Protein AF-A0A2B4RPV3-F1 (afdb_monomer_lite)

Structure (mmCIF, N/CA/C/O backbone):
data_AF-A0A2B4RPV3-F1
#
_entry.id   AF-A0A2B4RPV3-F1
#
loop_
_atom_site.group_PDB
_atom_site.id
_atom_site.type_symbol
_atom_site.label_atom_id
_atom_site.label_alt_id
_atom_site.label_comp_id
_atom_site.label_asym_id
_atom_site.label_entity_id
_atom_site.label_seq_id
_atom_site.pdbx_PDB_ins_code
_atom_site.Cartn_x
_atom_site.Cartn_y
_atom_site.Cartn_z
_atom_site.occupancy
_atom_site.B_iso_or_equiv
_atom_site.auth_seq_id
_atom_site.auth_comp_id
_atom_site.auth_asym_id
_atom_site.auth_atom_id
_atom_site.pdbx_PDB_model_num
ATOM 1 N N . MET A 1 1 ? 4.163 -45.191 23.117 1.00 49.25 1 MET A N 1
ATOM 2 C CA . MET A 1 1 ? 4.644 -43.999 23.856 1.00 49.25 1 MET A CA 1
ATOM 3 C C . MET A 1 1 ? 6.109 -43.732 23.531 1.00 49.25 1 MET A C 1
ATOM 5 O O . MET A 1 1 ? 6.342 -42.776 22.819 1.00 49.25 1 MET A O 1
ATOM 9 N N . ILE A 1 2 ? 7.067 -44.593 23.913 1.00 47.94 2 ILE A N 1
ATOM 10 C CA . ILE A 1 2 ? 8.500 -44.415 23.571 1.00 47.94 2 ILE A CA 1
ATOM 11 C C . ILE A 1 2 ? 8.725 -44.243 22.053 1.00 47.94 2 ILE A C 1
ATOM 13 O O . ILE A 1 2 ? 9.327 -43.262 21.641 1.00 47.94 2 ILE A O 1
ATOM 17 N N . GLU A 1 3 ? 8.147 -45.114 21.219 1.00 48.03 3 GLU A N 1
ATOM 18 C CA . GLU A 1 3 ? 8.234 -45.006 19.747 1.00 48.03 3 GLU A CA 1
ATOM 19 C C . GLU A 1 3 ? 7.629 -43.705 19.180 1.00 48.03 3 GLU A C 1
ATOM 21 O O . GLU A 1 3 ? 8.112 -43.187 18.178 1.00 48.03 3 GLU A O 1
ATOM 26 N N . LEU A 1 4 ? 6.600 -43.143 19.832 1.00 52.72 4 LEU A N 1
ATOM 27 C CA . LEU A 1 4 ? 5.995 -41.871 19.414 1.00 52.72 4 LEU A CA 1
ATOM 28 C C . LEU A 1 4 ? 6.940 -40.698 19.701 1.00 52.72 4 LEU A C 1
ATOM 30 O O . LEU A 1 4 ? 7.144 -39.875 18.814 1.00 52.72 4 LEU A O 1
ATOM 34 N N . LEU A 1 5 ? 7.565 -40.679 20.885 1.00 53.97 5 LEU A N 1
ATOM 35 C CA . LEU A 1 5 ? 8.526 -39.646 21.295 1.00 53.97 5 LEU A CA 1
ATOM 36 C C . LEU A 1 5 ? 9.736 -39.593 20.354 1.00 53.97 5 LEU A C 1
ATOM 38 O O . LEU A 1 5 ? 10.104 -38.521 19.882 1.00 53.97 5 LEU A O 1
ATOM 42 N N . ILE A 1 6 ? 10.299 -40.760 20.019 1.00 51.91 6 ILE A N 1
ATOM 43 C CA . ILE A 1 6 ? 11.406 -40.867 19.057 1.00 51.91 6 ILE A CA 1
ATOM 44 C C . ILE A 1 6 ? 10.967 -40.322 17.683 1.00 51.91 6 ILE A C 1
ATOM 46 O O . ILE A 1 6 ? 11.712 -39.581 17.045 1.00 51.91 6 ILE A O 1
ATOM 50 N N . SER A 1 7 ? 9.728 -40.594 17.253 1.00 50.00 7 SER A N 1
ATOM 51 C CA . SER A 1 7 ? 9.204 -40.081 15.977 1.00 50.00 7 SER A CA 1
ATOM 52 C C . SER A 1 7 ? 8.923 -38.566 15.948 1.00 50.00 7 SER A C 1
ATOM 54 O O . SER A 1 7 ? 8.904 -37.979 14.863 1.00 50.00 7 SER A O 1
ATOM 56 N N . GLU A 1 8 ? 8.702 -37.923 17.100 1.00 50.53 8 GLU A N 1
ATOM 57 C CA . GLU A 1 8 ? 8.439 -36.478 17.213 1.00 50.53 8 GLU A CA 1
ATOM 58 C C . GLU A 1 8 ? 9.726 -35.641 17.242 1.00 50.53 8 GLU A C 1
ATOM 60 O O . GLU A 1 8 ? 9.817 -34.635 16.530 1.00 50.53 8 GLU A O 1
ATOM 65 N N . ASP A 1 9 ? 10.755 -36.074 17.978 1.00 47.59 9 ASP A N 1
ATOM 66 C CA . ASP A 1 9 ? 12.060 -35.389 17.988 1.00 47.59 9 ASP A CA 1
ATOM 67 C C . ASP A 1 9 ? 12.710 -35.398 16.586 1.00 47.59 9 ASP A C 1
ATOM 69 O O . ASP A 1 9 ? 13.248 -34.381 16.136 1.00 47.59 9 ASP A O 1
ATOM 73 N N . ILE A 1 10 ? 12.576 -36.504 15.838 1.00 47.62 10 ILE A N 1
ATOM 74 C CA . ILE A 1 10 ? 13.067 -36.615 14.451 1.00 47.62 10 ILE A CA 1
ATOM 75 C C . ILE A 1 10 ? 12.319 -35.654 13.509 1.00 47.62 10 ILE A C 1
ATOM 77 O O . ILE A 1 10 ? 12.941 -35.012 12.662 1.00 47.62 10 ILE A O 1
ATOM 81 N N . LYS A 1 11 ? 10.997 -35.496 13.669 1.00 42.56 11 LYS A N 1
ATOM 82 C CA . LYS A 1 11 ? 10.183 -34.573 12.849 1.00 42.56 11 LYS A CA 1
ATOM 83 C C . LYS A 1 11 ? 10.420 -33.096 13.161 1.00 42.56 11 LYS A C 1
ATOM 85 O O . LYS A 1 11 ? 10.198 -32.260 12.291 1.00 42.56 11 LYS A O 1
ATOM 90 N N . THR A 1 12 ? 10.849 -32.763 14.378 1.00 43.88 12 THR A N 1
ATOM 91 C CA . THR A 1 12 ? 11.056 -31.369 14.817 1.00 43.88 12 THR A CA 1
ATOM 92 C C . THR A 1 12 ? 12.498 -30.870 14.649 1.00 43.88 12 THR A C 1
ATOM 94 O O . THR A 1 12 ? 12.791 -29.720 14.979 1.00 43.88 12 THR A O 1
ATOM 97 N N . GLY A 1 13 ? 13.404 -31.697 14.111 1.00 41.09 13 GLY A N 1
ATOM 98 C CA . GLY A 1 13 ? 14.753 -31.286 13.691 1.00 41.09 13 GLY A CA 1
ATOM 99 C C . GLY A 1 13 ? 15.738 -30.976 14.828 1.00 41.09 13 GLY A C 1
ATOM 100 O O . GLY A 1 13 ? 16.819 -30.430 14.585 1.00 41.09 13 GLY A O 1
ATOM 101 N N . LYS A 1 14 ? 15.410 -31.312 16.081 1.00 42.22 14 LYS A N 1
ATOM 102 C CA . LYS A 1 14 ? 16.255 -31.014 17.249 1.00 42.22 14 LYS A CA 1
ATOM 103 C C . LYS A 1 14 ? 17.318 -32.100 17.481 1.00 42.22 14 LYS A C 1
ATOM 105 O O . LYS A 1 14 ? 17.087 -33.055 18.206 1.00 42.22 14 LYS A O 1
ATOM 110 N N . LYS A 1 15 ? 18.521 -31.893 16.924 1.00 42.47 15 LYS A N 1
ATOM 111 C CA . LYS A 1 15 ? 19.794 -32.600 17.240 1.00 42.47 15 LYS A CA 1
ATOM 112 C C . LYS A 1 15 ? 19.683 -34.127 17.461 1.00 42.47 15 LYS A C 1
ATOM 114 O O . LYS A 1 15 ? 19.737 -34.615 18.588 1.00 42.47 15 LYS A O 1
ATOM 119 N N . SER A 1 16 ? 19.718 -34.879 16.364 1.00 44.34 16 SER A N 1
ATOM 120 C CA . SER A 1 16 ? 19.656 -36.350 16.272 1.00 44.34 16 SER A CA 1
ATOM 121 C C . SER A 1 16 ? 20.853 -37.149 16.844 1.00 44.34 16 SER A C 1
ATOM 123 O O . SER A 1 16 ? 21.123 -38.247 16.374 1.00 44.34 16 SER A O 1
ATOM 125 N N . ASN A 1 17 ? 21.594 -36.637 17.835 1.00 45.69 17 ASN A N 1
ATOM 126 C CA . ASN A 1 17 ? 22.813 -37.283 18.369 1.00 45.69 17 ASN A CA 1
ATOM 127 C C . ASN A 1 17 ? 22.634 -37.877 19.786 1.00 45.69 17 ASN A C 1
ATOM 129 O O . ASN A 1 17 ? 23.624 -38.169 20.455 1.00 45.69 17 ASN A O 1
ATOM 133 N N . LEU A 1 18 ? 21.397 -37.981 20.288 1.00 51.66 18 LEU A N 1
ATOM 134 C CA . LEU A 1 18 ? 21.100 -38.330 21.690 1.00 51.66 18 LEU A CA 1
ATOM 135 C C . LEU A 1 18 ? 20.413 -39.690 21.892 1.00 51.66 18 LEU A C 1
ATOM 137 O O . LEU A 1 18 ? 20.354 -40.147 23.035 1.00 51.66 18 LEU A O 1
ATOM 141 N N . TYR A 1 19 ? 19.938 -40.326 20.819 1.00 57.78 19 TYR A N 1
ATOM 142 C CA . TYR A 1 19 ? 19.267 -41.626 20.837 1.00 57.78 19 TYR A CA 1
ATOM 143 C C . TYR A 1 19 ? 19.935 -42.594 19.863 1.00 57.78 19 TYR A C 1
ATOM 145 O O . TYR A 1 19 ? 20.389 -42.192 18.794 1.00 57.78 19 TYR A O 1
ATOM 153 N N . ASP A 1 20 ? 19.959 -43.868 20.238 1.00 62.44 20 ASP A N 1
ATOM 154 C CA . ASP A 1 20 ? 20.426 -44.971 19.407 1.00 62.44 20 ASP A CA 1
ATOM 155 C C . ASP A 1 20 ? 19.224 -45.847 19.039 1.00 62.44 20 ASP A C 1
ATOM 157 O O . ASP A 1 20 ? 18.717 -46.609 19.862 1.00 62.44 20 ASP A O 1
ATOM 161 N N . GLU A 1 21 ? 18.755 -45.721 17.797 1.00 59.19 21 GLU A N 1
ATOM 162 C CA . GLU A 1 21 ? 17.600 -46.465 17.273 1.00 59.19 21 GLU A CA 1
ATOM 163 C C . GLU A 1 21 ? 17.821 -47.990 17.241 1.00 59.19 21 GLU A C 1
ATOM 165 O O . GLU A 1 21 ? 16.863 -48.742 17.056 1.00 59.19 21 GLU A O 1
ATOM 170 N N . SER A 1 22 ? 19.058 -48.471 17.429 1.00 57.19 22 SER A N 1
ATOM 171 C CA . SER A 1 22 ? 19.377 -49.902 17.390 1.00 57.19 22 SER A CA 1
ATOM 172 C C . SER A 1 22 ? 19.116 -50.656 18.703 1.00 57.19 22 SER A C 1
ATOM 174 O O . SER A 1 22 ? 19.185 -51.888 18.707 1.00 57.19 22 SER A O 1
ATOM 176 N N . GLN A 1 23 ? 18.769 -49.963 19.799 1.00 60.56 23 GLN A N 1
ATOM 177 C CA . GLN A 1 23 ? 18.514 -50.582 21.107 1.00 60.56 23 GLN A CA 1
ATOM 178 C C . GLN A 1 23 ? 17.189 -50.138 21.765 1.00 60.56 23 GLN A C 1
ATOM 180 O O . GLN A 1 23 ? 16.764 -48.991 21.617 1.00 60.56 23 GLN A O 1
ATOM 185 N N . PRO A 1 24 ? 16.511 -51.024 22.525 1.00 67.69 24 PRO A N 1
ATOM 186 C CA . PRO A 1 24 ? 15.294 -50.667 23.245 1.00 67.69 24 PRO A CA 1
ATOM 187 C C . PRO A 1 24 ? 15.579 -49.806 24.487 1.00 67.69 24 PRO A C 1
ATOM 189 O O . PRO A 1 24 ? 16.648 -49.868 25.091 1.00 67.69 24 PRO A O 1
ATOM 192 N N . TYR A 1 25 ? 14.575 -49.032 24.906 1.00 77.19 25 TYR A N 1
ATOM 193 C CA . TYR A 1 25 ? 14.617 -48.169 26.091 1.00 77.19 25 TYR A CA 1
ATOM 194 C C . TYR A 1 25 ? 13.469 -48.505 27.057 1.00 77.19 25 TYR A C 1
ATOM 196 O O . TYR A 1 25 ? 12.397 -48.969 26.656 1.00 77.19 25 TYR A O 1
ATOM 204 N N . HIS A 1 26 ? 13.656 -48.219 28.345 1.00 74.81 26 HIS A N 1
ATOM 205 C CA . HIS A 1 26 ? 12.606 -48.268 29.361 1.00 74.81 26 HIS A CA 1
ATOM 206 C C . HIS A 1 26 ? 12.222 -46.874 29.848 1.00 74.81 26 HIS A C 1
ATOM 208 O O . HIS A 1 26 ? 13.079 -46.017 30.056 1.00 74.81 26 HIS A O 1
ATOM 214 N N . LEU A 1 27 ? 10.922 -46.689 30.089 1.00 77.38 27 LEU A N 1
ATOM 215 C CA . LEU A 1 27 ? 10.376 -45.509 30.746 1.00 77.38 27 LEU A CA 1
ATOM 216 C C . LEU A 1 27 ? 10.389 -45.718 32.266 1.00 77.38 27 LEU A C 1
ATOM 218 O O . LEU A 1 27 ? 9.770 -46.662 32.773 1.00 77.38 27 LEU A O 1
ATOM 222 N N . LEU A 1 28 ? 11.089 -44.839 32.976 1.00 75.06 28 LEU A N 1
ATOM 223 C CA . LEU A 1 28 ? 11.216 -44.836 34.429 1.00 75.06 28 LEU A CA 1
ATOM 224 C C . LEU A 1 28 ? 10.499 -43.621 35.035 1.00 75.06 28 LEU A C 1
ATOM 226 O O . LEU A 1 28 ? 10.461 -42.537 34.445 1.00 75.06 28 LEU A O 1
ATOM 230 N N . LEU A 1 29 ? 9.947 -43.817 36.228 1.00 78.12 29 LEU A N 1
ATOM 231 C CA . LEU A 1 29 ? 9.334 -42.788 37.068 1.00 78.12 29 LEU A CA 1
ATOM 232 C C . LEU A 1 29 ? 10.413 -41.947 37.780 1.00 78.12 29 LEU A C 1
ATOM 234 O O . LEU A 1 29 ? 11.602 -42.269 37.721 1.00 78.12 29 LEU A O 1
ATOM 238 N N . GLU A 1 30 ? 10.019 -40.878 38.484 1.00 72.12 30 GLU A N 1
ATOM 239 C CA . GLU A 1 30 ? 10.971 -39.990 39.186 1.00 72.12 30 GLU A CA 1
ATOM 240 C C . GLU A 1 30 ? 11.840 -40.732 40.230 1.00 72.12 30 GLU A C 1
ATOM 242 O O . GLU A 1 30 ? 13.004 -40.381 40.432 1.00 72.12 30 GLU A O 1
ATOM 247 N N . ASP A 1 31 ? 11.327 -41.807 40.840 1.00 68.44 31 ASP A N 1
ATOM 248 C CA . ASP A 1 31 ? 12.071 -42.662 41.779 1.00 68.44 31 ASP A CA 1
ATOM 249 C C . ASP A 1 31 ? 13.041 -43.650 41.091 1.00 68.44 31 ASP A C 1
ATOM 251 O O . ASP A 1 31 ? 13.940 -44.200 41.731 1.00 68.44 31 ASP A O 1
ATOM 255 N N . GLY A 1 32 ? 12.943 -43.813 39.769 1.00 65.50 32 GLY A N 1
ATOM 256 C CA . GLY A 1 32 ? 13.727 -44.754 38.968 1.00 65.50 32 GLY A CA 1
ATOM 257 C C . GLY A 1 32 ? 13.083 -46.126 38.761 1.00 65.50 32 GLY A C 1
ATOM 258 O O . GLY A 1 32 ? 13.690 -46.957 38.090 1.00 65.50 32 GLY A O 1
ATOM 259 N N . GLN A 1 33 ? 11.880 -46.382 39.285 1.00 73.12 33 GLN A N 1
ATOM 260 C CA . GLN A 1 33 ? 11.150 -47.617 38.987 1.00 73.12 33 GLN A CA 1
ATOM 261 C C . GLN A 1 33 ? 10.571 -47.575 37.570 1.00 73.12 33 GLN A C 1
ATOM 263 O O . GLN A 1 33 ? 10.175 -46.523 37.068 1.00 73.12 33 GLN A O 1
ATOM 268 N N . LYS A 1 34 ? 10.481 -48.736 36.917 1.00 77.44 34 LYS A N 1
ATOM 269 C CA . LYS A 1 34 ? 9.865 -48.860 35.591 1.00 77.44 34 LYS A CA 1
ATOM 270 C C . LYS A 1 34 ? 8.366 -48.556 35.664 1.00 77.44 34 LYS A C 1
ATOM 272 O O . LYS A 1 34 ? 7.670 -49.110 36.514 1.00 77.44 34 LYS A O 1
ATOM 277 N N . ALA A 1 35 ? 7.868 -47.726 34.746 1.00 76.88 35 ALA A N 1
ATOM 278 C CA . ALA A 1 35 ? 6.490 -47.220 34.701 1.00 76.88 35 ALA A CA 1
ATOM 279 C C . ALA A 1 35 ? 5.447 -48.289 34.283 1.00 76.88 35 ALA A C 1
ATOM 281 O O . ALA A 1 35 ? 4.758 -48.157 33.274 1.00 76.88 35 ALA A O 1
ATOM 282 N N . LEU A 1 36 ? 5.363 -49.381 35.048 1.00 71.25 36 LEU A N 1
ATOM 283 C CA . LEU A 1 36 ? 4.418 -50.495 34.881 1.00 71.25 36 LEU A CA 1
ATOM 284 C C . LEU A 1 36 ? 3.383 -50.556 36.013 1.00 71.25 36 LEU A C 1
ATOM 286 O O . LEU A 1 36 ? 2.251 -50.979 35.791 1.00 71.25 36 LEU A O 1
ATOM 290 N N . LEU A 1 37 ? 3.763 -50.122 37.216 1.00 71.31 37 LEU A N 1
ATOM 291 C CA . LEU A 1 37 ? 2.922 -50.040 38.411 1.00 71.31 37 LEU A CA 1
ATOM 292 C C . LEU A 1 37 ? 3.056 -48.639 39.022 1.00 71.31 37 LEU A C 1
ATOM 294 O O . LEU A 1 37 ? 4.060 -47.960 38.800 1.00 71.31 37 LEU A O 1
ATOM 298 N N . LEU A 1 38 ? 2.064 -48.209 39.799 1.00 70.19 38 LEU A N 1
ATOM 299 C CA . LEU A 1 38 ? 2.167 -46.974 40.589 1.00 70.19 38 LEU A CA 1
ATOM 300 C C . LEU A 1 38 ? 3.158 -47.157 41.758 1.00 70.19 38 LEU A C 1
ATOM 302 O O . LEU A 1 38 ? 3.142 -48.224 42.383 1.00 70.19 38 LEU A O 1
ATOM 306 N N . PRO A 1 39 ? 3.990 -46.151 42.108 1.00 62.53 39 PRO A N 1
ATOM 307 C CA . PRO A 1 39 ? 4.950 -46.275 43.203 1.00 62.53 39 PRO A CA 1
ATOM 308 C C . PRO A 1 39 ? 4.297 -46.701 44.519 1.00 62.53 39 PRO A C 1
ATOM 310 O O . PRO A 1 39 ? 3.282 -46.158 44.943 1.00 62.53 39 PRO A O 1
ATOM 313 N N . GLY A 1 40 ? 4.877 -47.709 45.170 1.00 60.16 40 GLY A N 1
ATOM 314 C CA . GLY A 1 40 ? 4.342 -48.288 46.407 1.00 60.16 40 GLY A CA 1
ATOM 315 C C . GLY A 1 40 ? 3.205 -49.304 46.217 1.00 60.16 40 GLY A C 1
ATOM 316 O O . GLY A 1 40 ? 2.956 -50.094 47.132 1.00 60.16 40 GLY A O 1
ATOM 317 N N . SER A 1 41 ? 2.568 -49.376 45.041 1.00 64.38 41 SER A N 1
ATOM 318 C CA . SER A 1 41 ? 1.542 -50.381 44.741 1.00 64.38 41 SER A CA 1
ATOM 319 C C . SER A 1 41 ? 2.147 -51.666 44.174 1.00 64.38 41 SER A C 1
ATOM 321 O O . SER A 1 41 ? 2.952 -51.656 43.250 1.00 64.38 41 SER A O 1
ATOM 323 N N . LYS A 1 42 ? 1.721 -52.820 44.704 1.00 52.47 42 LYS A N 1
ATOM 324 C CA . LYS A 1 42 ? 2.146 -54.153 44.221 1.00 52.47 42 LYS A CA 1
ATOM 325 C C . LYS A 1 42 ? 1.169 -54.795 43.228 1.00 52.47 42 LYS A C 1
ATOM 327 O O . LYS A 1 42 ? 1.318 -55.978 42.924 1.00 52.47 42 LYS A O 1
ATOM 332 N N . LYS A 1 43 ? 0.120 -54.076 42.810 1.00 59.44 43 LYS A N 1
ATOM 333 C CA . LYS A 1 43 ? -0.976 -54.621 41.983 1.00 59.44 43 LYS A CA 1
ATOM 334 C C . LYS A 1 43 ? -1.604 -53.635 40.995 1.00 59.44 43 LYS A C 1
ATOM 336 O O . LYS A 1 43 ? -2.242 -54.090 40.053 1.00 59.44 43 LYS A O 1
ATOM 341 N N . GLU A 1 44 ? -1.492 -52.331 41.225 1.00 64.44 44 GLU A N 1
ATOM 342 C CA . GLU A 1 44 ? -2.190 -51.317 40.429 1.00 64.44 44 GLU A CA 1
ATOM 343 C C . GLU A 1 44 ? -1.300 -50.848 39.275 1.00 64.44 44 GLU A C 1
ATOM 345 O O . GLU A 1 44 ? -0.195 -50.345 39.495 1.00 64.44 44 GLU A O 1
ATOM 350 N N . LEU A 1 45 ? -1.771 -51.080 38.048 1.00 64.38 45 LEU A N 1
ATOM 351 C CA . LEU A 1 45 ? -1.052 -50.752 36.820 1.00 64.38 45 LEU A CA 1
ATOM 352 C C . LEU A 1 45 ? -0.903 -49.239 36.657 1.00 64.38 45 LEU A C 1
ATOM 354 O O . LEU A 1 45 ? -1.813 -48.468 36.959 1.00 64.38 45 LEU A O 1
ATOM 358 N N . PHE A 1 46 ? 0.251 -48.829 36.141 1.00 74.19 46 PHE A N 1
ATOM 359 C CA . PHE A 1 46 ? 0.528 -47.432 35.845 1.00 74.19 46 PHE A CA 1
ATOM 360 C C . PHE A 1 46 ? -0.429 -46.896 34.766 1.00 74.19 46 PHE A C 1
ATOM 362 O O . PHE A 1 46 ? -0.509 -47.434 33.662 1.00 74.19 46 PHE A O 1
ATOM 369 N N . THR A 1 47 ? -1.099 -45.783 35.067 1.00 74.38 47 THR A N 1
ATOM 370 C CA . THR A 1 47 ? -1.720 -44.903 34.068 1.00 74.38 47 THR A CA 1
ATOM 371 C C . THR A 1 47 ? -1.332 -43.461 34.382 1.00 74.38 47 THR A C 1
ATOM 373 O O . THR A 1 47 ? -1.155 -43.107 35.550 1.00 74.38 47 THR A O 1
ATOM 376 N N . LEU A 1 48 ? -1.189 -42.624 33.350 1.00 70.62 48 LEU A N 1
ATOM 377 C CA . LEU A 1 48 ? -0.695 -41.254 33.516 1.00 70.62 48 LEU A CA 1
ATOM 378 C C . LEU A 1 48 ? -1.606 -40.423 34.435 1.00 70.62 48 LEU A C 1
ATOM 380 O O . LEU A 1 48 ? -1.099 -39.745 35.321 1.00 70.62 48 LEU A O 1
ATOM 384 N N . SER A 1 49 ? -2.930 -40.532 34.284 1.00 65.94 49 SER A N 1
ATOM 385 C CA . SER A 1 49 ? -3.907 -39.839 35.137 1.00 65.94 49 SER A CA 1
ATOM 386 C C . SER A 1 49 ? -3.829 -40.287 36.595 1.00 65.94 49 SER A C 1
ATOM 388 O O . SER A 1 49 ? -3.771 -39.453 37.490 1.00 65.94 49 SER A O 1
ATOM 390 N N . ARG A 1 50 ? -3.736 -41.596 36.857 1.00 73.50 50 ARG A N 1
ATOM 391 C CA . ARG A 1 50 ? -3.667 -42.103 38.235 1.00 73.50 50 ARG A CA 1
ATOM 392 C C . ARG A 1 50 ? -2.343 -41.750 38.919 1.00 73.50 50 ARG A C 1
ATOM 394 O O . ARG A 1 50 ? -2.317 -41.476 40.112 1.00 73.50 50 ARG A O 1
ATOM 401 N N . TYR A 1 51 ? -1.248 -41.699 38.158 1.00 74.25 51 TYR A N 1
ATOM 402 C CA . TYR A 1 51 ? 0.039 -41.210 38.658 1.00 74.25 51 TYR A CA 1
ATOM 403 C C . TYR A 1 51 ? 0.038 -39.693 38.897 1.00 74.25 51 TYR A C 1
ATOM 405 O O . TYR A 1 51 ? 0.666 -39.216 39.839 1.00 74.25 51 TYR A O 1
ATOM 413 N N . GLN A 1 52 ? -0.695 -38.936 38.079 1.00 78.81 52 GLN A N 1
ATOM 414 C CA . GLN A 1 52 ? -0.894 -37.500 38.254 1.00 78.81 52 GLN A CA 1
ATOM 415 C C . GLN A 1 52 ? -1.703 -37.180 39.521 1.00 78.81 52 GLN A C 1
ATOM 417 O O . GLN A 1 52 ? -1.297 -36.293 40.276 1.00 78.81 52 GLN A O 1
ATOM 422 N N . GLU A 1 53 ? -2.769 -37.939 39.793 1.00 72.56 53 GLU A N 1
ATOM 423 C CA . GLU A 1 53 ? -3.545 -37.869 41.039 1.00 72.56 53 GLU A CA 1
ATOM 424 C C . GLU A 1 53 ? -2.670 -38.147 42.275 1.00 72.56 53 GLU A C 1
ATOM 426 O O . GLU A 1 53 ? -2.638 -37.329 43.192 1.00 72.56 53 GLU A O 1
ATOM 431 N N . GLU A 1 54 ? -1.906 -39.249 42.280 1.00 67.88 54 GLU A N 1
ATOM 432 C CA . GLU A 1 54 ? -1.002 -39.617 43.390 1.00 67.88 54 GLU A CA 1
ATOM 433 C C . GLU A 1 54 ? 0.119 -38.586 43.627 1.00 67.88 54 GLU A C 1
ATOM 435 O O . GLU A 1 54 ? 0.541 -38.366 44.764 1.00 67.88 54 GLU A O 1
ATOM 440 N N . LEU A 1 55 ? 0.609 -37.921 42.573 1.00 71.56 55 LEU A N 1
ATOM 441 C CA . LEU A 1 55 ? 1.620 -36.865 42.698 1.00 71.56 55 LEU A CA 1
ATOM 442 C C . LEU A 1 55 ? 1.046 -35.493 43.087 1.00 71.56 55 LEU A C 1
ATOM 444 O O . LEU A 1 55 ? 1.813 -34.631 43.525 1.00 71.56 55 LEU A O 1
ATOM 448 N N . GLY A 1 56 ? -0.249 -35.240 42.870 1.00 61.06 56 GLY A N 1
ATOM 449 C CA . GLY A 1 56 ? -0.869 -33.922 43.069 1.00 61.06 56 GLY A CA 1
ATOM 450 C C . GLY A 1 56 ? -0.252 -32.797 42.218 1.00 61.06 56 GLY A C 1
ATOM 451 O O . GLY A 1 56 ? -0.347 -31.621 42.576 1.00 61.06 56 GLY A O 1
ATOM 452 N N . LYS A 1 57 ? 0.426 -33.140 41.115 1.00 63.31 57 LYS A N 1
ATOM 453 C CA . LYS A 1 57 ? 1.080 -32.197 40.187 1.00 63.31 57 LYS A CA 1
ATOM 454 C C . LYS A 1 57 ? 0.204 -31.989 38.947 1.00 63.31 57 LYS A C 1
ATOM 456 O O . LYS A 1 57 ? -0.543 -32.875 38.570 1.00 63.31 57 LYS A O 1
ATOM 461 N N . ASP A 1 58 ? 0.332 -30.859 38.258 1.00 60.25 58 ASP A N 1
ATOM 462 C CA . ASP A 1 58 ? -0.133 -30.742 36.863 1.00 60.25 58 ASP A CA 1
ATOM 463 C C . ASP A 1 58 ? 0.652 -31.741 35.982 1.00 60.25 58 ASP A C 1
ATOM 465 O O . ASP A 1 58 ? 1.849 -31.938 36.220 1.00 60.25 58 ASP A O 1
ATOM 469 N N . PHE A 1 59 ? 0.017 -32.344 34.968 1.00 61.25 59 PHE A N 1
ATOM 470 C CA . PHE A 1 59 ? 0.671 -33.205 33.971 1.00 61.25 59 PHE A CA 1
ATOM 471 C C . PHE A 1 59 ? 1.946 -32.565 33.402 1.00 61.25 59 PHE A C 1
ATOM 473 O O . PHE A 1 59 ? 2.963 -33.245 33.272 1.00 61.25 59 PHE A O 1
ATOM 480 N N . LYS A 1 60 ? 1.938 -31.241 33.180 1.00 54.62 60 LYS A N 1
ATOM 481 C CA . LYS A 1 60 ? 3.096 -30.458 32.696 1.00 54.62 60 LYS A CA 1
ATOM 482 C C . LYS A 1 60 ? 4.298 -30.421 33.652 1.00 54.62 60 LYS A C 1
ATOM 484 O O . LYS A 1 60 ? 5.326 -29.835 33.327 1.00 54.62 60 LYS A O 1
ATOM 489 N N . ARG A 1 61 ? 4.173 -30.978 34.861 1.00 64.00 61 ARG A N 1
ATOM 490 C CA . ARG A 1 61 ? 5.213 -31.000 35.908 1.00 64.00 61 ARG A CA 1
ATOM 491 C C . ARG A 1 61 ? 5.603 -32.424 36.323 1.00 64.00 61 ARG A C 1
ATOM 493 O O . ARG A 1 61 ? 6.306 -32.586 37.323 1.00 64.00 61 ARG A O 1
ATOM 500 N N . ILE A 1 62 ? 5.149 -33.440 35.588 1.00 70.81 62 ILE A N 1
ATOM 501 C CA . ILE A 1 62 ? 5.522 -34.845 35.787 1.00 70.81 62 ILE A CA 1
ATOM 502 C C . ILE A 1 62 ? 6.708 -35.160 34.876 1.00 70.81 62 ILE A C 1
ATOM 504 O O . ILE A 1 62 ? 6.605 -35.044 33.658 1.00 70.81 62 ILE A O 1
ATOM 508 N N . THR A 1 63 ? 7.839 -35.555 35.461 1.00 71.69 63 THR A N 1
ATOM 509 C CA . THR A 1 63 ? 9.031 -35.930 34.687 1.00 71.69 63 THR A CA 1
ATOM 510 C C . THR A 1 63 ? 9.122 -37.447 34.544 1.00 71.69 63 THR A C 1
ATOM 512 O O . THR A 1 63 ? 9.018 -38.170 35.533 1.00 71.69 63 THR A O 1
ATOM 515 N N . PHE A 1 64 ? 9.394 -37.924 33.330 1.00 77.56 64 PHE A N 1
ATOM 516 C CA . PHE A 1 64 ? 9.791 -39.309 33.078 1.00 77.56 64 PHE A CA 1
ATOM 517 C C . PHE A 1 64 ? 11.244 -39.365 32.607 1.00 77.56 64 PHE A C 1
ATOM 519 O O . PHE A 1 64 ? 11.768 -38.410 32.029 1.00 77.56 64 PHE A O 1
ATOM 526 N N . PHE A 1 65 ? 11.895 -40.498 32.847 1.00 71.38 65 PHE A N 1
ATOM 527 C CA . PHE A 1 65 ? 13.267 -40.745 32.413 1.00 71.38 65 PHE A CA 1
ATOM 528 C C . PHE A 1 65 ? 13.294 -41.901 31.418 1.00 71.38 65 PHE A C 1
ATOM 530 O O . PHE A 1 65 ? 12.634 -42.918 31.629 1.00 71.38 65 PHE A O 1
ATOM 537 N N . LEU A 1 66 ? 14.074 -41.756 30.349 1.00 75.12 66 LEU A N 1
ATOM 538 C CA . LEU A 1 66 ? 14.384 -42.854 29.438 1.00 75.12 66 LEU A CA 1
ATOM 539 C C . LEU A 1 66 ? 15.742 -43.446 29.823 1.00 75.12 66 LEU A C 1
ATOM 541 O O . LEU A 1 66 ? 16.694 -42.718 30.107 1.00 75.12 66 LEU A O 1
ATOM 545 N N . CYS A 1 67 ? 15.815 -44.773 29.861 1.00 73.44 67 CYS A N 1
ATOM 546 C CA . CYS A 1 67 ? 17.024 -45.523 30.185 1.00 73.44 67 CYS A CA 1
ATOM 547 C C . CYS A 1 67 ? 17.221 -46.625 29.132 1.00 73.44 67 CYS A C 1
ATOM 549 O O . CYS A 1 67 ? 16.272 -47.385 28.915 1.00 73.44 67 CYS A O 1
ATOM 551 N N . PRO A 1 68 ? 18.385 -46.715 28.460 1.00 78.31 68 PRO A N 1
ATOM 552 C CA . PRO A 1 68 ? 18.680 -47.819 27.549 1.00 78.31 68 PRO A CA 1
ATOM 553 C C . PRO A 1 68 ? 18.544 -49.171 28.260 1.00 78.31 68 PRO A C 1
ATOM 555 O O . PRO A 1 68 ? 18.912 -49.295 29.429 1.00 78.31 68 PRO A O 1
ATOM 558 N N . ASP A 1 69 ? 18.053 -50.194 27.563 1.00 77.06 69 ASP A N 1
ATOM 559 C CA . ASP A 1 69 ? 17.875 -51.547 28.115 1.00 77.06 69 ASP A CA 1
ATOM 560 C C . ASP A 1 69 ? 19.190 -52.116 28.673 1.00 77.06 69 ASP A C 1
ATOM 562 O O . ASP A 1 69 ? 19.200 -52.701 29.753 1.00 77.06 69 ASP A O 1
ATOM 566 N N . ARG A 1 70 ? 20.329 -51.828 28.024 1.00 72.62 70 ARG A N 1
ATOM 567 C CA . ARG A 1 70 ? 21.664 -52.180 28.536 1.00 72.62 70 ARG A CA 1
ATOM 568 C C . ARG A 1 70 ? 21.936 -51.580 29.921 1.00 72.62 70 ARG A C 1
ATOM 570 O O . ARG A 1 70 ? 22.282 -52.311 30.845 1.00 72.62 70 ARG A O 1
ATOM 577 N N . ASP A 1 71 ? 21.760 -50.270 30.077 1.00 74.06 71 ASP A N 1
ATOM 578 C CA . ASP A 1 71 ? 22.025 -49.564 31.339 1.00 74.06 71 ASP A CA 1
ATOM 579 C C . ASP A 1 71 ? 21.035 -49.983 32.435 1.00 74.06 71 ASP A C 1
ATOM 581 O O . ASP A 1 71 ? 21.409 -50.124 33.603 1.00 74.06 71 ASP A O 1
ATOM 585 N N . PHE A 1 72 ? 19.783 -50.255 32.061 1.00 77.62 72 PHE A N 1
ATOM 586 C CA . PHE A 1 72 ? 18.776 -50.771 32.979 1.00 77.62 72 PHE A CA 1
ATOM 587 C C . PHE A 1 72 ? 19.108 -52.190 33.456 1.00 77.62 72 PHE A C 1
ATOM 589 O O . PHE A 1 72 ? 19.085 -52.440 34.661 1.00 77.62 72 PHE A O 1
ATOM 596 N N . GLN A 1 73 ? 19.496 -53.101 32.558 1.00 66.50 73 GLN A N 1
ATOM 597 C CA . GLN A 1 73 ? 19.912 -54.460 32.922 1.00 66.50 73 GLN A CA 1
ATOM 598 C C . GLN A 1 73 ? 21.197 -54.478 33.763 1.00 66.50 73 GLN A C 1
ATOM 600 O O . GLN A 1 73 ? 21.305 -55.300 34.676 1.00 66.50 73 GLN A O 1
ATOM 605 N N . ILE A 1 74 ? 22.128 -53.545 33.528 1.00 69.19 74 ILE A N 1
ATOM 606 C CA . ILE A 1 74 ? 23.281 -53.311 34.414 1.00 69.19 74 ILE A CA 1
ATOM 607 C C . ILE A 1 74 ? 22.803 -52.847 35.802 1.00 69.19 74 ILE A C 1
ATOM 609 O O . ILE A 1 74 ? 23.280 -53.364 36.812 1.00 69.19 74 ILE A O 1
ATOM 613 N N . SER A 1 75 ? 21.831 -51.929 35.878 1.00 63.75 75 SER A N 1
ATOM 614 C CA . SER A 1 75 ? 21.293 -51.437 37.159 1.00 63.75 75 SER A CA 1
ATOM 615 C C . SER A 1 75 ? 20.501 -52.489 37.955 1.00 63.75 75 SER A C 1
ATOM 617 O O . SER A 1 75 ? 20.530 -52.472 39.185 1.00 63.75 75 SER A O 1
ATOM 619 N N . GLU A 1 76 ? 19.866 -53.440 37.266 1.00 65.06 76 GLU A N 1
ATOM 620 C CA . GLU A 1 76 ? 19.188 -54.609 37.849 1.00 65.06 76 GLU A CA 1
ATOM 621 C C . GLU A 1 76 ? 20.160 -55.771 38.167 1.00 65.06 76 GLU A C 1
ATOM 623 O O . GLU A 1 76 ? 19.745 -56.791 38.715 1.00 65.06 76 GLU A O 1
ATOM 628 N N . GLY A 1 77 ? 21.456 -55.634 37.851 1.00 52.69 77 GLY A N 1
ATOM 629 C CA . GLY A 1 77 ? 22.495 -56.621 38.173 1.00 52.69 77 GLY A CA 1
ATOM 630 C C . GLY A 1 77 ? 22.505 -57.877 37.292 1.00 52.69 77 GLY A C 1
ATOM 631 O O . GLY A 1 77 ? 22.984 -58.919 37.736 1.00 52.69 77 GLY A O 1
ATOM 632 N N . ASN A 1 78 ? 21.980 -57.799 36.064 1.00 49.69 78 ASN A N 1
ATOM 633 C CA . ASN A 1 78 ? 21.752 -58.951 35.177 1.00 49.69 78 ASN A CA 1
ATOM 634 C C . ASN A 1 78 ? 22.837 -59.175 34.096 1.00 49.69 78 ASN A C 1
ATOM 636 O O . ASN A 1 78 ? 22.595 -59.930 33.157 1.00 49.69 78 ASN A O 1
ATOM 640 N N . PHE A 1 79 ? 24.014 -58.546 34.200 1.00 41.75 79 PHE A N 1
ATOM 641 C CA . PHE A 1 79 ? 25.103 -58.684 33.217 1.00 41.75 79 PHE A CA 1
ATOM 642 C C . PHE A 1 79 ? 26.389 -59.259 33.830 1.00 41.75 79 PHE A C 1
ATOM 644 O O . PHE A 1 79 ? 26.927 -58.699 34.785 1.00 41.75 79 PHE A O 1
ATOM 651 N N . ASP A 1 80 ? 26.898 -60.344 33.237 1.00 45.25 80 ASP A N 1
ATOM 652 C CA . ASP A 1 80 ? 28.209 -60.923 33.555 1.00 45.25 80 ASP A CA 1
ATOM 653 C C . ASP A 1 80 ? 29.357 -60.108 32.920 1.00 45.25 80 ASP A C 1
ATOM 655 O O . ASP A 1 80 ? 29.243 -59.556 31.825 1.00 45.25 80 ASP A O 1
ATOM 659 N N . GLU A 1 81 ? 30.497 -60.058 33.612 1.00 40.50 81 GLU A N 1
ATOM 660 C CA . GLU A 1 81 ? 31.588 -59.077 33.446 1.00 40.50 81 GLU A CA 1
ATOM 661 C C . GLU A 1 81 ? 32.495 -59.281 32.201 1.00 40.50 81 GLU A C 1
ATOM 663 O O . GLU A 1 81 ? 33.647 -58.851 32.200 1.00 40.50 81 GLU A O 1
ATOM 668 N N . HIS A 1 82 ? 32.035 -59.976 31.148 1.00 43.44 82 HIS A N 1
ATOM 669 C CA . HIS A 1 82 ? 32.947 -60.642 30.199 1.00 43.44 82 HIS A CA 1
ATOM 670 C C . HIS A 1 82 ? 33.050 -60.115 28.751 1.00 43.44 82 HIS A C 1
ATOM 672 O O . HIS A 1 82 ? 34.017 -60.486 28.087 1.00 43.44 82 HIS A O 1
ATOM 678 N N . ASP A 1 83 ? 32.158 -59.230 28.282 1.00 36.59 83 ASP A N 1
ATOM 679 C CA . ASP A 1 83 ? 32.112 -58.749 26.877 1.00 36.59 83 ASP A CA 1
ATOM 680 C C . ASP A 1 83 ? 32.455 -57.244 26.708 1.00 36.59 83 ASP A C 1
ATOM 682 O O . ASP A 1 83 ? 31.833 -56.517 25.932 1.00 36.59 83 ASP A O 1
ATOM 686 N N . LEU A 1 84 ? 33.458 -56.740 27.439 1.00 43.34 84 LEU A N 1
ATOM 687 C CA . LEU A 1 84 ? 33.966 -55.359 27.317 1.00 43.34 84 LEU A CA 1
ATOM 688 C C . LEU A 1 84 ? 35.370 -55.288 26.688 1.00 43.34 84 LEU A C 1
ATOM 690 O O . LEU A 1 84 ? 36.318 -54.834 27.326 1.00 43.34 84 LEU A O 1
ATOM 694 N N . THR A 1 85 ? 35.501 -55.685 25.418 1.00 40.81 85 THR A N 1
ATOM 695 C CA . THR A 1 85 ? 36.690 -55.376 24.596 1.00 40.81 85 THR A CA 1
ATOM 696 C C . THR A 1 85 ? 36.353 -55.215 23.108 1.00 40.81 85 THR A C 1
ATOM 698 O O . THR A 1 85 ? 36.298 -56.218 22.402 1.00 40.81 85 THR A O 1
ATOM 701 N N . ASP A 1 86 ? 36.212 -53.976 22.619 1.00 35.12 86 ASP A N 1
ATOM 702 C CA . ASP A 1 86 ? 36.965 -53.512 21.435 1.00 35.12 86 ASP A CA 1
ATOM 703 C C . ASP A 1 86 ? 36.917 -51.972 21.286 1.00 35.12 86 ASP A C 1
ATOM 705 O O . ASP A 1 86 ? 35.844 -51.388 21.411 1.00 35.12 86 ASP A O 1
ATOM 709 N N . PHE A 1 87 ? 38.076 -51.357 20.992 1.00 31.28 87 PHE A N 1
ATOM 710 C CA . PHE A 1 87 ? 38.348 -49.913 20.750 1.00 31.28 87 PHE A CA 1
ATOM 711 C C . PHE A 1 87 ? 37.974 -48.920 21.895 1.00 31.28 87 PHE A C 1
ATOM 713 O O . PHE A 1 87 ? 36.828 -48.847 22.317 1.00 31.28 87 PHE A O 1
ATOM 720 N N . GLY A 1 88 ? 38.861 -48.084 22.461 1.00 31.67 88 GLY A N 1
ATOM 721 C CA . GLY A 1 88 ? 40.187 -47.591 22.042 1.00 31.67 88 GLY A CA 1
ATOM 722 C C . GLY A 1 88 ? 40.088 -46.096 21.681 1.00 31.67 88 GLY A C 1
ATOM 723 O O . GLY A 1 88 ? 39.784 -45.784 20.536 1.00 31.67 88 GLY A O 1
ATOM 724 N N . ASP A 1 89 ? 40.050 -45.174 22.648 1.00 31.59 89 ASP A N 1
ATOM 725 C CA . ASP A 1 89 ? 41.189 -44.535 23.357 1.00 31.59 89 ASP A CA 1
ATOM 726 C C . ASP A 1 89 ? 41.510 -43.136 22.779 1.00 31.59 89 ASP A C 1
ATOM 728 O O . ASP A 1 89 ? 42.123 -43.030 21.721 1.00 31.59 89 ASP A O 1
ATOM 732 N N . ASP A 1 90 ? 41.127 -42.075 23.505 1.00 32.53 90 ASP A N 1
ATOM 733 C CA . ASP A 1 90 ? 41.914 -40.831 23.634 1.00 32.53 90 ASP A CA 1
ATOM 734 C C . ASP A 1 90 ? 41.449 -40.032 24.881 1.00 32.53 90 ASP A C 1
ATOM 736 O O . ASP A 1 90 ? 40.249 -39.870 25.123 1.00 32.53 90 ASP A O 1
ATOM 740 N N . ASP A 1 91 ? 42.404 -39.576 25.700 1.00 34.88 91 ASP A N 1
ATOM 741 C CA . ASP A 1 91 ? 42.208 -38.836 26.967 1.00 34.88 91 ASP A CA 1
ATOM 742 C C . ASP A 1 91 ? 41.779 -37.355 26.716 1.00 34.88 91 ASP A C 1
ATOM 744 O O . ASP A 1 91 ? 41.945 -36.839 25.615 1.00 34.88 91 ASP A O 1
ATOM 748 N N . SER A 1 92 ? 41.232 -36.552 27.648 1.00 32.72 92 SER A N 1
ATOM 749 C CA . SER A 1 92 ? 41.430 -36.496 29.109 1.00 32.72 92 SER A CA 1
ATOM 750 C C . SER A 1 92 ? 40.294 -35.784 29.890 1.00 32.72 92 SER A C 1
ATOM 752 O O . SER A 1 92 ? 39.498 -35.041 29.323 1.00 32.72 92 SER A O 1
ATOM 754 N N . ASP A 1 93 ? 40.345 -35.913 31.226 1.00 30.53 93 ASP A N 1
ATOM 755 C CA . ASP A 1 93 ? 39.627 -35.168 32.289 1.00 30.53 93 ASP A CA 1
ATOM 756 C C . ASP A 1 93 ? 38.161 -35.540 32.622 1.00 30.53 93 ASP A C 1
ATOM 758 O O . ASP A 1 93 ? 37.181 -34.980 32.134 1.00 30.53 93 ASP A O 1
ATOM 762 N N . ALA A 1 94 ? 38.029 -36.432 33.614 1.00 30.45 94 ALA A N 1
ATOM 763 C CA . ALA A 1 94 ? 36.795 -36.718 34.351 1.00 30.45 94 ALA A CA 1
ATOM 764 C C . ALA A 1 94 ? 36.662 -35.853 35.626 1.00 30.45 94 ALA A C 1
ATOM 766 O O . ALA A 1 94 ? 37.660 -35.408 36.197 1.00 30.45 94 ALA A O 1
ATOM 767 N N . PRO A 1 95 ? 35.442 -35.737 36.185 1.00 28.88 95 PRO A N 1
ATOM 768 C CA . PRO A 1 95 ? 35.295 -36.340 37.511 1.00 28.88 95 PRO A CA 1
ATOM 769 C C . PRO A 1 95 ? 34.066 -37.247 37.679 1.00 28.88 95 PRO A C 1
ATOM 771 O O . PRO A 1 95 ? 32.977 -37.037 37.150 1.00 28.88 95 PRO A O 1
ATOM 774 N N . SER A 1 96 ? 34.277 -38.265 38.505 1.00 30.41 96 SER A N 1
ATOM 775 C CA . SER A 1 96 ? 33.369 -39.346 38.882 1.00 30.41 96 SER A CA 1
ATOM 776 C C . SER A 1 96 ? 32.016 -38.922 39.480 1.00 30.41 96 SER A C 1
ATOM 778 O O . SER A 1 96 ? 31.974 -38.369 40.579 1.00 30.41 96 SER A O 1
ATOM 780 N N . SER A 1 97 ? 30.912 -39.371 38.875 1.00 27.83 97 SER A N 1
ATOM 781 C CA . SER A 1 97 ? 29.907 -40.211 39.562 1.00 27.83 97 SER A CA 1
ATOM 782 C C . SER A 1 97 ? 28.957 -40.865 38.547 1.00 27.83 97 SER A C 1
ATOM 784 O O . SER A 1 97 ? 28.622 -40.271 37.524 1.00 27.83 97 SER A O 1
ATOM 786 N N . CYS A 1 98 ? 28.523 -42.100 38.810 1.00 31.36 98 CYS A N 1
ATOM 787 C CA . CYS A 1 98 ? 27.564 -42.800 37.955 1.00 31.36 98 CYS A CA 1
ATOM 788 C C . CYS A 1 98 ? 26.148 -42.245 38.182 1.00 31.36 98 CYS A C 1
ATOM 790 O O . CYS A 1 98 ? 25.494 -42.624 39.148 1.00 31.36 98 CYS A O 1
ATOM 792 N N . ASN A 1 99 ? 25.695 -41.334 37.312 1.00 32.31 99 ASN A N 1
ATOM 793 C CA . ASN A 1 99 ? 24.316 -40.826 37.264 1.00 32.31 99 ASN A CA 1
ATOM 794 C C . ASN A 1 99 ? 24.007 -40.172 35.898 1.00 32.31 99 ASN A C 1
ATOM 796 O O . ASN A 1 99 ? 23.821 -38.960 35.799 1.00 32.31 99 ASN A O 1
ATOM 800 N N . LYS A 1 100 ? 23.932 -40.965 34.820 1.00 33.53 100 LYS A N 1
ATOM 801 C CA . LYS A 1 100 ? 23.375 -40.512 33.529 1.00 33.53 100 LYS A CA 1
ATOM 802 C C . LYS A 1 100 ? 21.928 -40.994 33.371 1.00 33.53 100 LYS A C 1
ATOM 804 O O . LYS A 1 100 ? 21.660 -41.949 32.658 1.00 33.53 100 LYS A O 1
ATOM 809 N N . ARG A 1 101 ? 20.986 -40.311 34.030 1.00 42.50 101 ARG A N 1
ATOM 810 C CA . ARG A 1 101 ? 19.558 -40.373 33.664 1.00 42.50 101 ARG A CA 1
ATOM 811 C C . ARG A 1 101 ? 19.271 -39.214 32.705 1.00 42.50 101 ARG A C 1
ATOM 813 O O . ARG A 1 101 ? 19.390 -38.060 33.116 1.00 42.50 101 ARG A O 1
ATOM 820 N N . GLN A 1 102 ? 18.921 -39.489 31.448 1.00 46.34 102 GLN A N 1
ATOM 821 C CA . GLN A 1 102 ? 18.492 -38.438 30.515 1.00 46.34 102 GLN A CA 1
ATOM 822 C C . GLN A 1 102 ? 17.077 -37.974 30.885 1.00 46.34 102 GLN A C 1
ATOM 824 O O . GLN A 1 102 ? 16.135 -38.766 30.914 1.00 46.34 102 GLN A O 1
ATOM 829 N N . LYS A 1 103 ? 16.943 -36.682 31.206 1.00 34.75 103 LYS A N 1
ATOM 830 C CA . LYS A 1 103 ? 15.652 -36.032 31.449 1.00 34.75 103 LYS A CA 1
ATOM 831 C C . LYS A 1 103 ? 15.032 -35.663 30.101 1.00 34.75 103 LYS A C 1
ATOM 833 O O . LYS A 1 103 ? 15.550 -34.768 29.436 1.00 34.75 103 LYS A O 1
ATOM 838 N N . CYS A 1 104 ? 13.913 -36.289 29.751 1.00 38.69 104 CYS A N 1
ATOM 839 C CA . CYS A 1 104 ? 13.093 -35.876 28.615 1.00 38.69 104 CYS A CA 1
ATOM 840 C C . CYS A 1 104 ? 11.828 -35.198 29.148 1.00 38.69 104 CYS A C 1
ATOM 842 O O . CYS A 1 104 ? 11.071 -35.779 29.924 1.00 38.69 104 CYS A O 1
ATOM 844 N N . GLU A 1 105 ? 11.632 -33.940 28.770 1.00 33.34 105 GLU A N 1
ATOM 845 C CA . GLU A 1 105 ? 10.480 -33.135 29.168 1.00 33.34 105 GLU A CA 1
ATOM 846 C C . GLU A 1 105 ? 9.446 -33.252 28.042 1.00 33.34 105 GLU A C 1
ATOM 848 O O . GLU A 1 105 ? 9.653 -32.727 26.952 1.00 33.34 105 GLU A O 1
ATOM 853 N N . ILE A 1 106 ? 8.397 -34.048 28.269 1.00 32.72 106 ILE A N 1
ATOM 854 C CA . ILE A 1 106 ? 7.412 -34.406 27.241 1.00 32.72 106 ILE A CA 1
ATOM 855 C C . ILE A 1 106 ? 6.278 -33.376 27.253 1.00 32.72 106 ILE A C 1
ATOM 857 O O . ILE A 1 106 ? 5.537 -33.291 28.233 1.00 32.72 106 ILE A O 1
ATOM 861 N N . ASP A 1 107 ? 6.108 -32.642 26.154 1.00 31.28 107 ASP A N 1
ATOM 862 C CA . ASP A 1 107 ? 4.996 -31.703 25.969 1.00 31.28 107 ASP A CA 1
ATOM 863 C C . ASP A 1 107 ? 3.863 -32.370 25.170 1.00 31.28 107 ASP A C 1
ATOM 865 O O . ASP A 1 107 ? 3.876 -32.410 23.942 1.00 31.28 107 ASP A O 1
ATOM 869 N N . LEU A 1 108 ? 2.891 -32.961 25.873 1.00 26.97 108 LEU A N 1
ATOM 870 C CA . LEU A 1 108 ? 1.774 -33.691 25.261 1.00 26.97 108 LEU A CA 1
ATOM 871 C C . LEU A 1 108 ? 0.721 -32.731 24.675 1.00 26.97 108 LEU A C 1
ATOM 873 O O . LEU A 1 108 ? -0.344 -32.531 25.263 1.00 26.97 108 LEU A O 1
ATOM 877 N N . THR A 1 109 ? 0.993 -32.177 23.491 1.00 25.08 109 THR A N 1
ATOM 878 C CA . THR A 1 109 ? 0.021 -31.401 22.700 1.00 25.08 109 THR A CA 1
ATOM 879 C C . THR A 1 109 ? -0.279 -32.079 21.359 1.00 25.08 109 THR A C 1
ATOM 881 O O . THR A 1 109 ? 0.428 -31.932 20.368 1.00 25.08 109 THR A O 1
ATOM 884 N N . CYS A 1 110 ? -1.371 -32.848 21.320 1.00 22.88 110 CYS A N 1
ATOM 885 C CA . CYS A 1 110 ? -1.862 -33.477 20.094 1.00 22.88 110 CYS A CA 1
ATOM 886 C C . CYS A 1 110 ? -2.510 -32.426 19.174 1.00 22.88 110 CYS A C 1
ATOM 888 O O . CYS A 1 110 ? -3.664 -32.051 19.381 1.00 22.88 110 CYS A O 1
ATOM 890 N N . ASN A 1 111 ? -1.785 -31.975 18.148 1.00 24.61 111 ASN A N 1
ATOM 891 C CA . ASN A 1 111 ? -2.362 -31.202 17.046 1.00 24.61 111 ASN A CA 1
ATOM 892 C C . ASN A 1 111 ? -3.104 -32.131 16.076 1.00 24.61 111 ASN A C 1
ATOM 894 O O . ASN A 1 111 ? -2.484 -32.911 15.352 1.00 24.61 111 ASN A O 1
ATOM 898 N N . SER A 1 112 ? -4.429 -32.006 16.012 1.00 24.02 112 SER A N 1
ATOM 899 C CA . SER A 1 112 ? -5.265 -32.686 15.023 1.00 24.02 112 SER A CA 1
ATOM 900 C C . SER A 1 112 ? -5.710 -31.729 13.914 1.00 24.02 112 SER A C 1
ATOM 902 O O . SER A 1 112 ? -6.870 -31.339 13.884 1.00 24.02 112 SER A O 1
ATOM 904 N N . ASP A 1 113 ? -4.810 -31.383 12.990 1.00 24.39 113 ASP A N 1
ATOM 905 C CA . ASP A 1 113 ? -5.196 -30.750 11.720 1.00 24.39 113 ASP A CA 1
ATOM 906 C C . ASP A 1 113 ? -4.200 -31.057 10.589 1.00 24.39 113 ASP A C 1
ATOM 908 O O . ASP A 1 113 ? -3.300 -30.285 10.283 1.00 24.39 113 ASP A O 1
ATOM 912 N N . HIS A 1 114 ? -4.385 -32.209 9.936 1.00 26.14 114 HIS A N 1
ATOM 913 C CA . HIS A 1 114 ? -4.065 -32.384 8.514 1.00 26.14 114 HIS A CA 1
ATOM 914 C C . HIS A 1 114 ? -4.913 -33.513 7.910 1.00 26.14 114 HIS A C 1
ATOM 916 O O . HIS A 1 114 ? -4.768 -34.693 8.237 1.00 26.14 114 HIS A O 1
ATOM 922 N N . LYS A 1 115 ? -5.796 -33.153 6.972 1.00 28.02 115 LYS A N 1
ATOM 923 C CA . LYS A 1 115 ? -6.537 -34.108 6.139 1.00 28.02 115 LYS A CA 1
ATOM 924 C C . LYS A 1 115 ? -5.619 -34.721 5.074 1.00 28.02 115 LYS A C 1
ATOM 926 O O . LYS A 1 115 ? -5.565 -34.181 3.979 1.00 28.02 115 LYS A O 1
ATOM 931 N N . THR A 1 116 ? -5.001 -35.873 5.351 1.00 26.47 116 THR A N 1
ATOM 932 C CA . THR A 1 116 ? -4.585 -36.868 4.326 1.00 26.47 116 THR A CA 1
ATOM 933 C C . THR A 1 116 ? -4.191 -38.219 4.953 1.00 26.47 116 THR A C 1
ATOM 935 O O . THR A 1 116 ? -3.017 -38.560 5.042 1.00 26.47 116 THR A O 1
ATOM 938 N N . SER A 1 117 ? -5.168 -39.048 5.349 1.00 25.94 117 SER A N 1
ATOM 939 C CA . SER A 1 117 ? -4.999 -40.520 5.359 1.00 25.94 117 SER A CA 1
ATOM 940 C C . SER A 1 117 ? -6.335 -41.258 5.506 1.00 25.94 117 SER A C 1
ATOM 942 O O . SER A 1 117 ? -6.681 -41.783 6.564 1.00 25.94 117 SER A O 1
ATOM 944 N N . THR A 1 118 ? -7.089 -41.367 4.413 1.00 28.67 118 THR A N 1
ATOM 945 C CA . THR A 1 118 ? -8.332 -42.164 4.355 1.00 28.67 118 THR A CA 1
ATOM 946 C C . THR A 1 118 ? -8.064 -43.679 4.243 1.00 28.67 118 THR A C 1
ATOM 948 O O . THR A 1 118 ? -8.890 -44.414 3.713 1.00 28.67 118 THR A O 1
ATOM 951 N N . GLN A 1 119 ? -6.895 -44.157 4.695 1.00 28.38 119 GLN A N 1
ATOM 952 C CA . GLN A 1 119 ? -6.482 -45.570 4.630 1.00 28.38 119 GLN A CA 1
ATOM 953 C C . GLN A 1 119 ? -5.896 -46.133 5.938 1.00 28.38 119 GLN A C 1
ATOM 955 O O . GLN A 1 119 ? -5.699 -47.341 6.024 1.00 28.38 119 GLN A O 1
ATOM 960 N N . CYS A 1 120 ? -5.667 -45.322 6.980 1.00 25.50 120 CYS A N 1
ATOM 961 C CA . CYS A 1 120 ? -5.177 -45.836 8.272 1.00 25.50 120 CYS A CA 1
ATOM 962 C C . CYS A 1 120 ? -6.312 -46.235 9.245 1.00 25.50 120 CYS A C 1
ATOM 964 O O . CYS A 1 120 ? -6.129 -47.077 10.121 1.00 25.50 120 CYS A O 1
ATOM 966 N N . SER A 1 121 ? -7.519 -45.685 9.074 1.00 26.72 121 SER A N 1
ATOM 967 C CA . SER A 1 121 ? -8.673 -45.939 9.955 1.00 26.72 121 SER A CA 1
ATOM 968 C C . SER A 1 121 ? -9.346 -47.305 9.756 1.00 26.72 121 SER A C 1
ATOM 970 O O . SER A 1 121 ? -10.020 -47.787 10.664 1.00 26.72 121 SER A O 1
ATOM 972 N N . GLN A 1 122 ? -9.147 -47.960 8.607 1.00 29.23 122 GLN A N 1
ATOM 973 C CA . GLN A 1 122 ? -9.811 -49.227 8.264 1.00 29.23 122 GLN A CA 1
ATOM 974 C C . GLN A 1 122 ? -9.116 -50.491 8.798 1.00 29.23 122 GLN A C 1
ATOM 976 O O . GLN A 1 122 ? -9.679 -51.569 8.672 1.00 29.23 122 GLN A O 1
ATOM 981 N N . PHE A 1 123 ? -7.934 -50.394 9.422 1.00 26.44 123 PHE A N 1
ATOM 982 C CA . PHE A 1 123 ? -7.245 -51.575 9.975 1.00 26.44 123 PHE A CA 1
ATOM 983 C C . PHE A 1 123 ? -7.520 -51.815 11.473 1.00 26.44 123 PHE A C 1
ATOM 985 O O . PHE A 1 123 ? -7.328 -52.923 11.965 1.00 26.44 123 PHE A O 1
ATOM 992 N N . TYR A 1 124 ? -7.991 -50.796 12.207 1.00 29.23 124 TYR A N 1
ATOM 993 C CA . TYR A 1 124 ? -8.199 -50.869 13.663 1.00 29.23 124 TYR A CA 1
ATOM 994 C C . TYR A 1 124 ? -9.663 -51.021 14.110 1.00 29.23 124 TYR A C 1
ATOM 996 O O . TYR A 1 124 ? -9.900 -51.370 15.266 1.00 29.23 124 TYR A O 1
ATOM 1004 N N . GLN A 1 125 ? -10.649 -50.809 13.230 1.00 28.81 125 GLN A N 1
ATOM 1005 C CA . GLN A 1 125 ? -12.065 -51.019 13.580 1.00 28.81 125 GLN A CA 1
ATOM 1006 C C . GLN A 1 125 ? -12.478 -52.504 13.598 1.00 28.81 125 GLN A C 1
ATOM 1008 O O . GLN A 1 125 ? -13.401 -52.863 14.328 1.00 28.81 125 GLN A O 1
ATOM 1013 N N . ASP A 1 126 ? -11.756 -53.382 12.895 1.00 29.80 126 ASP A N 1
ATOM 1014 C CA . ASP A 1 126 ? -12.129 -54.797 12.738 1.00 29.80 126 ASP A CA 1
ATOM 1015 C C . ASP A 1 126 ? -11.713 -55.716 13.911 1.00 29.80 126 ASP A C 1
ATOM 1017 O O . ASP A 1 126 ? -12.115 -56.878 13.938 1.00 29.80 126 ASP A O 1
ATOM 1021 N N . GLN A 1 127 ? -10.947 -55.235 14.905 1.00 30.58 127 GLN A N 1
ATOM 1022 C CA . GLN A 1 127 ? -10.502 -56.053 16.058 1.00 30.58 127 GLN A CA 1
ATOM 1023 C C . GLN A 1 127 ? -11.149 -55.725 17.415 1.00 30.58 127 GLN A C 1
ATOM 1025 O O . GLN A 1 127 ? -10.925 -56.458 18.375 1.00 30.58 127 GLN A O 1
ATOM 1030 N N . LEU A 1 128 ? -11.976 -54.679 17.522 1.00 27.84 128 LEU A N 1
ATOM 1031 C CA . LEU A 1 128 ? -12.673 -54.326 18.775 1.00 27.84 128 LEU A CA 1
ATOM 1032 C C . LEU A 1 128 ? -14.170 -54.681 18.776 1.00 27.84 128 LEU A C 1
ATOM 1034 O O . LEU A 1 128 ? -14.909 -54.264 19.665 1.00 27.84 128 LEU A O 1
ATOM 1038 N N . MET A 1 129 ? -14.619 -55.489 17.809 1.00 28.03 129 MET A N 1
ATOM 1039 C CA . MET A 1 129 ? -16.017 -55.921 17.687 1.00 28.03 129 MET A CA 1
ATOM 1040 C C . MET A 1 129 ? -16.346 -57.249 18.404 1.00 28.03 129 MET A C 1
ATOM 1042 O O . MET A 1 129 ? -17.412 -57.816 18.173 1.00 28.03 129 MET A O 1
ATOM 1046 N N . GLU A 1 130 ? -15.483 -57.735 19.306 1.00 31.89 130 GLU A N 1
ATOM 1047 C CA . GLU A 1 130 ? -15.786 -58.880 20.178 1.00 31.89 130 GLU A CA 1
ATOM 1048 C C . GLU A 1 130 ? -15.718 -58.526 21.676 1.00 31.89 130 GLU A C 1
ATOM 1050 O O . GLU A 1 130 ? -14.772 -57.913 22.159 1.00 31.89 130 GLU A O 1
ATOM 1055 N N . MET A 1 131 ? -16.728 -59.011 22.413 1.00 24.61 131 MET A N 1
ATOM 1056 C CA . MET A 1 131 ? -16.919 -58.950 23.875 1.00 24.61 131 MET A CA 1
ATOM 1057 C C . MET A 1 131 ? -17.478 -57.658 24.505 1.00 24.61 131 MET A C 1
ATOM 1059 O O . MET A 1 131 ? -16.863 -57.043 25.373 1.00 24.61 131 MET A O 1
ATOM 1063 N N . THR A 1 132 ? -18.765 -57.392 24.254 1.00 24.80 132 THR A N 1
ATOM 1064 C CA . THR A 1 132 ? -19.678 -56.897 25.309 1.00 24.80 132 THR A CA 1
ATOM 1065 C C . THR A 1 132 ? -20.926 -57.790 25.409 1.00 24.80 132 THR A C 1
ATOM 1067 O O . THR A 1 132 ? -21.589 -58.029 24.398 1.00 24.80 132 THR A O 1
ATOM 1070 N N . PRO A 1 133 ? -21.290 -58.301 26.603 1.00 28.11 133 PRO A N 1
ATOM 1071 C CA . PRO A 1 133 ? -22.618 -58.852 26.869 1.00 28.11 133 PRO A CA 1
ATOM 1072 C C . PRO A 1 133 ? -23.563 -57.783 27.444 1.00 28.11 133 PRO A C 1
ATOM 1074 O O . PRO A 1 133 ? -23.179 -56.978 28.288 1.00 28.11 133 PRO A O 1
ATOM 1077 N N . LYS A 1 134 ? -24.821 -57.821 26.996 1.00 25.53 134 LYS A N 1
ATOM 1078 C CA . LYS A 1 134 ? -25.943 -56.976 27.445 1.00 25.53 134 LYS A CA 1
ATOM 1079 C C . LYS A 1 134 ? -26.429 -57.323 28.860 1.00 25.53 134 LYS A C 1
ATOM 1081 O O . LYS A 1 134 ? -26.259 -58.465 29.274 1.00 25.53 134 LYS A O 1
ATOM 1086 N N . LEU A 1 135 ? -27.155 -56.384 29.484 1.00 25.09 135 LEU A N 1
ATOM 1087 C CA . LEU A 1 135 ? -28.465 -56.526 30.176 1.00 25.09 135 LEU A CA 1
ATOM 1088 C C . LEU A 1 135 ? -28.768 -55.160 30.840 1.00 25.09 135 LEU A C 1
ATOM 1090 O O . LEU A 1 135 ? -28.022 -54.729 31.709 1.00 25.09 135 LEU A O 1
ATOM 1094 N N . GLU A 1 136 ? -29.607 -54.303 30.252 1.00 23.81 136 GLU A N 1
ATOM 1095 C CA . GLU A 1 136 ? -31.087 -54.255 30.346 1.00 23.81 136 GLU A CA 1
ATOM 1096 C C . GLU A 1 136 ? -31.633 -53.823 31.722 1.00 23.81 136 GLU A C 1
ATOM 1098 O O . GLU A 1 136 ? -31.292 -54.375 32.764 1.00 23.81 136 GLU A O 1
ATOM 1103 N N . CYS A 1 137 ? -32.496 -52.801 31.697 1.00 25.62 137 CYS A N 1
ATOM 1104 C CA . CYS A 1 137 ? -33.186 -52.237 32.857 1.00 25.62 137 CYS A CA 1
ATOM 1105 C C . CYS A 1 137 ? -34.525 -52.943 33.107 1.00 25.62 137 CYS A C 1
ATOM 1107 O O . CYS A 1 137 ? -35.241 -53.226 32.150 1.00 25.62 137 CYS A O 1
ATOM 1109 N N . GLU A 1 138 ? -34.953 -53.034 34.369 1.00 24.52 138 GLU A N 1
ATOM 1110 C CA . GLU A 1 138 ? -36.376 -53.161 34.713 1.00 24.52 138 GLU A CA 1
ATOM 1111 C C . GLU A 1 138 ? -36.777 -52.166 35.817 1.00 24.52 138 GLU A C 1
ATOM 1113 O O . GLU A 1 138 ? -36.048 -51.925 36.779 1.00 24.52 138 GLU A O 1
ATOM 1118 N N . TYR A 1 139 ? -37.955 -51.566 35.641 1.00 25.75 139 TYR A N 1
ATOM 1119 C CA . TYR A 1 139 ? -38.666 -50.741 36.623 1.00 25.75 139 TYR A CA 1
ATOM 1120 C C . TYR A 1 139 ? -39.456 -51.642 37.592 1.00 25.75 139 TYR A C 1
ATOM 1122 O O . TYR A 1 139 ? -40.039 -52.617 37.130 1.00 25.75 139 TYR A O 1
ATOM 1130 N N . GLN A 1 140 ? -39.640 -51.233 38.859 1.00 23.86 140 GLN A N 1
ATOM 1131 C CA . GLN A 1 140 ? -40.966 -50.854 39.414 1.00 23.86 140 GLN A CA 1
ATOM 1132 C C . GLN A 1 140 ? -40.976 -50.609 40.944 1.00 23.86 140 GLN A C 1
ATOM 1134 O O . GLN A 1 140 ? -40.598 -51.458 41.738 1.00 23.86 140 GLN A O 1
ATOM 1139 N N . LEU A 1 141 ? -41.456 -49.409 41.289 1.00 26.27 141 LEU A N 1
ATOM 1140 C CA . LEU A 1 141 ? -42.376 -48.987 42.362 1.00 26.27 141 LEU A CA 1
ATOM 1141 C C . LEU A 1 141 ? -42.568 -49.747 43.705 1.00 26.27 141 LEU A C 1
ATOM 1143 O O . LEU A 1 141 ? -42.823 -50.942 43.767 1.00 26.27 141 LEU A O 1
ATOM 1147 N N . ASP A 1 142 ? -42.717 -48.877 44.717 1.00 26.17 142 ASP A N 1
ATOM 1148 C CA . ASP A 1 142 ? -43.602 -48.909 45.899 1.00 26.17 142 ASP A CA 1
ATOM 1149 C C . ASP A 1 142 ? -43.152 -49.491 47.264 1.00 26.17 142 ASP A C 1
ATOM 1151 O O . ASP A 1 142 ? -42.973 -50.685 47.466 1.00 26.17 142 ASP A O 1
ATOM 1155 N N . GLN A 1 143 ? -43.079 -48.550 48.223 1.00 28.59 143 GLN A N 1
ATOM 1156 C CA . GLN A 1 143 ? -43.660 -48.547 49.582 1.00 28.59 143 GLN A CA 1
ATOM 1157 C C . GLN A 1 143 ? -43.589 -49.833 50.433 1.00 28.59 143 GLN A C 1
ATOM 1159 O O . GLN A 1 143 ? -44.290 -50.795 50.150 1.00 28.59 143 GLN A O 1
ATOM 1164 N N . ASP A 1 144 ? -42.943 -49.766 51.613 1.00 28.02 144 ASP A N 1
ATOM 1165 C CA . ASP A 1 144 ? -43.707 -49.555 52.863 1.00 28.02 144 ASP A CA 1
ATOM 1166 C C . ASP A 1 144 ? -42.851 -49.252 54.123 1.00 28.02 144 ASP A C 1
ATOM 1168 O O . ASP A 1 144 ? -41.623 -49.335 54.131 1.00 28.02 144 ASP A O 1
ATOM 1172 N N . GLN A 1 145 ? -43.532 -48.872 55.209 1.00 28.16 145 GLN A N 1
ATOM 1173 C CA . GLN A 1 145 ? -42.983 -48.448 56.509 1.00 28.16 145 GLN A CA 1
ATOM 1174 C C . GLN A 1 145 ? -42.530 -49.614 57.425 1.00 28.16 145 GLN A C 1
ATOM 1176 O O . GLN A 1 145 ? -43.282 -50.578 57.573 1.00 28.16 145 GLN A O 1
ATOM 1181 N N . LYS A 1 146 ? -41.445 -49.440 58.219 1.00 27.38 146 LYS A N 1
ATOM 1182 C CA . LYS A 1 146 ? -41.507 -49.376 59.715 1.00 27.38 146 LYS A CA 1
ATOM 1183 C C . LYS A 1 146 ? -40.162 -49.336 60.477 1.00 27.38 146 LYS A C 1
ATOM 1185 O O . LYS A 1 146 ? -39.335 -50.227 60.369 1.00 27.38 146 LYS A O 1
ATOM 1190 N N . HIS A 1 147 ? -40.077 -48.305 61.321 1.00 28.98 147 HIS A N 1
ATOM 1191 C CA . HIS A 1 147 ? -39.566 -48.186 62.703 1.00 28.98 147 HIS A CA 1
ATOM 1192 C C . HIS A 1 147 ? -38.779 -49.301 63.438 1.00 28.98 147 HIS A C 1
ATOM 1194 O O . HIS A 1 147 ? -39.133 -50.473 63.393 1.00 28.98 147 HIS A O 1
ATOM 1200 N N . GLU A 1 148 ? -37.915 -48.791 64.342 1.00 27.89 148 GLU A N 1
ATOM 1201 C CA . GLU A 1 148 ? -37.449 -49.348 65.639 1.00 27.89 148 GLU A CA 1
ATOM 1202 C C . GLU A 1 148 ? -36.461 -50.529 65.587 1.00 27.89 148 GLU A C 1
ATOM 1204 O O . GLU A 1 148 ? -36.747 -51.583 65.040 1.00 27.89 148 GLU A O 1
ATOM 1209 N N . CYS A 1 149 ? -35.262 -50.464 66.180 1.00 25.72 149 CYS A N 1
ATOM 1210 C CA . CYS A 1 149 ? -34.900 -50.078 67.558 1.00 25.72 149 CYS A CA 1
ATOM 1211 C C . CYS A 1 149 ? -33.359 -50.271 67.689 1.00 25.72 149 CYS A C 1
ATOM 1213 O O . CYS A 1 149 ? -32.842 -51.178 67.042 1.00 25.72 149 CYS A O 1
ATOM 1215 N N . ASP A 1 150 ? -32.528 -49.603 68.496 1.00 30.36 150 ASP A N 1
ATOM 1216 C CA . ASP A 1 150 ? -32.519 -48.340 69.262 1.00 30.36 150 ASP A CA 1
ATOM 1217 C C . ASP A 1 150 ? -31.100 -48.239 69.908 1.00 30.36 150 ASP A C 1
ATOM 1219 O O . ASP A 1 150 ? -30.428 -49.259 70.037 1.00 30.36 150 ASP A O 1
ATOM 1223 N N . GLN A 1 151 ? -30.649 -47.044 70.319 1.00 27.19 151 GLN A N 1
ATOM 1224 C CA . GLN A 1 151 ? -29.588 -46.771 71.325 1.00 27.19 151 GLN A CA 1
ATOM 1225 C C . GLN A 1 151 ? -28.281 -47.625 71.343 1.00 27.19 151 GLN A C 1
ATOM 1227 O O . GLN A 1 151 ? -28.257 -48.795 71.702 1.00 27.19 151 GLN A O 1
ATOM 1232 N N . SER A 1 152 ? -27.073 -47.049 71.259 1.00 28.89 152 SER A N 1
ATOM 1233 C CA . SER A 1 152 ? -26.603 -45.950 72.122 1.00 28.89 152 SER A CA 1
ATOM 1234 C C . SER A 1 152 ? -25.134 -45.567 71.830 1.00 28.89 152 SER A C 1
ATOM 1236 O O . SER A 1 152 ? -24.345 -46.424 71.441 1.00 28.89 152 SER A O 1
ATOM 1238 N N . LYS A 1 153 ? -24.746 -44.332 72.201 1.00 31.33 153 LYS A N 1
ATOM 1239 C CA . LYS A 1 153 ? -23.368 -43.776 72.301 1.00 31.33 153 LYS A CA 1
ATOM 1240 C C . LYS A 1 153 ? -22.656 -43.312 71.013 1.00 31.33 153 LYS A C 1
ATOM 1242 O O . LYS A 1 153 ? -21.650 -43.888 70.621 1.00 31.33 153 LYS A O 1
ATOM 1247 N N . HIS A 1 154 ? -23.048 -42.139 70.498 1.00 30.72 154 HIS A N 1
ATOM 1248 C CA . HIS A 1 154 ? -22.101 -41.215 69.832 1.00 30.72 154 HIS A CA 1
ATOM 1249 C C . HIS A 1 154 ? -22.424 -39.708 70.028 1.00 30.72 154 HIS A C 1
ATOM 1251 O O . HIS A 1 154 ? -22.102 -38.857 69.204 1.00 30.72 154 HIS A O 1
ATOM 1257 N N . VAL A 1 155 ? -23.049 -39.345 71.158 1.00 38.09 155 VAL A N 1
ATOM 1258 C CA . VAL A 1 155 ? -23.651 -38.010 71.415 1.00 38.09 155 VAL A CA 1
ATOM 1259 C C . VAL A 1 155 ? -22.652 -36.973 71.982 1.00 38.09 155 VAL A C 1
ATOM 1261 O O . VAL A 1 155 ? -23.032 -36.058 72.699 1.00 38.09 155 VAL A O 1
ATOM 1264 N N . GLN A 1 156 ? -21.353 -37.089 71.686 1.00 38.94 156 GLN A N 1
ATOM 1265 C CA . GLN A 1 156 ? -20.357 -36.045 72.023 1.00 38.94 156 GLN A CA 1
ATOM 1266 C C . GLN A 1 156 ? -19.396 -35.700 70.873 1.00 38.94 156 GLN A C 1
ATOM 1268 O O . GLN A 1 156 ? -18.397 -35.022 71.088 1.00 38.94 156 GLN A O 1
ATOM 1273 N N . GLN A 1 157 ? -19.718 -36.110 69.641 1.00 37.12 157 GLN A N 1
ATOM 1274 C CA . GLN A 1 157 ? -18.929 -35.771 68.447 1.00 37.12 157 GLN A CA 1
ATOM 1275 C C . GLN A 1 157 ? -19.791 -35.301 67.258 1.00 37.12 157 GLN A C 1
ATOM 1277 O O . GLN A 1 157 ? -19.349 -35.324 66.118 1.00 37.12 157 GLN A O 1
ATOM 1282 N N . LEU A 1 158 ? -21.019 -34.845 67.540 1.00 37.78 158 LEU A N 1
ATOM 1283 C CA . LEU A 1 158 ? -22.002 -34.359 66.556 1.00 37.78 158 LEU A CA 1
ATOM 1284 C C . LEU A 1 158 ? -22.385 -32.875 66.737 1.00 37.78 158 LEU A C 1
ATOM 1286 O O . LEU A 1 158 ? -23.324 -32.403 66.117 1.00 37.78 158 LEU A O 1
ATOM 1290 N N . GLN A 1 159 ? -21.645 -32.121 67.558 1.00 38.16 159 GLN A N 1
ATOM 1291 C CA . GLN A 1 159 ? -21.780 -30.655 67.683 1.00 38.16 159 GLN A CA 1
ATOM 1292 C C . GLN A 1 159 ? -20.566 -29.882 67.139 1.00 38.16 159 GLN A C 1
ATOM 1294 O O . GLN A 1 159 ? -20.438 -28.687 67.375 1.00 38.16 159 GLN A O 1
ATOM 1299 N N . GLN A 1 160 ? -19.678 -30.556 66.401 1.00 40.09 160 GLN A N 1
ATOM 1300 C CA . GLN A 1 160 ? -18.530 -29.931 65.727 1.00 40.09 160 GLN A CA 1
ATOM 1301 C C . GLN A 1 160 ? -18.428 -30.280 64.229 1.00 40.09 160 GLN A C 1
ATOM 1303 O O . GLN A 1 160 ? -17.520 -29.811 63.557 1.00 40.09 160 GLN A O 1
ATOM 1308 N N . LEU A 1 161 ? -19.383 -31.064 63.710 1.00 39.12 161 LEU A N 1
ATOM 1309 C CA . LEU A 1 161 ? -19.529 -31.428 62.292 1.00 39.12 161 LEU A CA 1
ATOM 1310 C C . LEU A 1 161 ? -20.890 -30.988 61.707 1.00 39.12 161 LEU A C 1
ATOM 1312 O O . LEU A 1 161 ? -21.301 -31.473 60.670 1.00 39.12 161 LEU A O 1
ATOM 1316 N N . GLN A 1 162 ? -21.577 -30.035 62.348 1.00 35.19 162 GLN A N 1
ATOM 1317 C CA . GLN A 1 162 ? -22.753 -29.336 61.790 1.00 35.19 162 GLN A CA 1
ATOM 1318 C C . GLN A 1 162 ? -22.452 -27.857 61.475 1.00 35.19 162 GLN A C 1
ATOM 1320 O O . GLN A 1 162 ? -23.338 -27.016 61.497 1.00 35.19 162 GLN A O 1
ATOM 1325 N N . GLN A 1 163 ? -21.180 -27.523 61.233 1.00 37.84 163 GLN A N 1
ATOM 1326 C CA . GLN A 1 163 ? -20.734 -26.170 60.855 1.00 37.84 163 GLN A CA 1
ATOM 1327 C C . GLN A 1 163 ? -19.750 -26.158 59.672 1.00 37.84 163 GLN A C 1
ATOM 1329 O O . GLN A 1 163 ? -19.118 -25.141 59.419 1.00 37.84 163 GLN A O 1
ATOM 1334 N N . LEU A 1 164 ? -19.612 -27.283 58.960 1.00 37.38 164 LEU A N 1
ATOM 1335 C CA . LEU A 1 164 ? -18.806 -27.388 57.734 1.00 37.38 164 LEU A CA 1
ATOM 1336 C C . LEU A 1 164 ? -19.543 -28.071 56.562 1.00 37.38 164 LEU A C 1
ATOM 1338 O O . LEU A 1 164 ? -19.073 -27.973 55.440 1.00 37.38 164 LEU A O 1
ATOM 1342 N N . GLU A 1 165 ? -20.714 -28.690 56.777 1.00 32.97 165 GLU A N 1
ATOM 1343 C CA . GLU A 1 165 ? -21.542 -29.277 55.698 1.00 32.97 165 GLU A CA 1
ATOM 1344 C C . GLU A 1 165 ? -22.665 -28.343 55.185 1.00 32.97 165 GLU A C 1
ATOM 1346 O O . GLU A 1 165 ? -23.343 -28.670 54.210 1.00 32.97 165 GLU A O 1
ATOM 1351 N N . GLU A 1 166 ? -22.854 -27.162 55.793 1.00 33.94 166 GLU A N 1
ATOM 1352 C CA . GLU A 1 166 ? -23.786 -26.131 55.288 1.00 33.94 166 GLU A CA 1
ATOM 1353 C C . GLU A 1 166 ? -23.120 -25.145 54.302 1.00 33.94 166 GLU A C 1
ATOM 1355 O O . GLU A 1 166 ? -23.821 -24.548 53.487 1.00 33.94 166 GLU A O 1
ATOM 1360 N N . ASP A 1 167 ? -21.784 -25.024 54.300 1.00 35.88 167 ASP A N 1
ATOM 1361 C CA . ASP A 1 167 ? -21.055 -24.094 53.415 1.00 35.88 167 ASP A CA 1
ATOM 1362 C C . ASP A 1 167 ? -20.749 -24.676 52.014 1.00 35.88 167 ASP A C 1
ATOM 1364 O O . ASP A 1 167 ? -20.619 -23.911 51.059 1.00 35.88 167 ASP A O 1
ATOM 1368 N N . GLU A 1 168 ? -20.681 -26.005 51.839 1.00 36.19 168 GLU A N 1
ATOM 1369 C CA . GLU A 1 168 ? -20.453 -26.620 50.512 1.00 36.19 168 GLU A CA 1
ATOM 1370 C C . GLU A 1 168 ? -21.750 -26.849 49.711 1.00 36.19 168 GLU A C 1
ATOM 1372 O O . GLU A 1 168 ? -21.741 -26.771 48.482 1.00 36.19 168 GLU A O 1
ATOM 1377 N N . ASN A 1 169 ? -22.897 -27.035 50.376 1.00 31.98 169 ASN A N 1
ATOM 1378 C CA . ASN A 1 169 ? -24.178 -27.253 49.687 1.00 31.98 169 ASN A CA 1
ATOM 1379 C C . ASN A 1 169 ? -24.816 -25.966 49.126 1.00 31.98 169 ASN A C 1
ATOM 1381 O O . ASN A 1 169 ? -25.655 -26.048 48.232 1.00 31.98 169 ASN A O 1
ATOM 1385 N N . LEU A 1 170 ? -24.387 -24.773 49.559 1.00 36.84 170 LEU A N 1
ATOM 1386 C CA . LEU A 1 170 ? -24.862 -23.509 48.973 1.00 36.84 170 LEU A CA 1
ATOM 1387 C C . LEU A 1 170 ? -24.194 -23.181 47.620 1.00 36.84 170 LEU A C 1
ATOM 1389 O O . LEU A 1 170 ? -24.699 -22.350 46.866 1.00 36.84 170 LEU A O 1
ATOM 1393 N N . ALA A 1 171 ? -23.071 -23.833 47.296 1.00 32.56 171 ALA A N 1
ATOM 1394 C CA . ALA A 1 171 ? -22.377 -23.667 46.019 1.00 32.56 171 ALA A CA 1
ATOM 1395 C C . ALA A 1 171 ? -22.921 -24.589 44.910 1.00 32.56 171 ALA A C 1
ATOM 1397 O O . ALA A 1 171 ? -22.800 -24.257 43.733 1.00 32.56 171 ALA A O 1
ATOM 1398 N N . PHE A 1 172 ? -23.536 -25.724 45.266 1.00 30.12 172 PHE A N 1
ATOM 1399 C CA . PHE A 1 172 ? -23.982 -26.733 44.296 1.00 30.12 172 PHE A CA 1
ATOM 1400 C C . PHE A 1 172 ? -25.392 -26.481 43.724 1.00 30.12 172 PHE A C 1
ATOM 1402 O O . PHE A 1 172 ? -25.663 -26.862 42.586 1.00 30.12 172 PHE A O 1
ATOM 1409 N N . ASP A 1 173 ? -26.266 -25.775 44.451 1.00 28.28 173 ASP A N 1
ATOM 1410 C CA . ASP A 1 173 ? -27.640 -25.465 44.005 1.00 28.28 173 ASP A CA 1
ATOM 1411 C C . ASP A 1 173 ? -27.744 -24.262 43.038 1.00 28.28 173 ASP A C 1
ATOM 1413 O O . ASP A 1 173 ? -28.806 -24.010 42.467 1.00 28.28 173 ASP A O 1
ATOM 1417 N N . LEU A 1 174 ? -26.652 -23.526 42.793 1.00 35.84 174 LEU A N 1
ATOM 1418 C CA . LEU A 1 174 ? -26.627 -22.413 41.826 1.00 35.84 174 LEU A CA 1
ATOM 1419 C C . LEU A 1 174 ? -26.342 -22.847 40.378 1.00 35.84 174 LEU A C 1
ATOM 1421 O O . LEU A 1 174 ? -26.570 -22.064 39.458 1.00 35.84 174 LEU A O 1
ATOM 1425 N N . GLN A 1 175 ? -25.910 -24.092 40.155 1.00 34.44 175 GLN A N 1
ATOM 1426 C CA . GLN A 1 175 ? -25.564 -24.613 38.825 1.00 34.44 175 GLN A CA 1
ATOM 1427 C C . GLN A 1 175 ? -26.777 -25.175 38.050 1.00 34.44 175 GLN A C 1
ATOM 1429 O O . GLN A 1 175 ? -26.621 -25.609 36.915 1.00 34.44 175 GLN A O 1
ATOM 1434 N N . ARG A 1 176 ? -27.985 -25.202 38.641 1.00 24.53 176 ARG A N 1
ATOM 1435 C CA . ARG A 1 176 ? -29.151 -25.939 38.098 1.00 24.53 176 ARG A CA 1
ATOM 1436 C C . ARG A 1 176 ? -30.384 -25.077 37.770 1.00 24.53 176 ARG A C 1
ATOM 1438 O O . ARG A 1 176 ? -31.493 -25.595 37.672 1.00 24.53 176 ARG A O 1
ATOM 1445 N N . CYS A 1 177 ? -30.206 -23.767 37.605 1.00 29.94 177 CYS A N 1
ATOM 1446 C CA . CYS A 1 177 ? -31.310 -22.813 37.428 1.00 29.94 177 CYS A CA 1
ATOM 1447 C C . CYS A 1 177 ? -31.324 -22.081 36.069 1.00 29.94 177 CYS A C 1
ATOM 1449 O O . CYS A 1 177 ? -31.843 -20.972 36.023 1.00 29.94 177 CYS A O 1
ATOM 1451 N N . TYR A 1 178 ? -30.798 -22.678 34.984 1.00 32.50 178 TYR A N 1
ATOM 1452 C CA . TYR A 1 178 ? -30.882 -22.117 33.616 1.00 32.50 178 TYR A CA 1
ATOM 1453 C C . TYR A 1 178 ? -30.991 -23.164 32.474 1.00 32.50 178 TYR A C 1
ATOM 1455 O O . TYR A 1 178 ? -30.531 -22.905 31.372 1.00 32.50 178 TYR A O 1
ATOM 1463 N N . ASP A 1 179 ? -31.641 -24.317 32.702 1.00 31.78 179 ASP A N 1
ATOM 1464 C CA . ASP A 1 179 ? -31.854 -25.367 31.673 1.00 31.78 179 ASP A CA 1
ATOM 1465 C C . ASP A 1 179 ? -33.349 -25.638 31.358 1.00 31.78 179 ASP A C 1
ATOM 1467 O O . ASP A 1 179 ? -33.781 -26.792 31.307 1.00 31.78 179 ASP A O 1
ATOM 1471 N N . VAL A 1 180 ? -34.176 -24.601 31.162 1.00 33.81 180 VAL A N 1
ATOM 1472 C CA . VAL A 1 180 ? -35.483 -24.725 30.470 1.00 33.81 180 VAL A CA 1
ATOM 1473 C C . VAL A 1 180 ? -35.822 -23.398 29.774 1.00 33.81 180 VAL A C 1
ATOM 1475 O O . VAL A 1 180 ? -35.736 -22.366 30.428 1.00 33.81 180 VAL A O 1
ATOM 1478 N N . GLU A 1 181 ? -36.269 -23.465 28.509 1.00 34.00 181 GLU A N 1
ATOM 1479 C CA . GLU A 1 181 ? -36.617 -22.329 27.615 1.00 34.00 181 GLU A CA 1
ATOM 1480 C C . GLU A 1 181 ? -35.360 -21.520 27.185 1.00 34.00 181 GLU A C 1
ATOM 1482 O O . GLU A 1 181 ? -34.779 -20.801 27.987 1.00 34.00 181 GLU A O 1
ATOM 1487 N N . ASP A 1 182 ? -34.808 -21.629 25.965 1.00 30.12 182 ASP A N 1
ATOM 1488 C CA . ASP A 1 182 ? -35.335 -22.143 24.688 1.00 30.12 182 ASP A CA 1
ATOM 1489 C C . ASP A 1 182 ? -34.444 -23.214 24.028 1.00 30.12 182 ASP A C 1
ATOM 1491 O O . ASP A 1 182 ? -33.246 -23.021 23.825 1.00 30.12 182 ASP A O 1
ATOM 1495 N N . ILE A 1 183 ? -35.053 -24.315 23.567 1.00 29.72 183 ILE A N 1
ATOM 1496 C CA . ILE A 1 183 ? -34.414 -25.205 22.586 1.00 29.72 183 ILE A CA 1
ATOM 1497 C C . ILE A 1 183 ? -34.661 -24.604 21.201 1.00 29.72 183 ILE A C 1
ATOM 1499 O O . ILE A 1 183 ? -35.674 -24.899 20.563 1.00 29.72 183 ILE A O 1
ATOM 1503 N N . ILE A 1 184 ? -33.724 -23.785 20.720 1.00 33.94 184 ILE A N 1
ATOM 1504 C CA . ILE A 1 184 ? -33.658 -23.465 19.292 1.00 33.94 184 ILE A CA 1
ATOM 1505 C C . ILE A 1 184 ? -33.293 -24.761 18.567 1.00 33.94 184 ILE A C 1
ATOM 1507 O O . ILE A 1 184 ? -32.181 -25.278 18.678 1.00 33.94 184 ILE A O 1
ATOM 1511 N N . THR A 1 185 ? -34.248 -25.310 17.823 1.00 29.05 185 THR A N 1
ATOM 1512 C CA . THR A 1 185 ? -33.985 -26.402 16.891 1.00 29.05 185 THR A CA 1
ATOM 1513 C C . THR A 1 185 ? -32.973 -25.926 15.855 1.00 29.05 185 THR A C 1
ATOM 1515 O O . THR A 1 185 ? -33.268 -25.008 15.092 1.00 29.05 185 THR A O 1
ATOM 1518 N N . HIS A 1 186 ? -31.794 -26.554 15.818 1.00 34.16 186 HIS A N 1
ATOM 1519 C CA . HIS A 1 186 ? -30.805 -26.355 14.758 1.00 34.16 186 HIS A CA 1
ATOM 1520 C C . HIS A 1 186 ? -31.335 -26.908 13.426 1.00 34.16 186 HIS A C 1
ATOM 1522 O O . HIS A 1 186 ? -30.963 -27.998 12.992 1.00 34.16 186 HIS A O 1
ATOM 1528 N N . GLU A 1 187 ? -32.217 -26.154 12.777 1.00 35.53 187 GLU A N 1
ATOM 1529 C CA . GLU A 1 187 ? -32.433 -26.265 11.341 1.00 35.53 187 GLU A CA 1
ATOM 1530 C C . GLU A 1 187 ? -31.301 -25.500 10.638 1.00 35.53 187 GLU A C 1
ATOM 1532 O O . GLU A 1 187 ? -30.982 -24.365 11.001 1.00 35.53 187 GLU A O 1
ATOM 1537 N N . GLU A 1 188 ? -30.662 -26.130 9.648 1.00 37.97 188 GLU A N 1
ATOM 1538 C CA . GLU A 1 188 ? -29.620 -25.517 8.812 1.00 37.97 188 GLU A CA 1
ATOM 1539 C C . GLU A 1 188 ? -30.237 -24.515 7.817 1.00 37.97 188 GLU A C 1
ATOM 1541 O O . GLU A 1 188 ? -30.134 -24.657 6.596 1.00 37.97 188 GLU A O 1
ATOM 1546 N N . GLU A 1 189 ? -30.899 -23.477 8.327 1.00 43.97 189 GLU A N 1
ATOM 1547 C CA . GLU A 1 189 ? -31.251 -22.322 7.511 1.00 43.97 189 GLU A CA 1
ATOM 1548 C C . GLU A 1 189 ? -29.981 -21.524 7.193 1.00 43.97 189 GLU A C 1
ATOM 1550 O O . GLU A 1 189 ? -29.359 -20.917 8.071 1.00 43.97 189 GLU A O 1
ATOM 1555 N N . ASN A 1 190 ? -29.620 -21.482 5.907 1.00 49.50 190 ASN A N 1
ATOM 1556 C CA . ASN A 1 190 ? -28.682 -20.502 5.363 1.00 49.50 190 ASN A CA 1
ATOM 1557 C C . ASN A 1 190 ? -29.249 -19.091 5.603 1.00 49.50 190 ASN A C 1
ATOM 1559 O O . ASN A 1 190 ? -29.950 -18.547 4.747 1.00 49.50 190 ASN A O 1
ATOM 1563 N N . THR A 1 191 ? -28.960 -18.492 6.762 1.00 57.16 191 THR A N 1
ATOM 1564 C CA . THR A 1 191 ? -29.374 -17.118 7.065 1.00 57.16 191 THR A CA 1
ATOM 1565 C C . THR A 1 191 ? -28.724 -16.163 6.079 1.00 57.16 191 THR A C 1
ATOM 1567 O O . THR A 1 191 ? -27.529 -15.878 6.169 1.00 57.16 191 THR A O 1
ATOM 1570 N N . THR A 1 192 ? -29.530 -15.663 5.147 1.00 80.75 192 THR A N 1
ATOM 1571 C CA . THR A 1 192 ? -29.169 -14.582 4.236 1.00 80.75 192 THR A CA 1
ATOM 1572 C C . THR A 1 192 ? -28.897 -13.317 5.036 1.00 80.75 192 THR A C 1
ATOM 1574 O O . THR A 1 192 ? -29.776 -12.857 5.763 1.00 80.75 192 THR A O 1
ATOM 1577 N N . ILE A 1 193 ? -27.703 -12.746 4.889 1.00 87.50 193 ILE A N 1
ATOM 1578 C CA . ILE A 1 193 ? -27.338 -11.494 5.551 1.00 87.50 193 ILE A CA 1
ATOM 1579 C C . ILE A 1 193 ? -28.055 -10.334 4.841 1.00 87.50 193 ILE A C 1
ATOM 1581 O O . ILE A 1 193 ? -27.789 -10.051 3.670 1.00 87.50 193 ILE A O 1
ATOM 1585 N N . SER A 1 194 ? -28.988 -9.693 5.547 1.00 87.62 194 SER A N 1
ATOM 1586 C CA . SER A 1 194 ? -29.849 -8.601 5.057 1.00 87.62 194 SER A CA 1
ATOM 1587 C C . SER A 1 194 ? -29.693 -7.295 5.835 1.00 87.62 194 SER A C 1
ATOM 1589 O O . SER A 1 194 ? -29.875 -6.217 5.275 1.00 87.62 194 SER A O 1
ATOM 1591 N N . ASP A 1 195 ? -29.370 -7.391 7.122 1.00 87.88 195 ASP A N 1
ATOM 1592 C CA . ASP A 1 195 ? -29.335 -6.288 8.087 1.00 87.88 195 ASP A CA 1
ATOM 1593 C C . ASP A 1 195 ? -28.388 -6.601 9.261 1.00 87.88 195 ASP A C 1
ATOM 1595 O O . ASP A 1 195 ? -27.873 -7.714 9.398 1.00 87.88 195 ASP A O 1
ATOM 1599 N N . SER A 1 196 ? -28.166 -5.631 10.145 1.00 88.56 196 SER A N 1
ATOM 1600 C CA . SER A 1 196 ? -27.235 -5.770 11.270 1.00 88.56 196 SER A CA 1
ATOM 1601 C C . SER A 1 196 ? -27.624 -6.840 12.296 1.00 88.56 196 SER A C 1
ATOM 1603 O O . SER A 1 196 ? -26.735 -7.388 12.949 1.00 88.56 196 SER A O 1
ATOM 1605 N N . SER A 1 197 ? -28.912 -7.183 12.429 1.00 86.38 197 SER A N 1
ATOM 1606 C CA . SER A 1 197 ? -29.342 -8.283 13.305 1.00 86.38 197 SER A CA 1
ATOM 1607 C C . SER A 1 197 ? -28.939 -9.630 12.706 1.00 86.38 197 SER A C 1
ATOM 1609 O O . SER A 1 197 ? -28.362 -10.479 13.395 1.00 86.38 197 SER A O 1
ATOM 1611 N N . SER A 1 198 ? -29.139 -9.802 11.394 1.00 89.12 198 SER A N 1
ATOM 1612 C CA . SER A 1 198 ? -28.689 -10.998 10.672 1.00 89.12 198 SER A CA 1
ATOM 1613 C C . SER A 1 198 ? -27.159 -11.172 10.718 1.00 89.12 198 SER A C 1
ATOM 1615 O O . SER A 1 198 ? -26.692 -12.298 10.892 1.00 89.12 198 SER A O 1
ATOM 1617 N N . VAL A 1 199 ? -26.380 -10.077 10.679 1.00 89.75 199 VAL A N 1
ATOM 1618 C CA . VAL A 1 199 ? -24.913 -10.095 10.879 1.00 89.75 199 VAL A CA 1
ATOM 1619 C C . VAL A 1 199 ? -24.554 -10.602 12.279 1.00 89.75 199 VAL A C 1
ATOM 1621 O O . VAL A 1 199 ? -23.764 -11.537 12.410 1.00 89.75 199 VAL A O 1
ATOM 1624 N N . VAL A 1 200 ? -25.153 -10.028 13.328 1.00 88.88 200 VAL A N 1
ATOM 1625 C CA . VAL A 1 200 ? -24.890 -10.421 14.726 1.00 88.88 200 VAL A CA 1
ATOM 1626 C C . VAL A 1 200 ? -25.289 -11.875 14.981 1.00 88.88 200 VAL A C 1
ATOM 1628 O O . VAL A 1 200 ? -24.521 -12.625 15.577 1.00 88.88 200 VAL A O 1
ATOM 1631 N N . THR A 1 201 ? -26.435 -12.313 14.457 1.00 88.06 201 THR A N 1
ATOM 1632 C CA . THR A 1 201 ? -26.897 -13.708 14.556 1.00 88.06 201 THR A CA 1
ATOM 1633 C C . THR A 1 201 ? -25.946 -14.671 13.837 1.00 88.06 201 THR A C 1
ATOM 1635 O O . THR A 1 201 ? -25.614 -15.732 14.367 1.00 88.06 201 THR A O 1
ATOM 1638 N N . HIS A 1 202 ? -25.465 -14.306 12.645 1.00 89.44 202 HIS A N 1
ATOM 1639 C CA . HIS A 1 202 ? -24.515 -15.114 11.880 1.00 89.44 202 HIS A CA 1
ATOM 1640 C C . HIS A 1 202 ? -23.151 -15.245 12.580 1.00 89.44 202 HIS A C 1
ATOM 1642 O O . HIS A 1 202 ? -22.558 -16.324 12.554 1.00 89.44 202 HIS A O 1
ATOM 1648 N N . LEU A 1 203 ? -22.663 -14.179 13.224 1.00 89.56 203 LEU A N 1
ATOM 1649 C CA . LEU A 1 203 ? -21.425 -14.210 14.010 1.00 89.56 203 LEU A CA 1
ATOM 1650 C C . LEU A 1 203 ? -21.589 -14.978 15.328 1.00 89.56 203 LEU A C 1
ATOM 1652 O O . LEU A 1 203 ? -20.722 -15.779 15.672 1.00 89.56 203 LEU A O 1
ATOM 1656 N N . GLY A 1 204 ? -22.706 -14.784 16.036 1.00 86.69 204 GLY A N 1
ATOM 1657 C CA . GLY A 1 204 ? -22.981 -15.433 17.321 1.00 86.69 204 GLY A CA 1
ATOM 1658 C C . GLY A 1 204 ? -22.992 -16.960 17.234 1.00 86.69 204 GLY A C 1
ATOM 1659 O O . GLY A 1 204 ? -22.392 -17.624 18.072 1.00 86.69 204 GLY A O 1
ATOM 1660 N N . ARG A 1 205 ? -23.550 -17.532 16.156 1.00 85.25 205 ARG A N 1
ATOM 1661 C CA . ARG A 1 205 ? -23.515 -18.991 15.905 1.00 85.25 205 ARG A CA 1
ATOM 1662 C C . ARG A 1 205 ? -22.111 -19.577 15.705 1.00 85.25 205 ARG A C 1
ATOM 1664 O O . ARG A 1 205 ? -21.970 -20.795 15.669 1.00 85.25 205 ARG A O 1
ATOM 1671 N N . GLN A 1 206 ? -21.090 -18.742 15.517 1.00 82.44 206 GLN A N 1
ATOM 1672 C CA . GLN A 1 206 ? -19.701 -19.175 15.340 1.00 82.44 206 GLN A CA 1
ATOM 1673 C C . GLN A 1 206 ? -18.893 -19.101 16.641 1.00 82.44 206 GLN A C 1
ATOM 1675 O O . GLN A 1 206 ? -17.705 -19.428 16.625 1.00 82.44 206 GLN A O 1
ATOM 1680 N N . VAL A 1 207 ? -19.507 -18.651 17.740 1.00 87.06 207 VAL A N 1
ATOM 1681 C CA . VAL A 1 207 ? -18.880 -18.600 19.059 1.00 87.06 207 VAL A CA 1
ATOM 1682 C C . VAL A 1 207 ? -18.850 -20.009 19.655 1.00 87.06 207 VAL A C 1
ATOM 1684 O O . VAL A 1 207 ? -19.870 -20.683 19.755 1.00 87.06 207 VAL A O 1
ATOM 1687 N N . ASP A 1 208 ? -17.664 -20.462 20.048 1.00 84.62 208 ASP A N 1
ATOM 1688 C CA . ASP A 1 208 ? -17.462 -21.726 20.749 1.00 84.62 208 ASP A CA 1
ATOM 1689 C C . ASP A 1 208 ? -17.839 -21.567 22.226 1.00 84.62 208 ASP A C 1
ATOM 1691 O O . ASP A 1 208 ? -17.077 -21.016 23.025 1.00 84.62 208 ASP A O 1
ATOM 1695 N N . GLU A 1 209 ? -19.016 -22.076 22.588 1.00 80.81 209 GLU A N 1
ATOM 1696 C CA . GLU A 1 209 ? -19.518 -22.049 23.964 1.00 80.81 209 GLU A CA 1
ATOM 1697 C C . GLU A 1 209 ? -18.787 -23.017 24.908 1.00 80.81 209 GLU A C 1
ATOM 1699 O O . GLU A 1 209 ? -18.876 -22.881 26.131 1.00 80.81 209 GLU A O 1
ATOM 1704 N N . SER A 1 210 ? -18.031 -23.978 24.363 1.00 79.62 210 SER A N 1
ATOM 1705 C CA . SER A 1 210 ? -17.310 -24.983 25.153 1.00 79.62 210 SER A CA 1
ATOM 1706 C C . SER A 1 210 ? -15.969 -24.486 25.702 1.00 79.62 210 SER A C 1
ATOM 1708 O O . SER A 1 210 ? -15.421 -25.094 26.628 1.00 79.62 210 SER A O 1
ATOM 1710 N N . SER A 1 211 ? -15.438 -23.373 25.180 1.00 81.44 211 SER A N 1
ATOM 1711 C CA . SER A 1 211 ? -14.163 -22.809 25.619 1.00 81.44 211 SER A CA 1
ATOM 1712 C C . SER A 1 211 ? -14.242 -21.315 25.943 1.00 81.44 211 SER A C 1
ATOM 1714 O O . SER A 1 211 ? -15.049 -20.561 25.407 1.00 81.44 211 SER A O 1
ATOM 1716 N N . ASN A 1 212 ? -13.395 -20.879 26.881 1.00 84.50 212 ASN A N 1
ATOM 1717 C CA . ASN A 1 212 ? -13.399 -19.513 27.400 1.00 84.50 212 ASN A CA 1
ATOM 1718 C C . ASN A 1 212 ? -12.089 -18.785 27.063 1.00 84.50 212 ASN A C 1
ATOM 1720 O O . ASN A 1 212 ? -11.000 -19.351 27.193 1.00 84.50 212 ASN A O 1
ATOM 1724 N N . PHE A 1 213 ? -12.196 -17.509 26.705 1.00 88.12 213 PHE A N 1
ATOM 1725 C CA . PHE A 1 213 ? -11.105 -16.540 26.638 1.00 88.12 213 PHE A CA 1
ATOM 1726 C C . PHE A 1 213 ? -11.167 -15.658 27.890 1.00 88.12 213 PHE A C 1
ATOM 1728 O O . PHE A 1 213 ? -12.010 -14.769 27.999 1.00 88.12 213 PHE A O 1
ATOM 1735 N N . PHE A 1 214 ? -10.324 -15.957 28.880 1.00 87.50 214 PHE A N 1
ATOM 1736 C CA . PHE A 1 214 ? -10.410 -15.349 30.209 1.00 87.50 214 PHE A CA 1
ATOM 1737 C C . PHE A 1 214 ? -9.438 -14.176 30.370 1.00 87.50 214 PHE A C 1
ATOM 1739 O O . PHE A 1 214 ? -8.222 -14.372 30.335 1.00 87.50 214 PHE A O 1
ATOM 1746 N N . ILE A 1 215 ? -9.959 -12.970 30.615 1.00 88.31 215 ILE A N 1
ATOM 1747 C CA . ILE A 1 215 ? -9.145 -11.771 30.864 1.00 88.31 215 ILE A CA 1
ATOM 1748 C C . ILE A 1 215 ? -9.333 -11.227 32.283 1.00 88.31 215 ILE A C 1
ATOM 1750 O O . ILE A 1 215 ? -10.441 -11.156 32.813 1.00 88.31 215 ILE A O 1
ATOM 1754 N N . VAL A 1 216 ? -8.223 -10.794 32.888 1.00 86.50 216 VAL A N 1
ATOM 1755 C CA . VAL A 1 216 ? -8.203 -10.101 34.184 1.00 86.50 216 VAL A CA 1
ATOM 1756 C C . VAL A 1 216 ? -7.772 -8.659 33.959 1.00 86.50 216 VAL A C 1
ATOM 1758 O O . VAL A 1 216 ? -6.665 -8.405 33.483 1.00 86.50 216 VAL A O 1
ATOM 1761 N N . VAL A 1 217 ? -8.640 -7.712 34.305 1.00 86.06 217 VAL A N 1
ATOM 1762 C CA . VAL A 1 217 ? -8.489 -6.288 33.965 1.00 86.06 217 VAL A CA 1
ATOM 1763 C C . VAL A 1 217 ? -9.000 -5.410 35.113 1.00 86.06 217 VAL A C 1
ATOM 1765 O O . VAL A 1 217 ? -9.775 -5.864 35.949 1.00 86.06 217 VAL A O 1
ATOM 1768 N N . ARG A 1 218 ? -8.554 -4.152 35.207 1.00 79.81 218 ARG A N 1
ATOM 1769 C CA . ARG A 1 218 ? -9.159 -3.174 36.130 1.00 79.81 218 ARG A CA 1
ATOM 1770 C C . ARG A 1 218 ? -10.312 -2.470 35.425 1.00 79.81 218 ARG A C 1
ATOM 1772 O O . ARG A 1 218 ? -10.145 -2.050 34.287 1.00 79.81 218 ARG A O 1
ATOM 1779 N N . ARG A 1 219 ? -11.423 -2.266 36.137 1.00 72.62 219 ARG A N 1
ATOM 1780 C CA . ARG A 1 219 ? -12.601 -1.504 35.681 1.00 72.62 219 ARG A CA 1
ATOM 1781 C C . ARG A 1 219 ? -12.239 -0.128 35.102 1.00 72.62 219 ARG A C 1
ATOM 1783 O O . ARG A 1 219 ? -12.827 0.298 34.118 1.00 72.62 219 ARG A O 1
ATOM 1790 N N . VAL A 1 220 ? -11.222 0.521 35.677 1.00 73.62 220 VAL A N 1
ATOM 1791 C CA . VAL A 1 220 ? -10.584 1.737 35.148 1.00 73.62 220 VAL A CA 1
ATOM 1792 C C . VAL A 1 220 ? -9.119 1.418 34.826 1.00 73.62 220 VAL A C 1
ATOM 1794 O O . VAL A 1 220 ? -8.230 1.532 35.673 1.00 73.62 220 VAL A O 1
ATOM 1797 N N . ALA A 1 221 ? -8.869 0.937 33.608 1.00 73.94 221 ALA A N 1
ATOM 1798 C CA . ALA A 1 221 ? -7.534 0.682 33.070 1.00 73.94 221 ALA A CA 1
ATOM 1799 C C . ALA A 1 221 ? -7.269 1.593 31.856 1.00 73.94 221 ALA A C 1
ATOM 1801 O O . ALA A 1 221 ? -8.159 1.726 31.017 1.00 73.94 221 ALA A O 1
ATOM 1802 N N . PRO A 1 222 ? -6.059 2.175 31.714 1.00 84.81 222 PRO A N 1
ATOM 1803 C CA . PRO A 1 222 ? -5.653 2.838 30.474 1.00 84.81 222 PRO A CA 1
ATOM 1804 C C . PRO A 1 222 ? -5.759 1.883 29.281 1.00 84.81 222 PRO A C 1
ATOM 1806 O O . PRO A 1 222 ? -5.432 0.699 29.419 1.00 84.81 222 PRO A O 1
ATOM 1809 N N . LEU A 1 223 ? -6.180 2.390 28.117 1.00 89.50 223 LEU A N 1
ATOM 1810 C CA . LEU A 1 223 ? -6.486 1.552 26.954 1.00 89.50 223 LEU A CA 1
ATOM 1811 C C . LEU A 1 223 ? -5.299 0.671 26.544 1.00 89.50 223 LEU A C 1
ATOM 1813 O O . LEU A 1 223 ? -5.478 -0.537 26.415 1.00 89.50 223 LEU A O 1
ATOM 1817 N N . ASP A 1 224 ? -4.083 1.217 26.454 1.00 86.06 224 ASP A N 1
ATOM 1818 C CA . ASP A 1 224 ? -2.881 0.453 26.077 1.00 86.06 224 ASP A CA 1
ATOM 1819 C C . ASP A 1 224 ? -2.628 -0.745 26.998 1.00 86.06 224 ASP A C 1
ATOM 1821 O O . ASP A 1 224 ? -2.166 -1.803 26.561 1.00 86.06 224 ASP A O 1
ATOM 1825 N N . ARG A 1 225 ? -2.986 -0.625 28.286 1.00 88.12 225 ARG A N 1
ATOM 1826 C CA . ARG A 1 225 ? -2.882 -1.736 29.234 1.00 88.12 225 ARG A CA 1
ATOM 1827 C C . ARG A 1 225 ? -3.929 -2.811 28.952 1.00 88.12 225 ARG A C 1
ATOM 1829 O O . ARG A 1 225 ? -3.599 -3.991 29.053 1.00 88.12 225 ARG A O 1
ATOM 1836 N N . THR A 1 226 ? -5.148 -2.421 28.592 1.00 90.56 226 THR A N 1
ATOM 1837 C CA . THR A 1 226 ? -6.214 -3.341 28.170 1.00 90.56 226 THR A CA 1
ATOM 1838 C C . THR A 1 226 ? -5.841 -4.067 26.876 1.00 90.56 226 THR A C 1
ATOM 1840 O O . THR A 1 226 ? -5.888 -5.297 26.846 1.00 90.56 226 THR A O 1
ATOM 1843 N N . LEU A 1 227 ? -5.367 -3.341 25.855 1.00 94.12 227 LEU A N 1
ATOM 1844 C CA . LEU A 1 227 ? -4.893 -3.921 24.591 1.00 94.12 227 LEU A CA 1
ATOM 1845 C C . LEU A 1 227 ? -3.718 -4.887 24.831 1.00 94.12 227 LEU A C 1
ATOM 1847 O O . LEU A 1 227 ? -3.731 -6.015 24.343 1.00 94.12 227 LEU A O 1
ATOM 1851 N N . SER A 1 228 ? -2.754 -4.507 25.678 1.00 90.62 228 SER A N 1
ATOM 1852 C CA . SER A 1 228 ? -1.627 -5.370 26.070 1.00 90.62 228 SER A CA 1
ATOM 1853 C C . SER A 1 228 ? -2.064 -6.664 26.769 1.00 90.62 228 SER A C 1
ATOM 1855 O O . SER A 1 228 ? -1.461 -7.718 26.557 1.00 90.62 228 SER A O 1
ATOM 1857 N N . ILE A 1 229 ? -3.088 -6.603 27.631 1.00 91.19 229 ILE A N 1
ATOM 1858 C CA . ILE A 1 229 ? -3.638 -7.783 28.321 1.00 91.19 229 ILE A CA 1
ATOM 1859 C C . ILE A 1 229 ? -4.308 -8.714 27.308 1.00 91.19 229 ILE A C 1
ATOM 1861 O O . ILE A 1 229 ? -3.995 -9.905 27.300 1.00 91.19 229 ILE A O 1
ATOM 1865 N N . TRP A 1 230 ? -5.154 -8.170 26.430 1.00 92.56 230 TRP A N 1
ATOM 1866 C CA . TRP A 1 230 ? -5.820 -8.926 25.368 1.00 92.56 230 TRP A CA 1
ATOM 1867 C C . TRP A 1 230 ? -4.807 -9.613 24.446 1.00 92.56 230 TRP A C 1
ATOM 1869 O O . TRP A 1 230 ? -4.813 -10.835 24.317 1.00 92.56 230 TRP A O 1
ATOM 1879 N N . SER A 1 231 ? -3.859 -8.848 23.900 1.00 90.38 231 SER A N 1
ATOM 1880 C CA . SER A 1 231 ? -2.810 -9.340 22.998 1.00 90.38 231 SER A CA 1
ATOM 1881 C C . SER A 1 231 ? -1.957 -10.449 23.636 1.00 90.38 231 SER A C 1
ATOM 1883 O O . SER A 1 231 ? -1.596 -11.437 22.990 1.00 90.38 231 SER A O 1
ATOM 1885 N N . ARG A 1 232 ? -1.673 -10.346 24.945 1.00 89.19 232 ARG A N 1
ATOM 1886 C CA . ARG A 1 232 ? -0.979 -11.401 25.699 1.00 89.19 232 ARG A CA 1
ATOM 1887 C C . ARG A 1 232 ? -1.829 -12.661 25.864 1.00 89.19 232 ARG A C 1
ATOM 1889 O O . ARG A 1 232 ? -1.262 -13.750 25.877 1.00 89.19 232 ARG A O 1
ATOM 1896 N N . GLU A 1 233 ? -3.140 -12.530 26.027 1.00 87.88 233 GLU A N 1
ATOM 1897 C CA . GLU A 1 233 ? -4.043 -13.670 26.201 1.00 87.88 233 GLU A CA 1
ATOM 1898 C C . GLU A 1 233 ? -4.315 -14.394 24.876 1.00 87.88 233 GLU A C 1
ATOM 1900 O O . GLU A 1 233 ? -4.293 -15.625 24.843 1.00 87.88 233 GLU A O 1
ATOM 1905 N N . VAL A 1 234 ? -4.430 -13.660 23.762 1.00 85.50 234 VAL A N 1
ATOM 1906 C CA . VAL A 1 234 ? -4.467 -14.233 22.402 1.00 85.50 234 VAL A CA 1
ATOM 1907 C C . VAL A 1 234 ? -3.221 -15.085 22.148 1.00 85.50 234 VAL A C 1
ATOM 1909 O O . VAL A 1 234 ? -3.340 -16.247 21.770 1.00 85.50 234 VAL A O 1
ATOM 1912 N N . LYS A 1 235 ? -2.024 -14.580 22.480 1.00 83.62 235 LYS A N 1
ATOM 1913 C CA . LYS A 1 235 ? -0.755 -15.325 22.330 1.00 83.62 235 LYS A CA 1
ATOM 1914 C C . LYS A 1 235 ? -0.653 -16.609 23.173 1.00 83.62 235 LYS A C 1
ATOM 1916 O O . LYS A 1 235 ? 0.166 -17.461 22.846 1.00 83.62 235 LYS A O 1
ATOM 1921 N N . LYS A 1 236 ? -1.445 -16.770 24.243 1.00 81.19 236 LYS A N 1
ATOM 1922 C CA . LYS A 1 236 ? -1.532 -18.038 25.003 1.00 81.19 236 LYS A CA 1
ATOM 1923 C C . LYS A 1 236 ? -2.551 -19.014 24.416 1.00 81.19 236 LYS A C 1
ATOM 1925 O O . LYS A 1 236 ? -2.440 -20.216 24.635 1.00 81.19 236 LYS A O 1
ATOM 1930 N N . ASN A 1 237 ? -3.568 -18.499 23.732 1.00 69.00 237 ASN A N 1
ATOM 1931 C CA . ASN A 1 237 ? -4.695 -19.264 23.217 1.00 69.00 237 ASN A CA 1
ATOM 1932 C C . ASN A 1 237 ? -4.436 -19.694 21.768 1.00 69.00 237 ASN A C 1
ATOM 1934 O O . ASN A 1 237 ? -5.131 -19.274 20.849 1.00 69.00 237 ASN A O 1
ATOM 1938 N N . THR A 1 238 ? -3.448 -20.568 21.568 1.00 56.34 238 THR A N 1
ATOM 1939 C CA . THR A 1 238 ? -3.168 -21.199 20.269 1.00 56.34 238 THR A CA 1
ATOM 1940 C C . THR A 1 238 ? -4.240 -22.250 19.945 1.00 56.34 238 THR A C 1
ATOM 1942 O O . THR A 1 238 ? -4.072 -23.435 20.227 1.00 56.34 238 THR A O 1
ATOM 1945 N N . GLY A 1 239 ? -5.380 -21.795 19.424 1.00 59.47 239 GLY A N 1
ATOM 1946 C CA . GLY A 1 239 ? -6.563 -22.588 19.074 1.00 59.47 239 GLY A CA 1
ATOM 1947 C C . GLY A 1 239 ? -7.685 -21.677 18.558 1.00 59.47 239 GLY A C 1
ATOM 1948 O O . GLY A 1 239 ? -7.417 -20.520 18.244 1.00 59.47 239 GLY A O 1
ATOM 1949 N N . SER A 1 240 ? -8.930 -22.172 18.490 1.00 56.72 240 SER A N 1
ATOM 1950 C CA . SER A 1 240 ? -10.089 -21.389 18.013 1.00 56.72 240 SER A CA 1
ATOM 1951 C C . SER A 1 240 ? -10.144 -19.987 18.637 1.00 56.72 240 SER A C 1
ATOM 1953 O O . SER A 1 240 ? -10.120 -19.846 19.862 1.00 56.72 240 SER A O 1
ATOM 1955 N N . THR A 1 241 ? -10.224 -18.956 17.792 1.00 57.22 241 THR A N 1
ATOM 1956 C CA . THR A 1 241 ? -10.282 -17.537 18.188 1.00 57.22 241 THR A CA 1
ATOM 1957 C C . THR A 1 241 ? -11.653 -17.115 18.710 1.00 57.22 241 THR A C 1
ATOM 1959 O O . THR A 1 241 ? -11.766 -16.089 19.378 1.00 57.22 241 THR A O 1
ATOM 1962 N N . LYS A 1 242 ? -12.695 -17.904 18.432 1.00 80.25 242 LYS A N 1
ATOM 1963 C CA . LYS A 1 242 ? -14.104 -17.532 18.628 1.00 80.25 242 LYS A CA 1
ATOM 1964 C C . LYS A 1 242 ? -14.657 -17.969 19.989 1.00 80.25 242 LYS A C 1
ATOM 1966 O O . LYS A 1 242 ? -15.806 -18.372 20.086 1.00 80.25 242 LYS A O 1
ATOM 1971 N N . LYS A 1 243 ? -13.839 -17.957 21.041 1.00 84.69 243 LYS A N 1
ATOM 1972 C CA . LYS A 1 243 ? -14.226 -18.428 22.387 1.00 84.69 243 LYS A CA 1
ATOM 1973 C C . LYS A 1 243 ? -15.139 -17.426 23.094 1.00 84.69 243 LYS A C 1
ATOM 1975 O O . LYS A 1 243 ? -14.994 -16.220 22.877 1.00 84.69 243 LYS A O 1
ATOM 1980 N N . ILE A 1 244 ? -15.973 -17.879 24.034 1.00 86.88 244 ILE A N 1
ATOM 1981 C CA . ILE A 1 244 ? -16.691 -16.954 24.929 1.00 86.88 244 ILE A CA 1
ATOM 1982 C C . ILE A 1 244 ? -15.683 -16.128 25.740 1.00 86.88 244 ILE A C 1
ATOM 1984 O O . ILE A 1 244 ? -14.846 -16.676 26.461 1.00 86.88 244 ILE A O 1
ATOM 1988 N N . VAL A 1 245 ? -15.779 -14.802 25.666 1.00 89.50 245 VAL A N 1
ATOM 1989 C CA . VAL A 1 245 ? -15.000 -13.894 26.510 1.00 89.50 245 VAL A CA 1
ATOM 1990 C C . VAL A 1 245 ? -15.563 -13.941 27.928 1.00 89.50 245 VAL A C 1
ATOM 1992 O O . VAL A 1 245 ? -16.758 -13.755 28.147 1.00 89.50 245 VAL A O 1
ATOM 1995 N N . ARG A 1 246 ? -14.687 -14.180 28.906 1.00 88.00 246 ARG A N 1
ATOM 1996 C CA . ARG A 1 246 ? -15.002 -14.129 30.339 1.00 88.00 246 ARG A CA 1
ATOM 1997 C C . ARG A 1 246 ? -14.100 -13.101 31.003 1.00 88.00 246 ARG A C 1
ATOM 1999 O O . ARG A 1 246 ? -12.877 -13.169 30.865 1.00 88.00 246 ARG A O 1
ATOM 2006 N N . VAL A 1 247 ? -14.686 -12.166 31.739 1.00 87.19 247 VAL A N 1
ATOM 2007 C CA . VAL A 1 247 ? -13.953 -11.046 32.340 1.00 87.19 247 VAL A CA 1
ATOM 2008 C C . VAL A 1 247 ? -13.979 -11.128 33.854 1.00 87.19 247 VAL A C 1
ATOM 2010 O O . VAL A 1 247 ? -15.030 -11.284 34.461 1.00 87.19 247 VAL A O 1
ATOM 2013 N N . HIS A 1 248 ? -12.820 -10.957 34.483 1.00 84.31 248 HIS A N 1
ATOM 2014 C CA . HIS A 1 248 ? -12.724 -10.762 35.923 1.00 84.31 248 HIS A CA 1
ATOM 2015 C C . HIS A 1 248 ? -12.115 -9.394 36.235 1.00 84.31 248 HIS A C 1
ATOM 2017 O O . HIS A 1 248 ? -10.946 -9.130 35.929 1.00 84.31 248 HIS A O 1
ATOM 2023 N N . PHE A 1 249 ? -12.900 -8.526 36.874 1.00 81.44 249 PHE A N 1
ATOM 2024 C CA . PHE A 1 249 ? -12.409 -7.240 37.352 1.00 81.44 249 PHE A CA 1
ATOM 2025 C C . PHE A 1 249 ? -11.575 -7.421 38.625 1.00 81.44 249 PHE A C 1
ATOM 2027 O O . PHE A 1 249 ? -12.054 -7.884 39.659 1.00 81.44 249 PHE A O 1
ATOM 2034 N N . SER A 1 250 ? -10.287 -7.082 38.547 1.00 77.81 250 SER A N 1
ATOM 2035 C CA . SER A 1 250 ? -9.334 -7.356 39.624 1.00 77.81 250 SER A CA 1
ATOM 2036 C C . SER A 1 250 ? -9.674 -6.572 40.898 1.00 77.81 250 SER A C 1
ATOM 2038 O O . SER A 1 250 ? -9.632 -5.341 40.887 1.00 77.81 250 SER A O 1
ATOM 2040 N N . GLY A 1 251 ? -9.930 -7.289 41.994 1.00 67.50 251 GLY A N 1
ATOM 2041 C CA . GLY A 1 251 ? -10.345 -6.722 43.285 1.00 67.50 251 GLY A CA 1
ATOM 2042 C C . GLY A 1 251 ? -11.832 -6.918 43.598 1.00 67.50 251 GLY A C 1
ATOM 2043 O O . GLY A 1 251 ? -12.234 -6.726 44.743 1.00 67.50 251 GLY A O 1
ATOM 2044 N N . GLU A 1 252 ? -12.630 -7.356 42.623 1.00 68.12 252 GLU A N 1
ATOM 2045 C CA . GLU A 1 252 ? -14.063 -7.622 42.774 1.00 68.12 252 GLU A CA 1
ATOM 2046 C C . GLU A 1 252 ? -14.319 -9.130 42.965 1.00 68.12 252 GLU A C 1
ATOM 2048 O O . GLU A 1 252 ? -13.564 -9.979 42.487 1.00 68.12 252 GLU A O 1
ATOM 2053 N N . LYS A 1 253 ? -15.393 -9.498 43.675 1.00 56.31 253 LYS A N 1
ATOM 2054 C CA . LYS A 1 253 ? -15.830 -10.899 43.791 1.00 56.31 253 LYS A CA 1
ATOM 2055 C C . LYS A 1 253 ? -16.986 -11.181 42.840 1.00 56.31 253 LYS A C 1
ATOM 2057 O O . LYS A 1 253 ? -18.095 -10.713 43.074 1.00 56.31 253 LYS A O 1
ATOM 2062 N N . GLY A 1 254 ? -16.752 -12.031 41.847 1.00 57.94 254 GLY A N 1
ATOM 2063 C CA . GLY A 1 254 ? -17.807 -12.569 40.995 1.00 57.94 254 GLY A CA 1
ATOM 2064 C C . GLY A 1 254 ? -17.280 -13.571 39.973 1.00 57.94 254 GLY A C 1
ATOM 2065 O O . GLY A 1 254 ? -16.085 -13.602 39.676 1.00 57.94 254 GLY A O 1
ATOM 2066 N N . ILE A 1 255 ? -18.198 -14.392 39.468 1.00 63.38 255 ILE A N 1
ATOM 2067 C CA . ILE A 1 255 ? -18.008 -15.279 38.318 1.00 63.38 255 ILE A CA 1
ATOM 2068 C C . ILE A 1 255 ? -18.761 -14.630 37.159 1.00 63.38 255 ILE A C 1
ATOM 2070 O O . ILE A 1 255 ? -19.917 -14.237 37.325 1.00 63.38 255 ILE A O 1
ATOM 2074 N N . ASP A 1 256 ? -18.119 -14.502 36.001 1.00 71.25 256 ASP A N 1
ATOM 2075 C CA . ASP A 1 256 ? -18.741 -13.872 34.842 1.00 71.25 256 ASP A CA 1
ATOM 2076 C C . ASP A 1 256 ? -19.725 -14.817 34.146 1.00 71.25 256 ASP A C 1
ATOM 2078 O O . ASP A 1 256 ? -19.325 -15.726 33.418 1.00 71.25 256 ASP A O 1
ATOM 2082 N N . SER A 1 257 ? -21.024 -14.576 34.326 1.00 66.81 257 SER A N 1
ATOM 2083 C CA . SER A 1 257 ? -22.087 -15.246 33.565 1.00 66.81 257 SER A CA 1
ATOM 2084 C C . SER A 1 257 ? -22.233 -14.725 32.125 1.00 66.81 257 SER A C 1
ATOM 2086 O O . SER A 1 257 ? -23.017 -15.283 31.365 1.00 66.81 257 SER A O 1
ATOM 2088 N N . GLY A 1 258 ? -21.469 -13.699 31.734 1.00 70.81 258 GLY A N 1
ATOM 2089 C CA . GLY A 1 258 ? -21.530 -12.972 30.458 1.00 70.81 258 GLY A CA 1
ATOM 2090 C C . GLY A 1 258 ? -21.803 -11.471 30.651 1.00 70.81 258 GLY A C 1
ATOM 2091 O O . GLY A 1 258 ? -21.582 -10.665 29.746 1.00 70.81 258 GLY A O 1
ATOM 2092 N N . ALA A 1 259 ? -22.261 -11.068 31.841 1.00 71.56 259 ALA A N 1
ATOM 2093 C CA . ALA A 1 259 ? -22.529 -9.671 32.177 1.00 71.56 259 ALA A CA 1
ATOM 2094 C C . ALA A 1 259 ? -21.243 -8.833 32.327 1.00 71.56 259 ALA A C 1
ATOM 2096 O O . ALA A 1 259 ? -21.230 -7.677 31.906 1.00 71.56 259 ALA A O 1
ATOM 2097 N N . MET A 1 260 ? -20.152 -9.398 32.866 1.00 79.50 260 MET A N 1
ATOM 2098 C CA . MET A 1 260 ? -18.885 -8.663 33.016 1.00 79.50 260 MET A CA 1
ATOM 2099 C C . MET A 1 260 ? -18.186 -8.483 31.664 1.00 79.50 260 MET A C 1
ATOM 2101 O O . MET A 1 260 ? -17.590 -7.434 31.427 1.00 79.50 260 MET A O 1
ATOM 2105 N N . ALA A 1 261 ? -18.314 -9.448 30.746 1.00 83.06 261 ALA A N 1
ATOM 2106 C CA . ALA A 1 261 ? -17.881 -9.294 29.357 1.00 83.06 261 ALA A CA 1
ATOM 2107 C C . ALA A 1 261 ? -18.617 -8.154 28.633 1.00 83.06 261 ALA A C 1
ATOM 2109 O O . ALA A 1 261 ? -17.977 -7.277 28.048 1.00 83.06 261 ALA A O 1
ATOM 2110 N N . LYS A 1 262 ? -19.951 -8.092 28.736 1.00 81.81 262 LYS A N 1
ATOM 2111 C CA . LYS A 1 262 ? -20.745 -6.984 28.170 1.00 81.81 262 LYS A CA 1
ATOM 2112 C C . LYS A 1 262 ? -20.376 -5.628 28.777 1.00 81.81 262 LYS A C 1
ATOM 2114 O O . LYS A 1 262 ? -20.251 -4.645 28.042 1.00 81.81 262 LYS A O 1
ATOM 2119 N N . GLU A 1 263 ? -20.141 -5.571 30.086 1.00 80.19 263 GLU A N 1
ATOM 2120 C CA . GLU A 1 263 ? -19.658 -4.366 30.768 1.00 80.19 263 GLU A CA 1
ATOM 2121 C C . GLU A 1 263 ? -18.256 -3.950 30.283 1.00 80.19 263 GLU A C 1
ATOM 2123 O O . GLU A 1 263 ? -18.035 -2.783 29.956 1.00 80.19 263 GLU A O 1
ATOM 2128 N N . PHE A 1 264 ? -17.326 -4.899 30.147 1.00 86.75 264 PHE A N 1
ATOM 2129 C CA . PHE A 1 264 ? -15.988 -4.660 29.601 1.00 86.75 264 PHE A CA 1
ATOM 2130 C C . PHE A 1 264 ? -16.029 -4.061 28.193 1.00 86.75 264 PHE A C 1
ATOM 2132 O O . PHE A 1 264 ? -15.346 -3.067 27.938 1.00 86.75 264 PHE A O 1
ATOM 2139 N N . PHE A 1 265 ? -16.850 -4.609 27.294 1.00 89.25 265 PHE A N 1
ATOM 2140 C CA . PHE A 1 265 ? -17.037 -4.044 25.957 1.00 89.25 265 PHE A CA 1
ATOM 2141 C C . PHE A 1 265 ? -17.650 -2.634 26.021 1.00 89.25 265 PHE A C 1
ATOM 2143 O O . PHE A 1 265 ? -17.149 -1.718 25.368 1.00 89.25 265 PHE A O 1
ATOM 2150 N N . THR A 1 266 ? -18.651 -2.423 26.882 1.00 82.06 266 THR A N 1
ATOM 2151 C CA . THR A 1 266 ? -19.292 -1.111 27.112 1.00 82.06 266 THR A CA 1
ATOM 2152 C C . THR A 1 266 ? -18.307 -0.035 27.578 1.00 82.06 266 THR A C 1
ATOM 2154 O O . THR A 1 266 ? -18.446 1.125 27.199 1.00 82.06 266 THR A O 1
ATOM 2157 N N . ILE A 1 267 ? -17.286 -0.402 28.357 1.00 82.69 267 ILE A N 1
ATOM 2158 C CA . ILE A 1 267 ? -16.215 0.513 28.785 1.00 82.69 267 ILE A CA 1
ATOM 2159 C C . ILE A 1 267 ? -15.134 0.661 27.697 1.00 82.69 267 ILE A C 1
ATOM 2161 O O . ILE A 1 267 ? -14.575 1.741 27.513 1.00 82.69 267 ILE A O 1
ATOM 2165 N N . THR A 1 268 ? -14.813 -0.412 26.971 1.00 90.12 268 THR A N 1
ATOM 2166 C CA . THR A 1 268 ? -13.635 -0.454 26.087 1.00 90.12 268 THR A CA 1
ATOM 2167 C C . THR A 1 268 ? -13.891 0.148 24.706 1.00 90.12 268 THR A C 1
ATOM 2169 O O . THR A 1 268 ? -13.034 0.879 24.212 1.00 90.12 268 THR A O 1
ATOM 2172 N N . LEU A 1 269 ? -15.049 -0.098 24.080 1.00 91.31 269 LEU A N 1
ATOM 2173 C CA . LEU A 1 269 ? -15.320 0.395 22.720 1.00 91.31 269 LEU A CA 1
ATOM 2174 C C . LEU A 1 269 ? -15.341 1.936 22.623 1.00 91.31 269 LEU A C 1
ATOM 2176 O O . LEU A 1 269 ? -14.726 2.454 21.689 1.00 91.31 269 LEU A O 1
ATOM 2180 N N . PRO A 1 270 ? -15.918 2.696 23.579 1.00 87.62 270 PRO A N 1
ATOM 2181 C CA . PRO A 1 270 ? -15.802 4.156 23.583 1.00 87.62 270 PRO A CA 1
ATOM 2182 C C . PRO A 1 270 ? -14.352 4.648 23.685 1.00 87.62 270 PRO A C 1
ATOM 2184 O O . PRO A 1 270 ? -13.992 5.604 23.006 1.00 87.62 270 PRO A O 1
ATOM 2187 N N . ASN A 1 271 ? -13.501 3.973 24.467 1.00 90.62 271 ASN A N 1
ATOM 2188 C CA . ASN A 1 271 ? -12.078 4.316 24.578 1.00 90.62 271 ASN A CA 1
ATOM 2189 C C . ASN A 1 271 ? -11.308 4.027 23.277 1.00 90.62 271 ASN A C 1
ATOM 2191 O O . ASN A 1 271 ? -10.452 4.815 22.882 1.00 90.62 271 ASN A O 1
ATOM 2195 N N . ILE A 1 272 ? -11.637 2.942 22.566 1.00 95.44 272 ILE A N 1
ATOM 2196 C CA . ILE A 1 272 ? -11.123 2.692 21.207 1.00 95.44 272 ILE A CA 1
ATOM 2197 C C . ILE A 1 272 ? -11.560 3.830 20.266 1.00 95.44 272 ILE A C 1
ATOM 2199 O O . ILE A 1 272 ? -10.734 4.374 19.532 1.00 95.44 272 ILE A O 1
ATOM 2203 N N . GLY A 1 273 ? -12.829 4.241 20.338 1.00 93.56 273 GLY A N 1
ATOM 2204 C CA . GLY A 1 273 ? -13.395 5.333 19.542 1.00 93.56 273 GLY A CA 1
ATOM 2205 C C . GLY A 1 273 ? -12.845 6.736 19.846 1.00 93.56 273 GLY A C 1
ATOM 2206 O O . GLY A 1 273 ? -13.002 7.627 19.015 1.00 93.56 273 GLY A O 1
ATOM 2207 N N . THR A 1 274 ? -12.205 6.961 20.999 1.00 91.88 274 THR A N 1
ATOM 2208 C CA . THR A 1 274 ? -11.588 8.256 21.349 1.00 91.88 274 THR A CA 1
ATOM 2209 C C . THR A 1 274 ? -10.074 8.281 21.163 1.00 91.88 274 THR A C 1
ATOM 2211 O O . THR A 1 274 ? -9.549 9.317 20.764 1.00 91.88 274 THR A O 1
ATOM 2214 N N . VAL A 1 275 ? -9.375 7.172 21.432 1.00 92.25 275 VAL A N 1
ATOM 2215 C CA . VAL A 1 275 ? -7.902 7.098 21.374 1.00 92.25 275 VAL A CA 1
ATOM 2216 C C . VAL A 1 275 ? -7.402 6.613 20.013 1.00 92.25 275 VAL A C 1
ATOM 2218 O O . VAL A 1 275 ? -6.475 7.194 19.460 1.00 92.25 275 VAL A O 1
ATOM 2221 N N . ILE A 1 276 ? -8.011 5.557 19.465 1.00 95.94 276 ILE A N 1
ATOM 2222 C CA . ILE A 1 276 ? -7.538 4.890 18.239 1.00 95.94 276 ILE A CA 1
ATOM 2223 C C . ILE A 1 276 ? -8.277 5.407 17.002 1.00 95.94 276 ILE A C 1
ATOM 2225 O O . ILE A 1 276 ? -7.670 5.517 15.938 1.00 95.94 276 ILE A O 1
ATOM 2229 N N . PHE A 1 277 ? -9.558 5.768 17.149 1.00 96.19 277 PHE A N 1
ATOM 2230 C CA . PHE A 1 277 ? -10.388 6.336 16.079 1.00 96.19 277 PHE A CA 1
ATOM 2231 C C . PHE A 1 277 ? -10.922 7.757 16.378 1.00 96.19 277 PHE A C 1
ATOM 2233 O O . PHE A 1 277 ? -12.126 7.994 16.217 1.00 96.19 277 PHE A O 1
ATOM 2240 N N . PRO A 1 278 ? -10.082 8.719 16.823 1.00 93.69 278 PRO A N 1
ATOM 2241 C CA . PRO A 1 278 ? -10.525 10.073 17.154 1.00 93.69 278 PRO A CA 1
ATOM 2242 C C . PRO A 1 278 ? -11.304 10.705 15.993 1.00 93.69 278 PRO A C 1
ATOM 2244 O O . PRO A 1 278 ? -10.962 10.557 14.822 1.00 93.69 278 PRO A O 1
ATOM 2247 N N . ASN A 1 279 ? -12.417 11.368 16.315 1.00 90.56 279 ASN A N 1
ATOM 2248 C CA . ASN A 1 279 ? -13.396 11.907 15.356 1.00 90.56 279 ASN A CA 1
ATOM 2249 C C . ASN A 1 279 ? -14.020 10.886 14.375 1.00 90.56 279 ASN A C 1
ATOM 2251 O O . ASN A 1 279 ? -15.009 11.208 13.725 1.00 90.56 279 ASN A O 1
ATOM 2255 N N . GLY A 1 280 ? -13.625 9.612 14.415 1.00 92.56 280 GLY A N 1
ATOM 2256 C CA . GLY A 1 280 ? -14.130 8.519 13.578 1.00 92.56 280 GLY A CA 1
ATOM 2257 C C . GLY A 1 280 ? -13.178 8.070 12.478 1.00 92.56 280 GLY A C 1
ATOM 2258 O O . GLY A 1 280 ? -13.598 7.347 11.576 1.00 92.56 280 GLY A O 1
ATOM 2259 N N . GLN A 1 281 ? -11.910 8.468 12.570 1.00 93.81 281 GLN A N 1
ATOM 2260 C CA . GLN A 1 281 ? -10.839 8.123 11.640 1.00 93.81 281 GLN A CA 1
ATOM 2261 C C . GLN A 1 281 ? -9.671 7.525 12.430 1.00 93.81 281 GLN A C 1
ATOM 2263 O O . GLN A 1 281 ? -9.438 7.979 13.550 1.00 93.81 281 GLN A O 1
ATOM 2268 N N . PRO A 1 282 ? -8.941 6.525 11.903 1.00 95.50 282 PRO A N 1
ATOM 2269 C CA . PRO A 1 282 ? -7.781 5.983 12.601 1.00 95.50 282 PRO A CA 1
ATOM 2270 C C . PRO A 1 282 ? -6.714 7.068 12.785 1.00 95.50 282 PRO A C 1
ATOM 2272 O O . PRO A 1 282 ? -6.468 7.858 11.873 1.00 95.50 282 PRO A O 1
ATOM 2275 N N . VAL A 1 283 ? -6.076 7.090 13.954 1.00 94.06 283 VAL A N 1
ATOM 2276 C CA . VAL A 1 283 ? -4.930 7.968 14.225 1.00 94.06 283 VAL A CA 1
ATOM 2277 C C . VAL A 1 283 ? -3.736 7.609 13.326 1.00 94.06 283 VAL A C 1
ATOM 2279 O O . VAL A 1 283 ? -3.440 6.433 13.127 1.00 94.06 283 VAL A O 1
ATOM 2282 N N . ASP A 1 284 ? -3.034 8.614 12.796 1.00 92.69 284 ASP A N 1
ATOM 2283 C CA . ASP A 1 284 ? -1.807 8.415 12.012 1.00 92.69 284 ASP A CA 1
ATOM 2284 C C . ASP A 1 284 ? -0.656 8.047 12.968 1.00 92.69 284 ASP A C 1
ATOM 2286 O O . ASP A 1 284 ? -0.032 8.916 13.577 1.00 92.69 284 ASP A O 1
ATOM 2290 N N . SER A 1 285 ? -0.476 6.745 13.223 1.00 94.38 285 SER A N 1
ATOM 2291 C CA . SER A 1 285 ? 0.442 6.239 14.249 1.00 94.38 285 SER A CA 1
ATOM 2292 C C . SER A 1 285 ? 1.059 4.889 13.881 1.00 94.38 285 SER A C 1
ATOM 2294 O O . SER A 1 285 ? 0.459 3.822 14.061 1.00 94.38 285 SER A O 1
ATOM 2296 N N . THR A 1 286 ? 2.320 4.915 13.453 1.00 94.75 286 THR A N 1
ATOM 2297 C CA . THR A 1 286 ? 3.127 3.702 13.252 1.00 94.75 286 THR A CA 1
ATOM 2298 C C . THR A 1 286 ? 3.492 3.032 14.578 1.00 94.75 286 THR A C 1
ATOM 2300 O O . THR A 1 286 ? 3.601 1.808 14.621 1.00 94.75 286 THR A O 1
ATOM 2303 N N . TYR A 1 287 ? 3.518 3.782 15.688 1.00 93.25 287 TYR A N 1
ATOM 2304 C CA . TYR A 1 287 ? 3.582 3.231 17.051 1.00 93.25 287 TYR A CA 1
ATOM 2305 C C . TYR A 1 287 ? 2.417 2.265 17.343 1.00 93.25 287 TYR A C 1
ATOM 2307 O O . TYR A 1 287 ? 2.625 1.170 17.877 1.00 93.25 287 TYR A O 1
ATOM 2315 N N . HIS A 1 288 ? 1.182 2.624 16.975 1.00 94.06 288 HIS A N 1
ATOM 2316 C CA . HIS A 1 288 ? 0.030 1.738 17.162 1.00 94.06 288 HIS A CA 1
ATOM 2317 C C . HIS A 1 288 ? 0.026 0.547 16.186 1.00 94.06 288 HIS A C 1
ATOM 2319 O O . HIS A 1 288 ? -0.490 -0.513 16.549 1.00 94.06 288 HIS A O 1
ATOM 2325 N N . VAL A 1 289 ? 0.647 0.659 15.004 1.00 93.75 289 VAL A N 1
ATOM 2326 C CA . VAL A 1 289 ? 0.882 -0.491 14.102 1.00 93.75 289 VAL A CA 1
ATOM 2327 C C . VAL A 1 289 ? 1.922 -1.446 14.684 1.00 93.75 289 VAL A C 1
ATOM 2329 O O . VAL A 1 289 ? 1.643 -2.642 14.780 1.00 93.75 289 VAL A O 1
ATOM 2332 N N . HIS A 1 290 ? 3.073 -0.934 15.133 1.00 92.75 290 HIS A N 1
ATOM 2333 C CA . HIS A 1 290 ? 4.152 -1.710 15.755 1.00 92.75 290 HIS A CA 1
ATOM 2334 C C . HIS A 1 290 ? 3.647 -2.549 16.938 1.00 92.75 290 HIS A C 1
ATOM 2336 O O . HIS A 1 290 ? 3.883 -3.755 17.007 1.00 92.75 290 HIS A O 1
ATOM 2342 N N . ASN A 1 291 ? 2.868 -1.934 17.831 1.00 91.12 291 ASN A N 1
ATOM 2343 C CA . ASN A 1 291 ? 2.280 -2.621 18.982 1.00 91.12 291 ASN A CA 1
ATOM 2344 C C . ASN A 1 291 ? 1.091 -3.542 18.623 1.00 91.12 291 ASN A C 1
ATOM 2346 O O . ASN A 1 291 ? 0.575 -4.251 19.489 1.00 91.12 291 ASN A O 1
ATOM 2350 N N . GLY A 1 292 ? 0.643 -3.552 17.362 1.00 92.88 292 GLY A N 1
ATOM 2351 C CA . GLY A 1 292 ? -0.519 -4.317 16.899 1.00 92.88 292 GLY A CA 1
ATOM 2352 C C . GLY A 1 292 ? -1.860 -3.793 17.428 1.00 92.88 292 GLY A C 1
ATOM 2353 O O . GLY A 1 292 ? -2.859 -4.510 17.376 1.00 92.88 292 GLY A O 1
ATOM 2354 N N . ASN A 1 293 ? -1.907 -2.559 17.941 1.00 95.19 293 ASN A N 1
ATOM 2355 C CA . ASN A 1 293 ? -3.076 -2.005 18.625 1.00 95.19 293 ASN A CA 1
ATOM 2356 C C . ASN A 1 293 ? -4.299 -1.919 17.702 1.00 95.19 293 ASN A C 1
ATOM 2358 O O . ASN A 1 293 ? -5.388 -2.287 18.133 1.00 95.19 293 ASN A O 1
ATOM 2362 N N . PHE A 1 294 ? -4.135 -1.531 16.430 1.00 96.31 294 PHE A N 1
ATOM 2363 C CA . PHE A 1 294 ? -5.240 -1.535 15.456 1.00 96.31 294 PHE A CA 1
ATOM 2364 C C . PHE A 1 294 ? -5.860 -2.927 15.294 1.00 96.31 294 PHE A C 1
ATOM 2366 O O . PHE A 1 294 ? -7.079 -3.071 15.386 1.00 96.31 294 PHE A O 1
ATOM 2373 N N . LYS A 1 295 ? -5.030 -3.965 15.145 1.00 95.12 295 LYS A N 1
ATOM 2374 C CA . LYS A 1 295 ? -5.489 -5.354 15.060 1.00 95.12 295 LYS A CA 1
ATOM 2375 C C . LYS A 1 295 ? -6.209 -5.795 16.336 1.00 95.12 295 LYS A C 1
ATOM 2377 O O . LYS A 1 295 ? -7.328 -6.292 16.261 1.00 95.12 295 LYS A O 1
ATOM 2382 N N . VAL A 1 296 ? -5.627 -5.542 17.508 1.00 95.56 296 VAL A N 1
ATOM 2383 C CA . VAL A 1 296 ? -6.248 -5.876 18.805 1.00 95.56 296 VAL A CA 1
ATOM 2384 C C . VAL A 1 296 ? -7.594 -5.160 18.989 1.00 95.56 296 VAL A C 1
ATOM 2386 O O . VAL A 1 296 ? -8.555 -5.760 19.467 1.00 95.56 296 VAL A O 1
ATOM 2389 N N . CYS A 1 297 ? -7.714 -3.900 18.562 1.00 97.19 297 CYS A N 1
ATOM 2390 C CA . CYS A 1 297 ? -8.993 -3.190 18.558 1.00 97.19 297 CYS A CA 1
ATOM 2391 C C . CYS A 1 297 ? -10.027 -3.858 17.640 1.00 97.19 297 CYS A C 1
ATOM 2393 O O . CYS A 1 297 ? -11.191 -3.951 18.024 1.00 97.19 297 CYS A O 1
ATOM 2395 N N . GLY A 1 298 ? -9.616 -4.355 16.470 1.00 96.31 298 GLY A N 1
ATOM 2396 C CA . GLY A 1 298 ? -10.482 -5.131 15.578 1.00 96.31 298 GLY A CA 1
ATOM 2397 C C . GLY A 1 298 ? -10.960 -6.439 16.216 1.00 96.31 298 GLY A C 1
ATOM 2398 O O . GLY A 1 298 ? -12.148 -6.743 16.162 1.00 96.31 298 GLY A O 1
ATOM 2399 N N . GLU A 1 299 ? -10.071 -7.168 16.896 1.00 94.88 299 GLU A N 1
ATOM 2400 C CA . GLU A 1 299 ? -10.413 -8.399 17.631 1.00 94.88 299 GLU A CA 1
ATOM 2401 C C . GLU A 1 299 ? -11.441 -8.135 18.749 1.00 94.88 299 GLU A C 1
ATOM 2403 O O . GLU A 1 299 ? -12.430 -8.860 18.869 1.00 94.88 299 GLU A O 1
ATOM 2408 N N . ILE A 1 300 ? -11.252 -7.066 19.535 1.00 95.12 300 ILE A N 1
ATOM 2409 C CA . ILE A 1 300 ? -12.180 -6.661 20.608 1.00 95.12 300 ILE A CA 1
ATOM 2410 C C . ILE A 1 300 ? -13.543 -6.245 20.037 1.00 95.12 300 ILE A C 1
ATOM 2412 O O . ILE A 1 300 ? -14.580 -6.617 20.588 1.00 95.12 300 ILE A O 1
ATOM 2416 N N . VAL A 1 301 ? -13.562 -5.487 18.936 1.00 95.69 301 VAL A N 1
ATOM 2417 C CA . VAL A 1 301 ? -14.806 -5.050 18.280 1.00 95.69 301 VAL A CA 1
ATOM 2418 C C . VAL A 1 301 ? -15.566 -6.241 17.692 1.00 95.69 301 VAL A C 1
ATOM 2420 O O . VAL A 1 301 ? -16.775 -6.346 17.903 1.00 95.69 301 VAL A O 1
ATOM 2423 N N . ALA A 1 302 ? -14.879 -7.169 17.024 1.00 94.31 302 ALA A N 1
ATOM 2424 C CA . ALA A 1 302 ? -15.498 -8.385 16.503 1.00 94.31 302 ALA A CA 1
ATOM 2425 C C . ALA A 1 302 ? -16.052 -9.282 17.621 1.00 94.31 302 ALA A C 1
ATOM 2427 O O . ALA A 1 302 ? -17.189 -9.740 17.513 1.00 94.31 302 ALA A O 1
ATOM 2428 N N . ALA A 1 303 ? -15.310 -9.461 18.720 1.00 92.62 303 ALA A N 1
ATOM 2429 C CA . ALA A 1 303 ? -15.793 -10.195 19.889 1.00 92.62 303 ALA A CA 1
ATOM 2430 C C . ALA A 1 303 ? -17.025 -9.526 20.531 1.00 92.62 303 ALA A C 1
ATOM 2432 O O . ALA A 1 303 ? -17.976 -10.223 20.881 1.00 92.62 303 ALA A O 1
ATOM 2433 N N . SER A 1 304 ? -17.049 -8.189 20.629 1.00 92.12 304 SER A N 1
ATOM 2434 C CA . SER A 1 304 ? -18.216 -7.437 21.119 1.00 92.12 304 SER A CA 1
ATOM 2435 C C . SER A 1 304 ? -19.454 -7.715 20.266 1.00 92.12 304 SER A C 1
ATOM 2437 O O . SER A 1 304 ? -20.488 -8.121 20.794 1.00 92.12 304 SER A O 1
ATOM 2439 N N . ILE A 1 305 ? -19.341 -7.563 18.942 1.00 91.62 305 ILE A N 1
ATOM 2440 C CA . ILE A 1 305 ? -20.457 -7.760 18.004 1.00 91.62 305 ILE A CA 1
ATOM 2441 C C . ILE A 1 305 ? -20.937 -9.222 18.026 1.00 91.62 305 ILE A C 1
ATOM 2443 O O . ILE A 1 305 ? -22.140 -9.464 18.102 1.00 91.62 305 ILE A O 1
ATOM 2447 N N . ALA A 1 306 ? -20.021 -10.196 18.020 1.00 90.56 306 ALA A N 1
ATOM 2448 C CA . ALA A 1 306 ? -20.362 -11.620 18.025 1.00 90.56 306 ALA A CA 1
ATOM 2449 C C . ALA A 1 306 ? -21.025 -12.094 19.334 1.00 90.56 306 ALA A C 1
ATOM 2451 O O . ALA A 1 306 ? -21.829 -13.020 19.305 1.00 90.56 306 ALA A O 1
ATOM 2452 N N . GLN A 1 307 ? -20.709 -11.473 20.477 1.00 87.25 307 GLN A N 1
ATOM 2453 C CA . GLN A 1 307 ? -21.146 -11.927 21.810 1.00 87.25 307 GLN A CA 1
ATOM 2454 C C . GLN A 1 307 ? -22.220 -11.018 22.445 1.00 87.25 307 GLN A C 1
ATOM 2456 O O . GLN A 1 307 ? -22.446 -11.036 23.658 1.00 87.25 307 GLN A O 1
ATOM 2461 N N . GLY A 1 308 ? -22.904 -10.203 21.633 1.00 81.06 308 GLY A N 1
ATOM 2462 C CA . GLY A 1 308 ? -24.009 -9.346 22.082 1.00 81.06 308 GLY A CA 1
ATOM 2463 C C . GLY A 1 308 ? -23.584 -8.157 22.957 1.00 81.06 308 GLY A C 1
ATOM 2464 O O . GLY A 1 308 ? -24.398 -7.618 23.717 1.00 81.06 308 GLY A O 1
ATOM 2465 N N . GLY A 1 309 ? -22.317 -7.750 22.870 1.00 84.00 309 GLY A N 1
ATOM 2466 C CA . GLY A 1 309 ? -21.831 -6.453 23.334 1.00 84.00 309 GLY A CA 1
ATOM 2467 C C . GLY A 1 309 ? -22.366 -5.293 22.475 1.00 84.00 309 GLY A C 1
ATOM 2468 O O . GLY A 1 309 ? -23.153 -5.508 21.549 1.00 84.00 309 GLY A O 1
ATOM 2469 N N . PRO A 1 310 ? -22.011 -4.042 22.806 1.00 84.56 310 PRO A N 1
ATOM 2470 C CA . PRO A 1 310 ? -22.436 -2.881 22.037 1.00 84.56 310 PRO A CA 1
ATOM 2471 C C . PRO A 1 310 ? -21.784 -2.853 20.648 1.00 84.56 310 PRO A C 1
ATOM 2473 O O . PRO A 1 310 ? -20.673 -3.355 20.443 1.00 84.56 310 PRO A O 1
ATOM 2476 N N . ALA A 1 311 ? -22.473 -2.209 19.708 1.00 87.44 311 ALA A N 1
ATOM 2477 C CA . ALA A 1 311 ? -21.903 -1.824 18.425 1.00 87.44 311 ALA A CA 1
ATOM 2478 C C . ALA A 1 311 ? -20.852 -0.707 18.617 1.00 87.44 311 ALA A C 1
ATOM 2480 O O . ALA A 1 311 ? -21.016 0.127 19.512 1.00 87.44 311 ALA A O 1
ATOM 2481 N N . PRO A 1 312 ? -19.773 -0.666 17.812 1.00 89.56 312 PRO A N 1
ATOM 2482 C CA . PRO A 1 312 ? -18.758 0.380 17.915 1.00 89.56 312 PRO A CA 1
ATOM 2483 C C . PRO A 1 312 ? -19.293 1.787 17.625 1.00 89.56 312 PRO A C 1
ATOM 2485 O O . PRO A 1 312 ? -18.954 2.703 18.370 1.00 89.56 312 PRO A O 1
ATOM 2488 N N . CYS A 1 313 ? -20.109 1.969 16.578 1.00 88.69 313 CYS A N 1
ATOM 2489 C CA . CYS A 1 313 ? -20.786 3.231 16.224 1.00 88.69 313 CYS A CA 1
ATOM 2490 C C . CYS A 1 313 ? -19.910 4.507 16.272 1.00 88.69 313 CYS A C 1
ATOM 2492 O O . CYS A 1 313 ? -20.422 5.607 16.487 1.00 88.69 313 CYS A O 1
ATOM 2494 N N . PHE A 1 314 ? -18.587 4.385 16.095 1.00 91.38 314 PHE A N 1
ATOM 2495 C CA . PHE A 1 314 ? -17.634 5.484 16.264 1.00 91.38 314 PHE A CA 1
ATOM 2496 C C . PHE A 1 314 ? -16.976 5.961 14.965 1.00 91.38 314 PHE A C 1
ATOM 2498 O O . PHE A 1 314 ? -16.347 7.018 14.994 1.00 91.38 314 PHE A O 1
ATOM 2505 N N . LEU A 1 315 ? -17.117 5.255 13.839 1.00 94.06 315 LEU A N 1
ATOM 2506 C CA . LEU A 1 315 ? -16.469 5.611 12.570 1.00 94.06 315 LEU A CA 1
ATOM 2507 C C . LEU A 1 315 ? -17.223 6.697 11.790 1.00 94.06 315 LEU A C 1
ATOM 2509 O O . LEU A 1 315 ? -18.435 6.878 11.931 1.00 94.06 315 LEU A O 1
ATOM 2513 N N . GLU A 1 316 ? -16.488 7.412 10.942 1.00 93.25 316 GLU A N 1
ATOM 2514 C CA . GLU A 1 316 ? -17.046 8.254 9.882 1.00 93.25 316 GLU A CA 1
ATOM 2515 C C . GLU A 1 316 ? -17.488 7.390 8.682 1.00 93.25 316 GLU A C 1
ATOM 2517 O O . GLU A 1 316 ? -16.931 6.317 8.435 1.00 93.25 316 GLU A O 1
ATOM 2522 N N . GLU A 1 317 ? -18.495 7.838 7.926 1.00 91.50 317 GLU A N 1
ATOM 2523 C CA . GLU A 1 317 ? -19.086 7.054 6.829 1.00 91.50 317 GLU A CA 1
ATOM 2524 C C . GLU A 1 317 ? -18.059 6.664 5.755 1.00 91.50 317 GLU A C 1
ATOM 2526 O O . GLU A 1 317 ? -18.025 5.506 5.338 1.00 91.50 317 GLU A O 1
ATOM 2531 N N . SER A 1 318 ? -17.162 7.576 5.368 1.00 93.00 318 SER A N 1
ATOM 2532 C CA . SER A 1 318 ? -16.119 7.288 4.376 1.00 93.00 318 SER A CA 1
ATOM 2533 C C . SER A 1 318 ? -15.040 6.324 4.877 1.00 93.00 318 SER A C 1
ATOM 2535 O O . SER A 1 318 ? -14.490 5.540 4.105 1.00 93.00 318 SER A O 1
ATOM 2537 N N . VAL A 1 319 ? -14.790 6.291 6.189 1.00 94.75 319 VAL A N 1
ATOM 2538 C CA . VAL A 1 319 ? -13.884 5.315 6.816 1.00 94.75 319 VAL A CA 1
ATOM 2539 C C . VAL A 1 319 ? -14.511 3.920 6.805 1.00 94.75 319 VAL A C 1
ATOM 2541 O O . VAL A 1 319 ? -13.832 2.945 6.483 1.00 94.75 319 VAL A O 1
ATOM 2544 N N . SER A 1 320 ? -15.821 3.820 7.057 1.00 92.25 320 SER A N 1
ATOM 2545 C CA . SER A 1 320 ? -16.567 2.570 6.859 1.00 92.25 320 SER A CA 1
ATOM 2546 C C . SER A 1 320 ? -16.620 2.151 5.382 1.00 92.25 320 SER A C 1
ATOM 2548 O O . SER A 1 320 ? -16.596 0.955 5.098 1.00 92.25 320 SER A O 1
ATOM 2550 N N . GLY A 1 321 ? -16.655 3.105 4.446 1.00 91.75 321 GLY A N 1
ATOM 2551 C CA . GLY A 1 321 ? -16.553 2.848 3.005 1.00 91.75 321 GLY A CA 1
ATOM 2552 C C . GLY A 1 321 ? -15.205 2.235 2.609 1.00 91.75 321 GLY A C 1
ATOM 2553 O O . GLY A 1 321 ? -15.171 1.202 1.944 1.00 91.75 321 GLY A O 1
ATOM 2554 N N . LEU A 1 322 ? -14.095 2.796 3.099 1.00 93.50 322 LEU A N 1
ATOM 2555 C CA . LEU A 1 322 ? -12.745 2.247 2.895 1.00 93.50 322 LEU A CA 1
ATOM 2556 C C . LEU A 1 322 ? -12.531 0.871 3.548 1.00 93.50 322 LEU A C 1
ATOM 2558 O O . LEU A 1 322 ? -11.674 0.111 3.107 1.00 93.50 322 LEU A O 1
ATOM 2562 N N . MET A 1 323 ? -13.294 0.524 4.588 1.00 94.06 323 MET A N 1
ATOM 2563 C CA . MET A 1 323 ? -13.288 -0.834 5.146 1.00 94.06 323 MET A CA 1
ATOM 2564 C C . MET A 1 323 ? -14.024 -1.849 4.259 1.00 94.06 323 MET A C 1
ATOM 2566 O O . MET A 1 323 ? -13.645 -3.022 4.245 1.00 94.06 323 MET A O 1
ATOM 2570 N N . ALA A 1 324 ? -15.049 -1.409 3.523 1.00 92.75 324 ALA A N 1
ATOM 2571 C CA . ALA A 1 324 ? -15.775 -2.231 2.557 1.00 92.75 324 ALA A CA 1
ATOM 2572 C C . ALA A 1 324 ? -14.994 -2.434 1.247 1.00 92.75 324 ALA A C 1
ATOM 2574 O O . ALA A 1 324 ? -15.030 -3.530 0.693 1.00 92.75 324 ALA A O 1
ATOM 2575 N N . ASP A 1 325 ? -14.246 -1.423 0.787 1.00 91.81 325 ASP A N 1
ATOM 2576 C CA . ASP A 1 325 ? -13.294 -1.550 -0.327 1.00 91.81 325 ASP A CA 1
ATOM 2577 C C . ASP A 1 325 ? -11.875 -1.069 0.059 1.00 91.81 325 ASP A C 1
ATOM 2579 O O . ASP A 1 325 ? -11.458 0.042 -0.286 1.00 91.81 325 ASP A O 1
ATOM 2583 N N . PRO A 1 326 ? -11.077 -1.916 0.741 1.00 90.50 326 PRO A N 1
ATOM 2584 C CA . PRO A 1 326 ? -9.696 -1.592 1.110 1.00 90.50 326 PRO A CA 1
ATOM 2585 C C . PRO A 1 326 ? -8.708 -1.683 -0.069 1.00 90.50 326 PRO A C 1
ATOM 2587 O O . PRO A 1 326 ? -7.490 -1.571 0.127 1.00 90.50 326 PRO A O 1
ATOM 2590 N N . ASN A 1 327 ? -9.205 -1.940 -1.285 1.00 89.06 327 ASN A N 1
ATOM 2591 C CA . ASN A 1 327 ? -8.426 -2.073 -2.513 1.00 89.06 327 ASN A CA 1
ATOM 2592 C C . ASN A 1 327 ? -8.849 -1.079 -3.608 1.00 89.06 327 ASN A C 1
ATOM 2594 O O . ASN A 1 327 ? -8.387 -1.235 -4.742 1.00 89.06 327 ASN A O 1
ATOM 2598 N N . VAL A 1 328 ? -9.636 -0.056 -3.250 1.00 90.25 328 VAL A N 1
ATOM 2599 C CA . VAL A 1 328 ? -10.118 1.014 -4.133 1.00 90.25 328 VAL A CA 1
ATOM 2600 C C . VAL A 1 328 ? -9.028 1.519 -5.101 1.00 90.25 328 VAL A C 1
ATOM 2602 O O . VAL A 1 328 ? -7.903 1.800 -4.668 1.00 90.25 328 VAL A O 1
ATOM 2605 N N . PRO A 1 329 ? -9.318 1.658 -6.412 1.00 89.81 329 PRO A N 1
ATOM 2606 C CA . PRO A 1 329 ? -8.360 2.203 -7.370 1.00 89.81 329 PRO A CA 1
ATOM 2607 C C . PRO A 1 329 ? -7.986 3.650 -7.020 1.00 89.81 329 PRO A C 1
ATOM 2609 O O . PRO A 1 329 ? -8.834 4.543 -7.034 1.00 89.81 329 PRO A O 1
ATOM 2612 N N . LEU A 1 330 ? -6.705 3.894 -6.736 1.00 91.00 330 LEU A N 1
ATOM 2613 C CA . LEU A 1 330 ? -6.218 5.172 -6.197 1.00 91.00 330 LEU A CA 1
ATOM 2614 C C . LEU A 1 330 ? -6.435 6.358 -7.153 1.00 91.00 330 LEU A C 1
ATOM 2616 O O . LEU A 1 330 ? -6.628 7.485 -6.710 1.00 91.00 330 LEU A O 1
ATOM 2620 N N . GLN A 1 331 ? -6.484 6.119 -8.465 1.00 89.12 331 GLN A N 1
ATOM 2621 C CA . GLN A 1 331 ? -6.784 7.149 -9.467 1.00 89.12 331 GLN A CA 1
ATOM 2622 C C . GLN A 1 331 ? -8.296 7.418 -9.643 1.00 89.12 331 GLN A C 1
ATOM 2624 O O . GLN A 1 331 ? -8.679 8.186 -10.523 1.00 89.12 331 GLN A O 1
ATOM 2629 N N . GLN A 1 332 ? -9.168 6.768 -8.858 1.00 87.81 332 GLN A N 1
ATOM 2630 C CA . GLN A 1 332 ? -10.637 6.863 -8.952 1.00 87.81 332 GLN A CA 1
ATOM 2631 C C . GLN A 1 332 ? -11.295 7.200 -7.598 1.00 87.81 332 GLN A C 1
ATOM 2633 O O . GLN A 1 332 ? -12.450 6.848 -7.350 1.00 87.81 332 GLN A O 1
ATOM 2638 N N . LEU A 1 333 ? -10.567 7.885 -6.710 1.00 91.00 333 LEU A N 1
ATOM 2639 C CA . LEU A 1 333 ? -11.058 8.269 -5.387 1.00 91.00 333 LEU A CA 1
ATOM 2640 C C . LEU A 1 333 ? -12.202 9.297 -5.472 1.00 91.00 333 LEU A C 1
ATOM 2642 O O . LEU A 1 333 ? -11.999 10.481 -5.720 1.00 91.00 333 LEU A O 1
ATOM 2646 N N . ASP A 1 334 ? -13.421 8.831 -5.206 1.00 86.69 334 ASP A N 1
ATOM 2647 C CA . ASP A 1 334 ? -14.601 9.666 -4.951 1.00 86.69 334 ASP A CA 1
ATOM 2648 C C . ASP A 1 334 ? -14.473 10.411 -3.603 1.00 86.69 334 ASP A C 1
ATOM 2650 O O . ASP A 1 334 ? -14.266 9.788 -2.554 1.00 86.69 334 ASP A O 1
ATOM 2654 N N . SER A 1 335 ? -14.615 11.740 -3.629 1.00 80.19 335 SER A N 1
ATOM 2655 C CA . SER A 1 335 ? -14.442 12.619 -2.464 1.00 80.19 335 SER A CA 1
ATOM 2656 C C . SER A 1 335 ? -15.587 12.574 -1.449 1.00 80.19 335 SER A C 1
ATOM 2658 O O . SER A 1 335 ? -15.393 12.976 -0.305 1.00 80.19 335 SER A O 1
ATOM 2660 N N . GLY A 1 336 ? -16.768 12.081 -1.827 1.00 75.62 336 GLY A N 1
ATOM 2661 C CA . GLY A 1 336 ? -17.879 11.844 -0.905 1.00 75.62 336 GLY A CA 1
ATOM 2662 C C . GLY A 1 336 ? -17.812 10.481 -0.211 1.00 75.62 336 GLY A C 1
ATOM 2663 O O . GLY A 1 336 ? -18.436 10.312 0.834 1.00 75.62 336 GLY A O 1
ATOM 2664 N N . LYS A 1 337 ? -17.072 9.516 -0.778 1.00 84.00 337 LYS A N 1
ATOM 2665 C CA . LYS A 1 337 ? -17.014 8.125 -0.286 1.00 84.00 337 LYS A CA 1
ATOM 2666 C C . LYS A 1 337 ? -15.714 7.724 0.398 1.00 84.00 337 LYS A C 1
ATOM 2668 O O . LYS A 1 337 ? -15.765 6.890 1.293 1.00 84.00 337 LYS A O 1
ATOM 2673 N N . HIS A 1 338 ? -14.568 8.254 -0.026 1.00 92.06 338 HIS A N 1
ATOM 2674 C CA . HIS A 1 338 ? -13.253 7.791 0.453 1.00 92.06 338 HIS A CA 1
ATOM 2675 C C . HIS A 1 338 ? -12.515 8.841 1.281 1.00 92.06 338 HIS A C 1
ATOM 2677 O O . HIS A 1 338 ? -11.697 8.498 2.133 1.00 92.06 338 HIS A O 1
ATOM 2683 N N . LEU A 1 339 ? -12.816 10.117 1.037 1.00 93.94 339 LEU A N 1
ATOM 2684 C CA . LEU A 1 339 ? -12.260 11.228 1.793 1.00 93.94 339 LEU A CA 1
ATOM 2685 C C . LEU A 1 339 ? -13.147 11.557 2.986 1.00 93.94 339 LEU A C 1
ATOM 2687 O O . LEU A 1 339 ? -14.375 11.428 2.956 1.00 93.94 339 LEU A O 1
ATOM 2691 N N . THR A 1 340 ? -12.510 11.955 4.071 1.00 94.25 340 THR A N 1
ATOM 2692 C CA . THR A 1 340 ? -13.190 12.341 5.301 1.00 94.25 340 THR A CA 1
ATOM 2693 C C . THR A 1 340 ? -13.574 13.815 5.276 1.00 94.25 340 THR A C 1
ATOM 2695 O O . THR A 1 340 ? -13.311 14.552 4.322 1.00 94.25 340 THR A O 1
ATOM 2698 N N . THR A 1 341 ? -14.266 14.271 6.310 1.00 93.06 341 THR A N 1
ATOM 2699 C CA . THR A 1 341 ? -14.615 15.684 6.475 1.00 93.06 341 THR A CA 1
ATOM 2700 C C . THR A 1 341 ? -13.355 16.537 6.639 1.00 93.06 341 THR A C 1
ATOM 2702 O O . THR A 1 341 ? -13.213 17.525 5.929 1.00 93.06 341 THR A O 1
ATOM 2705 N N . SER A 1 342 ? -12.384 16.086 7.440 1.00 93.88 342 SER A N 1
ATOM 2706 C CA . SER A 1 342 ? -11.088 16.765 7.591 1.00 93.88 342 SER A CA 1
ATOM 2707 C C . SER A 1 342 ? -10.217 16.714 6.330 1.00 93.88 342 SER A C 1
ATOM 2709 O O . SER A 1 342 ? -9.540 17.693 6.031 1.00 93.88 342 SER A O 1
ATOM 2711 N N . ASP A 1 343 ? -10.244 15.615 5.562 1.00 95.69 343 ASP A N 1
ATOM 2712 C CA . ASP A 1 343 ? -9.525 15.548 4.279 1.00 95.69 343 ASP A CA 1
ATOM 2713 C C . ASP A 1 343 ? -10.056 16.600 3.298 1.00 95.69 343 ASP A C 1
ATOM 2715 O O . ASP A 1 343 ? -9.286 17.272 2.618 1.00 95.69 343 ASP A O 1
ATOM 2719 N N . ARG A 1 344 ? -11.386 16.745 3.224 1.00 95.56 344 ARG A N 1
ATOM 2720 C CA . ARG A 1 344 ? -12.041 17.725 2.350 1.00 95.56 344 ARG A CA 1
ATOM 2721 C C . ARG A 1 344 ? -11.736 19.155 2.782 1.00 95.56 344 ARG A C 1
ATOM 2723 O O . ARG A 1 344 ? -11.395 19.958 1.927 1.00 95.56 344 ARG A O 1
ATOM 2730 N N . GLU A 1 345 ? -11.768 19.446 4.082 1.00 95.75 345 GLU A N 1
ATOM 2731 C CA . GLU A 1 345 ? -11.371 20.754 4.626 1.00 95.75 345 GLU A CA 1
ATOM 2732 C C . GLU A 1 345 ? -9.912 21.111 4.277 1.00 95.75 345 GLU A C 1
ATOM 2734 O O . GLU A 1 345 ? -9.639 22.241 3.872 1.00 95.75 345 GLU A O 1
ATOM 2739 N N . LEU A 1 346 ? -8.981 20.149 4.362 1.00 95.50 346 LEU A N 1
ATOM 2740 C CA . LEU A 1 346 ? -7.584 20.344 3.953 1.00 95.50 346 LEU A CA 1
ATOM 2741 C C . LEU A 1 346 ? -7.452 20.577 2.439 1.00 95.50 346 LEU A C 1
ATOM 2743 O O . LEU A 1 346 ? -6.734 21.479 2.013 1.00 95.50 346 LEU A O 1
ATOM 2747 N N . LEU A 1 347 ? -8.142 19.782 1.620 1.00 96.44 347 LEU A N 1
ATOM 2748 C CA . LEU A 1 347 ? -8.105 19.924 0.162 1.00 96.44 347 LEU A CA 1
ATOM 2749 C C . LEU A 1 347 ? -8.749 21.234 -0.306 1.00 96.44 347 LEU A C 1
ATOM 2751 O O . LEU A 1 347 ? -8.222 21.860 -1.222 1.00 96.44 347 LEU A O 1
ATOM 2755 N N . ASP A 1 348 ? -9.828 21.688 0.331 1.00 96.62 348 ASP A N 1
ATOM 2756 C CA . ASP A 1 348 ? -10.434 22.991 0.049 1.00 96.62 348 ASP A CA 1
ATOM 2757 C C . ASP A 1 348 ? -9.474 24.138 0.430 1.00 96.62 348 ASP A C 1
ATOM 2759 O O . ASP A 1 348 ? -9.281 25.053 -0.371 1.00 96.62 348 ASP A O 1
ATOM 2763 N N . ALA A 1 349 ? -8.772 24.056 1.569 1.00 96.88 349 ALA A N 1
ATOM 2764 C CA . ALA A 1 349 ? -7.749 25.042 1.950 1.00 96.88 349 ALA A CA 1
ATOM 2765 C C . ALA A 1 349 ? -6.557 25.085 0.968 1.00 96.88 349 ALA A C 1
ATOM 2767 O O . ALA A 1 349 ? -6.129 26.164 0.548 1.00 96.88 349 ALA A O 1
ATOM 2768 N N . ILE A 1 350 ? -6.064 23.918 0.532 1.00 96.44 350 ILE A N 1
ATOM 2769 C CA . ILE A 1 350 ? -5.037 23.816 -0.519 1.00 96.44 350 ILE A CA 1
ATOM 2770 C C . ILE A 1 350 ? -5.555 24.415 -1.833 1.00 96.44 350 ILE A C 1
ATOM 2772 O O . ILE A 1 350 ? -4.814 25.113 -2.522 1.00 96.44 350 ILE A O 1
ATOM 2776 N N . LYS A 1 351 ? -6.824 24.176 -2.186 1.00 96.00 351 LYS A N 1
ATOM 2777 C CA . LYS A 1 351 ? -7.453 24.693 -3.410 1.00 96.00 351 LYS A CA 1
ATOM 2778 C C . LYS A 1 351 ? -7.591 26.215 -3.409 1.00 96.00 351 LYS A C 1
ATOM 2780 O O . LYS A 1 351 ? -7.470 26.823 -4.474 1.00 96.00 351 LYS A O 1
ATOM 2785 N N . GLU A 1 352 ? -7.843 26.820 -2.250 1.00 94.94 352 GLU A N 1
ATOM 2786 C CA . GLU A 1 352 ? -7.906 28.277 -2.096 1.00 94.94 352 GLU A CA 1
ATOM 2787 C C . GLU A 1 352 ? -6.522 28.938 -2.220 1.00 94.94 352 GLU A C 1
ATOM 2789 O O . GLU A 1 352 ? -6.411 29.973 -2.882 1.00 94.94 352 GLU A O 1
ATOM 2794 N N . GLU A 1 353 ? -5.461 28.347 -1.651 1.00 94.69 353 GLU A N 1
ATOM 2795 C CA . GLU A 1 353 ? -4.125 28.967 -1.627 1.00 94.69 353 GLU A CA 1
ATOM 2796 C C . GLU A 1 353 ? -2.963 27.959 -1.789 1.00 94.69 353 GLU A C 1
ATOM 2798 O O . GLU A 1 353 ? -2.163 27.744 -0.877 1.00 94.69 353 GLU A O 1
ATOM 2803 N N . ILE A 1 354 ? -2.833 27.364 -2.984 1.00 94.38 354 ILE A N 1
ATOM 2804 C CA . ILE A 1 354 ? -1.821 26.332 -3.316 1.00 94.38 354 ILE A CA 1
ATOM 2805 C C . ILE A 1 354 ? -0.402 26.721 -2.888 1.00 94.38 354 ILE A C 1
ATOM 2807 O O . ILE A 1 354 ? 0.287 25.932 -2.249 1.00 94.38 354 ILE A O 1
ATOM 2811 N N . ILE A 1 355 ? 0.041 27.937 -3.226 1.00 93.62 355 ILE A N 1
ATOM 2812 C CA . ILE A 1 355 ? 1.428 28.368 -2.988 1.00 93.62 355 ILE A CA 1
ATOM 2813 C C . ILE A 1 355 ? 1.734 28.471 -1.485 1.00 93.62 355 ILE A C 1
ATOM 2815 O O . ILE A 1 355 ? 2.839 28.122 -1.071 1.00 93.62 355 ILE A O 1
ATOM 2819 N N . ALA A 1 356 ? 0.764 28.873 -0.656 1.00 94.56 356 ALA A N 1
ATOM 2820 C CA . ALA A 1 356 ? 0.932 28.913 0.798 1.00 94.56 356 ALA A CA 1
ATOM 2821 C C . ALA A 1 356 ? 1.004 27.511 1.433 1.00 94.56 356 ALA A C 1
ATOM 2823 O O . ALA A 1 356 ? 1.572 27.363 2.510 1.00 94.56 356 ALA A O 1
ATOM 2824 N N . HIS A 1 357 ? 0.482 26.487 0.751 1.00 96.19 357 HIS A N 1
ATOM 2825 C CA . HIS A 1 357 ? 0.491 25.092 1.196 1.00 96.19 357 HIS A CA 1
ATOM 2826 C C . HIS A 1 357 ? 1.566 24.239 0.494 1.00 96.19 357 HIS A C 1
ATOM 2828 O O . HIS A 1 357 ? 1.492 23.012 0.541 1.00 96.19 357 HIS A O 1
ATOM 2834 N N . THR A 1 358 ? 2.565 24.860 -0.150 1.00 96.25 358 THR A N 1
ATOM 2835 C CA . THR A 1 358 ? 3.624 24.157 -0.905 1.00 96.25 358 THR A CA 1
ATOM 2836 C C . THR A 1 358 ? 4.312 23.072 -0.073 1.00 96.25 358 THR A C 1
ATOM 2838 O O . THR A 1 358 ? 4.436 21.942 -0.541 1.00 96.25 358 THR A O 1
ATOM 2841 N N . ASP A 1 359 ? 4.686 23.379 1.172 1.00 94.88 359 ASP A N 1
ATOM 2842 C CA . ASP A 1 359 ? 5.352 22.418 2.059 1.00 94.88 359 ASP A CA 1
ATOM 2843 C C . ASP A 1 359 ? 4.431 21.225 2.365 1.00 94.88 359 ASP A C 1
ATOM 2845 O O . ASP A 1 359 ? 4.814 20.080 2.150 1.00 94.88 359 ASP A O 1
ATOM 2849 N N . THR A 1 360 ? 3.166 21.475 2.722 1.00 95.00 360 THR A N 1
ATOM 2850 C CA . THR A 1 360 ? 2.159 20.424 2.960 1.00 95.00 360 THR A CA 1
ATOM 2851 C C . THR A 1 360 ? 1.892 19.562 1.722 1.00 95.00 360 THR A C 1
ATOM 2853 O O . THR A 1 360 ? 1.672 18.358 1.843 1.00 95.00 360 THR A O 1
ATOM 2856 N N . ILE A 1 361 ? 1.918 20.142 0.520 1.00 96.56 361 ILE A N 1
ATOM 2857 C CA . ILE A 1 361 ? 1.777 19.402 -0.744 1.00 96.56 361 ILE A CA 1
ATOM 2858 C C . ILE A 1 361 ? 2.967 18.442 -0.941 1.00 96.56 361 ILE A C 1
ATOM 2860 O O . ILE A 1 361 ? 2.768 17.278 -1.308 1.00 96.56 361 ILE A O 1
ATOM 2864 N N . ILE A 1 362 ? 4.187 18.899 -0.642 1.00 95.00 362 ILE A N 1
ATOM 2865 C CA . ILE A 1 362 ? 5.422 18.105 -0.738 1.00 95.00 362 ILE A CA 1
ATOM 2866 C C . ILE A 1 362 ? 5.473 17.018 0.354 1.00 95.00 362 ILE A C 1
ATOM 2868 O O . ILE A 1 362 ? 5.781 15.870 0.038 1.00 95.00 362 ILE A O 1
ATOM 2872 N N . GLU A 1 363 ? 5.074 17.317 1.595 1.00 92.06 363 GLU A N 1
ATOM 2873 C CA . GLU A 1 363 ? 4.929 16.350 2.707 1.00 92.06 363 GLU A CA 1
ATOM 2874 C C . GLU A 1 363 ? 3.954 15.198 2.381 1.00 92.06 363 GLU A C 1
ATOM 2876 O O . GLU A 1 363 ? 4.072 14.087 2.905 1.00 92.06 363 GLU A O 1
ATOM 2881 N N . HIS A 1 364 ? 2.985 15.436 1.489 1.00 93.81 364 HIS A N 1
ATOM 2882 C CA . HIS A 1 364 ? 2.069 14.411 0.977 1.00 93.81 364 HIS A CA 1
ATOM 2883 C C . HIS A 1 364 ? 2.611 13.665 -0.261 1.00 93.81 364 HIS A C 1
ATOM 2885 O O . HIS A 1 364 ? 1.890 12.861 -0.867 1.00 93.81 364 HIS A O 1
ATOM 2891 N N . GLY A 1 365 ? 3.884 13.864 -0.615 1.00 92.56 365 GLY A N 1
ATOM 2892 C CA . GLY A 1 365 ? 4.596 13.135 -1.667 1.00 92.56 365 GLY A CA 1
ATOM 2893 C C . GLY A 1 365 ? 4.339 13.650 -3.085 1.00 92.56 365 GLY A C 1
ATOM 2894 O O . GLY A 1 365 ? 4.558 12.912 -4.046 1.00 92.56 365 GLY A O 1
ATOM 2895 N N . TYR A 1 366 ? 3.841 14.876 -3.265 1.00 96.19 366 TYR A N 1
ATOM 2896 C CA . TYR A 1 366 ? 3.715 15.448 -4.607 1.00 96.19 366 TYR A CA 1
ATOM 2897 C C . TYR A 1 366 ? 5.087 15.912 -5.114 1.00 96.19 366 TYR A C 1
ATOM 2899 O O . TYR A 1 366 ? 5.678 16.845 -4.578 1.00 96.19 366 TYR A O 1
ATOM 2907 N N . THR A 1 367 ? 5.580 15.273 -6.178 1.00 94.88 367 THR A N 1
ATOM 2908 C CA . THR A 1 367 ? 6.887 15.573 -6.797 1.00 94.88 367 THR A CA 1
ATOM 2909 C C . THR A 1 367 ? 6.776 16.380 -8.098 1.00 94.88 367 THR A C 1
ATOM 2911 O O . THR A 1 367 ? 7.764 16.522 -8.816 1.00 94.88 367 THR A O 1
ATOM 2914 N N . GLY A 1 368 ? 5.575 16.855 -8.442 1.00 92.12 368 GLY A N 1
ATOM 2915 C CA . GLY A 1 368 ? 5.326 17.683 -9.624 1.00 92.12 368 GLY A CA 1
ATOM 2916 C C . GLY A 1 368 ? 5.609 19.172 -9.385 1.00 92.12 368 GLY A C 1
ATOM 2917 O O . GLY A 1 368 ? 6.125 19.580 -8.346 1.00 92.12 368 GLY A O 1
ATOM 2918 N N . THR A 1 369 ? 5.235 20.016 -10.350 1.00 92.69 369 THR A N 1
ATOM 2919 C CA . THR A 1 369 ? 5.374 21.478 -10.220 1.00 92.69 369 THR A CA 1
ATOM 2920 C C . THR A 1 369 ? 4.177 22.076 -9.480 1.00 92.69 369 THR A C 1
ATOM 2922 O O . THR A 1 369 ? 3.040 21.996 -9.945 1.00 92.69 369 THR A O 1
ATOM 2925 N N . VAL A 1 370 ? 4.430 22.692 -8.322 1.00 95.25 370 VAL A N 1
ATOM 2926 C CA . VAL A 1 370 ? 3.390 23.300 -7.476 1.00 95.25 370 VAL A CA 1
ATOM 2927 C C . VAL A 1 370 ? 2.955 24.648 -8.063 1.00 95.25 370 VAL A C 1
ATOM 2929 O O . VAL A 1 370 ? 3.498 25.702 -7.745 1.00 95.25 370 VAL A O 1
ATOM 2932 N N . GLU A 1 371 ? 1.968 24.603 -8.957 1.00 93.12 371 GLU A N 1
ATOM 2933 C CA . GLU A 1 371 ? 1.412 25.766 -9.652 1.00 93.12 371 GLU A CA 1
ATOM 2934 C C . GLU A 1 371 ? -0.122 25.688 -9.748 1.00 93.12 371 GLU A C 1
ATOM 2936 O O . GLU A 1 371 ? -0.706 24.609 -9.838 1.00 93.12 371 GLU A O 1
ATOM 2941 N N . ALA A 1 372 ? -0.794 26.843 -9.819 1.00 90.25 372 ALA A N 1
ATOM 2942 C CA . ALA A 1 372 ? -2.258 26.931 -9.952 1.00 90.25 372 ALA A CA 1
ATOM 2943 C C . ALA A 1 372 ? -2.819 26.405 -11.296 1.00 90.25 372 ALA A C 1
ATOM 2945 O O . ALA A 1 372 ? -4.031 26.281 -11.470 1.00 90.25 372 ALA A O 1
ATOM 2946 N N . SER A 1 373 ? -1.943 26.096 -12.251 1.00 92.31 373 SER A N 1
ATOM 2947 C CA . SER A 1 373 ? -2.224 25.349 -13.483 1.00 92.31 373 SER A CA 1
ATOM 2948 C C . SER A 1 373 ? -2.499 23.859 -13.223 1.00 92.31 373 SER A C 1
ATOM 2950 O O . SER A 1 373 ? -3.239 23.243 -13.991 1.00 92.31 373 SER A O 1
ATOM 2952 N N . HIS A 1 374 ? -1.957 23.294 -12.138 1.00 93.62 374 HIS A N 1
ATOM 2953 C CA . HIS A 1 374 ? -1.994 21.862 -11.809 1.00 93.62 374 HIS A CA 1
ATOM 2954 C C . HIS A 1 374 ? -2.900 21.525 -10.607 1.00 93.62 374 HIS A C 1
ATOM 2956 O O . HIS A 1 374 ? -2.851 20.412 -10.091 1.00 93.62 374 HIS A O 1
ATOM 2962 N N . THR A 1 375 ? -3.771 22.449 -10.182 1.00 93.69 375 THR A N 1
ATOM 2963 C CA . THR A 1 375 ? -4.665 22.326 -9.010 1.00 93.69 375 THR A CA 1
ATOM 2964 C C . THR A 1 375 ? -5.325 20.953 -8.852 1.00 93.69 375 THR A C 1
ATOM 2966 O O . THR A 1 375 ? -5.192 20.328 -7.807 1.00 93.69 375 THR A O 1
ATOM 2969 N N . GLU A 1 376 ? -6.026 20.452 -9.871 1.00 93.50 376 GLU A N 1
ATOM 2970 C CA . GLU A 1 376 ? -6.761 19.180 -9.760 1.00 93.50 376 GLU A CA 1
ATOM 2971 C C . GLU A 1 376 ? -5.823 17.957 -9.675 1.00 93.50 376 GLU A C 1
ATOM 2973 O O . GLU A 1 376 ? -6.177 16.959 -9.048 1.00 93.50 376 GLU A O 1
ATOM 2978 N N . GLU A 1 377 ? -4.614 18.040 -10.244 1.00 94.62 377 GLU A N 1
ATOM 2979 C CA . GLU A 1 377 ? -3.576 17.006 -10.119 1.00 94.62 377 GLU A CA 1
ATOM 2980 C C . GLU A 1 377 ? -3.000 16.992 -8.695 1.00 94.62 377 GLU A C 1
ATOM 2982 O O . GLU A 1 377 ? -2.963 15.942 -8.055 1.00 94.62 377 GLU A O 1
ATOM 2987 N N . ILE A 1 378 ? -2.634 18.169 -8.172 1.00 96.62 378 ILE A N 1
ATOM 2988 C CA . ILE A 1 378 ? -2.142 18.368 -6.800 1.00 96.62 378 ILE A CA 1
ATOM 2989 C C . ILE A 1 378 ? -3.157 17.824 -5.788 1.00 96.62 378 ILE A C 1
ATOM 2991 O O . ILE A 1 378 ? -2.814 16.978 -4.962 1.00 96.62 378 ILE A O 1
ATOM 2995 N N . LEU A 1 379 ? -4.420 18.253 -5.882 1.00 96.00 379 LEU A N 1
ATOM 2996 C CA . LEU A 1 379 ? -5.486 17.817 -4.974 1.00 96.00 379 LEU A CA 1
ATOM 2997 C C . LEU A 1 379 ? -5.708 16.302 -5.039 1.00 96.00 379 LEU A C 1
ATOM 2999 O O . LEU A 1 379 ? -5.857 15.657 -4.002 1.00 96.00 379 LEU A O 1
ATOM 3003 N N . SER A 1 380 ? -5.674 15.715 -6.238 1.00 95.38 380 SER A N 1
ATOM 3004 C CA . SER A 1 380 ? -5.800 14.264 -6.406 1.00 95.38 380 SER A CA 1
ATOM 3005 C C . SER A 1 380 ? -4.601 13.504 -5.825 1.00 95.38 380 SER A C 1
ATOM 3007 O O . SER A 1 380 ? -4.776 12.444 -5.228 1.00 95.38 380 SER A O 1
ATOM 3009 N N . SER A 1 381 ? -3.388 14.045 -5.956 1.00 95.62 381 SER A N 1
ATOM 3010 C CA . SER A 1 381 ? -2.161 13.473 -5.389 1.00 95.62 381 SER A CA 1
ATOM 3011 C C . SER A 1 381 ? -2.171 13.491 -3.856 1.00 95.62 381 SER A C 1
ATOM 3013 O O . SER A 1 381 ? -1.860 12.484 -3.216 1.00 95.62 381 SER A O 1
ATOM 3015 N N . VAL A 1 382 ? -2.598 14.608 -3.256 1.00 96.56 382 VAL A N 1
ATOM 3016 C CA . VAL A 1 382 ? -2.765 14.736 -1.799 1.00 96.56 382 VAL A CA 1
ATOM 3017 C C . VAL A 1 382 ? -3.876 13.803 -1.299 1.00 96.56 382 VAL A C 1
ATOM 3019 O O . VAL A 1 382 ? -3.672 13.086 -0.321 1.00 96.56 382 VAL A O 1
ATOM 3022 N N . ALA A 1 383 ? -5.008 13.716 -2.007 1.00 96.94 383 ALA A N 1
ATOM 3023 C CA . ALA A 1 383 ? -6.088 12.775 -1.695 1.00 96.94 383 ALA A CA 1
ATOM 3024 C C . ALA A 1 383 ? -5.621 11.306 -1.701 1.00 96.94 383 ALA A C 1
ATOM 3026 O O . ALA A 1 383 ? -5.977 10.545 -0.799 1.00 96.94 383 ALA A O 1
ATOM 3027 N N . ILE A 1 384 ? -4.781 10.916 -2.669 1.00 96.31 384 ILE A N 1
ATOM 3028 C CA . ILE A 1 384 ? -4.142 9.591 -2.699 1.00 96.31 384 ILE A CA 1
ATOM 3029 C C . ILE A 1 384 ? -3.301 9.374 -1.439 1.00 96.31 384 ILE A C 1
ATOM 3031 O O . ILE A 1 384 ? -3.454 8.340 -0.797 1.00 96.31 384 ILE A O 1
ATOM 3035 N N . SER A 1 385 ? -2.469 10.346 -1.056 1.00 95.12 385 SER A N 1
ATOM 3036 C CA . SER A 1 385 ? -1.620 10.282 0.144 1.00 95.12 385 SER A CA 1
ATOM 3037 C C . SER A 1 385 ? -2.424 10.072 1.437 1.00 95.12 385 SER A C 1
ATOM 3039 O O . SER A 1 385 ? -2.111 9.194 2.243 1.00 95.12 385 SER A O 1
ATOM 3041 N N . LEU A 1 386 ? -3.510 10.833 1.612 1.00 94.94 386 LEU A N 1
ATOM 3042 C CA . LEU A 1 386 ? -4.397 10.737 2.778 1.00 94.94 386 LEU A CA 1
ATOM 3043 C C . LEU A 1 386 ? -5.068 9.354 2.868 1.00 94.94 386 LEU A C 1
ATOM 3045 O O . LEU A 1 386 ? -5.100 8.735 3.936 1.00 94.94 386 LEU A O 1
ATOM 3049 N N . VAL A 1 387 ? -5.564 8.834 1.740 1.00 95.50 387 VAL A N 1
ATOM 3050 C CA . VAL A 1 387 ? -6.226 7.521 1.692 1.00 95.50 387 VAL A CA 1
ATOM 3051 C C . VAL A 1 387 ? -5.231 6.370 1.855 1.00 95.50 387 VAL A C 1
ATOM 3053 O O . VAL A 1 387 ? -5.534 5.420 2.578 1.00 95.50 387 VAL A O 1
ATOM 3056 N N . THR A 1 388 ? -4.042 6.423 1.246 1.00 93.50 388 THR A N 1
ATOM 3057 C CA . THR A 1 388 ? -3.056 5.331 1.352 1.00 93.50 388 THR A CA 1
ATOM 3058 C C . THR A 1 388 ? -2.502 5.196 2.765 1.00 93.50 388 THR A C 1
ATOM 3060 O O . THR A 1 388 ? -2.482 4.071 3.270 1.00 93.50 388 THR A O 1
ATOM 3063 N N . LYS A 1 389 ? -2.162 6.308 3.440 1.00 91.75 389 LYS A N 1
ATOM 3064 C CA . LYS A 1 389 ? -1.807 6.315 4.875 1.00 91.75 389 LYS A CA 1
ATOM 3065 C C . LYS A 1 389 ? -2.915 5.661 5.707 1.00 91.75 389 LYS A C 1
ATOM 3067 O O . LYS A 1 389 ? -2.674 4.690 6.423 1.00 91.75 389 LYS A O 1
ATOM 3072 N N . ARG A 1 390 ? -4.165 6.113 5.537 1.00 94.06 390 ARG A N 1
ATOM 3073 C CA . ARG A 1 390 ? -5.333 5.582 6.262 1.00 94.06 390 ARG A CA 1
ATOM 3074 C C . ARG A 1 390 ? -5.556 4.081 6.036 1.00 94.06 390 ARG A C 1
ATOM 3076 O O . ARG A 1 390 ? -5.892 3.362 6.979 1.00 94.06 390 ARG A O 1
ATOM 3083 N N . LEU A 1 391 ? -5.358 3.595 4.810 1.00 94.00 391 LEU A N 1
ATOM 3084 C CA . LEU A 1 391 ? -5.538 2.184 4.457 1.00 94.00 391 LEU A CA 1
ATOM 3085 C C . LEU A 1 391 ? -4.550 1.244 5.165 1.00 94.00 391 LEU A C 1
ATOM 3087 O O . LEU A 1 391 ? -4.900 0.081 5.358 1.00 94.00 391 LEU A O 1
ATOM 3091 N N . VAL A 1 392 ? -3.366 1.705 5.588 1.00 92.19 392 VAL A N 1
ATOM 3092 C CA . VAL A 1 392 ? -2.439 0.899 6.412 1.00 92.19 392 VAL A CA 1
ATOM 3093 C C . VAL A 1 392 ? -3.114 0.515 7.733 1.00 92.19 392 VAL A C 1
ATOM 3095 O O . VAL A 1 392 ? -3.231 -0.666 8.064 1.00 92.19 392 VAL A O 1
ATOM 3098 N N . TYR A 1 393 ? -3.644 1.508 8.447 1.00 94.69 393 TYR A N 1
ATOM 3099 C CA . TYR A 1 393 ? -4.285 1.330 9.753 1.00 94.69 393 TYR A CA 1
ATOM 3100 C C . TYR A 1 393 ? -5.605 0.553 9.659 1.00 94.69 393 TYR A C 1
ATOM 3102 O O . TYR A 1 393 ? -5.883 -0.317 10.488 1.00 94.69 393 TYR A O 1
ATOM 3110 N N . LEU A 1 394 ? -6.402 0.816 8.616 1.00 95.50 394 LEU A N 1
ATOM 3111 C CA . LEU A 1 394 ? -7.656 0.095 8.384 1.00 95.50 394 LEU A CA 1
ATOM 3112 C C . LEU A 1 394 ? -7.437 -1.372 8.009 1.00 95.50 394 LEU A C 1
ATOM 3114 O O . LEU A 1 394 ? -8.228 -2.210 8.436 1.00 95.50 394 LEU A O 1
ATOM 3118 N N . LYS A 1 395 ? -6.371 -1.717 7.275 1.00 94.00 395 LYS A N 1
ATOM 3119 C CA . LYS A 1 395 ? -6.036 -3.124 6.991 1.00 94.00 395 LYS A CA 1
ATOM 3120 C C . LYS A 1 395 ? -5.694 -3.889 8.264 1.00 94.00 395 LYS A C 1
ATOM 3122 O O . LYS A 1 395 ? -6.198 -4.993 8.442 1.00 94.00 395 LYS A O 1
ATOM 3127 N N . GLU A 1 396 ? -4.940 -3.289 9.181 1.00 94.62 396 GLU A N 1
ATOM 3128 C CA . GLU A 1 396 ? -4.660 -3.914 10.477 1.00 94.62 396 GLU A CA 1
ATOM 3129 C C . GLU A 1 396 ? -5.921 -4.079 11.332 1.00 94.62 396 GLU A C 1
ATOM 3131 O O . GLU A 1 396 ? -6.142 -5.151 11.896 1.00 94.62 396 GLU A O 1
ATOM 3136 N N . PHE A 1 397 ? -6.805 -3.079 11.362 1.00 96.69 397 PHE A N 1
ATOM 3137 C CA . PHE A 1 397 ? -8.105 -3.201 12.027 1.00 96.69 397 PHE A CA 1
ATOM 3138 C C . PHE A 1 397 ? -8.987 -4.297 11.396 1.00 96.69 397 PHE A C 1
ATOM 3140 O O . PHE A 1 397 ? -9.547 -5.125 12.117 1.00 96.69 397 PHE A O 1
ATOM 3147 N N . LEU A 1 398 ? -9.047 -4.380 10.061 1.00 95.81 398 LEU A N 1
ATOM 3148 C CA . LEU A 1 398 ? -9.739 -5.448 9.325 1.00 95.81 398 LEU A CA 1
ATOM 3149 C C . LEU A 1 398 ? -9.149 -6.834 9.620 1.00 95.81 398 LEU A C 1
ATOM 3151 O O . LEU A 1 398 ? -9.911 -7.772 9.833 1.00 95.81 398 LEU A O 1
ATOM 3155 N N . ASN A 1 399 ? -7.822 -6.965 9.701 1.00 93.31 399 ASN A N 1
ATOM 3156 C CA . ASN A 1 399 ? -7.139 -8.203 10.103 1.00 93.31 399 ASN A CA 1
ATOM 3157 C C . ASN A 1 399 ? -7.484 -8.620 11.545 1.00 93.31 399 ASN A C 1
ATOM 3159 O O . ASN A 1 399 ? -7.408 -9.801 11.882 1.00 93.31 399 ASN A O 1
ATOM 3163 N N . GLY A 1 400 ? -7.877 -7.669 12.397 1.00 93.56 400 GLY A N 1
ATOM 3164 C CA . GLY A 1 400 ? -8.443 -7.941 13.715 1.00 93.56 400 GLY A CA 1
ATOM 3165 C C . GLY A 1 400 ? -9.895 -8.415 13.654 1.00 93.56 400 GLY A C 1
ATOM 3166 O O . GLY A 1 400 ? -10.250 -9.411 14.285 1.00 93.56 400 GLY A O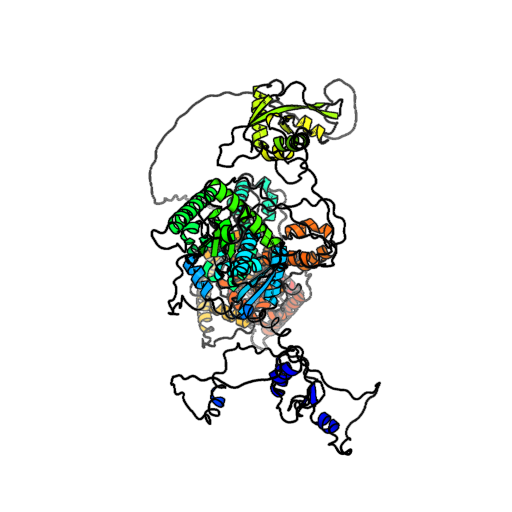 1
ATOM 3167 N N . LEU A 1 401 ? -10.731 -7.746 12.853 1.00 94.62 401 LEU A N 1
ATOM 3168 C CA . LEU A 1 401 ? -12.142 -8.114 12.647 1.00 94.62 401 LEU A CA 1
ATOM 3169 C C . LEU A 1 401 ? -12.306 -9.512 12.014 1.00 94.62 401 LEU A C 1
ATOM 3171 O O . LEU A 1 401 ? -13.294 -10.209 12.258 1.00 94.62 401 LEU A O 1
ATOM 3175 N N . ASP A 1 402 ? -11.307 -9.941 11.243 1.00 92.56 402 ASP A N 1
ATOM 3176 C CA . ASP A 1 402 ? -11.199 -11.269 10.631 1.00 92.56 402 ASP A CA 1
ATOM 3177 C C . ASP A 1 402 ? -11.186 -12.420 11.657 1.00 92.56 402 ASP A C 1
ATOM 3179 O O . ASP A 1 402 ? -11.587 -13.540 11.352 1.00 92.56 402 ASP A O 1
ATOM 3183 N N . SER A 1 403 ? -10.819 -12.149 12.918 1.00 88.81 403 SER A N 1
ATOM 3184 C CA . SER A 1 403 ? -10.808 -13.155 13.998 1.00 88.81 403 SER A CA 1
ATOM 3185 C C . SER A 1 403 ? -12.163 -13.843 14.241 1.00 88.81 403 SER A C 1
ATOM 3187 O O . SER A 1 403 ? -12.186 -14.976 14.732 1.00 88.81 403 SER A O 1
ATOM 3189 N N . TYR A 1 404 ? -13.272 -13.201 13.847 1.00 88.62 404 TYR A N 1
ATOM 3190 C CA . TYR A 1 404 ? -14.625 -13.778 13.817 1.00 88.62 404 TYR A CA 1
ATOM 3191 C C . TYR A 1 404 ? -15.213 -13.892 12.393 1.00 88.62 404 TYR A C 1
ATOM 3193 O O . TYR A 1 404 ? -16.350 -14.331 12.247 1.00 88.62 404 TYR A O 1
ATOM 3201 N N . GLY A 1 405 ? -14.459 -13.547 11.342 1.00 89.38 405 GLY A N 1
ATOM 3202 C CA . GLY A 1 405 ? -14.924 -13.517 9.946 1.00 89.38 405 GLY A CA 1
ATOM 3203 C C . GLY A 1 405 ? -15.722 -12.264 9.556 1.00 89.38 405 GLY A C 1
ATOM 3204 O O . GLY A 1 405 ? -16.323 -12.218 8.487 1.00 89.38 405 GLY A O 1
ATOM 3205 N N . LEU A 1 406 ? -15.742 -11.222 10.397 1.00 93.00 406 LEU A N 1
ATOM 3206 C CA . LEU A 1 406 ? -16.518 -9.999 10.144 1.00 93.00 406 LEU A CA 1
ATOM 3207 C C . LEU A 1 406 ? -15.937 -9.151 8.992 1.00 93.00 406 LEU A C 1
ATOM 3209 O O . LEU A 1 406 ? -16.675 -8.412 8.344 1.00 93.00 406 LEU A O 1
ATOM 3213 N N . LYS A 1 407 ? -14.645 -9.296 8.678 1.00 94.50 407 LYS A N 1
ATOM 3214 C CA . LYS A 1 407 ? -13.989 -8.666 7.518 1.00 94.50 407 LYS A CA 1
ATOM 3215 C C . LYS A 1 407 ? -14.694 -9.004 6.199 1.00 94.50 407 LYS A C 1
ATOM 3217 O O . LYS A 1 407 ? -15.109 -8.092 5.488 1.00 94.50 407 LYS A O 1
ATOM 3222 N N . ASP A 1 408 ? -14.899 -10.290 5.920 1.00 92.31 408 ASP A N 1
ATOM 3223 C CA . ASP A 1 408 ? -15.560 -10.749 4.692 1.00 92.31 408 ASP A CA 1
ATOM 3224 C C . ASP A 1 408 ? -17.020 -10.279 4.628 1.00 92.31 408 ASP A C 1
ATOM 3226 O O . ASP A 1 408 ? -17.505 -9.879 3.569 1.00 92.31 408 ASP A O 1
ATOM 3230 N N . ILE A 1 409 ? -17.721 -10.250 5.769 1.00 93.94 409 ILE A N 1
ATOM 3231 C CA . ILE A 1 409 ? -19.112 -9.773 5.852 1.00 93.94 409 ILE A CA 1
ATOM 3232 C C . ILE A 1 409 ? -19.201 -8.264 5.572 1.00 93.94 409 ILE A C 1
ATOM 3234 O O . ILE A 1 409 ? -20.124 -7.824 4.893 1.00 93.94 409 ILE A O 1
ATOM 3238 N N . ILE A 1 410 ? -18.243 -7.455 6.038 1.00 94.62 410 ILE A N 1
ATOM 3239 C CA . ILE A 1 410 ? -18.180 -6.015 5.723 1.00 94.62 410 ILE A CA 1
ATOM 3240 C C . ILE A 1 410 ? -17.979 -5.782 4.219 1.00 94.62 410 ILE A C 1
ATOM 3242 O O . ILE A 1 410 ? -18.598 -4.881 3.658 1.00 94.62 410 ILE A O 1
ATOM 3246 N N . GLN A 1 411 ? -17.155 -6.600 3.562 1.00 93.62 411 GLN A N 1
ATOM 3247 C CA . GLN A 1 411 ? -16.853 -6.463 2.131 1.00 93.62 411 GLN A CA 1
ATOM 3248 C C . GLN A 1 411 ? -17.986 -6.989 1.231 1.00 93.62 411 GLN A C 1
ATOM 3250 O O . GLN A 1 411 ? -18.239 -6.438 0.162 1.00 93.62 411 GLN A O 1
ATOM 3255 N N . THR A 1 412 ? -18.705 -8.029 1.665 1.00 93.81 412 THR A N 1
ATOM 3256 C CA . THR A 1 412 ? -19.813 -8.641 0.903 1.00 93.81 412 THR A CA 1
ATOM 3257 C C . THR A 1 412 ? -21.182 -8.016 1.187 1.00 93.81 412 THR A C 1
ATOM 3259 O O . THR A 1 412 ? -22.019 -7.943 0.286 1.00 93.81 412 THR A O 1
ATOM 3262 N N . HIS A 1 413 ? -21.414 -7.524 2.408 1.00 94.06 413 HIS A N 1
ATOM 3263 C CA . HIS A 1 413 ? -22.683 -6.950 2.870 1.00 94.06 413 HIS A CA 1
ATOM 3264 C C . HIS A 1 413 ? -22.497 -5.573 3.557 1.00 94.06 413 HIS A C 1
ATOM 3266 O O . HIS A 1 413 ? -22.960 -5.377 4.687 1.00 94.06 413 HIS A O 1
ATOM 3272 N N . PRO A 1 414 ? -21.862 -4.581 2.897 1.00 92.38 414 PRO A N 1
ATOM 3273 C CA . PRO A 1 414 ? -21.478 -3.316 3.530 1.00 92.38 414 PRO A CA 1
ATOM 3274 C C . PRO A 1 414 ? -22.651 -2.546 4.143 1.00 92.38 414 PRO A C 1
ATOM 3276 O O . PRO A 1 414 ? -22.538 -2.080 5.272 1.00 92.38 414 PRO A O 1
ATOM 3279 N N . GLU A 1 415 ? -23.804 -2.467 3.472 1.00 90.75 415 GLU A N 1
ATOM 3280 C CA . GLU A 1 415 ? -24.981 -1.751 3.997 1.00 90.75 415 GLU A CA 1
ATOM 3281 C C . GLU A 1 415 ? -25.594 -2.420 5.244 1.00 90.75 415 GLU A C 1
ATOM 3283 O O . GLU A 1 415 ? -26.140 -1.728 6.100 1.00 90.75 415 GLU A O 1
ATOM 3288 N N . ALA A 1 416 ? -25.459 -3.745 5.402 1.00 90.69 416 ALA A N 1
ATOM 3289 C CA . ALA A 1 416 ? -25.904 -4.454 6.607 1.00 90.69 416 ALA A CA 1
ATOM 3290 C C . ALA A 1 416 ? -24.952 -4.220 7.797 1.00 90.69 416 ALA A C 1
ATOM 3292 O O . ALA A 1 416 ? -25.387 -4.184 8.950 1.00 90.69 416 ALA A O 1
ATOM 3293 N N . CYS A 1 417 ? -23.660 -4.027 7.522 1.00 91.62 417 CYS A N 1
ATOM 3294 C CA . CYS A 1 417 ? -22.641 -3.719 8.527 1.00 91.62 417 CYS A CA 1
ATOM 3295 C C . CYS A 1 417 ? -22.571 -2.227 8.884 1.00 91.62 417 CYS A C 1
ATOM 3297 O O . CYS A 1 417 ? -22.254 -1.890 10.023 1.00 91.62 417 CYS A O 1
ATOM 3299 N N . LYS A 1 418 ? -22.875 -1.329 7.942 1.00 89.94 418 LYS A N 1
ATOM 3300 C CA . LYS A 1 418 ? -22.727 0.129 8.067 1.00 89.94 418 LYS A CA 1
ATOM 3301 C C . LYS A 1 418 ? -23.254 0.707 9.392 1.00 89.94 418 LYS A C 1
ATOM 3303 O O . LYS A 1 418 ? -22.481 1.407 10.051 1.00 89.94 418 LYS A O 1
ATOM 3308 N N . PRO A 1 419 ? -24.482 0.400 9.857 1.00 89.31 419 PRO A N 1
ATOM 3309 C CA . PRO A 1 419 ? -24.992 0.998 11.086 1.00 89.31 419 PRO A CA 1
ATOM 3310 C C . PRO A 1 419 ? -24.508 0.313 12.382 1.00 89.31 419 PRO A C 1
ATOM 3312 O O . PRO A 1 419 ? -24.854 0.762 13.468 1.00 89.31 419 PRO A O 1
ATOM 3315 N N . LEU A 1 420 ? -23.649 -0.715 12.299 1.00 90.25 420 LEU A N 1
ATOM 3316 C CA . LEU A 1 420 ? -22.836 -1.166 13.440 1.00 90.25 420 LEU A CA 1
ATOM 3317 C C . LEU A 1 420 ? -21.625 -0.247 13.676 1.00 90.25 420 LEU A C 1
ATOM 3319 O O . LEU A 1 420 ? -21.139 -0.137 14.799 1.00 90.25 420 LEU A O 1
ATOM 3323 N N . PHE A 1 421 ? -21.094 0.378 12.622 1.00 92.38 421 PHE A N 1
ATOM 3324 C CA . PHE A 1 421 ? -19.804 1.073 12.656 1.00 92.38 421 PHE A CA 1
ATOM 3325 C C . PHE A 1 421 ? -19.914 2.595 12.599 1.00 92.38 421 PHE A C 1
ATOM 3327 O O . PHE A 1 421 ? -19.142 3.279 13.274 1.00 92.38 421 PHE A O 1
ATOM 3334 N N . VAL A 1 422 ? -20.842 3.128 11.805 1.00 90.12 422 VAL A N 1
ATOM 3335 C CA . VAL A 1 422 ? -20.924 4.563 11.500 1.00 90.12 422 VAL A CA 1
ATOM 3336 C C . VAL A 1 422 ? -21.673 5.332 12.593 1.00 90.12 422 VAL A C 1
ATOM 3338 O O . VAL A 1 422 ? -22.751 4.931 13.032 1.00 90.12 422 VAL A O 1
ATOM 3341 N N . LYS A 1 423 ? -21.121 6.478 13.008 1.00 80.00 423 LYS A N 1
ATOM 3342 C CA . LYS A 1 423 ? -21.771 7.411 13.943 1.00 80.00 423 LYS A CA 1
ATOM 3343 C C . LYS A 1 423 ? -23.151 7.843 13.444 1.00 80.00 423 LYS A C 1
ATOM 3345 O O . LYS A 1 423 ? -23.296 8.267 12.302 1.00 80.00 423 LYS A O 1
ATOM 3350 N N . ASN A 1 424 ? -24.140 7.830 14.339 1.00 67.88 424 ASN A N 1
ATOM 3351 C CA . ASN A 1 424 ? -25.518 8.283 14.092 1.00 67.88 424 ASN A CA 1
ATOM 3352 C C . ASN A 1 424 ? -26.270 7.525 12.974 1.00 67.88 424 ASN A C 1
ATOM 3354 O O . ASN A 1 424 ? -27.303 8.005 12.503 1.00 67.88 424 ASN A O 1
ATOM 3358 N N . ALA A 1 425 ? -25.788 6.357 12.538 1.00 60.53 425 ALA A N 1
ATOM 3359 C CA . ALA A 1 425 ? -26.408 5.555 11.484 1.00 60.53 425 ALA A CA 1
ATOM 3360 C C . ALA A 1 425 ? -27.636 4.773 12.001 1.00 60.53 425 ALA A C 1
ATOM 3362 O O . ALA A 1 425 ? -27.707 3.552 11.928 1.00 60.53 425 ALA A O 1
ATOM 3363 N N . GLY A 1 426 ? -28.617 5.498 12.541 1.00 56.94 426 GLY A N 1
ATOM 3364 C CA . GLY A 1 426 ? -29.680 4.928 13.363 1.00 56.94 426 GLY A CA 1
ATOM 3365 C C . GLY A 1 426 ? -29.183 4.586 14.770 1.00 56.94 426 GLY A C 1
ATOM 3366 O O . GLY A 1 426 ? -28.032 4.214 14.976 1.00 56.94 426 GLY A O 1
ATOM 3367 N N . ASP A 1 427 ? -30.069 4.715 15.752 1.00 63.12 427 ASP A N 1
ATOM 3368 C CA . ASP A 1 427 ? -29.775 4.501 17.174 1.00 63.12 427 ASP A CA 1
ATOM 3369 C C . ASP A 1 427 ? -29.722 2.994 17.529 1.00 63.12 427 ASP A C 1
ATOM 3371 O O . ASP A 1 427 ? -30.445 2.487 18.396 1.00 63.12 427 ASP A O 1
ATOM 3375 N N . ILE A 1 428 ? -28.889 2.232 16.807 1.00 64.31 428 ILE A N 1
ATOM 3376 C CA . ILE A 1 428 ? -28.717 0.788 17.011 1.00 64.31 428 ILE A CA 1
ATOM 3377 C C . ILE A 1 428 ? -28.146 0.543 18.409 1.00 64.31 428 ILE A C 1
ATOM 3379 O O . ILE A 1 428 ? -27.001 0.866 18.712 1.00 64.31 428 ILE A O 1
ATOM 3383 N N . GLY A 1 429 ? -28.971 -0.051 19.271 1.00 64.44 429 GLY A N 1
ATOM 3384 C CA . GLY A 1 429 ? -28.623 -0.318 20.663 1.00 64.44 429 GLY A CA 1
ATOM 3385 C C . GLY A 1 429 ? -29.000 0.789 21.653 1.00 64.44 429 GLY A C 1
ATOM 3386 O O . GLY A 1 429 ? -28.927 0.531 22.853 1.00 64.44 429 GLY A O 1
ATOM 3387 N N . ALA A 1 430 ? -29.441 1.977 21.224 1.00 76.12 430 ALA A N 1
ATOM 3388 C CA . ALA A 1 430 ? -29.780 3.059 22.156 1.00 76.12 430 ALA A CA 1
ATOM 3389 C C . ALA A 1 430 ? -31.009 2.707 23.007 1.00 76.12 430 ALA A C 1
ATOM 3391 O O . ALA A 1 430 ? -32.000 2.191 22.489 1.00 76.12 430 ALA A O 1
ATOM 3392 N N . VAL A 1 431 ? -30.961 2.979 24.312 1.00 82.12 431 VAL A N 1
ATOM 3393 C CA . VAL A 1 431 ? -32.019 2.623 25.271 1.00 82.12 431 VAL A CA 1
ATOM 3394 C C . VAL A 1 431 ? -32.828 3.862 25.634 1.00 82.12 431 VAL A C 1
ATOM 3396 O O . VAL A 1 431 ? -32.330 4.747 26.322 1.00 82.12 431 VAL A O 1
ATOM 3399 N N . ASP A 1 432 ? -34.083 3.880 25.195 1.00 87.00 432 ASP A N 1
ATOM 3400 C CA . ASP A 1 432 ? -35.121 4.822 25.621 1.00 87.00 432 ASP A CA 1
ATOM 3401 C C . ASP A 1 432 ? -35.932 4.262 26.809 1.00 87.00 432 ASP A C 1
ATOM 3403 O O . ASP A 1 432 ? -35.868 3.064 27.133 1.00 87.00 432 ASP A O 1
ATOM 3407 N N . ALA A 1 433 ? -36.708 5.123 27.470 1.00 88.19 433 ALA A N 1
ATOM 3408 C CA . ALA A 1 433 ? -37.543 4.757 28.610 1.00 88.19 433 ALA A CA 1
ATOM 3409 C C . ALA A 1 433 ? -38.623 3.729 28.243 1.00 88.19 433 ALA A C 1
ATOM 3411 O O . ALA A 1 433 ? -38.919 2.853 29.057 1.00 88.19 433 ALA A O 1
ATOM 3412 N N . ASN A 1 434 ? -39.187 3.784 27.029 1.00 88.88 434 ASN A N 1
ATOM 3413 C CA . ASN A 1 434 ? -40.237 2.854 26.600 1.00 88.88 434 ASN A CA 1
ATOM 3414 C C . ASN A 1 434 ? -39.704 1.424 26.456 1.00 88.88 434 ASN A C 1
ATOM 3416 O O . ASN A 1 434 ? -40.361 0.486 26.905 1.00 88.88 434 ASN A O 1
ATOM 3420 N N . TYR A 1 435 ? -38.515 1.250 25.874 1.00 89.06 435 TYR A N 1
ATOM 3421 C CA . TYR A 1 435 ? -37.850 -0.048 25.761 1.00 89.06 435 TYR A CA 1
ATOM 3422 C C . TYR A 1 435 ? -37.452 -0.609 27.127 1.00 89.06 435 TYR A C 1
ATOM 3424 O O . TYR A 1 435 ? -37.688 -1.785 27.413 1.00 89.06 435 TYR A O 1
ATOM 3432 N N . LEU A 1 436 ? -36.846 0.214 27.991 1.00 89.75 436 LEU A N 1
ATOM 3433 C CA . LEU A 1 436 ? -36.499 -0.246 29.334 1.00 89.75 436 LEU A CA 1
ATOM 3434 C C . LEU A 1 436 ? -37.768 -0.640 30.099 1.00 89.75 436 LEU A C 1
ATOM 3436 O O . LEU A 1 436 ? -37.796 -1.695 30.725 1.00 89.75 436 LEU A O 1
ATOM 3440 N N . PHE A 1 437 ? -38.840 0.146 30.000 1.00 90.31 437 PHE A N 1
ATOM 3441 C CA . PHE A 1 437 ? -40.099 -0.176 30.660 1.00 90.31 437 PHE A CA 1
ATOM 3442 C C . PHE A 1 437 ? -40.764 -1.439 30.090 1.00 90.31 437 PHE A C 1
ATOM 3444 O O . PHE A 1 437 ? -41.231 -2.270 30.864 1.00 90.31 437 PHE A O 1
ATOM 3451 N N . SER A 1 438 ? -40.735 -1.653 28.769 1.00 89.38 438 SER A N 1
ATOM 3452 C CA . SER A 1 438 ? -41.239 -2.890 28.148 1.00 89.38 438 SER A CA 1
ATOM 3453 C C . SER A 1 438 ? -40.387 -4.127 28.463 1.00 89.38 438 SER A C 1
ATOM 3455 O O . SER A 1 438 ? -40.859 -5.252 28.311 1.00 89.38 438 SER A O 1
ATOM 3457 N N . SER A 1 439 ? -39.151 -3.937 28.931 1.00 89.81 439 SER A N 1
ATOM 3458 C CA . SER A 1 439 ? -38.280 -5.010 29.423 1.00 89.81 439 SER A CA 1
ATOM 3459 C C . SER A 1 439 ? -38.654 -5.471 30.845 1.00 89.81 439 SER A C 1
ATOM 3461 O O . SER A 1 439 ? -38.268 -6.564 31.265 1.00 89.81 439 SER A O 1
ATOM 3463 N N . LEU A 1 440 ? -39.416 -4.676 31.607 1.00 91.56 440 LEU A N 1
ATOM 3464 C CA . LEU A 1 440 ? -39.783 -4.967 32.998 1.00 91.56 440 LEU A CA 1
ATOM 3465 C C . LEU A 1 440 ? -41.035 -5.854 33.086 1.00 91.56 440 LEU A C 1
ATOM 3467 O O . LEU A 1 440 ? -42.112 -5.495 32.619 1.00 91.56 440 LEU A O 1
ATOM 3471 N N . HIS A 1 441 ? -40.900 -6.991 33.764 1.00 92.44 441 HIS A N 1
ATOM 3472 C CA . HIS A 1 441 ? -41.929 -8.017 33.919 1.00 92.44 441 HIS A CA 1
ATOM 3473 C C . HIS A 1 441 ? -42.341 -8.131 35.403 1.00 92.44 441 HIS A C 1
ATOM 3475 O O . HIS A 1 441 ? -41.696 -8.849 36.172 1.00 92.44 441 HIS A O 1
ATOM 3481 N N . PRO A 1 442 ? -43.376 -7.392 35.853 1.00 91.88 442 PRO A N 1
ATOM 3482 C CA . PRO A 1 442 ? -43.789 -7.362 37.256 1.00 91.88 442 PRO A CA 1
ATOM 3483 C C . PRO A 1 442 ? -44.561 -8.605 37.721 1.00 91.88 442 PRO A C 1
ATOM 3485 O O . PRO A 1 442 ? -45.647 -8.921 37.230 1.00 91.88 442 PRO A O 1
ATOM 3488 N N . GLU A 1 443 ? -44.048 -9.258 38.768 1.00 92.69 443 GLU A N 1
ATOM 3489 C CA . GLU A 1 443 ? -44.730 -10.322 39.514 1.00 92.69 443 GLU A CA 1
ATOM 3490 C C . GLU A 1 443 ? -45.817 -9.735 40.432 1.00 92.69 443 GLU A C 1
ATOM 3492 O O . GLU A 1 443 ? -45.655 -9.605 41.649 1.00 92.69 443 GLU A O 1
ATOM 3497 N N . HIS A 1 444 ? -46.948 -9.353 39.842 1.00 89.75 444 HIS A N 1
ATOM 3498 C CA . HIS A 1 444 ? -48.068 -8.787 40.589 1.00 89.75 444 HIS A CA 1
ATOM 3499 C C . HIS A 1 444 ? -48.756 -9.791 41.529 1.00 89.75 444 HIS A C 1
ATOM 3501 O O . HIS A 1 444 ? -49.021 -10.951 41.194 1.00 89.75 444 HIS A O 1
ATOM 3507 N N . ALA A 1 445 ? -49.176 -9.297 42.694 1.00 86.69 445 ALA A N 1
ATOM 3508 C CA . ALA A 1 445 ? -50.114 -9.977 43.571 1.00 86.69 445 ALA A CA 1
ATOM 3509 C C . ALA A 1 445 ? -51.464 -10.229 42.870 1.00 86.69 445 ALA A C 1
ATOM 3511 O O . ALA A 1 445 ? -51.811 -9.617 41.862 1.00 86.69 445 ALA A O 1
ATOM 3512 N N . LYS A 1 446 ? -52.281 -11.128 43.437 1.00 85.75 446 LYS A N 1
ATOM 3513 C CA . LYS A 1 446 ? -53.561 -11.542 42.832 1.00 85.75 446 LYS A CA 1
ATOM 3514 C C . LYS A 1 446 ? -54.450 -10.357 42.441 1.00 85.75 446 LYS A C 1
ATOM 3516 O O . LYS A 1 446 ? -54.574 -9.375 43.180 1.00 85.75 446 LYS A O 1
ATOM 3521 N N . GLU A 1 447 ? -55.113 -10.506 41.297 1.00 79.00 447 GLU A N 1
ATOM 3522 C CA . GLU A 1 447 ? -56.028 -9.518 40.731 1.00 79.00 447 GLU A CA 1
ATOM 3523 C C . GLU A 1 447 ? -57.115 -9.097 41.729 1.00 79.00 447 GLU A C 1
ATOM 3525 O O . GLU A 1 447 ? -57.677 -9.918 42.456 1.00 79.00 447 GLU A O 1
ATOM 3530 N N . GLY A 1 448 ? -57.361 -7.788 41.821 1.00 76.75 448 GLY A N 1
ATOM 3531 C CA . GLY A 1 448 ? -58.282 -7.199 42.798 1.00 76.75 448 GLY A CA 1
ATOM 3532 C C . GLY A 1 448 ? -57.757 -7.092 44.240 1.00 76.75 448 GLY A C 1
ATOM 3533 O O . GLY A 1 448 ? -58.450 -6.514 45.080 1.00 76.75 448 GLY A O 1
ATOM 3534 N N . SER A 1 449 ? -56.554 -7.591 44.557 1.00 89.50 449 SER A N 1
ATOM 3535 C CA . SER A 1 449 ? -55.955 -7.404 45.886 1.00 89.50 449 SER A CA 1
ATOM 3536 C C . SER A 1 449 ? -55.565 -5.943 46.151 1.00 89.50 449 SER A C 1
ATOM 3538 O O . SER A 1 449 ? -55.266 -5.174 45.238 1.00 89.50 449 SER A O 1
ATOM 3540 N N . SER A 1 450 ? -55.529 -5.548 47.428 1.00 82.94 450 SER A N 1
ATOM 3541 C CA . SER A 1 450 ? -55.023 -4.225 47.815 1.00 82.94 450 SER A CA 1
ATOM 3542 C C . SER A 1 450 ? -53.524 -4.070 47.566 1.00 82.94 450 SER A C 1
ATOM 3544 O O . SER A 1 450 ? -53.091 -2.946 47.356 1.00 82.94 450 SER A O 1
ATOM 3546 N N . ARG A 1 451 ? -52.752 -5.170 47.568 1.00 85.00 451 ARG A N 1
ATOM 3547 C CA . ARG A 1 451 ? -51.314 -5.171 47.259 1.00 85.00 451 ARG A CA 1
ATOM 3548 C C . ARG A 1 451 ? -51.065 -4.809 45.791 1.00 85.00 451 ARG A C 1
ATOM 3550 O O . ARG A 1 451 ? -50.355 -3.837 45.548 1.00 85.00 451 ARG A O 1
ATOM 3557 N N . ARG A 1 452 ? -51.762 -5.462 44.849 1.00 87.00 452 ARG A N 1
ATOM 3558 C CA . ARG A 1 452 ? -51.622 -5.206 43.402 1.00 87.00 452 ARG A CA 1
ATOM 3559 C C . ARG A 1 452 ? -51.822 -3.740 43.016 1.00 87.00 452 ARG A C 1
ATOM 3561 O O . ARG A 1 452 ? -51.021 -3.208 42.267 1.00 87.00 452 ARG A O 1
ATOM 3568 N N . LYS A 1 453 ? -52.795 -3.047 43.615 1.00 84.31 453 LYS A N 1
ATOM 3569 C CA . LYS A 1 453 ? -53.013 -1.609 43.357 1.00 84.31 453 LYS A CA 1
ATOM 3570 C C . LYS A 1 453 ? -51.826 -0.713 43.720 1.00 84.31 453 LYS A C 1
ATOM 3572 O O . LYS A 1 453 ? -51.685 0.357 43.142 1.00 84.31 453 LYS A O 1
ATOM 3577 N N . VAL A 1 454 ? -51.026 -1.095 44.719 1.00 87.25 454 VAL A N 1
ATOM 3578 C CA . VAL A 1 454 ? -49.834 -0.326 45.113 1.00 87.25 454 VAL A CA 1
ATOM 3579 C C . VAL A 1 454 ? -48.627 -0.739 44.270 1.00 87.25 454 VAL A C 1
ATOM 3581 O O . VAL A 1 454 ? -47.771 0.089 43.999 1.00 87.25 454 VAL A O 1
ATOM 3584 N N . GLU A 1 455 ? -48.578 -1.991 43.815 1.00 91.75 455 GLU A N 1
ATOM 3585 C CA . GLU A 1 455 ? -47.564 -2.498 42.880 1.00 91.75 455 GLU A CA 1
ATOM 3586 C C . GLU A 1 455 ? -47.706 -1.851 41.495 1.00 91.75 455 GLU A C 1
ATOM 3588 O O . GLU A 1 455 ? -46.732 -1.318 40.980 1.00 91.75 455 GLU A O 1
ATOM 3593 N N . GLU A 1 456 ? -48.924 -1.814 40.940 1.00 89.50 456 GLU A N 1
ATOM 3594 C CA . GLU A 1 456 ? -49.264 -1.101 39.696 1.00 89.50 456 GLU A CA 1
ATOM 3595 C C . GLU A 1 456 ? -48.869 0.382 39.806 1.00 89.50 456 GLU A C 1
ATOM 3597 O O . GLU A 1 456 ? -48.061 0.860 39.018 1.00 89.50 456 GLU A O 1
ATOM 3602 N N . ALA A 1 457 ? -49.289 1.071 40.875 1.00 88.31 457 ALA A N 1
ATOM 3603 C CA . ALA A 1 457 ? -48.885 2.458 41.119 1.00 88.31 457 ALA A CA 1
ATOM 3604 C C . ALA A 1 457 ? -47.363 2.642 41.307 1.00 88.31 457 ALA A C 1
ATOM 3606 O O . ALA A 1 457 ? -46.847 3.720 41.043 1.00 88.31 457 ALA A O 1
ATOM 3607 N N . THR A 1 458 ? -46.624 1.623 41.763 1.00 90.25 458 THR A N 1
ATOM 3608 C CA . THR A 1 458 ? -45.151 1.689 41.858 1.00 90.25 458 THR A CA 1
ATOM 3609 C C . THR A 1 458 ? -44.505 1.592 40.473 1.00 90.25 458 THR A C 1
ATOM 3611 O O . THR A 1 458 ? -43.477 2.225 40.243 1.00 90.25 458 THR A O 1
ATOM 3614 N N . MET A 1 459 ? -45.111 0.842 39.546 1.00 93.44 459 MET A N 1
ATOM 3615 C CA . MET A 1 459 ? -44.679 0.798 38.146 1.00 93.44 459 MET A CA 1
ATOM 3616 C C . MET A 1 459 ? -44.975 2.117 37.425 1.00 93.44 459 MET A C 1
ATOM 3618 O O . MET A 1 459 ? -44.110 2.579 36.689 1.00 93.44 459 MET A O 1
ATOM 3622 N N . ASP A 1 460 ? -46.111 2.768 37.697 1.00 91.38 460 ASP A N 1
ATOM 3623 C CA . ASP A 1 460 ? -46.405 4.110 37.165 1.00 91.38 460 ASP A CA 1
ATOM 3624 C C . ASP A 1 460 ? -45.317 5.124 37.589 1.00 91.38 460 ASP A C 1
ATOM 3626 O O . ASP A 1 460 ? -44.736 5.806 36.747 1.00 91.38 460 ASP A O 1
ATOM 3630 N N . LEU A 1 461 ? -44.953 5.155 38.885 1.00 92.25 461 LEU A N 1
ATOM 3631 C CA . LEU A 1 461 ? -43.877 6.023 39.404 1.00 92.25 461 LEU A CA 1
ATOM 3632 C C . LEU A 1 461 ? -42.505 5.716 38.769 1.00 92.25 461 LEU A C 1
ATOM 3634 O O . LEU A 1 461 ? -41.685 6.622 38.592 1.00 92.25 461 LEU A O 1
ATOM 3638 N N . LEU A 1 462 ? -42.242 4.446 38.436 1.00 91.81 462 LEU A N 1
ATOM 3639 C CA . LEU A 1 462 ? -41.034 4.029 37.723 1.00 91.81 462 LEU A CA 1
ATOM 3640 C C . LEU A 1 462 ? -41.049 4.500 36.266 1.00 91.81 462 LEU A C 1
ATOM 3642 O O . LEU A 1 462 ? -40.018 4.955 35.779 1.00 91.81 462 LEU A O 1
ATOM 3646 N N . GLN A 1 463 ? -42.195 4.434 35.588 1.00 92.69 463 GLN A N 1
ATOM 3647 C CA . GLN A 1 463 ? -42.333 4.916 34.216 1.00 92.69 463 GLN A CA 1
ATOM 3648 C C . GLN A 1 463 ? -42.108 6.433 34.139 1.00 92.69 463 GLN A C 1
ATOM 3650 O O . GLN A 1 463 ? -41.279 6.888 33.351 1.00 92.69 463 GLN A O 1
ATOM 3655 N N . ASP A 1 464 ? -42.754 7.195 35.027 1.00 90.75 464 ASP A N 1
ATOM 3656 C CA . ASP A 1 464 ? -42.570 8.647 35.158 1.00 90.75 464 ASP A CA 1
ATOM 3657 C C . ASP A 1 464 ? -41.112 9.016 35.501 1.00 90.75 464 ASP A C 1
ATOM 3659 O O . ASP A 1 464 ? -40.582 10.012 35.003 1.00 90.75 464 ASP A O 1
ATOM 3663 N N . PHE A 1 465 ? -40.426 8.204 36.316 1.00 90.44 465 PHE A N 1
ATOM 3664 C CA . PHE A 1 465 ? -39.000 8.389 36.604 1.00 90.44 465 PHE A CA 1
ATOM 3665 C C . PHE A 1 465 ? -38.126 8.159 35.365 1.00 90.44 465 PHE A C 1
ATOM 3667 O O . PHE A 1 465 ? -37.227 8.957 35.112 1.00 90.44 465 PHE A O 1
ATOM 3674 N N . LEU A 1 466 ? -38.383 7.107 34.581 1.00 90.44 466 LEU A N 1
ATOM 3675 C CA . LEU A 1 466 ? -37.608 6.823 33.370 1.00 90.44 466 LEU A CA 1
ATOM 3676 C C . LEU A 1 466 ? -37.812 7.889 32.289 1.00 90.44 466 LEU A C 1
ATOM 3678 O O . LEU A 1 466 ? -36.823 8.321 31.701 1.00 90.44 466 LEU A O 1
ATOM 3682 N N . PHE A 1 467 ? -39.041 8.376 32.086 1.00 89.06 467 PHE A N 1
ATOM 3683 C CA . PHE A 1 467 ? -39.283 9.519 31.199 1.00 89.06 467 PHE A CA 1
ATOM 3684 C C . PHE A 1 467 ? -38.571 10.784 31.694 1.00 89.06 467 PHE A C 1
ATOM 3686 O O . PHE A 1 467 ? -37.944 11.474 30.900 1.00 89.06 467 PHE A O 1
ATOM 3693 N N . HIS A 1 468 ? -38.538 11.046 33.007 1.00 87.00 468 HIS A N 1
ATOM 3694 C CA . HIS A 1 468 ? -37.744 12.153 33.554 1.00 87.00 468 HIS A CA 1
ATOM 3695 C C . HIS A 1 468 ? -36.229 11.995 33.287 1.00 87.00 468 HIS A C 1
ATOM 3697 O O . HIS A 1 468 ? -35.542 13.003 33.118 1.00 87.00 468 HIS A O 1
ATOM 3703 N N . LEU A 1 469 ? -35.684 10.770 33.249 1.00 85.00 469 LEU A N 1
ATOM 3704 C CA . LEU A 1 469 ? -34.279 10.543 32.865 1.00 85.00 469 LEU A CA 1
ATOM 3705 C C . LEU A 1 469 ? -34.014 10.766 31.366 1.00 85.00 469 LEU A C 1
ATOM 3707 O O . LEU A 1 469 ? -32.873 11.019 30.990 1.00 85.00 469 LEU A O 1
ATOM 3711 N N . GLU A 1 470 ? -35.035 10.639 30.519 1.00 85.69 470 GLU A N 1
ATOM 3712 C CA . GLU A 1 470 ? -34.941 10.861 29.070 1.00 85.69 470 GLU A CA 1
ATOM 3713 C C . GLU A 1 470 ? -35.153 12.345 28.705 1.00 85.69 470 GLU A C 1
ATOM 3715 O O . GLU A 1 470 ? -34.402 12.897 27.902 1.00 85.69 470 GLU A O 1
ATOM 3720 N N . ASP A 1 471 ? -36.114 13.014 29.353 1.00 84.69 471 ASP A N 1
ATOM 3721 C CA . ASP A 1 471 ? -36.507 14.403 29.075 1.00 84.69 471 ASP A CA 1
ATOM 3722 C C . ASP A 1 471 ? -35.536 15.469 29.642 1.00 84.69 471 ASP A C 1
ATOM 3724 O O . ASP A 1 471 ? -35.466 16.579 29.103 1.00 84.69 471 ASP A O 1
ATOM 3728 N N . ASP A 1 472 ? -34.794 15.185 30.726 1.00 75.56 472 ASP A N 1
ATOM 3729 C CA . ASP A 1 472 ? -33.845 16.134 31.347 1.00 75.56 472 ASP A CA 1
ATOM 3730 C C . ASP A 1 472 ? -32.378 15.656 31.265 1.00 75.56 472 ASP A C 1
ATOM 3732 O O . ASP A 1 472 ? -31.882 14.985 32.172 1.00 75.56 472 ASP A O 1
ATOM 3736 N N . PRO A 1 473 ? -31.606 16.079 30.244 1.00 60.44 473 PRO A N 1
ATOM 3737 C CA . PRO A 1 473 ? -30.188 15.734 30.127 1.00 60.44 473 PRO A CA 1
ATOM 3738 C C . PRO A 1 473 ? -29.269 16.489 31.113 1.00 60.44 473 PRO A C 1
ATOM 3740 O O . PRO A 1 473 ? -28.047 16.365 31.024 1.00 60.44 473 PRO A O 1
ATOM 3743 N N . ASN A 1 474 ? -29.800 17.316 32.027 1.00 62.78 474 ASN A N 1
ATOM 3744 C CA . ASN A 1 474 ? -29.020 18.114 32.986 1.00 62.78 474 ASN A CA 1
ATOM 3745 C C . ASN A 1 474 ? -29.371 17.818 34.459 1.00 62.78 474 ASN A C 1
ATOM 3747 O O . ASN A 1 474 ? -29.170 18.683 35.323 1.00 62.78 474 ASN A O 1
ATOM 3751 N N . ILE A 1 475 ? -29.850 16.606 34.769 1.00 69.69 475 ILE A N 1
ATOM 3752 C CA . ILE A 1 475 ? -30.169 16.196 36.145 1.00 69.69 475 ILE A CA 1
ATOM 3753 C C . ILE A 1 475 ? -28.990 16.488 37.084 1.00 69.69 475 ILE A C 1
ATOM 3755 O O . ILE A 1 475 ? -27.845 16.086 36.872 1.00 69.69 475 ILE A O 1
ATOM 3759 N N . ASN A 1 476 ? -29.270 17.227 38.158 1.00 60.03 476 ASN A N 1
ATOM 3760 C CA . ASN A 1 476 ? -28.243 17.729 39.063 1.00 60.03 476 ASN A CA 1
ATOM 3761 C C . ASN A 1 476 ? -27.692 16.630 39.995 1.00 60.03 476 ASN A C 1
ATOM 3763 O O . ASN A 1 476 ? -28.082 16.519 41.161 1.00 60.03 476 ASN A O 1
ATOM 3767 N N . CYS A 1 477 ? -26.712 15.874 39.500 1.00 58.41 477 CYS A N 1
ATOM 3768 C CA . CYS A 1 477 ? -26.020 14.807 40.228 1.00 58.41 477 CYS A CA 1
ATOM 3769 C C . CYS A 1 477 ? -25.132 15.284 41.395 1.00 58.41 477 CYS A C 1
ATOM 3771 O O . CYS A 1 477 ? -24.618 14.454 42.143 1.00 58.41 477 CYS A O 1
ATOM 3773 N N . SER A 1 478 ? -24.916 16.594 41.590 1.00 54.38 478 SER A N 1
ATOM 3774 C CA . SER A 1 478 ? -23.855 17.099 42.485 1.00 54.38 478 SER A CA 1
ATOM 3775 C C . SER A 1 478 ? -24.055 16.782 43.977 1.00 54.38 478 SER A C 1
ATOM 3777 O O . SER A 1 478 ? -23.171 17.075 44.780 1.00 54.38 478 SER A O 1
ATOM 3779 N N . GLY A 1 479 ? -25.234 16.294 44.375 1.00 54.88 479 GLY A N 1
ATOM 3780 C CA . GLY A 1 479 ? -25.525 15.826 45.735 1.00 54.88 479 GLY A CA 1
ATOM 3781 C C . GLY A 1 479 ? -25.215 14.343 45.969 1.00 54.88 479 GLY A C 1
ATOM 3782 O O . GLY A 1 479 ? -25.302 13.893 47.108 1.00 54.88 479 GLY A O 1
ATOM 3783 N N . TYR A 1 480 ? -24.860 13.609 44.910 1.00 56.56 480 TYR A N 1
ATOM 3784 C CA . TYR A 1 480 ? -24.767 12.146 44.875 1.00 56.56 480 TYR A CA 1
ATOM 3785 C C . TYR A 1 480 ? -23.394 11.626 44.398 1.00 56.56 480 TYR A C 1
ATOM 3787 O O . TYR A 1 480 ? -23.246 10.434 44.161 1.00 56.56 480 TYR A O 1
ATOM 3795 N N . ALA A 1 481 ? -22.401 12.509 44.244 1.00 50.81 481 ALA A N 1
ATOM 3796 C CA . ALA A 1 481 ? -21.036 12.147 43.855 1.00 50.81 481 ALA A CA 1
ATOM 3797 C C . ALA A 1 481 ? -20.250 11.523 45.024 1.00 50.81 481 ALA A C 1
ATOM 3799 O O . ALA A 1 481 ? -20.387 11.973 46.167 1.00 50.81 481 ALA A O 1
ATOM 3800 N N . GLU A 1 482 ? -19.376 10.554 44.734 1.00 51.22 482 GLU A N 1
ATOM 3801 C CA . GLU A 1 482 ? -18.465 9.942 45.715 1.00 51.22 482 GLU A CA 1
ATOM 3802 C C . GLU A 1 482 ? -16.991 10.093 45.317 1.00 51.22 482 GLU A C 1
ATOM 3804 O O . GLU A 1 482 ? -16.656 10.189 44.137 1.00 51.22 482 GLU A O 1
ATOM 3809 N N . ALA A 1 483 ? -16.117 10.142 46.327 1.00 38.88 483 ALA A N 1
ATOM 3810 C CA . ALA A 1 483 ? -14.679 10.336 46.170 1.00 38.88 483 ALA A CA 1
ATOM 3811 C C . ALA A 1 483 ? -13.931 9.000 46.104 1.00 38.88 483 ALA A C 1
ATOM 3813 O O . ALA A 1 483 ? -14.109 8.137 46.963 1.00 38.88 483 ALA A O 1
ATOM 3814 N N . MET A 1 484 ? -13.057 8.867 45.108 1.00 40.31 484 MET A N 1
ATOM 3815 C CA . MET A 1 484 ? -12.130 7.745 44.974 1.00 40.31 484 MET A CA 1
ATOM 3816 C C . MET A 1 484 ? -11.005 7.837 46.010 1.00 40.31 484 MET A C 1
ATOM 3818 O O . MET A 1 484 ? -10.321 8.853 46.101 1.00 40.31 484 MET A O 1
ATOM 3822 N N . ALA A 1 485 ? -10.744 6.747 46.734 1.00 34.34 485 ALA A N 1
ATOM 3823 C CA . ALA A 1 485 ? -9.490 6.591 47.468 1.00 34.34 485 ALA A CA 1
ATOM 3824 C C . ALA A 1 485 ? -8.382 6.175 46.485 1.00 34.34 485 ALA A C 1
ATOM 3826 O O . ALA A 1 485 ? -8.452 5.093 45.900 1.00 34.34 485 ALA A O 1
ATOM 3827 N N . SER A 1 486 ? -7.360 7.012 46.293 1.00 29.64 486 SER A N 1
ATOM 3828 C CA . SER A 1 486 ? -6.212 6.656 45.456 1.00 29.64 486 SER A CA 1
ATOM 3829 C C . SER A 1 486 ? -5.302 5.642 46.160 1.00 29.64 486 SER A C 1
ATOM 3831 O O . SER A 1 486 ? -4.914 5.810 47.316 1.00 29.64 486 SER A O 1
ATOM 3833 N N . CYS A 1 487 ? -4.923 4.585 45.440 1.00 30.67 487 CYS A N 1
ATOM 3834 C CA . CYS A 1 487 ? -3.847 3.681 45.839 1.00 30.67 487 CYS A CA 1
ATOM 3835 C C . CYS A 1 487 ? -2.597 3.983 45.007 1.00 30.67 487 CYS A C 1
ATOM 3837 O O . CYS A 1 487 ? -2.358 3.347 43.980 1.00 30.67 487 CYS A O 1
ATOM 3839 N N . GLU A 1 488 ? -1.796 4.949 45.455 1.00 30.59 488 GLU A N 1
ATOM 3840 C CA . GLU A 1 488 ? -0.420 5.122 44.981 1.00 30.59 488 GLU A CA 1
ATOM 3841 C C . GLU A 1 488 ? 0.513 4.214 45.794 1.00 30.59 488 GLU A C 1
ATOM 3843 O O . GLU A 1 488 ? 1.007 4.599 46.850 1.00 30.59 488 GLU A O 1
ATOM 3848 N N . ASP A 1 489 ? 0.766 3.002 45.293 1.00 33.62 489 ASP A N 1
ATOM 3849 C CA . ASP A 1 489 ? 1.839 2.128 45.794 1.00 33.62 489 ASP A CA 1
ATOM 3850 C C . ASP A 1 489 ? 3.056 2.180 44.854 1.00 33.62 489 ASP A C 1
ATOM 3852 O O . ASP A 1 489 ? 3.524 1.186 44.297 1.00 33.62 489 ASP A O 1
ATOM 3856 N N . THR A 1 490 ? 3.546 3.401 44.629 1.00 34.38 490 THR A N 1
ATOM 3857 C CA . THR A 1 490 ? 4.850 3.671 44.014 1.00 34.38 490 THR A CA 1
ATOM 3858 C C . THR A 1 490 ? 5.514 4.817 44.761 1.00 34.38 490 THR A C 1
ATOM 3860 O O . THR A 1 490 ? 5.106 5.968 44.631 1.00 34.38 490 THR A O 1
ATOM 3863 N N . GLY A 1 491 ? 6.558 4.520 45.534 1.00 36.53 491 GLY A N 1
ATOM 3864 C CA . GLY A 1 491 ? 7.293 5.529 46.296 1.00 36.53 491 GLY A CA 1
ATOM 3865 C C . GLY A 1 491 ? 8.081 6.498 45.409 1.00 36.53 491 GLY A C 1
ATOM 3866 O O . GLY A 1 491 ? 9.272 6.282 45.191 1.00 36.53 491 GLY A O 1
ATOM 3867 N N . LYS A 1 492 ? 7.428 7.568 44.942 1.00 31.91 492 LYS A N 1
ATOM 3868 C CA . LYS A 1 492 ? 8.008 8.817 44.415 1.00 31.91 492 LYS A CA 1
ATOM 3869 C C . LYS A 1 492 ? 6.965 9.928 44.561 1.00 31.91 492 LYS A C 1
ATOM 3871 O O . LYS A 1 492 ? 5.870 9.807 44.032 1.00 31.91 492 LYS A O 1
ATOM 3876 N N . GLU A 1 493 ? 7.307 11.003 45.268 1.00 31.75 493 GLU A N 1
ATOM 3877 C CA . GLU A 1 493 ? 6.410 12.149 45.462 1.00 31.75 493 GLU A CA 1
ATOM 3878 C C . GLU A 1 493 ? 6.126 12.854 44.123 1.00 31.75 493 GLU A C 1
ATOM 3880 O O . GLU A 1 493 ? 7.036 13.414 43.509 1.00 31.75 493 GLU A O 1
ATOM 3885 N N . ALA A 1 494 ? 4.861 12.872 43.698 1.00 28.61 494 ALA A N 1
ATOM 3886 C CA . ALA A 1 494 ? 4.371 13.713 42.609 1.00 28.61 494 ALA A CA 1
ATOM 3887 C C . ALA A 1 494 ? 3.324 14.693 43.159 1.00 28.61 494 ALA A C 1
ATOM 3889 O O . ALA A 1 494 ? 2.318 14.302 43.747 1.00 28.61 494 ALA A O 1
ATOM 3890 N N . ALA A 1 495 ? 3.566 15.993 43.001 1.00 28.89 495 ALA A N 1
ATOM 3891 C CA . ALA A 1 495 ? 2.668 17.018 43.514 1.00 28.89 495 ALA A CA 1
ATOM 3892 C C . ALA A 1 495 ? 1.529 17.302 42.520 1.00 28.89 495 ALA A C 1
ATOM 3894 O O . ALA A 1 495 ? 1.765 17.944 41.499 1.00 28.89 495 ALA A O 1
ATOM 3895 N N . GLY A 1 496 ? 0.295 16.908 42.858 1.00 32.72 496 GLY A N 1
ATOM 3896 C CA . GLY A 1 496 ? -0.908 17.429 42.192 1.00 32.72 496 GLY A CA 1
ATOM 3897 C C . GLY A 1 496 ? -1.935 16.412 41.694 1.00 32.72 496 GLY A C 1
ATOM 3898 O O . GLY A 1 496 ? -2.415 16.560 40.575 1.00 32.72 496 GLY A O 1
ATOM 3899 N N . SER A 1 497 ? -2.336 15.432 42.505 1.00 27.09 497 SER A N 1
ATOM 3900 C CA . SER A 1 497 ? -3.543 14.645 42.228 1.00 27.09 497 SER A CA 1
ATOM 3901 C C . SER A 1 497 ? -4.813 15.454 42.548 1.00 27.09 497 SER A C 1
ATOM 3903 O O . SER A 1 497 ? -5.024 15.901 43.677 1.00 27.09 497 SER A O 1
ATOM 3905 N N . GLN A 1 498 ? -5.668 15.668 41.542 1.00 29.83 498 GLN A N 1
ATOM 3906 C CA . GLN A 1 498 ? -7.067 16.049 41.762 1.00 29.83 498 GLN A CA 1
ATOM 3907 C C . GLN A 1 498 ? -7.880 14.769 41.993 1.00 29.83 498 GLN A C 1
ATOM 3909 O O . GLN A 1 498 ? -7.766 13.827 41.216 1.00 29.83 498 GLN A O 1
ATOM 3914 N N . GLU A 1 499 ? -8.700 14.731 43.047 1.00 33.25 499 GLU A N 1
ATOM 3915 C CA . GLU A 1 499 ? -9.656 13.638 43.262 1.00 33.25 499 GLU A CA 1
ATOM 3916 C C . GLU A 1 499 ? -10.718 13.662 42.152 1.00 33.25 499 GLU A C 1
ATOM 3918 O O . GLU A 1 499 ? -11.543 14.578 42.082 1.00 33.25 499 GLU A O 1
ATOM 3923 N N . GLU A 1 500 ? -10.702 12.652 41.284 1.00 38.25 500 GLU A N 1
ATOM 3924 C CA . GLU A 1 500 ? -11.712 12.473 40.246 1.00 38.25 500 GLU A CA 1
ATOM 3925 C C . GLU A 1 500 ? -12.987 11.875 40.868 1.00 38.25 500 GLU A C 1
ATOM 3927 O O . GLU A 1 500 ? -12.988 10.769 41.414 1.00 38.25 500 GLU A O 1
ATOM 3932 N N . LEU A 1 501 ? -14.074 12.653 40.848 1.00 43.62 501 LEU A N 1
ATOM 3933 C CA . LEU A 1 501 ? -15.376 12.279 41.405 1.00 43.62 501 LEU A CA 1
ATOM 3934 C C . LEU A 1 501 ? -16.204 11.544 40.349 1.00 43.62 501 LEU A C 1
ATOM 3936 O O . LEU A 1 501 ? -16.554 12.135 39.325 1.00 43.62 501 LEU A O 1
ATOM 3940 N N . LEU A 1 502 ? -16.599 10.300 40.625 1.00 50.75 502 LEU A N 1
ATOM 3941 C CA . LEU A 1 502 ? -17.544 9.586 39.766 1.00 50.75 502 LEU A CA 1
ATOM 3942 C C . LEU A 1 502 ? -18.961 10.143 39.967 1.00 50.75 502 LEU A C 1
ATOM 3944 O O . LEU A 1 502 ? -19.468 10.233 41.090 1.00 50.75 502 LEU A O 1
ATOM 3948 N N . LEU A 1 503 ? -19.597 10.527 38.859 1.00 58.94 503 LEU A N 1
ATOM 3949 C CA . LEU A 1 503 ? -21.002 10.928 38.809 1.00 58.94 503 LEU A CA 1
ATOM 3950 C C . LEU A 1 503 ? -21.863 9.742 38.361 1.00 58.94 503 LEU A C 1
ATOM 3952 O O . LEU A 1 503 ? -21.444 9.013 37.462 1.00 58.94 503 LEU A O 1
ATOM 3956 N N . PRO A 1 504 ? -23.068 9.562 38.932 1.00 65.75 504 PRO A N 1
ATOM 3957 C CA . PRO A 1 504 ? -23.958 8.503 38.497 1.00 65.75 504 PRO A CA 1
ATOM 3958 C C . PRO A 1 504 ? -24.447 8.713 37.061 1.00 65.75 504 PRO A C 1
ATOM 3960 O O . PRO A 1 504 ? -24.874 9.808 36.694 1.00 65.75 504 PRO A O 1
ATOM 3963 N N . ASP A 1 505 ? -24.421 7.636 36.276 1.00 73.50 505 ASP A N 1
ATOM 3964 C CA . ASP A 1 505 ? -25.050 7.560 34.952 1.00 73.50 505 ASP A CA 1
ATOM 3965 C C . ASP A 1 505 ? -26.580 7.513 35.102 1.00 73.50 505 ASP A C 1
ATOM 3967 O O . ASP A 1 505 ? -27.159 6.467 35.405 1.00 73.50 505 ASP A O 1
ATOM 3971 N N . LEU A 1 506 ? -27.216 8.678 34.958 1.00 82.06 506 LEU A N 1
ATOM 3972 C CA . LEU A 1 506 ? -28.654 8.892 35.129 1.00 82.06 506 LEU A CA 1
ATOM 3973 C C . LEU A 1 506 ? -29.370 8.988 33.781 1.00 82.06 506 LEU A C 1
ATOM 3975 O O . LEU A 1 506 ? -29.960 10.008 33.441 1.00 82.06 506 LEU A O 1
ATOM 3979 N N . THR A 1 507 ? -29.307 7.903 33.023 1.00 86.19 507 THR A N 1
ATOM 3980 C CA . THR A 1 507 ? -30.004 7.731 31.744 1.00 86.19 507 THR A CA 1
ATOM 3981 C C . THR A 1 507 ? -30.806 6.424 31.772 1.00 86.19 507 THR A C 1
ATOM 3983 O O . THR A 1 507 ? -30.500 5.551 32.593 1.00 86.19 507 THR A O 1
ATOM 3986 N N . PRO A 1 508 ? -31.798 6.208 30.885 1.00 87.44 508 PRO A N 1
ATOM 3987 C CA . PRO A 1 508 ? -32.441 4.898 30.760 1.00 87.44 508 PRO A CA 1
ATOM 3988 C C . PRO A 1 508 ? -31.424 3.773 30.470 1.00 87.44 508 PRO A C 1
ATOM 3990 O O . PRO A 1 508 ? -31.513 2.694 31.054 1.00 87.44 508 PRO A O 1
ATOM 3993 N N . ALA A 1 509 ? -30.381 4.051 29.678 1.00 84.62 509 ALA A N 1
ATOM 3994 C CA . ALA A 1 509 ? -29.233 3.159 29.476 1.00 84.62 509 ALA A CA 1
ATOM 3995 C C . ALA A 1 509 ? -28.468 2.855 30.783 1.00 84.62 509 ALA A C 1
ATOM 3997 O O . ALA A 1 509 ? -28.148 1.698 31.067 1.00 84.62 509 ALA A O 1
ATOM 3998 N N . GLY A 1 510 ? -28.218 3.870 31.615 1.00 82.81 510 GLY A N 1
ATOM 3999 C CA . GLY A 1 510 ? -27.590 3.733 32.932 1.00 82.81 510 GLY A CA 1
ATOM 4000 C C . GLY A 1 510 ? -28.409 2.880 33.907 1.00 82.81 510 GLY A C 1
ATOM 4001 O O . GLY A 1 510 ? -27.844 2.038 34.612 1.00 82.81 510 GLY A O 1
ATOM 4002 N N . VAL A 1 511 ? -29.740 3.024 33.900 1.00 87.25 511 VAL A N 1
ATOM 4003 C CA . VAL A 1 511 ? -30.650 2.185 34.702 1.00 87.25 511 VAL A CA 1
ATOM 4004 C C . VAL A 1 511 ? -30.687 0.746 34.181 1.00 87.25 511 VAL A C 1
ATOM 4006 O O . VAL A 1 511 ? -30.594 -0.177 34.991 1.00 87.25 511 VAL A O 1
ATOM 4009 N N . LEU A 1 512 ? -30.744 0.522 32.862 1.00 86.44 512 LEU A N 1
ATOM 4010 C CA . LEU A 1 512 ? -30.638 -0.827 32.284 1.00 86.44 512 LEU A CA 1
ATOM 4011 C C . LEU A 1 512 ? -29.310 -1.494 32.684 1.00 86.44 512 LEU A C 1
ATOM 4013 O O . LEU A 1 512 ? -29.306 -2.650 33.118 1.00 86.44 512 LEU A O 1
ATOM 4017 N N . GLY A 1 513 ? -28.205 -0.742 32.631 1.00 80.06 513 GLY A N 1
ATOM 4018 C CA . GLY A 1 513 ? -26.883 -1.193 33.067 1.00 80.06 513 GLY A CA 1
ATOM 4019 C C . GLY A 1 513 ? -26.844 -1.584 34.539 1.00 80.06 513 GLY A C 1
ATOM 4020 O O . GLY A 1 513 ? -26.314 -2.638 34.877 1.00 80.06 513 GLY A O 1
ATOM 4021 N N . TRP A 1 514 ? -27.461 -0.791 35.417 1.00 82.38 514 TRP A N 1
ATOM 4022 C CA . TRP A 1 514 ? -27.586 -1.131 36.837 1.00 82.38 514 TRP A CA 1
ATOM 4023 C C . TRP A 1 514 ? -28.417 -2.403 37.066 1.00 82.38 514 TRP A C 1
ATOM 4025 O O . TRP A 1 514 ? -28.056 -3.224 37.908 1.00 82.38 514 TRP A O 1
ATOM 4035 N N . LEU A 1 515 ? -29.496 -2.594 36.300 1.00 82.88 515 LEU A N 1
ATOM 4036 C CA . LEU A 1 515 ? -30.409 -3.735 36.427 1.00 82.88 515 LEU A CA 1
ATOM 4037 C C . LEU A 1 515 ? -29.897 -5.040 35.795 1.00 82.88 515 LEU A C 1
ATOM 4039 O O . LEU A 1 515 ? -30.386 -6.105 36.169 1.00 82.88 515 LEU A O 1
ATOM 4043 N N . THR A 1 516 ? -28.967 -4.983 34.835 1.00 77.94 516 THR A N 1
ATOM 4044 C CA . THR A 1 516 ? -28.611 -6.148 33.989 1.00 77.94 516 THR A CA 1
ATOM 4045 C C . THR A 1 516 ? -27.120 -6.308 33.667 1.00 77.94 516 THR A C 1
ATOM 4047 O O . THR A 1 516 ? -26.726 -7.342 33.133 1.00 77.94 516 THR A O 1
ATOM 4050 N N . GLY A 1 517 ? -26.284 -5.302 33.942 1.00 71.75 517 GLY A N 1
ATOM 4051 C CA . GLY A 1 517 ? -24.898 -5.216 33.453 1.00 71.75 517 GLY A CA 1
ATOM 4052 C C . GLY A 1 517 ? -24.763 -4.775 31.985 1.00 71.75 517 GLY A C 1
ATOM 4053 O O . GLY A 1 517 ? -23.654 -4.530 31.517 1.00 71.75 517 GLY A O 1
ATOM 4054 N N . GLN A 1 518 ? -25.872 -4.634 31.253 1.00 74.94 518 GLN A N 1
ATOM 4055 C CA . GLN A 1 518 ? -25.918 -4.257 29.840 1.00 74.94 518 GLN A CA 1
ATOM 4056 C C . GLN A 1 518 ? -26.566 -2.870 29.681 1.00 74.94 518 GLN A C 1
ATOM 4058 O O . GLN A 1 518 ? -27.647 -2.635 30.207 1.00 74.94 518 GLN A O 1
ATOM 4063 N N . LYS A 1 519 ? -25.921 -1.938 28.961 1.00 78.75 519 LYS A N 1
ATOM 4064 C CA . LYS A 1 519 ? -26.428 -0.557 28.765 1.00 78.75 519 LYS A CA 1
ATOM 4065 C C . LYS A 1 519 ? -27.130 -0.318 27.423 1.00 78.75 519 LYS A C 1
ATOM 4067 O O . LYS A 1 519 ? -27.656 0.766 27.200 1.00 78.75 519 LYS A O 1
ATOM 4072 N N . HIS A 1 520 ? -27.139 -1.311 26.538 1.00 79.81 520 HIS A N 1
ATOM 4073 C CA . HIS A 1 520 ? -27.636 -1.223 25.162 1.00 79.81 520 HIS A CA 1
ATOM 4074 C C . HIS A 1 520 ? -28.731 -2.261 24.875 1.00 79.81 520 HIS A C 1
ATOM 4076 O O . HIS A 1 520 ? -28.748 -3.335 25.479 1.00 79.81 520 HIS A O 1
ATOM 4082 N N . LYS A 1 521 ? -29.620 -1.993 23.913 1.00 82.00 521 LYS A N 1
ATOM 4083 C CA . LYS A 1 521 ? -30.549 -2.999 23.360 1.00 82.00 521 LYS A CA 1
ATOM 4084 C C . LYS A 1 521 ? -29.757 -4.110 22.638 1.00 82.00 521 LYS A C 1
ATOM 4086 O O . LYS A 1 521 ? -28.798 -3.775 21.938 1.00 82.00 521 LYS A O 1
ATOM 4091 N N . PRO A 1 522 ? -30.120 -5.403 22.749 1.00 79.69 522 PRO A N 1
ATOM 4092 C CA . PRO A 1 522 ? -29.508 -6.462 21.948 1.00 79.69 522 PRO A CA 1
ATOM 4093 C C . PRO A 1 522 ? -29.740 -6.230 20.451 1.00 79.69 522 PRO A C 1
ATOM 4095 O O . PRO A 1 522 ? -30.872 -6.061 20.002 1.00 79.69 522 PRO A O 1
ATOM 4098 N N . ILE A 1 523 ? -28.662 -6.238 19.667 1.00 79.62 523 ILE A N 1
ATOM 4099 C CA . ILE A 1 523 ? -28.714 -5.966 18.220 1.00 79.62 523 ILE A CA 1
ATOM 4100 C C . ILE A 1 523 ? -29.389 -7.121 17.457 1.00 79.62 523 ILE A C 1
ATOM 4102 O O . ILE A 1 523 ? -29.996 -6.899 16.415 1.00 79.62 523 ILE A O 1
ATOM 4106 N N . SER A 1 524 ? -29.363 -8.333 18.023 1.00 71.50 524 SER A N 1
ATOM 4107 C CA . SER A 1 524 ? -30.109 -9.513 17.560 1.00 71.50 524 SER A CA 1
ATOM 4108 C C . SER A 1 524 ? -31.636 -9.339 17.570 1.00 71.50 524 SER A C 1
ATOM 4110 O O . SER A 1 524 ? -32.349 -10.164 17.006 1.00 71.50 524 SER A O 1
ATOM 4112 N N . GLY A 1 525 ? -32.164 -8.296 18.221 1.00 70.44 525 GLY A N 1
ATOM 4113 C CA . GLY A 1 525 ? -33.603 -8.111 18.424 1.00 70.44 525 GLY A CA 1
ATOM 4114 C C . GLY A 1 525 ? -34.189 -8.936 19.577 1.00 70.44 525 GLY A C 1
ATOM 4115 O O . GLY A 1 525 ? -35.396 -8.880 19.799 1.00 70.44 525 GLY A O 1
ATOM 4116 N N . GLU A 1 526 ? -33.360 -9.667 20.332 1.00 73.62 526 GLU A N 1
ATOM 4117 C CA . GLU A 1 526 ? -33.768 -10.318 21.582 1.00 73.62 526 GLU A CA 1
ATOM 4118 C C . GLU A 1 526 ? -34.266 -9.261 22.584 1.00 73.62 526 GLU A C 1
ATOM 4120 O O . GLU A 1 526 ? -33.572 -8.283 22.874 1.00 73.62 526 GLU A O 1
ATOM 4125 N N . GLN A 1 527 ? -35.467 -9.447 23.134 1.00 77.69 527 GLN A N 1
ATOM 4126 C CA . GLN A 1 527 ? -35.995 -8.554 24.162 1.00 77.69 527 GLN A CA 1
ATOM 4127 C C . GLN A 1 527 ? -35.423 -8.938 25.529 1.00 77.69 527 GLN A C 1
ATOM 4129 O O . GLN A 1 527 ? -35.599 -10.061 26.001 1.00 77.69 527 GLN A O 1
ATOM 4134 N N . ILE A 1 528 ? -34.776 -7.989 26.207 1.00 84.00 528 ILE A N 1
ATOM 4135 C CA . ILE A 1 528 ? -34.332 -8.206 27.586 1.00 84.00 528 ILE A CA 1
ATOM 4136 C C . ILE A 1 528 ? -35.574 -8.360 28.477 1.00 84.00 528 ILE A C 1
ATOM 4138 O O . ILE A 1 528 ? -36.433 -7.487 28.504 1.00 84.00 528 ILE A O 1
ATOM 4142 N N . SER A 1 529 ? -35.646 -9.448 29.242 1.00 88.31 529 SER A N 1
ATOM 4143 C CA . SER A 1 529 ? -36.646 -9.628 30.299 1.00 88.31 529 SER A CA 1
ATOM 4144 C C . SER A 1 529 ? -36.014 -9.399 31.672 1.00 88.31 529 SER A C 1
ATOM 4146 O O . SER A 1 529 ? -34.969 -9.978 31.980 1.00 88.31 529 SER A O 1
ATOM 4148 N N . ILE A 1 530 ? -36.627 -8.522 32.471 1.00 90.75 530 ILE A N 1
ATOM 4149 C CA . ILE A 1 530 ? -36.210 -8.152 33.827 1.00 90.75 530 ILE A CA 1
ATOM 4150 C C . ILE A 1 530 ? -37.375 -8.403 34.784 1.00 90.75 530 ILE A C 1
ATOM 4152 O O . ILE A 1 530 ? -38.387 -7.704 34.735 1.00 90.75 530 ILE A O 1
ATOM 4156 N N . THR A 1 531 ? -37.231 -9.358 35.695 1.00 92.06 531 THR A N 1
ATOM 4157 C CA . THR A 1 531 ? -38.268 -9.701 36.674 1.00 92.06 531 THR A CA 1
ATOM 4158 C C . THR A 1 531 ? -38.357 -8.634 37.767 1.00 92.06 531 THR A C 1
ATOM 4160 O O . THR A 1 531 ? -37.382 -8.370 38.477 1.00 92.06 531 THR A O 1
ATOM 4163 N N . VAL A 1 532 ? -39.539 -8.038 37.948 1.00 94.25 532 VAL A N 1
ATOM 4164 C CA . VAL A 1 532 ? -39.786 -7.028 38.989 1.00 94.25 532 VAL A CA 1
ATOM 4165 C C . VAL A 1 532 ? -40.602 -7.622 40.134 1.00 94.25 532 VAL A C 1
ATOM 4167 O O . VAL A 1 532 ? -41.713 -8.112 39.942 1.00 94.25 532 VAL A O 1
ATOM 4170 N N . LYS A 1 533 ? -40.052 -7.549 41.347 1.00 92.31 533 LYS A N 1
ATOM 4171 C CA . LYS A 1 533 ? -40.646 -8.046 42.595 1.00 92.31 533 LYS A CA 1
ATOM 4172 C C . LYS A 1 533 ? -40.945 -6.916 43.570 1.00 92.31 533 LYS A C 1
ATOM 4174 O O . LYS A 1 533 ? -40.397 -5.817 43.492 1.00 92.31 533 LYS A O 1
ATOM 4179 N N . PHE A 1 534 ? -41.813 -7.209 44.531 1.00 92.38 534 PHE A N 1
ATOM 4180 C CA . PHE A 1 534 ? -42.448 -6.200 45.369 1.00 92.38 534 PHE A CA 1
ATOM 4181 C C . PHE A 1 534 ? -42.418 -6.579 46.852 1.00 92.38 534 PHE A C 1
ATOM 4183 O O . PHE A 1 534 ? -43.091 -7.514 47.292 1.00 92.38 534 PHE A O 1
ATOM 4190 N N . ASP A 1 535 ? -41.656 -5.827 47.647 1.00 88.69 535 ASP A N 1
ATOM 4191 C CA . ASP A 1 535 ? -41.530 -6.048 49.086 1.00 88.69 535 ASP A CA 1
ATOM 4192 C C . ASP A 1 535 ? -42.472 -5.136 49.885 1.00 88.69 535 ASP A C 1
ATOM 4194 O O . ASP A 1 535 ? -42.232 -3.941 50.082 1.00 88.69 535 ASP A O 1
ATOM 4198 N N . HIS A 1 536 ? -43.548 -5.742 50.387 1.00 87.06 536 HIS A N 1
ATOM 4199 C CA . HIS A 1 536 ? -44.521 -5.103 51.281 1.00 87.06 536 HIS A CA 1
ATOM 4200 C C . HIS A 1 536 ? -44.139 -5.201 52.764 1.00 87.06 536 HIS A C 1
ATOM 4202 O O . HIS A 1 536 ? -44.713 -4.494 53.593 1.00 87.06 536 HIS A O 1
ATOM 4208 N N . ASP A 1 537 ? -43.197 -6.081 53.114 1.00 86.56 537 ASP A N 1
ATOM 4209 C CA . ASP A 1 537 ? -43.041 -6.589 54.479 1.00 86.56 537 ASP A CA 1
ATOM 4210 C C . ASP A 1 537 ? -41.757 -6.074 55.167 1.00 86.56 537 ASP A C 1
ATOM 4212 O O . ASP A 1 537 ? -41.457 -6.474 56.295 1.00 86.56 537 ASP A O 1
ATOM 4216 N N . CYS A 1 538 ? -41.012 -5.139 54.558 1.00 81.94 538 CYS A N 1
ATOM 4217 C CA . CYS A 1 538 ? -39.808 -4.545 55.160 1.00 81.94 538 CYS A CA 1
ATOM 4218 C C . CYS A 1 538 ? -40.062 -3.971 56.565 1.00 81.94 538 CYS A C 1
ATOM 4220 O O . CYS A 1 538 ? -39.313 -4.273 57.496 1.00 81.94 538 CYS A O 1
ATOM 4222 N N . LEU A 1 539 ? -41.146 -3.208 56.755 1.00 79.19 539 LEU A N 1
ATOM 4223 C CA . LEU A 1 539 ? -41.544 -2.638 58.054 1.00 79.19 539 LEU A CA 1
ATOM 4224 C C . LEU A 1 539 ? -42.015 -3.697 59.064 1.00 79.19 539 LEU A C 1
ATOM 4226 O O . LEU A 1 539 ? -42.009 -3.432 60.263 1.00 79.19 539 LEU A O 1
ATOM 4230 N N . ILE A 1 540 ? -42.387 -4.897 58.606 1.00 82.62 540 ILE A N 1
ATOM 4231 C CA . ILE A 1 540 ? -42.672 -6.046 59.478 1.00 82.62 540 ILE A CA 1
ATOM 4232 C C . ILE A 1 540 ? -41.351 -6.667 59.950 1.00 82.62 540 ILE A C 1
ATOM 4234 O O . ILE A 1 540 ? -41.191 -6.941 61.139 1.00 82.62 540 ILE A O 1
ATOM 4238 N N . ARG A 1 541 ? -40.382 -6.838 59.038 1.00 84.44 541 ARG A N 1
ATOM 4239 C CA . ARG A 1 541 ? -39.052 -7.397 59.351 1.00 84.44 541 ARG A CA 1
ATOM 4240 C C . ARG A 1 541 ? -38.209 -6.462 60.227 1.00 84.44 541 ARG A C 1
ATOM 4242 O O . ARG A 1 541 ? -37.479 -6.933 61.093 1.00 84.44 541 ARG A O 1
ATOM 4249 N N . ASN A 1 542 ? -38.320 -5.145 60.042 1.00 79.69 542 ASN A N 1
ATOM 4250 C CA . ASN A 1 542 ? -37.647 -4.144 60.870 1.00 79.69 542 ASN A CA 1
ATOM 4251 C C . ASN A 1 542 ? -38.530 -2.891 61.060 1.00 79.69 542 ASN A C 1
ATOM 4253 O O . ASN A 1 542 ? -38.458 -1.975 60.247 1.00 79.69 542 ASN A O 1
ATOM 4257 N N . PRO A 1 543 ? -39.294 -2.759 62.156 1.00 82.69 543 PRO A N 1
ATOM 4258 C CA . PRO A 1 543 ? -40.181 -1.606 62.365 1.00 82.69 543 PRO A CA 1
ATOM 4259 C C . PRO A 1 543 ? -39.502 -0.239 62.596 1.00 82.69 543 PRO A C 1
ATOM 4261 O O . PRO A 1 543 ? -40.204 0.730 62.881 1.00 82.69 543 PRO A O 1
ATOM 4264 N N . LYS A 1 544 ? -38.161 -0.145 62.574 1.00 80.25 544 LYS A N 1
ATOM 4265 C CA . LYS A 1 544 ? -37.405 1.064 62.973 1.00 80.25 544 LYS A CA 1
ATOM 4266 C C . LYS A 1 544 ? -36.605 1.749 61.859 1.00 80.25 544 LYS A C 1
ATOM 4268 O O . LYS A 1 544 ? -36.062 2.823 62.116 1.00 80.25 544 LYS A O 1
ATOM 4273 N N . HIS A 1 545 ? -36.476 1.156 60.672 1.00 80.38 545 HIS A N 1
ATOM 4274 C CA . HIS A 1 545 ? -35.797 1.829 59.558 1.00 80.38 545 HIS A CA 1
ATOM 4275 C C . HIS A 1 545 ? -36.688 2.927 58.955 1.00 80.38 545 HIS A C 1
ATOM 4277 O O . HIS A 1 545 ? -37.902 2.920 59.139 1.00 80.38 545 HIS A O 1
ATOM 4283 N N . GLN A 1 546 ? -36.064 3.890 58.272 1.00 78.56 546 GLN A N 1
ATOM 4284 C CA . GLN A 1 546 ? -36.749 5.036 57.651 1.00 78.56 546 GLN A CA 1
ATOM 4285 C C . GLN A 1 546 ? -36.645 5.042 56.118 1.00 78.56 546 GLN A C 1
ATOM 4287 O O . GLN A 1 546 ? -37.362 5.788 55.462 1.00 78.56 546 GLN A O 1
ATOM 4292 N N . ILE A 1 547 ? -35.756 4.218 55.557 1.00 80.25 547 ILE A N 1
ATOM 4293 C CA . ILE A 1 547 ? -35.506 4.082 54.123 1.00 80.25 547 ILE A CA 1
ATOM 4294 C C . ILE A 1 547 ? -35.164 2.621 53.808 1.00 80.25 547 ILE A C 1
ATOM 4296 O O . ILE A 1 547 ? -34.523 1.942 54.616 1.00 80.25 547 ILE A O 1
ATOM 4300 N N . CYS A 1 548 ? -35.575 2.158 52.632 1.00 83.56 548 CYS A N 1
ATOM 4301 C CA . CYS A 1 548 ? -35.098 0.930 52.004 1.00 83.56 548 CYS A CA 1
ATOM 4302 C C . CYS A 1 548 ? -34.680 1.256 50.574 1.00 83.56 548 CYS A C 1
ATOM 4304 O O . CYS A 1 548 ? -35.385 1.999 49.897 1.00 83.56 548 CYS A O 1
ATOM 4306 N N . PHE A 1 549 ? -33.595 0.649 50.107 1.00 85.19 549 PHE A N 1
ATOM 4307 C CA . PHE A 1 549 ? -33.210 0.675 48.698 1.00 85.19 549 PHE A CA 1
ATOM 4308 C C . PHE A 1 549 ? -33.768 -0.557 47.970 1.00 85.19 549 PHE A C 1
ATOM 4310 O O . PHE A 1 549 ? -34.012 -1.577 48.625 1.00 85.19 549 PHE A O 1
ATOM 4317 N N . PRO A 1 550 ? -33.974 -0.492 46.642 1.00 87.50 550 PRO A N 1
ATOM 4318 C CA . PRO A 1 550 ? -34.228 -1.676 45.836 1.00 87.50 550 PRO A CA 1
ATOM 4319 C C . PRO A 1 550 ? -33.097 -2.693 45.972 1.00 87.50 550 PRO A C 1
ATOM 4321 O O . PRO A 1 550 ? -31.927 -2.323 46.077 1.00 87.50 550 PRO A O 1
ATOM 4324 N N . VAL A 1 551 ? -33.447 -3.976 45.939 1.00 85.38 551 VAL A N 1
ATOM 4325 C CA . VAL A 1 551 ? -32.465 -5.063 45.856 1.00 85.38 551 VAL A CA 1
ATOM 4326 C C . VAL A 1 551 ? -32.367 -5.482 44.398 1.00 85.38 551 VAL A C 1
ATOM 4328 O O . VAL A 1 551 ? -33.352 -5.960 43.843 1.00 85.38 551 VAL A O 1
ATOM 4331 N N . VAL A 1 552 ? -31.197 -5.302 43.787 1.00 83.31 552 VAL A N 1
ATOM 4332 C CA . VAL A 1 552 ? -30.930 -5.689 42.395 1.00 83.31 552 VAL A CA 1
ATOM 4333 C C . VAL A 1 552 ? -30.059 -6.940 42.362 1.00 83.31 552 VAL A C 1
ATOM 4335 O O . VAL A 1 552 ? -29.039 -7.022 43.047 1.00 83.31 552 VAL A O 1
ATOM 4338 N N . ARG A 1 553 ? -30.462 -7.913 41.546 1.00 78.44 553 ARG A N 1
ATOM 4339 C CA . ARG A 1 553 ? -29.722 -9.138 41.233 1.00 78.44 553 ARG A CA 1
ATOM 4340 C C . ARG A 1 553 ? -29.438 -9.149 39.732 1.00 78.44 553 ARG A C 1
ATOM 4342 O O . ARG A 1 553 ? -30.093 -9.867 38.984 1.00 78.44 553 ARG A O 1
ATOM 4349 N N . ALA A 1 554 ? -28.473 -8.335 39.297 1.00 73.50 554 ALA A N 1
ATOM 4350 C CA . ALA A 1 554 ? -28.231 -8.062 37.876 1.00 73.50 554 ALA A CA 1
ATOM 4351 C C . ALA A 1 554 ? -27.969 -9.329 37.040 1.00 73.50 554 ALA A C 1
ATOM 4353 O O . ALA A 1 554 ? -28.562 -9.495 35.978 1.00 73.50 554 ALA A O 1
ATOM 4354 N N . CYS A 1 555 ? -27.186 -10.283 37.560 1.00 65.31 555 CYS A N 1
ATOM 4355 C CA . CYS A 1 555 ? -26.939 -11.568 36.890 1.00 65.31 555 CYS A CA 1
ATOM 4356 C C . CYS A 1 555 ? -28.198 -12.440 36.723 1.00 65.31 555 CYS A C 1
ATOM 4358 O O . CYS A 1 555 ? -28.220 -13.296 35.848 1.00 65.31 555 CYS A O 1
ATOM 4360 N N . ALA A 1 556 ? -29.228 -12.227 37.548 1.00 75.31 556 ALA A N 1
ATOM 4361 C CA . ALA A 1 556 ? -30.525 -12.899 37.461 1.00 75.31 556 ALA A CA 1
ATOM 4362 C C . ALA A 1 556 ? -31.602 -12.023 36.787 1.00 75.31 556 ALA A C 1
ATOM 4364 O O . ALA A 1 556 ? -32.776 -12.387 36.815 1.00 75.31 556 ALA A O 1
ATOM 4365 N N . LYS A 1 557 ? -31.213 -10.859 36.233 1.00 83.62 557 LYS A N 1
ATOM 4366 C CA . LYS A 1 557 ? -32.097 -9.829 35.661 1.00 83.62 557 LYS A CA 1
ATOM 4367 C C . LYS A 1 557 ? -33.305 -9.532 36.569 1.00 83.62 557 LYS A C 1
ATOM 4369 O O . LYS A 1 557 ? -34.439 -9.505 36.110 1.00 83.62 557 LYS A O 1
ATOM 4374 N N . GLU A 1 558 ? -33.091 -9.348 37.875 1.00 87.75 558 GLU A N 1
ATOM 4375 C CA . GLU A 1 558 ? -34.190 -9.169 38.839 1.00 87.75 558 GLU A CA 1
ATOM 4376 C C . GLU A 1 558 ? -34.006 -7.928 39.723 1.00 87.75 558 GLU A C 1
ATOM 4378 O O . GLU A 1 558 ? -32.908 -7.666 40.222 1.00 87.75 558 GLU A O 1
ATOM 4383 N N . VAL A 1 559 ? -35.093 -7.197 39.987 1.00 90.56 559 VAL A N 1
ATOM 4384 C CA . VAL A 1 559 ? -35.141 -6.102 40.969 1.00 90.56 559 VAL A CA 1
ATOM 4385 C C . VAL A 1 559 ? -36.332 -6.245 41.912 1.00 90.56 559 VAL A C 1
ATOM 4387 O O . VAL A 1 559 ? -37.446 -6.532 41.487 1.00 90.56 559 VAL A O 1
ATOM 4390 N N . THR A 1 560 ? -36.115 -6.017 43.208 1.00 90.38 560 THR A N 1
ATOM 4391 C CA . THR A 1 560 ? -37.172 -5.986 44.230 1.00 90.38 560 THR A CA 1
ATOM 4392 C C . THR A 1 560 ? -37.352 -4.573 44.787 1.00 90.38 560 THR A C 1
ATOM 4394 O O . THR A 1 560 ? -36.438 -4.047 45.427 1.00 90.38 560 THR A O 1
ATOM 4397 N N . PHE A 1 561 ? -38.533 -3.971 44.604 1.00 91.06 561 PHE A N 1
ATOM 4398 C CA . PHE A 1 561 ? -38.864 -2.627 45.098 1.00 91.06 561 PHE A CA 1
ATOM 4399 C C . PHE A 1 561 ? -39.504 -2.640 46.505 1.00 91.06 561 PHE A C 1
ATOM 4401 O O . PHE A 1 561 ? -40.492 -3.349 46.727 1.00 91.06 561 PHE A O 1
ATOM 4408 N N . PRO A 1 562 ? -39.007 -1.831 47.464 1.00 88.31 562 PRO A N 1
ATOM 4409 C CA . PRO A 1 562 ? -39.554 -1.732 48.819 1.00 88.31 562 PRO A CA 1
ATOM 4410 C C . PRO A 1 562 ? -40.708 -0.716 48.905 1.00 88.31 562 PRO A C 1
ATOM 4412 O O . PRO A 1 562 ? -40.553 0.405 49.407 1.00 88.31 562 PRO A O 1
ATOM 4415 N N . ILE A 1 563 ? -41.897 -1.128 48.455 1.00 87.31 563 ILE A N 1
ATOM 4416 C CA . ILE A 1 563 ? -43.076 -0.262 48.237 1.00 87.31 563 ILE A CA 1
ATOM 4417 C C . ILE A 1 563 ? -43.444 0.602 49.457 1.00 87.31 563 ILE A C 1
ATOM 4419 O O . ILE A 1 563 ? -43.931 1.725 49.319 1.00 87.31 563 ILE A O 1
ATOM 4423 N N . ALA A 1 564 ? -43.200 0.126 50.682 1.00 83.50 564 ALA A N 1
ATOM 4424 C CA . ALA A 1 564 ? -43.568 0.854 51.897 1.00 83.50 564 ALA A CA 1
ATOM 4425 C C . ALA A 1 564 ? -42.991 2.287 51.986 1.00 83.50 564 ALA A C 1
ATOM 4427 O O . ALA A 1 564 ? -43.613 3.129 52.649 1.00 83.50 564 ALA A O 1
ATOM 4428 N N . HIS A 1 565 ? -41.870 2.558 51.304 1.00 82.00 565 HIS A N 1
ATOM 4429 C CA . HIS A 1 565 ? -41.169 3.852 51.267 1.00 82.00 565 HIS A CA 1
ATOM 4430 C C . HIS A 1 565 ? -41.287 4.579 49.915 1.00 82.00 565 HIS A C 1
ATOM 4432 O O . HIS A 1 565 ? -40.865 5.722 49.805 1.00 82.00 565 HIS A O 1
ATOM 4438 N N . MET A 1 566 ? -41.896 3.945 48.911 1.00 86.62 566 MET A N 1
ATOM 4439 C CA . MET A 1 566 ? -41.967 4.402 47.518 1.00 86.62 566 MET A CA 1
ATOM 4440 C C . MET A 1 566 ? -43.408 4.774 47.144 1.00 86.62 566 MET A C 1
ATOM 4442 O O . MET A 1 566 ? -44.046 4.121 46.327 1.00 86.62 566 MET A O 1
ATOM 4446 N N . LYS A 1 567 ? -43.969 5.783 47.824 1.00 82.38 567 LYS A N 1
ATOM 4447 C CA . LYS A 1 567 ? -45.412 6.114 47.748 1.00 82.38 567 LYS A CA 1
ATOM 4448 C C . LYS A 1 567 ? -45.735 7.407 47.001 1.00 82.38 567 LYS A C 1
ATOM 4450 O O . LYS A 1 567 ? -46.908 7.701 46.787 1.00 82.38 567 LYS A O 1
ATOM 4455 N N . THR A 1 568 ? -44.726 8.207 46.674 1.00 87.62 568 THR A N 1
ATOM 4456 C CA . THR A 1 568 ? -44.855 9.477 45.945 1.00 87.62 568 THR A CA 1
ATOM 4457 C C . THR A 1 568 ? -43.679 9.618 44.989 1.00 87.62 568 THR A C 1
ATOM 4459 O O . THR A 1 568 ? -42.606 9.107 45.297 1.00 87.62 568 THR A O 1
ATOM 4462 N N . GLN A 1 569 ? -43.831 10.361 43.888 1.00 87.31 569 GLN A N 1
ATOM 4463 C CA . GLN A 1 569 ? -42.730 10.569 42.935 1.00 87.31 569 GLN A CA 1
ATOM 4464 C C . GLN A 1 569 ? -41.481 11.162 43.602 1.00 87.31 569 GLN A C 1
ATOM 4466 O O . GLN A 1 569 ? -40.371 10.740 43.322 1.00 87.31 569 GLN A O 1
ATOM 4471 N N . GLU A 1 570 ? -41.652 12.097 44.542 1.00 84.50 570 GLU A N 1
ATOM 4472 C CA . GLU A 1 570 ? -40.539 12.715 45.274 1.00 84.50 570 GLU A CA 1
ATOM 4473 C C . GLU A 1 570 ? -39.737 11.680 46.086 1.00 84.50 570 GLU A C 1
ATOM 4475 O O . GLU A 1 570 ? -38.515 11.626 45.975 1.00 84.50 570 GLU A O 1
ATOM 4480 N N . THR A 1 571 ? -40.422 10.800 46.831 1.00 86.62 571 THR A N 1
ATOM 4481 C CA . THR A 1 571 ? -39.763 9.730 47.609 1.00 86.62 571 THR A CA 1
ATOM 4482 C C . THR A 1 571 ? -39.223 8.608 46.724 1.00 86.62 571 THR A C 1
ATOM 4484 O O . THR A 1 571 ? -38.171 8.048 47.019 1.00 86.62 571 THR A O 1
ATOM 4487 N N . PHE A 1 572 ? -39.900 8.303 45.616 1.00 89.62 572 PHE A N 1
ATOM 4488 C CA . PHE A 1 572 ? -39.444 7.341 44.617 1.00 89.62 572 PHE A CA 1
ATOM 4489 C C . PHE A 1 572 ? -38.133 7.803 43.966 1.00 89.62 572 PHE A C 1
ATOM 4491 O O . PHE A 1 572 ? -37.135 7.083 44.016 1.00 89.62 572 PHE A O 1
ATOM 4498 N N . ASN A 1 573 ? -38.111 9.037 43.450 1.00 87.50 573 ASN A N 1
ATOM 4499 C CA . ASN A 1 573 ? -36.941 9.652 42.833 1.00 87.50 573 ASN A CA 1
ATOM 4500 C C . ASN A 1 573 ? -35.778 9.748 43.830 1.00 87.50 573 ASN A C 1
ATOM 4502 O O . ASN A 1 573 ? -34.672 9.344 43.492 1.00 87.50 573 ASN A O 1
ATOM 4506 N N . GLU A 1 574 ? -36.002 10.227 45.061 1.00 83.94 574 GLU A N 1
ATOM 4507 C CA . GLU A 1 574 ? -34.944 10.307 46.083 1.00 83.94 574 GLU A CA 1
ATOM 4508 C C . GLU A 1 574 ? -34.312 8.930 46.354 1.00 83.94 574 GLU A C 1
ATOM 4510 O O . GLU A 1 574 ? -33.085 8.797 46.343 1.00 83.94 574 GLU A O 1
ATOM 4515 N N . ILE A 1 575 ? -35.133 7.888 46.531 1.00 86.69 575 ILE A N 1
ATOM 4516 C CA . ILE A 1 575 ? -34.641 6.536 46.816 1.00 86.69 575 ILE A CA 1
ATOM 4517 C C . ILE A 1 575 ? -33.925 5.924 45.604 1.00 86.69 575 ILE A C 1
ATOM 4519 O O . ILE A 1 575 ? -32.875 5.314 45.805 1.00 86.69 575 ILE A O 1
ATOM 4523 N N . LEU A 1 576 ? -34.428 6.075 44.370 1.00 87.44 576 LEU A N 1
ATOM 4524 C CA . LEU A 1 576 ? -33.744 5.544 43.178 1.00 87.44 576 LEU A CA 1
ATOM 4525 C C . LEU A 1 576 ? -32.447 6.291 42.872 1.00 87.44 576 LEU A C 1
ATOM 4527 O O . LEU A 1 576 ? -31.446 5.650 42.576 1.00 87.44 576 LEU A O 1
ATOM 4531 N N . MET A 1 577 ? -32.423 7.617 43.001 1.00 82.81 577 MET A N 1
ATOM 4532 C CA . MET A 1 577 ? -31.211 8.422 42.805 1.00 82.81 577 MET A CA 1
ATOM 4533 C C . MET A 1 577 ? -30.115 8.020 43.802 1.00 82.81 577 MET A C 1
ATOM 4535 O O . MET A 1 577 ? -28.957 7.812 43.423 1.00 82.81 577 MET A O 1
ATOM 4539 N N . LEU A 1 578 ? -30.486 7.827 45.074 1.00 81.00 578 LEU A N 1
ATOM 4540 C CA . LEU A 1 578 ? -29.590 7.277 46.092 1.00 81.00 578 LEU A CA 1
ATOM 4541 C C . LEU A 1 578 ? -29.184 5.828 45.776 1.00 81.00 578 LEU A C 1
ATOM 4543 O O . LEU A 1 578 ? -28.016 5.487 45.925 1.00 81.00 578 LEU A O 1
ATOM 4547 N N . ALA A 1 579 ? -30.103 4.976 45.320 1.00 83.31 579 ALA A N 1
ATOM 4548 C CA . ALA A 1 579 ? -29.804 3.580 44.997 1.00 83.31 579 ALA A CA 1
ATOM 4549 C C . ALA A 1 579 ? -28.877 3.423 43.780 1.00 83.31 579 ALA A C 1
ATOM 4551 O O . ALA A 1 579 ? -27.998 2.569 43.810 1.00 83.31 579 ALA A O 1
ATOM 4552 N N . LEU A 1 580 ? -29.026 4.255 42.746 1.00 79.56 580 LEU A N 1
ATOM 4553 C CA . LEU A 1 580 ? -28.163 4.275 41.561 1.00 79.56 580 LEU A CA 1
ATOM 4554 C C . LEU A 1 580 ? -26.756 4.773 41.918 1.00 79.56 580 LEU A C 1
ATOM 4556 O O . LEU A 1 580 ? -25.771 4.096 41.630 1.00 79.56 580 LEU A O 1
ATOM 4560 N N . SER A 1 581 ? -26.660 5.907 42.620 1.00 72.19 581 SER A N 1
ATOM 4561 C CA . SER A 1 581 ? -25.371 6.475 43.052 1.00 72.19 581 SER A CA 1
ATOM 4562 C C . SER A 1 581 ? -24.611 5.584 44.036 1.00 72.19 581 SER A C 1
ATOM 4564 O O . SER A 1 581 ? -23.420 5.340 43.850 1.00 72.19 581 SER A O 1
ATOM 4566 N N . LYS A 1 582 ? -25.294 5.034 45.048 1.00 68.75 582 LYS A N 1
ATOM 4567 C CA . LYS A 1 582 ? -24.689 4.082 45.993 1.00 68.75 582 LYS A CA 1
ATOM 4568 C C . LYS A 1 582 ? -24.466 2.708 45.370 1.00 68.75 582 LYS A C 1
ATOM 4570 O O . LYS A 1 582 ? -23.493 2.050 45.703 1.00 68.75 582 LYS A O 1
ATOM 4575 N N . GLY A 1 583 ? -25.335 2.254 44.471 1.00 62.94 583 GLY A N 1
ATOM 4576 C CA . GLY A 1 583 ? -25.195 0.963 43.794 1.00 62.94 583 GLY A CA 1
ATOM 4577 C C . GLY A 1 583 ? -23.936 0.906 42.931 1.00 62.94 583 GLY A C 1
ATOM 4578 O O . GLY A 1 583 ? -23.197 -0.075 42.989 1.00 62.94 583 GLY A O 1
ATOM 4579 N N . GLN A 1 584 ? -23.647 1.993 42.211 1.00 54.53 584 GLN A N 1
ATOM 4580 C CA . GLN A 1 584 ? -22.409 2.134 41.445 1.00 54.53 584 GLN A CA 1
ATOM 4581 C C . GLN A 1 584 ? -21.168 2.197 42.351 1.00 54.53 584 GLN A C 1
ATOM 4583 O O . GLN A 1 584 ? -20.142 1.619 41.999 1.00 54.53 584 GLN A O 1
ATOM 4588 N N . SER A 1 585 ? -21.249 2.797 43.546 1.00 43.00 585 SER A N 1
ATOM 4589 C CA . SER A 1 585 ? -20.108 2.807 44.470 1.00 43.00 585 SER A CA 1
ATOM 4590 C C . SER A 1 585 ? -19.928 1.516 45.276 1.00 43.00 585 SER A C 1
ATOM 4592 O O . SER A 1 585 ? -18.792 1.142 45.559 1.00 43.00 585 SER A O 1
ATOM 4594 N N . PHE A 1 586 ? -20.991 0.757 45.566 1.00 39.78 586 PHE A N 1
ATOM 4595 C CA . PHE A 1 586 ? -20.891 -0.569 46.195 1.00 39.78 586 PHE A CA 1
ATOM 4596 C C . PHE A 1 586 ? -20.208 -1.612 45.296 1.00 39.78 586 PHE A C 1
ATOM 4598 O O . PHE A 1 586 ? -19.514 -2.486 45.818 1.00 39.78 586 PHE A O 1
ATOM 4605 N N . ALA A 1 587 ? -20.333 -1.493 43.968 1.00 43.25 587 ALA A N 1
ATOM 4606 C CA . ALA A 1 587 ? -19.542 -2.290 43.024 1.00 43.25 587 ALA A CA 1
ATOM 4607 C C . ALA A 1 587 ? -18.027 -2.024 43.171 1.00 43.25 587 ALA A C 1
ATOM 4609 O O . ALA A 1 587 ? -17.220 -2.944 43.067 1.00 43.25 587 ALA A O 1
ATOM 4610 N N . ILE A 1 588 ? -17.647 -0.783 43.498 1.00 36.75 588 ILE A N 1
ATOM 4611 C CA . ILE A 1 588 ? -16.253 -0.319 43.591 1.00 36.75 588 ILE A CA 1
ATOM 4612 C C . ILE A 1 588 ? -15.661 -0.543 45.001 1.00 36.75 588 ILE A C 1
ATOM 4614 O O . ILE A 1 588 ? -14.503 -0.936 45.143 1.00 36.75 588 ILE A O 1
ATOM 4618 N N . HIS A 1 589 ? -16.441 -0.337 46.067 1.00 33.38 589 HIS A N 1
ATOM 4619 C CA . HIS A 1 589 ? -15.941 -0.307 47.451 1.00 33.38 589 HIS A CA 1
ATOM 4620 C C . HIS A 1 589 ? -15.799 -1.669 48.154 1.00 33.38 589 HIS A C 1
ATOM 4622 O O . HIS A 1 589 ? -15.291 -1.715 49.278 1.00 33.38 589 HIS A O 1
ATOM 4628 N N . SER A 1 590 ? -16.167 -2.788 47.518 1.00 32.59 590 SER A N 1
ATOM 4629 C CA . SER A 1 590 ? -16.047 -4.135 48.120 1.00 32.59 590 SER A CA 1
ATOM 4630 C C . SER A 1 590 ? -14.601 -4.575 48.451 1.00 32.59 590 SER A C 1
ATOM 4632 O O . SER A 1 590 ? -14.396 -5.568 49.148 1.00 32.59 590 SER A O 1
ATOM 4634 N N . SER A 1 591 ? -13.605 -3.798 48.009 1.00 35.50 591 SER A N 1
ATOM 4635 C CA . SER A 1 591 ? -12.162 -4.056 48.115 1.00 35.50 591 SER A CA 1
ATOM 4636 C C . SER A 1 591 ? -11.540 -3.879 49.521 1.00 35.50 591 SER A C 1
ATOM 4638 O O . SER A 1 591 ? -10.476 -4.438 49.785 1.00 35.50 591 SER A O 1
ATOM 4640 N N . MET A 1 592 ? -12.153 -3.129 50.454 1.00 30.06 592 MET A N 1
ATOM 4641 C CA . MET A 1 592 ? -11.438 -2.675 51.673 1.00 30.06 592 MET A CA 1
ATOM 4642 C C . MET A 1 592 ? -11.696 -3.440 52.987 1.00 30.06 592 MET A C 1
ATOM 4644 O O . MET A 1 592 ? -10.855 -3.384 53.886 1.00 30.06 592 MET A O 1
ATOM 4648 N N . GLU A 1 593 ? -12.782 -4.203 53.142 1.00 30.86 593 GLU A N 1
ATOM 4649 C CA . GLU A 1 593 ? -13.049 -4.929 54.400 1.00 30.86 593 GLU A CA 1
ATOM 4650 C C . GLU A 1 593 ? -12.481 -6.361 54.418 1.00 30.86 593 GLU A C 1
ATOM 4652 O O . GLU A 1 593 ? -13.247 -7.329 54.388 1.00 30.86 593 GLU A O 1
ATOM 4657 N N . LYS A 1 594 ? -11.144 -6.514 54.526 1.00 33.59 594 LYS A N 1
ATOM 4658 C CA . LYS A 1 594 ? -10.501 -7.708 55.146 1.00 33.59 594 LYS A CA 1
ATOM 4659 C C . LYS A 1 594 ? -8.979 -7.632 55.389 1.00 33.59 594 LYS A C 1
ATOM 4661 O O . LYS A 1 594 ? -8.248 -8.570 55.080 1.00 33.59 594 LYS A O 1
ATOM 4666 N N . GLN A 1 595 ? -8.497 -6.600 56.085 1.00 27.44 595 GLN A N 1
ATOM 4667 C CA . GLN A 1 595 ? -7.257 -6.720 56.872 1.00 27.44 595 GLN A CA 1
ATOM 4668 C C . GLN A 1 595 ? -7.435 -6.127 58.276 1.00 27.44 595 GLN A C 1
ATOM 4670 O O . GLN A 1 595 ? -7.854 -4.987 58.426 1.00 27.44 595 GLN A O 1
ATOM 4675 N N . GLY A 1 596 ? -7.106 -6.917 59.306 1.00 26.62 596 GLY A N 1
ATOM 4676 C CA . GLY A 1 596 ? -7.033 -6.460 60.700 1.00 26.62 596 GLY A CA 1
ATOM 4677 C C . GLY A 1 596 ? -8.341 -6.499 61.500 1.00 26.62 596 GLY A C 1
ATOM 4678 O O . GLY A 1 596 ? -8.944 -5.465 61.762 1.00 26.62 596 GLY A O 1
ATOM 4679 N N . ARG A 1 597 ? -8.722 -7.678 62.018 1.00 24.77 597 ARG A N 1
ATOM 4680 C CA . ARG A 1 597 ? -9.609 -7.768 63.194 1.00 24.77 597 ARG A CA 1
ATOM 4681 C C . ARG A 1 597 ? -8.793 -8.154 64.427 1.00 24.77 597 ARG A C 1
ATOM 4683 O O . ARG A 1 597 ? -8.572 -9.335 64.676 1.00 24.77 597 ARG A O 1
ATOM 4690 N N . SER A 1 598 ? -8.408 -7.161 65.221 1.00 24.66 598 SER A N 1
ATOM 4691 C CA . SER A 1 598 ? -8.055 -7.338 66.634 1.00 24.66 598 SER A CA 1
ATOM 4692 C C . SER A 1 598 ? -8.963 -6.456 67.485 1.00 24.66 598 SER A C 1
ATOM 4694 O O . SER A 1 598 ? -9.258 -5.322 67.123 1.00 24.66 598 SER A O 1
ATOM 4696 N N . SER A 1 599 ? -9.448 -7.016 68.586 1.00 28.70 599 SER A N 1
ATOM 4697 C CA . SER A 1 599 ? -10.401 -6.409 69.517 1.00 28.70 599 SER A CA 1
ATOM 4698 C C . SER A 1 599 ? -9.858 -5.183 70.251 1.00 28.70 599 SER A C 1
ATOM 4700 O O . SER A 1 599 ? -8.745 -5.263 70.759 1.00 28.70 599 SER A O 1
ATOM 4702 N N . GLU A 1 600 ? -10.705 -4.171 70.465 1.00 26.86 600 GLU A N 1
ATOM 4703 C CA . GLU A 1 600 ? -10.979 -3.620 71.806 1.00 26.86 600 GLU A CA 1
ATOM 4704 C C . GLU A 1 600 ? -12.243 -2.732 71.816 1.00 26.86 600 GLU A C 1
ATOM 4706 O O . GLU A 1 600 ? -12.568 -2.077 70.827 1.00 26.86 600 GLU A O 1
ATOM 4711 N N . ASP A 1 601 ? -12.978 -2.759 72.932 1.00 28.16 601 ASP A N 1
ATOM 4712 C CA . ASP A 1 601 ? -14.144 -1.906 73.219 1.00 28.16 601 ASP A CA 1
ATOM 4713 C C . ASP A 1 601 ? -13.698 -0.526 73.732 1.00 28.16 601 ASP A C 1
ATOM 4715 O O . ASP A 1 601 ? -12.786 -0.450 74.556 1.00 28.16 601 ASP A O 1
ATOM 4719 N N . SER A 1 602 ? -14.409 0.553 73.374 1.00 26.67 602 SER A N 1
ATOM 4720 C CA . SER A 1 602 ? -14.887 1.572 74.343 1.00 26.67 602 SER A CA 1
ATOM 4721 C C . SER A 1 602 ? -15.642 2.749 73.698 1.00 26.67 602 SER A C 1
ATOM 4723 O O . SER A 1 602 ? -15.410 3.132 72.553 1.00 26.67 602 SER A O 1
ATOM 4725 N N . ASP A 1 603 ? -16.561 3.333 74.476 1.00 29.22 603 ASP A N 1
ATOM 4726 C CA . ASP A 1 603 ? -17.319 4.558 74.180 1.00 29.22 603 ASP A CA 1
ATOM 4727 C C . ASP A 1 603 ? -16.454 5.739 73.697 1.00 29.22 603 ASP A C 1
ATOM 4729 O O . ASP A 1 603 ? -15.442 6.035 74.329 1.00 29.22 603 ASP A O 1
ATOM 4733 N N . PHE A 1 604 ? -16.972 6.565 72.766 1.00 22.83 604 PHE A N 1
ATOM 4734 C CA . PHE A 1 604 ? -17.071 8.016 73.034 1.00 22.83 604 PHE A CA 1
ATOM 4735 C C . PHE A 1 604 ? -18.113 8.788 72.186 1.00 22.83 604 PHE A C 1
ATOM 4737 O O . PHE A 1 604 ? -17.963 9.037 70.995 1.00 22.83 604 PHE A O 1
ATOM 4744 N N . THR A 1 605 ? -19.167 9.220 72.881 1.00 24.58 605 THR A N 1
ATOM 4745 C CA . THR A 1 605 ? -20.055 10.391 72.695 1.00 24.58 605 THR A CA 1
ATOM 4746 C C . THR A 1 605 ? -20.137 11.185 71.369 1.00 24.58 605 THR A C 1
ATOM 4748 O O . THR A 1 605 ? -19.179 11.789 70.892 1.00 24.58 605 THR A O 1
ATOM 4751 N N . SER A 1 606 ? -21.393 11.409 70.955 1.00 40.53 606 SER A N 1
ATOM 4752 C CA . SER A 1 606 ? -21.933 12.577 70.219 1.00 40.53 606 SER A CA 1
ATOM 4753 C C . SER A 1 606 ? -21.069 13.853 70.189 1.00 40.53 606 SER A C 1
ATOM 4755 O O . SER A 1 606 ? -20.794 14.444 71.236 1.00 40.53 606 SER A O 1
ATOM 4757 N N . THR A 1 607 ? -20.794 14.383 68.984 1.00 23.67 607 THR A N 1
ATOM 4758 C CA . THR A 1 607 ? -20.279 15.759 68.827 1.00 23.67 607 THR A CA 1
ATOM 4759 C C . THR A 1 607 ? -20.934 16.560 67.685 1.00 23.67 607 THR A C 1
ATOM 4761 O O . THR A 1 607 ? -20.484 16.559 66.547 1.00 23.67 607 THR A O 1
ATOM 4764 N N . LYS A 1 608 ? -21.970 17.327 68.051 1.00 26.78 608 LYS A N 1
ATOM 4765 C CA . LYS A 1 608 ? -22.368 18.660 67.530 1.00 26.78 608 LYS A CA 1
ATOM 4766 C C . LYS A 1 608 ? -22.223 18.979 66.025 1.00 26.78 608 LYS A C 1
ATOM 4768 O O . LYS A 1 608 ? -21.155 19.345 65.534 1.00 26.78 608 LYS A O 1
ATOM 4773 N N . VAL A 1 609 ? -23.386 19.140 65.388 1.00 31.56 609 VAL A N 1
ATOM 4774 C CA . VAL A 1 609 ? -23.600 19.987 64.197 1.00 31.56 609 VAL A CA 1
ATOM 4775 C C . VAL A 1 609 ? -23.010 21.397 64.408 1.00 31.56 609 VAL A C 1
ATOM 4777 O O . VAL A 1 609 ? -23.271 22.044 65.427 1.00 31.56 609 VAL A O 1
ATOM 4780 N N . LYS A 1 610 ? -22.221 21.890 63.441 1.00 30.83 610 LYS A N 1
ATOM 4781 C CA . LYS A 1 610 ? -21.643 23.252 63.437 1.00 30.83 610 LYS A CA 1
ATOM 4782 C C . LYS A 1 610 ? -22.672 24.291 62.959 1.00 30.83 610 LYS A C 1
ATOM 4784 O O . LYS A 1 610 ? -23.600 23.970 62.226 1.00 30.83 610 LYS A O 1
ATOM 4789 N N . SER A 1 611 ? -22.531 25.547 63.391 1.00 34.53 611 SER A N 1
ATOM 4790 C CA . SER A 1 611 ? -23.586 26.558 63.231 1.00 34.53 611 SER A CA 1
ATOM 4791 C C . SER A 1 611 ? -23.715 27.131 61.809 1.00 34.53 611 SER A C 1
ATOM 4793 O O . SER A 1 611 ? -22.765 27.191 61.028 1.00 34.53 611 SER A O 1
ATOM 4795 N N . PHE A 1 612 ? -24.908 27.648 61.500 1.00 31.95 612 PHE A N 1
ATOM 4796 C CA . PHE A 1 612 ? -25.281 28.241 60.205 1.00 31.95 612 PHE A CA 1
ATOM 4797 C C . PHE A 1 612 ? -24.361 29.397 59.743 1.00 31.95 612 PHE A C 1
ATOM 4799 O O . PHE A 1 612 ? -24.226 29.663 58.549 1.00 31.95 612 PHE A O 1
ATOM 4806 N N . ALA A 1 613 ? -23.665 30.063 60.673 1.00 34.00 613 ALA A N 1
ATOM 4807 C CA . ALA A 1 613 ? -22.680 31.101 60.356 1.00 34.00 613 ALA A CA 1
ATOM 4808 C C . ALA A 1 613 ? -21.391 30.539 59.719 1.00 34.00 613 ALA A C 1
ATOM 4810 O O . ALA A 1 613 ? -20.761 31.226 58.914 1.00 34.00 613 ALA A O 1
ATOM 4811 N N . SER A 1 614 ? -21.014 29.292 60.033 1.00 37.84 614 SER A N 1
ATOM 4812 C CA . SER A 1 614 ? -19.908 28.580 59.374 1.00 37.84 614 SER A CA 1
ATOM 4813 C C . SER A 1 614 ? -20.277 28.208 57.933 1.00 37.84 614 SER A C 1
ATOM 4815 O O . SER A 1 614 ? -19.484 28.411 57.017 1.00 37.84 614 SER A O 1
ATOM 4817 N N . PHE A 1 615 ? -21.515 27.744 57.727 1.00 37.44 615 PHE A N 1
ATOM 4818 C CA . PHE A 1 615 ? -22.063 27.339 56.426 1.00 37.44 615 PHE A CA 1
ATOM 4819 C C . PHE A 1 615 ? -22.151 28.506 55.424 1.00 37.44 615 PHE A C 1
ATOM 4821 O O . PHE A 1 615 ? -21.863 28.355 54.238 1.00 37.44 615 PHE A O 1
ATOM 4828 N N . ARG A 1 616 ? -22.463 29.720 55.900 1.00 36.44 616 ARG A N 1
ATOM 4829 C CA . ARG A 1 616 ? -22.535 30.915 55.039 1.00 36.44 616 ARG A CA 1
ATOM 4830 C C . ARG A 1 616 ? -21.173 31.406 54.525 1.00 36.44 616 ARG A C 1
ATOM 4832 O O . ARG A 1 616 ? -21.147 32.177 53.569 1.00 36.44 616 ARG A O 1
ATOM 4839 N N . LYS A 1 617 ? -20.053 30.984 55.132 1.00 38.91 617 LYS A N 1
ATOM 4840 C CA . LYS A 1 617 ? -18.694 31.366 54.696 1.00 38.91 617 LYS A CA 1
ATOM 4841 C C . LYS A 1 617 ? -18.117 30.457 53.602 1.00 38.91 617 LYS A C 1
ATOM 4843 O O . LYS A 1 617 ? -17.295 30.943 52.832 1.00 38.91 617 LYS A O 1
ATOM 4848 N N . SER A 1 618 ? -18.560 29.201 53.483 1.00 38.72 618 SER A N 1
ATOM 4849 C CA . SER A 1 618 ? -18.194 28.323 52.354 1.00 38.72 618 SER A CA 1
ATOM 4850 C C . SER A 1 618 ? -19.048 28.605 51.110 1.00 38.72 618 SER A C 1
ATOM 4852 O O . SER A 1 618 ? -18.497 28.842 50.034 1.00 38.72 618 SER A O 1
ATOM 4854 N N . LYS A 1 619 ? -20.376 28.740 51.269 1.00 39.41 619 LYS A N 1
ATOM 4855 C CA . LYS A 1 619 ? -21.312 29.065 50.167 1.00 39.41 619 LYS A CA 1
ATOM 4856 C C . LYS A 1 619 ? -21.033 30.405 49.461 1.00 39.41 619 LYS A C 1
ATOM 4858 O O . LYS A 1 619 ? -21.492 30.617 48.343 1.00 39.41 619 LYS A O 1
ATOM 4863 N N . GLY A 1 620 ? -20.241 31.296 50.068 1.00 32.03 620 GLY A N 1
ATOM 4864 C CA . GLY A 1 620 ? -19.786 32.549 49.449 1.00 32.03 620 GLY A CA 1
ATOM 4865 C C . GLY A 1 620 ? -18.799 32.380 48.283 1.00 32.03 620 GLY A C 1
ATOM 4866 O O . GLY A 1 620 ? -18.617 33.326 47.519 1.00 32.03 620 GLY A O 1
ATOM 4867 N N . LYS A 1 621 ? -18.176 31.201 48.122 1.00 37.12 621 LYS A N 1
ATOM 4868 C CA . LYS A 1 621 ? -17.352 30.870 46.942 1.00 37.12 621 LYS A CA 1
ATOM 4869 C C . LYS A 1 621 ? -18.150 30.137 45.852 1.00 37.12 621 LYS A C 1
ATOM 4871 O O . LYS A 1 621 ? -17.943 30.413 44.677 1.00 37.12 621 LYS A O 1
ATOM 4876 N N . GLU A 1 622 ? -19.120 29.300 46.226 1.00 32.72 622 GLU A N 1
ATOM 4877 C CA . GLU A 1 622 ? -19.942 28.513 45.283 1.00 32.72 622 GLU A CA 1
ATOM 4878 C C . GLU A 1 622 ? -20.989 29.324 44.499 1.00 32.72 622 GLU A C 1
ATOM 4880 O O . GLU A 1 622 ? -21.461 28.868 43.463 1.00 32.72 622 GLU A O 1
ATOM 4885 N N . TRP A 1 623 ? -21.363 30.536 44.931 1.00 32.06 623 TRP A N 1
ATOM 4886 C CA . TRP A 1 623 ? -22.253 31.378 44.113 1.00 32.06 623 TRP A CA 1
ATOM 4887 C C . TRP A 1 623 ? -21.601 31.791 42.781 1.00 32.06 623 TRP A C 1
ATOM 4889 O O . TRP A 1 623 ? -22.299 31.995 41.794 1.00 32.06 623 TRP A O 1
ATOM 4899 N N . LYS A 1 624 ? -20.262 31.877 42.720 1.00 30.47 624 LYS A N 1
ATOM 4900 C CA . LYS A 1 624 ? -19.546 32.225 41.481 1.00 30.47 624 LYS A CA 1
ATOM 4901 C C . LYS A 1 624 ? -19.431 31.075 40.478 1.00 30.47 624 LYS A C 1
ATOM 4903 O O . LYS A 1 624 ? -19.305 31.365 39.299 1.00 30.47 624 LYS A O 1
ATOM 4908 N N . SER A 1 625 ? -19.511 29.814 40.911 1.00 37.03 625 SER A N 1
ATOM 4909 C CA . SER A 1 625 ? -19.522 28.652 40.006 1.00 37.03 625 SER A CA 1
ATOM 4910 C C . SER A 1 625 ? -20.927 28.260 39.530 1.00 37.03 625 SER A C 1
ATOM 4912 O O . SER A 1 625 ? -21.059 27.456 38.616 1.00 37.03 625 SER A O 1
ATOM 4914 N N . ARG A 1 626 ? -21.990 28.836 40.113 1.00 32.78 626 ARG A N 1
ATOM 4915 C CA . ARG A 1 626 ? -23.399 28.510 39.811 1.00 32.78 626 ARG A CA 1
ATOM 4916 C C . ARG A 1 626 ? -24.104 29.461 38.832 1.00 32.78 626 ARG A C 1
ATOM 4918 O O . ARG A 1 626 ? -25.322 29.404 38.712 1.00 32.78 626 ARG A O 1
ATOM 4925 N N . VAL A 1 627 ? -23.364 30.324 38.133 1.00 32.16 627 VAL A N 1
ATOM 4926 C CA . VAL A 1 627 ? -23.910 31.196 37.063 1.00 32.16 627 VAL A CA 1
ATOM 4927 C C . VAL A 1 627 ? -23.319 30.841 35.684 1.00 32.16 627 VAL A C 1
ATOM 4929 O O . VAL A 1 627 ? -23.692 31.424 34.674 1.00 32.16 627 VAL A O 1
ATOM 4932 N N . THR A 1 628 ? -22.435 29.841 35.615 1.00 33.53 628 THR A N 1
ATOM 4933 C CA . THR A 1 628 ? -21.741 29.402 34.393 1.00 33.53 628 THR A CA 1
ATOM 4934 C C . THR A 1 628 ? -21.932 27.904 34.149 1.00 33.53 628 THR A C 1
ATOM 4936 O O . THR A 1 628 ? -20.978 27.135 34.244 1.00 33.53 628 THR A O 1
ATOM 4939 N N . LYS A 1 629 ? -23.178 27.496 33.874 1.00 34.22 629 LYS A N 1
ATOM 4940 C CA . LYS A 1 629 ? -23.550 26.305 33.082 1.00 34.22 629 LYS A CA 1
ATOM 4941 C C . LYS A 1 629 ? -25.073 26.290 3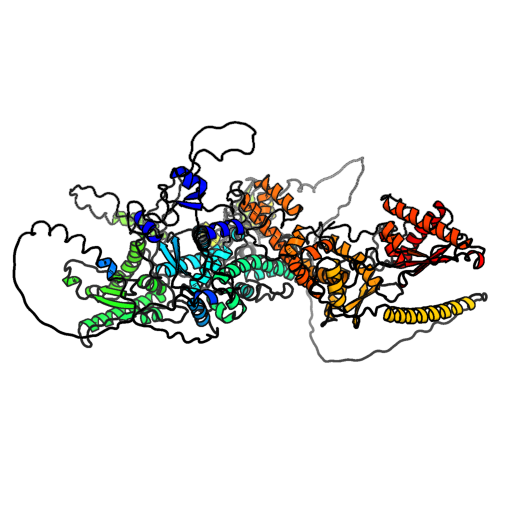2.889 1.00 34.22 629 LYS A C 1
ATOM 4943 O O . LYS A 1 629 ? -25.808 25.998 33.823 1.00 34.22 629 LYS A O 1
ATOM 4948 N N . PHE A 1 630 ? -25.523 26.626 31.681 1.00 27.30 630 PHE A N 1
ATOM 4949 C CA . PHE A 1 630 ? -26.878 26.357 31.195 1.00 27.30 630 PHE A CA 1
ATOM 4950 C C . PHE A 1 630 ? -26.808 25.971 29.711 1.00 27.30 630 PHE A C 1
ATOM 4952 O O . PHE A 1 630 ? -26.412 26.785 28.883 1.00 27.30 630 PHE A O 1
ATOM 4959 N N . SER A 1 631 ? -27.170 24.715 29.441 1.00 27.11 631 SER A N 1
ATOM 4960 C CA . SER A 1 631 ? -27.711 24.158 28.190 1.00 27.11 631 SER A CA 1
ATOM 4961 C C . SER A 1 631 ? -27.192 24.657 26.828 1.00 27.11 631 SER A C 1
ATOM 4963 O O . SER A 1 631 ? -27.647 25.675 26.298 1.00 27.11 631 SER A O 1
ATOM 4965 N N . LYS A 1 632 ? -26.409 23.793 26.160 1.00 27.78 632 LYS A N 1
ATOM 4966 C CA . LYS A 1 632 ? -26.446 23.661 24.693 1.00 27.78 632 LYS A CA 1
ATOM 4967 C C . LYS A 1 632 ? -27.672 22.827 24.285 1.00 27.78 632 LYS A C 1
ATOM 4969 O O . LYS A 1 632 ? -27.581 21.632 24.047 1.00 27.78 632 LYS A O 1
ATOM 4974 N N . GLU A 1 633 ? -28.813 23.496 24.197 1.00 29.92 633 GLU A N 1
ATOM 4975 C CA . GLU A 1 633 ? -29.659 23.318 23.008 1.00 29.92 633 GLU A CA 1
ATOM 4976 C C . GLU A 1 633 ? -28.964 24.052 21.842 1.00 29.92 633 GLU A C 1
ATOM 4978 O O . GLU A 1 633 ? -28.060 24.863 22.088 1.00 29.92 633 GLU A O 1
ATOM 4983 N N . GLU A 1 634 ? -29.398 23.867 20.592 1.00 34.28 634 GLU A N 1
ATOM 4984 C CA . GLU A 1 634 ? -28.980 24.736 19.478 1.00 34.28 634 GLU A CA 1
ATOM 4985 C C . GLU A 1 634 ? -29.527 26.166 19.640 1.00 34.28 634 GLU A C 1
ATOM 4987 O O . GLU A 1 634 ? -30.479 26.608 18.994 1.00 34.28 634 GLU A O 1
ATOM 4992 N N . LYS A 1 635 ? -28.899 26.936 20.526 1.00 31.67 635 LYS A N 1
ATOM 4993 C CA . LYS A 1 635 ? -29.125 28.370 20.648 1.00 31.67 635 LYS A CA 1
ATOM 4994 C C . LYS A 1 635 ? -28.240 29.086 19.644 1.00 31.67 635 LYS A C 1
ATOM 4996 O O . LYS A 1 635 ? -27.016 28.988 19.705 1.00 31.67 635 LYS A O 1
ATOM 5001 N N . LYS A 1 636 ? -28.864 29.900 18.785 1.00 35.97 636 LYS A N 1
ATOM 5002 C CA . LYS A 1 636 ? -28.178 31.035 18.156 1.00 35.97 636 LYS A CA 1
ATOM 5003 C C . LYS A 1 636 ? -27.458 31.804 19.260 1.00 35.97 636 LYS A C 1
ATOM 5005 O O . LYS A 1 636 ? -28.114 32.389 20.120 1.00 35.97 636 LYS A O 1
ATOM 5010 N N . TYR A 1 637 ? -26.131 31.778 19.241 1.00 45.12 637 TYR A N 1
ATOM 5011 C CA . TYR A 1 637 ? -25.326 32.577 20.150 1.00 45.12 637 TYR A CA 1
ATOM 5012 C C . TYR A 1 637 ? -25.689 34.054 19.949 1.00 45.12 637 TYR A C 1
ATOM 5014 O O . TYR A 1 637 ? -25.501 34.593 18.861 1.00 45.12 637 TYR A O 1
ATOM 5022 N N . GLU A 1 638 ? -26.236 34.707 20.978 1.00 65.00 638 GLU A N 1
ATOM 5023 C CA . GLU A 1 638 ? -26.414 36.159 20.944 1.00 65.00 638 GLU A CA 1
ATOM 5024 C C . GLU A 1 638 ? -25.039 36.836 20.926 1.00 65.00 638 GLU A C 1
ATOM 5026 O O . GLU A 1 638 ? -24.161 36.480 21.716 1.00 65.00 638 GLU A O 1
ATOM 5031 N N . ASP A 1 639 ? -24.859 37.833 20.055 1.00 80.94 639 ASP A N 1
ATOM 5032 C CA . ASP A 1 639 ? -23.584 38.540 19.946 1.00 80.94 639 ASP A CA 1
ATOM 5033 C C . ASP A 1 639 ? -23.176 39.182 21.283 1.00 80.94 639 ASP A C 1
ATOM 5035 O O . ASP A 1 639 ? -23.851 40.079 21.822 1.00 80.94 639 ASP A O 1
ATOM 5039 N N . VAL A 1 640 ? -22.013 38.765 21.779 1.00 88.25 640 VAL A N 1
ATOM 5040 C CA . VAL A 1 640 ? -21.392 39.276 23.001 1.00 88.25 640 VAL A CA 1
ATOM 5041 C C . VAL A 1 640 ? -20.727 40.623 22.752 1.00 88.25 640 VAL A C 1
ATOM 5043 O O . VAL A 1 640 ? -20.405 40.989 21.624 1.00 88.25 640 VAL A O 1
ATOM 5046 N N . VAL A 1 641 ? -20.529 41.392 23.824 1.00 89.56 641 VAL A N 1
ATOM 5047 C CA . VAL A 1 641 ? -19.880 42.706 23.751 1.00 89.56 641 VAL A CA 1
ATOM 5048 C C . VAL A 1 641 ? -18.503 42.640 24.391 1.00 89.56 641 VAL A C 1
ATOM 5050 O O . VAL A 1 641 ? -18.409 42.451 25.601 1.00 89.56 641 VAL A O 1
ATOM 5053 N N . VAL A 1 642 ? -17.464 42.857 23.588 1.00 92.81 642 VAL A N 1
ATOM 5054 C CA . VAL A 1 642 ? -16.070 43.067 24.014 1.00 92.81 642 VAL A CA 1
ATOM 5055 C C . VAL A 1 642 ? -15.699 44.543 23.864 1.00 92.81 642 VAL A C 1
ATOM 5057 O O . VAL A 1 642 ? -16.490 45.338 23.351 1.00 92.81 642 VAL A O 1
ATOM 5060 N N . HIS A 1 643 ? -14.506 44.948 24.296 1.00 91.06 643 HIS A N 1
ATOM 5061 C CA . HIS A 1 643 ? -14.006 46.303 24.053 1.00 91.06 643 HIS A CA 1
ATOM 5062 C C . HIS A 1 643 ? -12.778 46.315 23.150 1.00 91.06 643 HIS A C 1
ATOM 5064 O O . HIS A 1 643 ? -11.910 45.459 23.262 1.00 91.06 643 HIS A O 1
ATOM 5070 N N . LEU A 1 644 ? -12.683 47.352 22.326 1.00 91.44 644 LEU A N 1
ATOM 5071 C CA . LEU A 1 644 ? -11.517 47.695 21.521 1.00 91.44 644 LEU A CA 1
ATOM 5072 C C . LEU A 1 644 ? -10.822 48.916 22.111 1.00 91.44 644 LEU A C 1
ATOM 5074 O O . LEU A 1 644 ? -11.499 49.842 22.569 1.00 91.44 644 LEU A O 1
ATOM 5078 N N . GLY A 1 645 ? -9.500 48.954 22.036 1.00 87.81 645 GLY A N 1
ATOM 5079 C CA . GLY A 1 645 ? -8.677 50.153 22.135 1.00 87.81 645 GLY A CA 1
ATOM 5080 C C . GLY A 1 645 ? -7.716 50.255 20.948 1.00 87.81 645 GLY A C 1
ATOM 5081 O O . GLY A 1 645 ? -7.756 49.441 20.030 1.00 87.81 645 GLY A O 1
ATOM 5082 N N . LEU A 1 646 ? -6.826 51.241 21.008 1.00 88.50 646 LEU A N 1
ATOM 5083 C CA . LEU A 1 646 ? -5.682 51.391 20.110 1.00 88.50 646 LEU A CA 1
ATOM 5084 C C . LEU A 1 646 ? -4.410 51.327 20.963 1.00 88.50 646 LEU A C 1
ATOM 5086 O O . LEU A 1 646 ? -4.364 51.960 22.025 1.00 88.50 646 LEU A O 1
ATOM 5090 N N . MET A 1 647 ? -3.423 50.550 20.536 1.00 90.56 647 MET A N 1
ATOM 5091 C CA . MET A 1 647 ? -2.049 50.572 21.032 1.00 90.56 647 MET A CA 1
ATOM 5092 C C . MET A 1 647 ? -1.167 51.251 19.988 1.00 90.56 647 MET A C 1
ATOM 5094 O O . MET A 1 647 ? -1.379 51.082 18.792 1.00 90.56 647 MET A O 1
ATOM 5098 N N . GLU A 1 648 ? -0.217 52.043 20.469 1.00 87.69 648 GLU A N 1
ATOM 5099 C CA . GLU A 1 648 ? 0.785 52.735 19.658 1.00 87.69 648 GLU A CA 1
ATOM 5100 C C . GLU A 1 648 ? 2.149 52.573 20.337 1.00 87.69 648 GLU A C 1
ATOM 5102 O O . GLU A 1 648 ? 2.226 52.405 21.567 1.00 87.69 648 GLU A O 1
ATOM 5107 N N . TRP A 1 649 ? 3.222 52.626 19.553 1.00 88.31 649 TRP A N 1
ATOM 5108 C CA . TRP A 1 649 ? 4.584 52.584 20.073 1.00 88.31 649 TRP A CA 1
ATOM 5109 C C . TRP A 1 649 ? 4.908 53.866 20.841 1.00 88.31 649 TRP A C 1
ATOM 5111 O O . TRP A 1 649 ? 4.593 54.978 20.414 1.00 88.31 649 TRP A O 1
ATOM 5121 N N . ASN A 1 650 ? 5.549 53.724 22.001 1.00 86.25 650 ASN A N 1
ATOM 5122 C CA . ASN A 1 650 ? 6.015 54.863 22.778 1.00 86.25 650 ASN A CA 1
ATOM 5123 C C . ASN A 1 650 ? 7.541 54.855 22.880 1.00 86.25 650 ASN A C 1
ATOM 5125 O O . ASN A 1 650 ? 8.116 54.236 23.775 1.00 86.25 650 ASN A O 1
ATOM 5129 N N . GLU A 1 651 ? 8.166 55.646 22.010 1.00 77.38 651 GLU A N 1
ATOM 5130 C CA . GLU A 1 651 ? 9.614 55.872 21.905 1.00 77.38 651 GLU A CA 1
ATOM 5131 C C . GLU A 1 651 ? 10.309 56.169 23.247 1.00 77.38 651 GLU A C 1
ATOM 5133 O O . GLU A 1 651 ? 11.467 55.804 23.440 1.00 77.38 651 GLU A O 1
ATOM 5138 N N . LYS A 1 652 ? 9.627 56.818 24.204 1.00 75.56 652 LYS A N 1
ATOM 5139 C CA . LYS A 1 652 ? 10.227 57.197 25.501 1.00 75.56 652 LYS A CA 1
ATOM 5140 C C . LYS A 1 652 ? 10.295 56.056 26.501 1.00 75.56 652 LYS A C 1
ATOM 5142 O O . LYS A 1 652 ? 11.113 56.095 27.414 1.00 75.56 652 LYS A O 1
ATOM 5147 N N . ASP A 1 653 ? 9.375 55.109 26.379 1.00 75.25 653 ASP A N 1
ATOM 5148 C CA . ASP A 1 653 ? 9.226 53.985 27.297 1.00 75.25 653 ASP A CA 1
ATOM 5149 C C . ASP A 1 653 ? 9.633 52.649 26.648 1.00 75.25 653 ASP A C 1
ATOM 5151 O O . ASP A 1 653 ? 9.696 51.649 27.356 1.00 75.25 653 ASP A O 1
ATOM 5155 N N . GLN A 1 654 ? 9.899 52.644 25.333 1.00 79.62 654 GLN A N 1
ATOM 5156 C CA . GLN A 1 654 ? 10.301 51.484 24.524 1.00 79.62 654 GLN A CA 1
ATOM 5157 C C . GLN A 1 654 ? 9.347 50.283 24.680 1.00 79.62 654 GLN A C 1
ATOM 5159 O O . GLN A 1 654 ? 9.767 49.132 24.742 1.00 79.62 654 GLN A O 1
ATOM 5164 N N . ILE A 1 655 ? 8.043 50.574 24.781 1.00 84.69 655 ILE A N 1
ATOM 5165 C CA . ILE A 1 655 ? 6.953 49.590 24.854 1.00 84.69 655 ILE A CA 1
ATOM 5166 C C . ILE A 1 655 ? 5.696 50.119 24.152 1.00 84.69 655 ILE A C 1
ATOM 5168 O O . ILE A 1 655 ? 5.424 51.326 24.171 1.00 84.69 655 ILE A O 1
ATOM 5172 N N . LEU A 1 656 ? 4.875 49.211 23.614 1.00 86.62 656 LEU A N 1
ATOM 5173 C CA . LEU A 1 656 ? 3.511 49.527 23.181 1.00 86.62 656 LEU A CA 1
ATOM 5174 C C . LEU A 1 656 ? 2.680 50.031 24.370 1.00 86.62 656 LEU A C 1
ATOM 5176 O O . LEU A 1 656 ? 2.674 49.431 25.450 1.00 86.62 656 LEU A O 1
ATOM 5180 N N . LYS A 1 657 ? 1.937 51.128 24.183 1.00 84.19 657 LYS A N 1
ATOM 5181 C CA . LYS A 1 657 ? 1.007 51.645 25.201 1.00 84.19 657 LYS A CA 1
ATOM 5182 C C . LYS A 1 657 ? -0.381 51.892 24.632 1.00 84.19 657 LYS A C 1
ATOM 5184 O O . LYS A 1 657 ? -0.559 52.461 23.562 1.00 84.19 657 LYS A O 1
ATOM 5189 N N . SER A 1 658 ? -1.395 51.516 25.410 1.00 85.88 658 SER A N 1
ATOM 5190 C CA . SER A 1 658 ? -2.792 51.788 25.068 1.00 85.88 658 SER A CA 1
ATOM 5191 C C . SER A 1 658 ? -3.117 53.287 25.120 1.00 85.88 658 SER A C 1
ATOM 5193 O O . SER A 1 658 ? -2.843 53.982 26.108 1.00 85.88 658 SER A O 1
ATOM 5195 N N . LYS A 1 659 ? -3.768 53.793 24.069 1.00 81.19 659 LYS A N 1
ATOM 5196 C CA . LYS A 1 659 ? -4.173 55.198 23.936 1.00 81.19 659 LYS A CA 1
ATOM 5197 C C . LYS A 1 659 ? -5.298 55.520 24.926 1.00 81.19 659 LYS A C 1
ATOM 5199 O O . LYS A 1 659 ? -6.468 55.165 24.756 1.00 81.19 659 LYS A O 1
ATOM 5204 N N . ARG A 1 660 ? -4.923 56.162 26.036 1.00 67.19 660 ARG A N 1
ATOM 5205 C CA . ARG A 1 660 ? -5.776 56.312 27.225 1.00 67.19 660 ARG A CA 1
ATOM 5206 C C . ARG A 1 660 ? -7.065 57.093 26.932 1.00 67.19 660 ARG A C 1
ATOM 5208 O O . ARG A 1 660 ? -7.040 58.167 26.342 1.00 67.19 660 ARG A O 1
ATOM 5215 N N . GLY A 1 661 ? -8.199 56.582 27.418 1.00 61.34 661 GLY A N 1
ATOM 5216 C CA . GLY A 1 661 ? -9.509 57.242 27.300 1.00 61.34 661 GLY A CA 1
ATOM 5217 C C . GLY A 1 661 ? -10.265 56.973 25.993 1.00 61.34 661 GLY A C 1
ATOM 5218 O O . GLY A 1 661 ? -11.341 57.536 25.797 1.00 61.34 661 GLY A O 1
ATOM 5219 N N . LYS A 1 662 ? -9.747 56.102 25.119 1.00 70.62 662 LYS A N 1
ATOM 5220 C CA . LYS A 1 662 ? -10.384 55.697 23.861 1.00 70.62 662 LYS A CA 1
ATOM 5221 C C . LYS A 1 662 ? -10.656 54.190 23.873 1.00 70.62 662 LYS A C 1
ATOM 5223 O O . LYS A 1 662 ? -9.778 53.397 23.557 1.00 70.62 662 LYS A O 1
ATOM 5228 N N . ARG A 1 663 ? -11.873 53.798 24.270 1.00 79.81 663 ARG A N 1
ATOM 5229 C CA . ARG A 1 663 ? -12.371 52.413 24.184 1.00 79.81 663 ARG A CA 1
ATOM 5230 C C . ARG A 1 663 ? -13.732 52.377 23.495 1.00 79.81 663 ARG A C 1
ATOM 5232 O O . ARG A 1 663 ? -14.584 53.200 23.821 1.00 79.81 663 ARG A O 1
ATOM 5239 N N . LEU A 1 664 ? -13.943 51.422 22.592 1.00 86.25 664 LEU A N 1
ATOM 5240 C CA . LEU A 1 664 ? -15.211 51.215 21.882 1.00 86.25 664 LEU A CA 1
ATOM 5241 C C . LEU A 1 664 ? -15.787 49.828 22.203 1.00 86.25 664 LEU A C 1
ATOM 5243 O O . LEU A 1 664 ? -15.046 48.854 22.122 1.00 86.25 664 LEU A O 1
ATOM 5247 N N . PRO A 1 665 ? -17.082 49.693 22.540 1.00 88.12 665 PRO A N 1
ATOM 5248 C CA . PRO A 1 665 ? -17.714 48.385 22.669 1.00 88.12 665 PRO A CA 1
ATOM 5249 C C . PRO A 1 665 ? -17.958 47.778 21.278 1.00 88.12 665 PRO A C 1
ATOM 5251 O O . PRO A 1 665 ? -18.705 48.342 20.472 1.00 88.12 665 PRO A O 1
ATOM 5254 N N . LEU A 1 666 ? -17.365 46.623 20.987 1.00 91.75 666 LEU A N 1
ATOM 5255 C CA . LEU A 1 666 ? -17.612 45.828 19.781 1.00 91.75 666 LEU A CA 1
ATOM 5256 C C . LEU A 1 666 ? -18.588 44.697 20.116 1.00 91.75 666 LEU A C 1
ATOM 5258 O O . LEU A 1 666 ? -18.456 44.069 21.159 1.00 91.75 666 LEU A O 1
ATOM 5262 N N . ARG A 1 667 ? -19.579 44.469 19.250 1.00 89.62 667 ARG A N 1
ATOM 5263 C CA . ARG A 1 667 ? -20.567 43.396 19.388 1.00 89.62 667 ARG A CA 1
ATOM 5264 C C . ARG A 1 667 ? -20.257 42.354 18.314 1.00 89.62 667 ARG A C 1
ATOM 5266 O O . ARG A 1 667 ? -20.208 42.746 17.155 1.00 89.62 667 ARG A O 1
ATOM 5273 N N . VAL A 1 668 ? -20.003 41.114 18.723 1.00 89.38 668 VAL A N 1
ATOM 5274 C CA . VAL A 1 668 ? -19.393 40.035 17.922 1.00 89.38 668 VAL A CA 1
ATOM 5275 C C . VAL A 1 668 ? -19.925 38.668 18.352 1.00 89.38 668 VAL A C 1
ATOM 5277 O O . VAL A 1 668 ? -20.291 38.482 19.513 1.00 89.38 668 VAL A O 1
ATOM 5280 N N . SER A 1 669 ? -19.890 37.690 17.446 1.00 87.56 669 SER A N 1
ATOM 5281 C CA . SER A 1 669 ? -20.136 36.284 17.788 1.00 87.56 669 SER A CA 1
ATOM 5282 C C . SER A 1 669 ? -19.129 35.791 18.845 1.00 87.56 669 SER A C 1
ATOM 5284 O O . SER A 1 669 ? -17.934 36.069 18.706 1.00 87.56 669 SER A O 1
ATOM 5286 N N . PRO A 1 670 ? -19.553 35.016 19.865 1.00 84.06 670 PRO A N 1
ATOM 5287 C CA . PRO A 1 670 ? -18.649 34.419 20.851 1.00 84.06 670 PRO A CA 1
ATOM 5288 C C . PRO A 1 670 ? -17.548 33.544 20.248 1.00 84.06 670 PRO A C 1
ATOM 5290 O O . PRO A 1 670 ? -16.486 33.436 20.842 1.00 84.06 670 PRO A O 1
ATOM 5293 N N . ASN A 1 671 ? -17.777 32.954 19.071 1.00 84.94 671 ASN A N 1
ATOM 5294 C CA . ASN A 1 671 ? -16.817 32.079 18.391 1.00 84.94 671 ASN A CA 1
ATOM 5295 C C . ASN A 1 671 ? -16.051 32.803 17.266 1.00 84.94 671 ASN A C 1
ATOM 5297 O O . ASN A 1 671 ? -15.551 32.157 16.351 1.00 84.94 671 ASN A O 1
ATOM 5301 N N . ALA A 1 672 ? -15.981 34.141 17.288 1.00 82.88 672 ALA A N 1
ATOM 5302 C CA . ALA A 1 672 ? -15.227 34.899 16.291 1.00 82.88 672 ALA A CA 1
ATOM 5303 C C . ALA A 1 672 ? -13.738 34.498 16.288 1.00 82.88 672 ALA A C 1
ATOM 5305 O O . ALA A 1 672 ? -13.081 34.513 17.335 1.00 82.88 672 ALA A O 1
ATOM 5306 N N . SER A 1 673 ? -13.221 34.166 15.103 1.00 83.94 673 SER A N 1
ATOM 5307 C CA . SER A 1 673 ? -11.796 33.933 14.850 1.00 83.94 673 SER A CA 1
ATOM 5308 C C . SER A 1 673 ? -11.016 35.251 14.830 1.00 83.94 673 SER A C 1
ATOM 5310 O O . SER A 1 673 ? -11.607 36.336 14.775 1.00 83.94 673 SER A O 1
ATOM 5312 N N . TYR A 1 674 ? -9.681 35.168 14.818 1.00 85.06 674 TYR A N 1
ATOM 5313 C CA . TYR A 1 674 ? -8.805 36.337 14.687 1.00 85.06 674 TYR A CA 1
ATOM 5314 C C . TYR A 1 674 ? -9.195 37.246 13.514 1.00 85.06 674 TYR A C 1
ATOM 5316 O O . TYR A 1 674 ? -9.394 38.445 13.705 1.00 85.06 674 TYR A O 1
ATOM 5324 N N . ALA A 1 675 ? -9.338 36.678 12.312 1.00 80.62 675 ALA A N 1
ATOM 5325 C CA . ALA A 1 675 ? -9.624 37.434 11.096 1.00 80.62 675 ALA A CA 1
ATOM 5326 C C . ALA A 1 675 ? -10.979 38.156 11.182 1.00 80.62 675 ALA A C 1
ATOM 5328 O O . ALA A 1 675 ? -11.053 39.363 10.946 1.00 80.62 675 ALA A O 1
ATOM 5329 N N . THR A 1 676 ? -12.030 37.448 11.612 1.00 84.38 676 THR A N 1
ATOM 5330 C CA . THR A 1 676 ? -13.373 38.019 11.794 1.00 84.38 676 THR A CA 1
ATOM 5331 C C . THR A 1 676 ? -13.380 39.127 12.849 1.00 84.38 676 THR A C 1
ATOM 5333 O O . THR A 1 676 ? -13.980 40.184 12.639 1.00 84.38 676 THR A O 1
ATOM 5336 N N . LEU A 1 677 ? -12.706 38.909 13.983 1.00 88.25 677 LEU A N 1
ATOM 5337 C CA . LEU A 1 677 ? -12.659 39.872 15.081 1.00 88.25 677 LEU A CA 1
ATOM 5338 C C . LEU A 1 677 ? -11.829 41.111 14.713 1.00 88.25 677 LEU A C 1
ATOM 5340 O O . LEU A 1 677 ? -12.232 42.224 15.053 1.00 88.25 677 LEU A O 1
ATOM 5344 N N . ARG A 1 678 ? -10.720 40.934 13.980 1.00 90.12 678 ARG A N 1
ATOM 5345 C CA . ARG A 1 678 ? -9.877 42.016 13.449 1.00 90.12 678 ARG A CA 1
ATOM 5346 C C . ARG A 1 678 ? -10.645 42.881 12.453 1.00 90.12 678 ARG A C 1
ATOM 5348 O O . ARG A 1 678 ? -10.708 44.090 12.652 1.00 90.12 678 ARG A O 1
ATOM 5355 N N . GLN A 1 679 ? -11.295 42.281 11.453 1.00 86.81 679 GLN A N 1
ATOM 5356 C CA . GLN A 1 679 ? -12.068 43.026 10.454 1.00 86.81 679 GLN A CA 1
ATOM 5357 C C . GLN A 1 679 ? -13.188 43.852 11.108 1.00 86.81 679 GLN A C 1
ATOM 5359 O O . GLN A 1 679 ? -13.279 45.061 10.895 1.00 86.81 679 GLN A O 1
ATOM 5364 N N . GLN A 1 680 ? -14.006 43.234 11.969 1.00 88.19 680 GLN A N 1
ATOM 5365 C CA . GLN A 1 680 ? -15.084 43.953 12.659 1.00 88.19 680 GLN A CA 1
ATOM 5366 C C . GLN A 1 680 ? -14.551 45.014 13.639 1.00 88.19 680 GLN A C 1
ATOM 5368 O O . GLN A 1 680 ? -15.226 46.014 13.902 1.00 88.19 680 GLN A O 1
ATOM 5373 N N . ALA A 1 681 ? -13.339 44.828 14.173 1.00 88.81 681 ALA A N 1
ATOM 5374 C CA . ALA A 1 681 ? -12.661 45.839 14.971 1.00 88.81 681 ALA A CA 1
ATOM 5375 C C . ALA A 1 681 ? -12.200 47.034 14.129 1.00 88.81 681 ALA A C 1
ATOM 5377 O O . ALA A 1 681 ? -12.479 48.169 14.518 1.00 88.81 681 ALA A O 1
ATOM 5378 N N . GLU A 1 682 ? -11.557 46.800 12.985 1.00 87.94 682 GLU A N 1
ATOM 5379 C CA . GLU A 1 682 ? -11.098 47.835 12.050 1.00 87.94 682 GLU A CA 1
ATOM 5380 C C . GLU A 1 682 ? -12.274 48.638 11.481 1.00 87.94 682 GLU A C 1
ATOM 5382 O O . GLU A 1 682 ? -12.291 49.862 11.614 1.00 87.94 682 GLU A O 1
ATOM 5387 N N . GLU A 1 683 ? -13.318 47.979 10.966 1.00 87.56 683 GLU A N 1
ATOM 5388 C CA . GLU A 1 683 ? -14.534 48.640 10.462 1.00 87.56 683 GLU A CA 1
ATOM 5389 C C . GLU A 1 683 ? -15.178 49.539 11.529 1.00 87.56 683 GLU A C 1
ATOM 5391 O O . GLU A 1 683 ? -15.551 50.694 11.269 1.00 87.56 683 GLU A O 1
ATOM 5396 N N . LYS A 1 684 ? -15.270 49.046 12.771 1.00 87.00 684 LYS A N 1
ATOM 5397 C CA . LYS A 1 684 ? -15.843 49.815 13.879 1.00 87.00 684 LYS A CA 1
ATOM 5398 C C . LYS A 1 684 ? -14.922 50.934 14.356 1.00 87.00 684 LYS A C 1
ATOM 5400 O O . LYS A 1 684 ? -15.415 52.004 14.716 1.00 87.00 684 LYS A O 1
ATOM 5405 N N . TRP A 1 685 ? -13.608 50.732 14.350 1.00 87.50 685 TRP A N 1
ATOM 5406 C CA . TRP A 1 685 ? -12.653 51.769 14.731 1.00 87.50 685 TRP A CA 1
ATOM 5407 C C . TRP A 1 685 ? -12.610 52.888 13.689 1.00 87.50 685 TRP A C 1
ATOM 5409 O O . TRP A 1 685 ? -12.771 54.052 14.056 1.00 87.50 685 TRP A O 1
ATOM 5419 N N . LYS A 1 686 ? -12.545 52.543 12.399 1.00 84.62 686 LYS A N 1
ATOM 5420 C CA . LYS A 1 686 ? -12.667 53.468 11.263 1.00 84.62 686 LYS A CA 1
ATOM 5421 C C . LYS A 1 686 ? -13.959 54.288 11.332 1.00 84.62 686 LYS A C 1
ATOM 5423 O O . LYS A 1 686 ? -13.924 55.501 11.152 1.00 84.62 686 LYS A O 1
ATOM 5428 N N . THR A 1 687 ? -15.087 53.667 11.682 1.00 84.06 687 THR A N 1
ATOM 5429 C CA . THR A 1 687 ? -16.388 54.362 11.775 1.00 84.06 687 THR A CA 1
ATOM 5430 C C . THR A 1 687 ? -16.465 55.384 12.922 1.00 84.06 687 THR A C 1
ATOM 5432 O O . THR A 1 687 ? -17.092 56.431 12.769 1.00 84.06 687 THR A O 1
ATOM 5435 N N . PHE A 1 688 ? -15.858 55.106 14.083 1.00 79.38 688 PHE A N 1
ATOM 5436 C CA . PHE A 1 688 ? -16.012 55.936 15.294 1.00 79.38 688 PHE A CA 1
ATOM 5437 C C . PHE A 1 688 ? -14.788 56.809 15.632 1.00 79.38 688 PHE A C 1
ATOM 5439 O O . PHE A 1 688 ? -14.917 57.780 16.380 1.00 79.38 688 PHE A O 1
ATOM 5446 N N . HIS A 1 689 ? -13.612 56.476 15.100 1.00 82.56 689 HIS A N 1
ATOM 5447 C CA . HIS A 1 689 ? -12.326 57.136 15.337 1.00 82.56 689 HIS A CA 1
ATOM 5448 C C . HIS A 1 689 ? -11.492 57.228 14.041 1.00 82.56 689 HIS A C 1
ATOM 5450 O O . HIS A 1 689 ? -10.282 57.024 14.079 1.00 82.56 689 HIS A O 1
ATOM 5456 N N . SER A 1 690 ? -12.109 57.567 12.901 1.00 75.44 690 SER A N 1
ATOM 5457 C CA . SER A 1 690 ? -11.421 57.729 11.601 1.00 75.44 690 SER A CA 1
ATOM 5458 C C . SER A 1 690 ? -10.184 58.632 11.652 1.00 75.44 690 SER A C 1
ATOM 5460 O O . SER A 1 690 ? -9.215 58.394 10.953 1.00 75.44 690 SER A O 1
ATOM 5462 N N . ASN A 1 691 ? -10.166 59.640 12.526 1.00 76.69 691 ASN A N 1
ATOM 5463 C CA . ASN A 1 691 ? -9.019 60.533 12.718 1.00 76.69 691 ASN A CA 1
ATOM 5464 C C . ASN A 1 691 ? -7.832 59.900 13.485 1.00 76.69 691 ASN A C 1
ATOM 5466 O O . ASN A 1 691 ? -6.856 60.594 13.766 1.00 76.69 691 ASN A O 1
ATOM 5470 N N . LEU A 1 692 ? -7.967 58.643 13.918 1.00 77.38 692 LEU A N 1
ATOM 5471 C CA . LEU A 1 692 ? -6.964 57.802 14.584 1.00 77.38 692 LEU A CA 1
ATOM 5472 C C . LEU A 1 692 ? -6.838 56.440 13.867 1.00 77.38 692 LEU A C 1
ATOM 5474 O O . LEU A 1 692 ? -6.426 55.458 14.484 1.00 77.38 692 LEU A O 1
ATOM 5478 N N . TYR A 1 693 ? -7.270 56.375 12.608 1.00 80.81 693 TYR A N 1
ATOM 5479 C CA . TYR A 1 693 ? -7.169 55.217 11.734 1.00 80.81 693 TYR A CA 1
ATOM 5480 C C . TYR A 1 693 ? -6.559 55.683 10.414 1.00 80.81 693 TYR A C 1
ATOM 5482 O O . TYR A 1 693 ? -7.058 56.631 9.810 1.00 80.81 693 TYR A O 1
ATOM 5490 N N . ASP A 1 694 ? -5.489 55.037 9.981 1.00 79.88 694 ASP A N 1
ATOM 5491 C CA . ASP A 1 694 ? -4.809 55.355 8.732 1.00 79.88 694 ASP A CA 1
ATOM 5492 C C . ASP A 1 694 ? -5.142 54.283 7.691 1.00 79.88 694 ASP A C 1
ATOM 5494 O O . ASP A 1 694 ? -4.863 53.105 7.890 1.00 79.88 694 ASP A O 1
ATOM 5498 N N . GLU A 1 695 ? -5.774 54.678 6.586 1.00 79.12 695 GLU A N 1
ATOM 5499 C CA . GLU A 1 695 ? -6.169 53.742 5.526 1.00 79.12 695 GLU A CA 1
ATOM 5500 C C . GLU A 1 695 ? -4.984 53.238 4.686 1.00 79.12 695 GLU A C 1
ATOM 5502 O O . GLU A 1 695 ? -5.170 52.327 3.882 1.00 79.12 695 GLU A O 1
ATOM 5507 N N . SER A 1 696 ? -3.785 53.809 4.857 1.00 74.06 696 SER A N 1
ATOM 5508 C CA . SER A 1 696 ? -2.583 53.451 4.093 1.00 74.06 696 SER A CA 1
ATOM 5509 C C . SER A 1 696 ? -1.729 52.334 4.710 1.00 74.06 696 SER A C 1
ATOM 5511 O O . SER A 1 696 ? -0.795 51.872 4.058 1.00 74.06 696 SER A O 1
ATOM 5513 N N . GLN A 1 697 ? -2.049 51.864 5.923 1.00 75.62 697 GLN A N 1
ATOM 5514 C CA . GLN A 1 697 ? -1.295 50.812 6.621 1.00 75.62 697 GLN A CA 1
ATOM 5515 C C . GLN A 1 697 ? -2.206 49.727 7.229 1.00 75.62 697 GLN A C 1
ATOM 5517 O O . GLN A 1 697 ? -3.323 50.029 7.660 1.00 75.62 697 GLN A O 1
ATOM 5522 N N . PRO A 1 698 ? -1.750 48.462 7.300 1.00 81.81 698 PRO A N 1
ATOM 5523 C CA . PRO A 1 698 ? -2.487 47.403 7.978 1.00 81.81 698 PRO A CA 1
ATOM 5524 C C . PRO A 1 698 ? -2.418 47.543 9.507 1.00 81.81 698 PRO A C 1
ATOM 5526 O O . PRO A 1 698 ? -1.489 48.130 10.068 1.00 81.81 698 PRO A O 1
ATOM 5529 N N . TYR A 1 699 ? -3.407 46.963 10.189 1.00 88.25 699 TYR A N 1
ATOM 5530 C CA . TYR A 1 699 ? -3.474 46.885 11.648 1.00 88.25 699 TYR A CA 1
ATOM 5531 C C . TYR A 1 699 ? -3.478 45.422 12.108 1.00 88.25 699 TYR A C 1
ATOM 5533 O O . TYR A 1 699 ? -4.110 44.562 11.496 1.00 88.25 699 TYR A O 1
ATOM 5541 N N . HIS A 1 700 ? -2.811 45.140 13.228 1.00 88.62 700 HIS A N 1
ATOM 5542 C CA . HIS A 1 700 ? -2.893 43.853 13.926 1.00 88.62 700 HIS A CA 1
ATOM 5543 C C . HIS A 1 700 ? -3.838 43.964 15.120 1.00 88.62 700 HIS A C 1
ATOM 5545 O O . HIS A 1 700 ? -3.846 44.974 15.826 1.00 88.62 700 HIS A O 1
ATOM 5551 N N . LEU A 1 701 ? -4.605 42.905 15.387 1.00 91.81 701 LEU A N 1
ATOM 5552 C CA . LEU A 1 701 ? -5.347 42.766 16.640 1.00 91.81 701 LEU A CA 1
ATOM 5553 C C . LEU A 1 701 ? -4.444 42.142 17.721 1.00 91.81 701 LEU A C 1
ATOM 5555 O O . LEU A 1 701 ? -3.911 41.045 17.536 1.00 91.81 701 LEU A O 1
ATOM 5559 N N . LEU A 1 702 ? -4.286 42.839 18.843 1.00 87.38 702 LEU A N 1
ATOM 5560 C CA . LEU A 1 702 ? -3.467 42.454 19.991 1.00 87.38 702 LEU A CA 1
ATOM 5561 C C . LEU A 1 702 ? -4.323 42.180 21.239 1.00 87.38 702 LEU A C 1
ATOM 5563 O O . LEU A 1 702 ? -5.428 42.717 21.403 1.00 87.38 702 LEU A O 1
ATOM 5567 N N . LEU A 1 703 ? -3.780 41.351 22.125 1.00 87.56 703 LEU A N 1
ATOM 5568 C CA . LEU A 1 703 ? -4.334 40.965 23.424 1.00 87.56 703 LEU A CA 1
ATOM 5569 C C . LEU A 1 703 ? -3.996 42.002 24.522 1.00 87.56 703 LEU A C 1
ATOM 5571 O O . LEU A 1 703 ? -3.301 42.988 24.275 1.00 87.56 703 LEU A O 1
ATOM 5575 N N . GLU A 1 704 ? -4.493 41.816 25.756 1.00 80.69 704 GLU A N 1
ATOM 5576 C CA . GLU A 1 704 ? -4.241 42.770 26.864 1.00 80.69 704 GLU A CA 1
ATOM 5577 C C . GLU A 1 704 ? -2.762 42.861 27.300 1.00 80.69 704 GLU A C 1
ATOM 5579 O O . GLU A 1 704 ? -2.389 43.834 27.957 1.00 80.69 704 GLU A O 1
ATOM 5584 N N . ASP A 1 705 ? -1.936 41.877 26.937 1.00 77.31 705 ASP A N 1
ATOM 5585 C CA . ASP A 1 705 ? -0.487 41.806 27.184 1.00 77.31 705 ASP A CA 1
ATOM 5586 C C . ASP A 1 705 ? 0.371 42.355 26.025 1.00 77.31 705 ASP A C 1
ATOM 5588 O O . ASP A 1 705 ? 1.584 42.484 26.181 1.00 77.31 705 ASP A O 1
ATOM 5592 N N . GLY A 1 706 ? -0.248 42.727 24.898 1.00 73.56 706 GLY A N 1
ATOM 5593 C CA . GLY A 1 706 ? 0.429 43.216 23.695 1.00 73.56 706 GLY A CA 1
ATOM 5594 C C . GLY A 1 706 ? 0.782 42.135 22.666 1.00 73.56 706 GLY A C 1
ATOM 5595 O O . GLY A 1 706 ? 1.219 42.490 21.576 1.00 73.56 706 GLY A O 1
ATOM 5596 N N . GLN A 1 707 ? 0.557 40.846 22.945 1.00 82.44 707 GLN A N 1
ATOM 5597 C CA . GLN A 1 707 ? 0.804 39.787 21.959 1.00 82.44 707 GLN A CA 1
ATOM 5598 C C . GLN A 1 707 ? -0.260 39.777 20.855 1.00 82.44 707 GLN A C 1
ATOM 5600 O O . GLN A 1 707 ? -1.422 40.134 21.074 1.00 82.44 707 GLN A O 1
ATOM 5605 N N . LYS A 1 708 ? 0.123 39.340 19.650 1.00 82.69 708 LYS A N 1
ATOM 5606 C CA . LYS A 1 708 ? -0.792 39.212 18.510 1.00 82.69 708 LYS A CA 1
ATOM 5607 C C . LYS A 1 708 ? -1.786 38.074 18.741 1.00 82.69 708 LYS A C 1
ATOM 5609 O O . LYS A 1 708 ? -1.398 36.950 19.041 1.00 82.69 708 LYS A O 1
ATOM 5614 N N . ALA A 1 709 ? -3.074 38.352 18.546 1.00 82.69 709 ALA A N 1
ATOM 5615 C CA . ALA A 1 709 ? -4.178 37.449 18.883 1.00 82.69 709 ALA A CA 1
ATOM 5616 C C . ALA A 1 709 ? -4.363 36.253 17.913 1.00 82.69 709 ALA A C 1
ATOM 5618 O O . ALA A 1 709 ? -5.493 35.895 17.603 1.00 82.69 709 ALA A O 1
ATOM 5619 N N . LEU A 1 710 ? -3.284 35.657 17.391 1.00 76.06 710 LEU A N 1
ATOM 5620 C CA . LEU A 1 710 ? -3.340 34.492 16.488 1.00 76.06 710 LEU A CA 1
ATOM 5621 C C . LEU A 1 710 ? -3.465 33.159 17.242 1.00 76.06 710 LEU A C 1
ATOM 5623 O O . LEU A 1 710 ? -4.153 32.252 16.779 1.00 76.06 710 LEU A O 1
ATOM 5627 N N . LEU A 1 711 ? -2.826 33.061 18.409 1.00 73.06 711 LEU A N 1
ATOM 5628 C CA . LEU A 1 711 ? -2.826 31.896 19.296 1.00 73.06 711 LEU A CA 1
ATOM 5629 C C . LEU A 1 711 ? -3.378 32.289 20.675 1.00 73.06 711 LEU A C 1
ATOM 5631 O O . LEU A 1 711 ? -3.429 33.475 21.019 1.00 73.06 711 LEU A O 1
ATOM 5635 N N . LEU A 1 712 ? -3.783 31.308 21.482 1.00 75.06 712 LEU A N 1
ATOM 5636 C CA . LEU A 1 712 ? -4.097 31.547 22.897 1.00 75.06 712 LEU A CA 1
ATOM 5637 C C . LEU A 1 712 ? -2.809 31.779 23.716 1.00 75.06 712 LEU A C 1
ATOM 5639 O O . LEU A 1 712 ? -1.835 31.048 23.512 1.00 75.06 712 LEU A O 1
ATOM 5643 N N . PRO A 1 713 ? -2.775 32.734 24.673 1.00 64.50 713 PRO A N 1
ATOM 5644 C CA . PRO A 1 713 ? -1.582 32.975 25.483 1.00 64.50 713 PRO A CA 1
ATOM 5645 C C . PRO A 1 713 ? -1.141 31.715 26.226 1.00 64.50 713 PRO A C 1
ATOM 5647 O O . PRO A 1 713 ? -1.934 31.083 26.919 1.00 64.50 713 PRO A O 1
ATOM 5650 N N . GLY A 1 714 ? 0.140 31.372 26.110 1.00 56.81 714 GLY A N 1
ATOM 5651 C CA . GLY A 1 714 ? 0.714 30.172 26.724 1.00 56.81 714 GLY A CA 1
ATOM 5652 C C . GLY A 1 714 ? 0.613 28.900 25.874 1.00 56.81 714 GLY A C 1
ATOM 5653 O O . GLY A 1 714 ? 1.323 27.941 26.173 1.00 56.81 714 GLY A O 1
ATOM 5654 N N . SER A 1 715 ? -0.169 28.893 24.788 1.00 61.34 715 SER A N 1
ATOM 5655 C CA . SER A 1 715 ? -0.185 27.801 23.808 1.00 61.34 715 SER A CA 1
ATOM 5656 C C . SER A 1 715 ? 0.678 28.137 22.591 1.00 61.34 715 SER A C 1
ATOM 5658 O O . SER A 1 715 ? 0.611 29.238 22.051 1.00 61.34 715 SER A O 1
ATOM 5660 N N . LYS A 1 716 ? 1.479 27.170 22.125 1.00 53.03 716 LYS A N 1
ATOM 5661 C CA . LYS A 1 716 ? 2.256 27.286 20.875 1.00 53.03 716 LYS A CA 1
ATOM 5662 C C . LYS A 1 716 ? 1.522 26.741 19.639 1.00 53.03 716 LYS A C 1
ATOM 5664 O O . LYS A 1 716 ? 2.060 26.854 18.545 1.00 53.03 716 LYS A O 1
ATOM 5669 N N . LYS A 1 717 ? 0.354 26.105 19.810 1.00 59.19 717 LYS A N 1
ATOM 5670 C CA . LYS A 1 717 ? -0.361 25.389 18.730 1.00 59.19 717 LYS A CA 1
ATOM 5671 C C . LYS A 1 717 ? -1.878 25.641 18.672 1.00 59.19 717 LYS A C 1
ATOM 5673 O O . LYS A 1 717 ? -2.479 25.365 17.643 1.00 59.19 717 LYS A O 1
ATOM 5678 N N . GLU A 1 718 ? -2.517 26.152 19.730 1.00 68.94 718 GLU A N 1
ATOM 5679 C CA . GLU A 1 718 ? -3.976 26.373 19.740 1.00 68.94 718 GLU A CA 1
ATOM 5680 C C . GLU A 1 718 ? -4.345 27.751 19.164 1.00 68.94 718 GLU A C 1
ATOM 5682 O O . GLU A 1 718 ? -3.985 28.791 19.725 1.00 68.94 718 GLU A O 1
ATOM 5687 N N . LEU A 1 719 ? -5.076 27.741 18.044 1.00 64.38 719 LEU A N 1
ATOM 5688 C CA . LEU A 1 719 ? -5.546 28.936 17.339 1.00 64.38 719 LEU A CA 1
ATOM 5689 C C . LEU A 1 719 ? -6.555 29.746 18.164 1.00 64.38 719 LEU A C 1
ATOM 5691 O O . LEU A 1 719 ? -7.406 29.213 18.879 1.00 64.38 719 LEU A O 1
ATOM 5695 N N . PHE A 1 720 ? -6.492 31.067 18.020 1.00 83.94 720 PHE A N 1
ATOM 5696 C CA . PHE A 1 720 ? -7.368 31.985 18.737 1.00 83.94 720 PHE A CA 1
ATOM 5697 C C . PHE A 1 720 ? -8.831 31.902 18.269 1.00 83.94 720 PHE A C 1
ATOM 5699 O O . PHE A 1 720 ? -9.169 32.185 17.115 1.00 83.94 720 PHE A O 1
ATOM 5706 N N . THR A 1 721 ? -9.722 31.662 19.231 1.00 86.94 721 THR A N 1
ATOM 5707 C CA . THR A 1 721 ? -11.149 31.994 19.143 1.00 86.94 721 THR A CA 1
ATOM 5708 C C . THR A 1 721 ? -11.569 32.787 20.377 1.00 86.94 721 THR A C 1
ATOM 5710 O O . THR A 1 721 ? -11.049 32.584 21.480 1.00 86.94 721 THR A O 1
ATOM 5713 N N . LEU A 1 722 ? -12.522 33.707 20.206 1.00 84.19 722 LEU A N 1
ATOM 5714 C CA . LEU A 1 722 ? -12.942 34.612 21.277 1.00 84.19 722 LEU 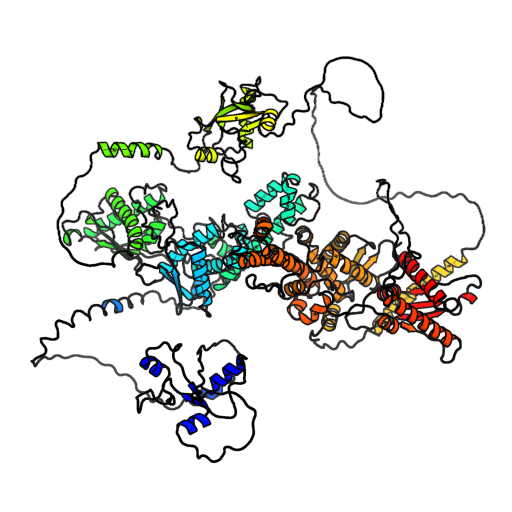A CA 1
ATOM 5715 C C . LEU A 1 722 ? -13.515 33.880 22.514 1.00 84.19 722 LEU A C 1
ATOM 5717 O O . LEU A 1 722 ? -13.331 34.354 23.636 1.00 84.19 722 LEU A O 1
ATOM 5721 N N . SER A 1 723 ? -14.169 32.731 22.335 1.00 84.69 723 SER A N 1
ATOM 5722 C CA . SER A 1 723 ? -14.731 31.916 23.417 1.00 84.69 723 SER A CA 1
ATOM 5723 C C . SER A 1 723 ? -13.643 31.200 24.213 1.00 84.69 723 SER A C 1
ATOM 5725 O O . SER A 1 723 ? -13.591 31.372 25.429 1.00 84.69 723 SER A O 1
ATOM 5727 N N . ARG A 1 724 ? -12.706 30.509 23.551 1.00 85.31 724 ARG A N 1
ATOM 5728 C CA . ARG A 1 724 ? -11.560 29.867 24.223 1.00 85.31 724 ARG A CA 1
ATOM 5729 C C . ARG A 1 724 ? -10.689 30.887 24.967 1.00 85.31 724 ARG A C 1
ATOM 5731 O O . ARG A 1 724 ? -10.338 30.676 26.122 1.00 85.31 724 ARG A O 1
ATOM 5738 N N . TYR A 1 725 ? -10.440 32.058 24.375 1.00 82.50 725 TYR A N 1
ATOM 5739 C CA . TYR A 1 725 ? -9.726 33.143 25.063 1.00 82.50 725 TYR A CA 1
ATOM 5740 C C . TYR A 1 725 ? -10.488 33.693 26.284 1.00 82.50 725 TYR A C 1
ATOM 5742 O O . TYR A 1 725 ? -9.885 34.100 27.280 1.00 82.50 725 TYR A O 1
ATOM 5750 N N . GLN A 1 726 ? -11.823 33.702 26.240 1.00 88.94 726 GLN A N 1
ATOM 5751 C CA . GLN A 1 726 ? -12.656 34.099 27.376 1.00 88.94 726 GLN A CA 1
ATOM 5752 C C . GLN A 1 726 ? -12.637 33.059 28.508 1.00 88.94 726 GLN A C 1
ATOM 5754 O O . GLN A 1 726 ? -12.624 33.459 29.680 1.00 88.94 726 GLN A O 1
ATOM 5759 N N . GLU A 1 727 ? -12.608 31.768 28.168 1.00 82.81 727 GLU A N 1
ATOM 5760 C CA . GLU A 1 727 ? -12.452 30.652 29.108 1.00 82.81 727 GLU A CA 1
ATOM 5761 C C . GLU A 1 727 ? -11.114 30.749 29.856 1.00 82.81 727 GLU A C 1
ATOM 5763 O O . GLU A 1 727 ? -11.128 30.843 31.086 1.00 82.81 727 GLU A O 1
ATOM 5768 N N . GLU A 1 728 ? -9.994 30.865 29.131 1.00 78.31 728 GLU A N 1
ATOM 5769 C CA . GLU A 1 728 ? -8.643 31.023 29.703 1.00 78.31 728 GLU A CA 1
ATOM 5770 C C . GLU A 1 728 ? -8.529 32.244 30.634 1.00 78.31 728 GLU A C 1
ATOM 5772 O O . GLU A 1 728 ? -7.956 32.182 31.724 1.00 78.31 728 GLU A O 1
ATOM 5777 N N . LEU A 1 729 ? -9.128 33.379 30.254 1.00 78.75 729 LEU A N 1
ATOM 5778 C CA . LEU A 1 729 ? -9.104 34.582 31.089 1.00 78.75 729 LEU A CA 1
ATOM 5779 C C . LEU A 1 729 ? -10.010 34.507 32.330 1.00 78.75 729 LEU A C 1
ATOM 5781 O O . LEU A 1 729 ? -9.847 35.327 33.243 1.00 78.75 729 LEU A O 1
ATOM 5785 N N . GLY A 1 730 ? -11.027 33.638 32.349 1.00 74.50 730 GLY A N 1
ATOM 5786 C CA . GLY A 1 730 ? -12.055 33.605 33.399 1.00 74.50 730 GLY A CA 1
ATOM 5787 C C . GLY A 1 730 ? -12.805 34.939 33.599 1.00 74.50 730 GLY A C 1
ATOM 5788 O O . GLY A 1 730 ? -13.337 35.214 34.683 1.00 74.50 730 GLY A O 1
ATOM 5789 N N . LYS A 1 731 ? -12.815 35.818 32.585 1.00 80.56 731 LYS A N 1
ATOM 5790 C CA . LYS A 1 731 ? -13.445 37.156 32.604 1.00 80.56 731 LYS A CA 1
ATOM 5791 C C . LYS A 1 731 ? -14.769 37.124 31.830 1.00 80.56 731 LYS A C 1
ATOM 5793 O O . LYS A 1 731 ? -14.888 36.422 30.846 1.00 80.56 731 LYS A O 1
ATOM 5798 N N . ASP A 1 732 ? -15.753 37.931 32.227 1.00 84.12 732 ASP A N 1
ATOM 5799 C CA . ASP A 1 732 ? -16.929 38.234 31.385 1.00 84.12 732 ASP A CA 1
ATOM 5800 C C . ASP A 1 732 ? -16.470 38.951 30.097 1.00 84.12 732 ASP A C 1
ATOM 5802 O O . ASP A 1 732 ? -15.604 39.825 30.191 1.00 84.12 732 ASP A O 1
ATOM 5806 N N . PHE A 1 733 ? -17.050 38.640 28.928 1.00 87.81 733 PHE A N 1
ATOM 5807 C CA . PHE A 1 733 ? -16.716 39.273 27.637 1.00 87.81 733 PHE A CA 1
ATOM 5808 C C . PHE A 1 733 ? -16.661 40.810 27.707 1.00 87.81 733 PHE A C 1
ATOM 5810 O O . PHE A 1 733 ? -15.742 41.424 27.161 1.00 87.81 733 PHE A O 1
ATOM 5817 N N . LYS A 1 734 ? -17.553 41.449 28.479 1.00 86.81 734 LYS A N 1
ATOM 5818 C CA . LYS A 1 734 ? -17.588 42.917 28.663 1.00 86.81 734 LYS A CA 1
ATOM 5819 C C . LYS A 1 734 ? -16.340 43.471 29.348 1.00 86.81 734 LYS A C 1
ATOM 5821 O O . LYS A 1 734 ? -16.103 44.678 29.308 1.00 86.81 734 LYS A O 1
ATOM 5826 N N . ARG A 1 735 ? -15.556 42.614 30.002 1.00 84.12 735 ARG A N 1
ATOM 5827 C CA . ARG A 1 735 ? -14.303 42.945 30.690 1.00 84.12 735 ARG A CA 1
ATOM 5828 C C . ARG A 1 735 ? -13.059 42.609 29.866 1.00 84.12 735 ARG A C 1
ATOM 5830 O O . ARG A 1 735 ? -11.972 42.925 30.337 1.00 84.12 735 ARG A O 1
ATOM 5837 N N . ILE A 1 736 ? -13.208 42.004 28.687 1.00 90.62 736 ILE A N 1
ATOM 5838 C CA . ILE A 1 736 ? -12.108 41.736 27.756 1.00 90.62 736 ILE A CA 1
ATOM 5839 C C . ILE A 1 736 ? -11.850 42.988 26.909 1.00 90.62 736 ILE A C 1
ATOM 5841 O O . ILE A 1 736 ? -12.788 43.669 26.472 1.00 90.62 736 ILE A O 1
ATOM 5845 N N . THR A 1 737 ? -10.572 43.300 26.704 1.00 89.38 737 THR A N 1
ATOM 5846 C CA . THR A 1 737 ? -10.109 44.401 25.858 1.00 89.38 737 THR A CA 1
ATOM 5847 C C . THR A 1 737 ? -9.139 43.871 24.811 1.00 89.38 737 THR A C 1
ATOM 5849 O O . THR A 1 737 ? -8.117 43.304 25.171 1.00 89.38 737 THR A O 1
ATOM 5852 N N . PHE A 1 738 ? -9.430 44.097 23.536 1.00 93.19 738 PHE A N 1
ATOM 5853 C CA . PHE A 1 738 ? -8.468 43.928 22.449 1.00 93.19 738 PHE A CA 1
ATOM 5854 C C . PHE A 1 738 ? -7.950 45.292 22.012 1.00 93.19 738 PHE A C 1
ATOM 5856 O O . PHE A 1 738 ? -8.615 46.311 22.229 1.00 93.19 738 PHE A O 1
ATOM 5863 N N . PHE A 1 739 ? -6.790 45.322 21.375 1.00 92.69 739 PHE A N 1
ATOM 5864 C CA . PHE A 1 739 ? -6.199 46.551 20.861 1.00 92.69 739 PHE A CA 1
ATOM 5865 C C . PHE A 1 739 ? -5.887 46.393 19.381 1.00 92.69 739 PHE A C 1
ATOM 5867 O O . PHE A 1 739 ? -5.278 45.410 18.986 1.00 92.69 739 PHE A O 1
ATOM 5874 N N . LEU A 1 740 ? -6.296 47.354 18.557 1.00 90.94 740 LEU A N 1
ATOM 5875 C CA . LEU A 1 740 ? -5.681 47.508 17.242 1.00 90.94 740 LEU A CA 1
ATOM 5876 C C . LEU A 1 740 ? -4.294 48.124 17.440 1.00 90.94 740 LEU A C 1
ATOM 5878 O O . LEU A 1 740 ? -4.127 48.971 18.319 1.00 90.94 740 LEU A O 1
ATOM 5882 N N . CYS A 1 741 ? -3.321 47.718 16.636 1.00 90.88 741 CYS A N 1
ATOM 5883 C CA . CYS A 1 741 ? -1.981 48.296 16.598 1.00 90.88 741 CYS A CA 1
ATOM 5884 C C . CYS A 1 741 ? -1.561 48.465 15.134 1.00 90.88 741 CYS A C 1
ATOM 5886 O O . CYS A 1 741 ? -1.728 47.505 14.378 1.00 90.88 741 CYS A O 1
ATOM 5888 N N . PRO A 1 742 ? -1.048 49.635 14.711 1.00 89.44 742 PRO A N 1
ATOM 5889 C CA . PRO A 1 742 ? -0.445 49.782 13.391 1.00 89.44 742 PRO A CA 1
ATOM 5890 C C . PRO A 1 742 ? 0.664 48.748 13.181 1.00 89.44 742 PRO A C 1
ATOM 5892 O O . PRO A 1 742 ? 1.420 48.457 14.111 1.00 89.44 742 PRO A O 1
ATOM 5895 N N . ASP A 1 743 ? 0.782 48.218 11.967 1.00 86.31 743 ASP A N 1
ATOM 5896 C CA . ASP A 1 743 ? 1.824 47.251 11.606 1.00 86.31 743 ASP A CA 1
ATOM 5897 C C . ASP A 1 743 ? 3.238 47.785 11.871 1.00 86.31 743 ASP A C 1
ATOM 5899 O O . ASP A 1 743 ? 4.037 47.103 12.508 1.00 86.31 743 ASP A O 1
ATOM 5903 N N . ARG A 1 744 ? 3.501 49.053 11.532 1.00 84.12 744 ARG A N 1
ATOM 5904 C CA . ARG A 1 744 ? 4.763 49.739 11.849 1.00 84.12 744 ARG A CA 1
ATOM 5905 C C . ARG A 1 744 ? 5.096 49.709 13.346 1.00 84.12 744 ARG A C 1
ATOM 5907 O O . ARG A 1 744 ? 6.199 49.331 13.727 1.00 84.12 744 ARG A O 1
ATOM 5914 N N . ASP A 1 745 ? 4.143 50.083 14.197 1.00 86.69 745 ASP A N 1
ATOM 5915 C CA . ASP A 1 745 ? 4.337 50.138 15.652 1.00 86.69 745 ASP A CA 1
ATOM 5916 C C . ASP A 1 745 ? 4.526 48.734 16.252 1.00 86.69 745 ASP A C 1
ATOM 5918 O O . ASP A 1 745 ? 5.288 48.562 17.205 1.00 86.69 745 ASP A O 1
ATOM 5922 N N . PHE A 1 746 ? 3.866 47.726 15.672 1.00 88.62 746 PHE A N 1
ATOM 5923 C CA . PHE A 1 746 ? 4.029 46.327 16.058 1.00 88.62 746 PHE A CA 1
ATOM 5924 C C . PHE A 1 746 ? 5.409 45.778 15.654 1.00 88.62 746 PHE A C 1
ATOM 5926 O O . PHE A 1 746 ? 6.089 45.186 16.490 1.00 88.62 746 PHE A O 1
ATOM 5933 N N . GLN A 1 747 ? 5.875 46.039 14.428 1.00 81.62 747 GLN A N 1
ATOM 5934 C CA . GLN A 1 747 ? 7.208 45.631 13.956 1.00 81.62 747 GLN A CA 1
ATOM 5935 C C . GLN A 1 747 ? 8.339 46.227 14.802 1.00 81.62 747 GLN A C 1
ATOM 5937 O O . GLN A 1 747 ? 9.282 45.513 15.147 1.00 81.62 747 GLN A O 1
ATOM 5942 N N . ILE A 1 748 ? 8.216 47.500 15.199 1.00 82.69 748 ILE A N 1
ATOM 5943 C CA . ILE A 1 748 ? 9.153 48.137 16.136 1.00 82.69 748 ILE A CA 1
ATOM 5944 C C . ILE A 1 748 ? 9.130 47.411 17.494 1.00 82.69 748 ILE A C 1
ATOM 5946 O O . ILE A 1 748 ? 10.185 47.171 18.078 1.00 82.69 748 ILE A O 1
ATOM 5950 N N . SER A 1 749 ? 7.952 47.004 17.983 1.00 83.38 749 SER A N 1
ATOM 5951 C CA . SER A 1 749 ? 7.829 46.303 19.271 1.00 83.38 749 SER A CA 1
ATOM 5952 C C . SER A 1 749 ? 8.377 44.872 19.286 1.00 83.38 749 SER A C 1
ATOM 5954 O O . SER A 1 749 ? 8.848 44.422 20.328 1.00 83.38 749 SER A O 1
ATOM 5956 N N . GLU A 1 750 ? 8.378 44.193 18.137 1.00 80.44 750 GLU A N 1
ATOM 5957 C CA . GLU A 1 750 ? 8.997 42.872 17.948 1.00 80.44 750 GLU A CA 1
ATOM 5958 C C . GLU A 1 750 ? 10.519 42.965 17.691 1.00 80.44 750 GLU A C 1
ATOM 5960 O O . GLU A 1 750 ? 11.185 41.945 17.543 1.00 80.44 750 GLU A O 1
ATOM 5965 N N . GLY A 1 751 ? 11.090 44.178 17.638 1.00 69.12 751 GLY A N 1
ATOM 5966 C CA . GLY A 1 751 ? 12.520 44.403 17.392 1.00 69.12 751 GLY A CA 1
ATOM 5967 C C . GLY A 1 751 ? 12.955 44.241 15.930 1.00 69.12 751 GLY A C 1
ATOM 5968 O O . GLY A 1 751 ? 14.150 44.235 15.653 1.00 69.12 751 GLY A O 1
ATOM 5969 N N . ASN A 1 752 ? 12.007 44.148 14.993 1.00 65.94 752 ASN A N 1
ATOM 5970 C CA . ASN A 1 752 ? 12.249 43.888 13.568 1.00 65.94 752 ASN A CA 1
ATOM 5971 C C . ASN A 1 752 ? 12.405 45.179 12.733 1.00 65.94 752 ASN A C 1
ATOM 5973 O O . ASN A 1 752 ? 12.056 45.198 11.554 1.00 65.94 752 ASN A O 1
ATOM 5977 N N . PHE A 1 753 ? 12.868 46.277 13.339 1.00 51.56 753 PHE A N 1
ATOM 5978 C CA . PHE A 1 753 ? 12.926 47.595 12.699 1.00 51.56 753 PHE A CA 1
ATOM 5979 C C . PHE A 1 753 ? 14.312 48.231 12.884 1.00 51.56 753 PHE A C 1
ATOM 5981 O O . PHE A 1 753 ? 14.633 48.731 13.962 1.00 51.56 753 PHE A O 1
ATOM 5988 N N . ASP A 1 754 ? 15.136 48.207 11.832 1.00 45.12 754 ASP A N 1
ATOM 5989 C CA . ASP A 1 754 ? 16.485 48.786 11.847 1.00 45.12 754 ASP A CA 1
ATOM 5990 C C . ASP A 1 754 ? 16.449 50.325 11.904 1.00 45.12 754 ASP A C 1
ATOM 5992 O O . ASP A 1 754 ? 15.751 50.992 11.138 1.00 45.12 754 ASP A O 1
ATOM 5996 N N . GLU A 1 755 ? 17.269 50.912 12.780 1.00 44.69 755 GLU A N 1
ATOM 5997 C CA . GLU A 1 755 ? 17.288 52.353 13.104 1.00 44.69 755 GLU A CA 1
ATOM 5998 C C . GLU A 1 755 ? 17.942 53.238 12.009 1.00 44.69 755 GLU A C 1
ATOM 6000 O O . GLU A 1 755 ? 18.421 54.338 12.286 1.00 44.69 755 GLU A O 1
ATOM 6005 N N . HIS A 1 756 ? 18.002 52.770 10.756 1.00 40.62 756 HIS A N 1
ATOM 6006 C CA . HIS A 1 756 ? 18.882 53.335 9.723 1.00 40.62 756 HIS A CA 1
ATOM 6007 C C . HIS A 1 756 ? 18.220 54.043 8.529 1.00 40.62 756 HIS A C 1
ATOM 6009 O O . HIS A 1 756 ? 18.958 54.613 7.727 1.00 40.62 756 HIS A O 1
ATOM 6015 N N . ASP A 1 757 ? 16.885 54.088 8.417 1.00 39.16 757 ASP A N 1
ATOM 6016 C CA . ASP A 1 757 ? 16.206 54.620 7.212 1.00 39.16 757 ASP A CA 1
ATOM 6017 C C . ASP A 1 757 ? 15.330 55.876 7.449 1.00 39.16 757 ASP A C 1
ATOM 6019 O O . ASP A 1 757 ? 14.288 56.064 6.822 1.00 39.16 757 ASP A O 1
ATOM 6023 N N . LEU A 1 758 ? 15.748 56.771 8.361 1.00 36.72 758 LEU A N 1
ATOM 6024 C CA . LEU A 1 758 ? 15.147 58.108 8.537 1.00 36.72 758 LEU A CA 1
ATOM 6025 C C . LEU A 1 758 ? 16.163 59.227 8.867 1.00 36.72 758 LEU A C 1
ATOM 6027 O O . LEU A 1 758 ? 16.037 59.890 9.892 1.00 36.72 758 LEU A O 1
ATOM 6031 N N . THR A 1 759 ? 17.093 59.532 7.953 1.00 34.00 759 THR A N 1
ATOM 6032 C CA . THR A 1 759 ? 17.567 60.922 7.735 1.00 34.00 759 THR A CA 1
ATOM 6033 C C . THR A 1 759 ? 18.131 61.121 6.321 1.00 34.00 759 THR A C 1
ATOM 6035 O O . THR A 1 759 ? 19.308 60.850 6.102 1.00 34.00 759 THR A O 1
ATOM 6038 N N . ASP A 1 760 ? 17.340 61.677 5.399 1.00 34.72 760 ASP A N 1
ATOM 6039 C CA . ASP A 1 760 ? 17.784 62.810 4.563 1.00 34.72 760 ASP A CA 1
ATOM 6040 C C . ASP A 1 760 ? 16.579 63.515 3.913 1.00 34.72 760 ASP A C 1
ATOM 6042 O O . ASP A 1 760 ? 15.869 62.926 3.101 1.00 34.72 760 ASP A O 1
ATOM 6046 N N . PHE A 1 761 ? 16.359 64.776 4.293 1.00 31.73 761 PHE A N 1
ATOM 6047 C CA . PHE A 1 761 ? 16.157 65.863 3.332 1.00 31.73 761 PHE A CA 1
ATOM 6048 C C . PHE A 1 761 ? 16.410 67.214 4.026 1.00 31.73 761 PHE A C 1
ATOM 6050 O O . PHE A 1 761 ? 15.542 67.734 4.733 1.00 31.73 761 PHE A O 1
ATOM 6057 N N . GLY A 1 762 ? 17.606 67.766 3.793 1.00 32.06 762 GLY A N 1
ATOM 6058 C CA . GLY A 1 762 ? 18.011 69.149 4.100 1.00 32.06 762 GLY A CA 1
ATOM 6059 C C . GLY A 1 762 ? 19.369 69.227 4.822 1.00 32.06 762 GLY A C 1
ATOM 6060 O O . GLY A 1 762 ? 19.542 68.577 5.850 1.00 32.06 762 GLY A O 1
ATOM 6061 N N . ASP A 1 763 ? 20.379 69.989 4.383 1.00 33.78 763 ASP A N 1
ATOM 6062 C CA . ASP A 1 763 ? 20.484 70.952 3.268 1.00 33.78 763 ASP A CA 1
ATOM 6063 C C . ASP A 1 763 ? 21.953 71.067 2.763 1.00 33.78 763 ASP A C 1
ATOM 6065 O O . ASP A 1 763 ? 22.890 70.798 3.510 1.00 33.78 763 ASP A O 1
ATOM 6069 N N . ASP A 1 764 ? 22.109 71.543 1.520 1.00 35.16 764 ASP A N 1
ATOM 6070 C CA . ASP A 1 764 ? 23.217 72.317 0.901 1.00 35.16 764 ASP A CA 1
ATOM 6071 C C . ASP A 1 764 ? 24.727 71.908 0.929 1.00 35.16 764 ASP A C 1
ATOM 6073 O O . ASP A 1 764 ? 25.419 71.920 1.943 1.00 35.16 764 ASP A O 1
ATOM 6077 N N . ASP A 1 765 ? 25.247 71.790 -0.305 1.00 36.28 765 ASP A N 1
ATOM 6078 C CA . ASP A 1 765 ? 26.480 72.370 -0.888 1.00 36.28 765 ASP A CA 1
ATOM 6079 C C . ASP A 1 765 ? 27.945 71.926 -0.577 1.00 36.28 765 ASP A C 1
ATOM 6081 O O . ASP A 1 765 ? 28.438 71.884 0.549 1.00 36.28 765 ASP A O 1
ATOM 6085 N N . SER A 1 766 ? 28.698 71.842 -1.693 1.00 34.28 766 SER A N 1
ATOM 6086 C CA . SER A 1 766 ? 30.161 72.005 -1.909 1.00 34.28 766 SER A CA 1
ATOM 6087 C C . SER A 1 766 ? 31.167 70.815 -1.957 1.00 34.28 766 SER A C 1
ATOM 6089 O O . SER A 1 766 ? 31.420 70.095 -0.999 1.00 34.28 766 SER A O 1
ATOM 6091 N N . ASP A 1 767 ? 31.836 70.764 -3.125 1.00 31.30 767 ASP A N 1
ATOM 6092 C CA . ASP A 1 767 ? 33.194 70.301 -3.490 1.00 31.30 767 ASP A CA 1
ATOM 6093 C C . ASP A 1 767 ? 33.646 68.809 -3.475 1.00 31.30 767 ASP A C 1
ATOM 6095 O O . ASP A 1 767 ? 33.423 68.012 -2.572 1.00 31.30 767 ASP A O 1
ATOM 6099 N N . ALA A 1 768 ? 34.353 68.450 -4.559 1.00 29.66 768 ALA A N 1
ATOM 6100 C CA . ALA A 1 768 ? 34.816 67.113 -4.982 1.00 29.66 768 ALA A CA 1
ATOM 6101 C C . ALA A 1 768 ? 36.377 66.999 -4.897 1.00 29.66 768 ALA A C 1
ATOM 6103 O O . ALA A 1 768 ? 36.992 67.996 -4.512 1.00 29.66 768 ALA A O 1
ATOM 6104 N N . PRO A 1 769 ? 37.089 65.905 -5.314 1.00 41.94 769 PRO A N 1
ATOM 6105 C CA . PRO A 1 769 ? 36.631 64.693 -6.024 1.00 41.94 769 PRO A CA 1
ATOM 6106 C C . PRO A 1 769 ? 37.284 63.323 -5.642 1.00 41.94 769 PRO A C 1
ATOM 6108 O O . PRO A 1 769 ? 38.229 63.235 -4.864 1.00 41.94 769 PRO A O 1
ATOM 6111 N N . SER A 1 770 ? 36.865 62.275 -6.380 1.00 28.02 770 SER A N 1
ATOM 6112 C CA . SER A 1 770 ? 37.417 60.896 -6.513 1.00 28.02 770 SER A CA 1
ATOM 6113 C C . SER A 1 770 ? 37.068 59.878 -5.402 1.00 28.02 770 SER A C 1
ATOM 6115 O O . SER A 1 770 ? 37.118 60.224 -4.233 1.00 28.02 770 SER A O 1
ATOM 6117 N N . SER A 1 771 ? 36.700 58.615 -5.690 1.00 27.44 771 SER A N 1
ATOM 6118 C CA . SER A 1 771 ? 36.698 57.843 -6.957 1.00 27.44 771 SER A CA 1
ATOM 6119 C C . SER A 1 771 ? 35.447 56.940 -7.154 1.00 27.44 771 SER A C 1
ATOM 6121 O O . SER A 1 771 ? 34.691 56.688 -6.227 1.00 27.44 771 SER A O 1
ATOM 6123 N N . CYS A 1 772 ? 35.240 56.500 -8.407 1.00 23.00 772 CYS A N 1
ATOM 6124 C CA . CYS A 1 772 ? 34.301 55.481 -8.941 1.00 23.00 772 CYS A CA 1
ATOM 6125 C C . CYS A 1 772 ? 33.833 54.353 -7.981 1.00 23.00 772 CYS A C 1
ATOM 6127 O O . CYS A 1 772 ? 34.607 53.898 -7.155 1.00 23.00 772 CYS A O 1
ATOM 6129 N N . ASN A 1 773 ? 32.658 53.714 -8.089 1.00 25.34 773 ASN A N 1
ATOM 6130 C CA . ASN A 1 773 ? 31.494 53.710 -9.008 1.00 25.34 773 ASN A CA 1
ATOM 6131 C C . ASN A 1 773 ? 30.314 53.061 -8.220 1.00 25.34 773 ASN A C 1
ATOM 6133 O O . ASN A 1 773 ? 30.577 52.382 -7.236 1.00 25.34 773 ASN A O 1
ATOM 6137 N N . LYS A 1 774 ? 29.015 53.129 -8.557 1.00 26.66 774 LYS A N 1
ATOM 6138 C CA . LYS A 1 774 ? 28.233 53.648 -9.709 1.00 26.66 774 LYS A CA 1
ATOM 6139 C C . LYS A 1 774 ? 26.852 54.134 -9.162 1.00 26.66 774 LYS A C 1
ATOM 6141 O O . LYS A 1 774 ? 26.748 54.408 -7.973 1.00 26.66 774 LYS A O 1
ATOM 6146 N N . ARG A 1 775 ? 25.785 54.232 -9.976 1.00 23.44 775 ARG A N 1
ATOM 6147 C CA . ARG A 1 775 ? 24.377 54.427 -9.530 1.00 23.44 775 ARG A CA 1
ATOM 6148 C C . ARG A 1 775 ? 23.388 53.728 -10.472 1.00 23.44 775 ARG A C 1
ATOM 6150 O O . ARG A 1 775 ? 23.633 53.767 -11.674 1.00 23.44 775 ARG A O 1
ATOM 6157 N N . GLN A 1 776 ? 22.232 53.285 -9.957 1.00 26.41 776 GLN A N 1
ATOM 6158 C CA . GLN A 1 776 ? 20.923 53.735 -10.473 1.00 26.41 776 GLN A CA 1
ATOM 6159 C C . GLN A 1 776 ? 19.779 53.499 -9.457 1.00 26.41 776 GLN A C 1
ATOM 6161 O O . GLN A 1 776 ? 19.624 52.399 -8.942 1.00 26.41 776 GLN A O 1
ATOM 6166 N N . LYS A 1 777 ? 19.003 54.556 -9.173 1.00 22.88 777 LYS A N 1
ATOM 6167 C CA . LYS A 1 777 ? 17.772 54.612 -8.355 1.00 22.88 777 LYS A CA 1
ATOM 6168 C C . LYS A 1 777 ? 16.892 55.718 -8.950 1.00 22.88 777 LYS A C 1
ATOM 6170 O O . LYS A 1 777 ? 17.443 56.767 -9.274 1.00 22.88 777 LYS A O 1
ATOM 6175 N N . CYS A 1 778 ? 15.587 55.482 -9.065 1.00 20.81 778 CYS A N 1
ATOM 6176 C CA . CYS A 1 778 ? 14.475 56.442 -9.206 1.00 20.81 778 CYS A CA 1
ATOM 6177 C C . CYS A 1 778 ? 13.227 55.652 -8.757 1.00 20.81 778 CYS A C 1
ATOM 6179 O O . CYS A 1 778 ? 13.050 54.527 -9.208 1.00 20.81 778 CYS A O 1
ATOM 6181 N N . GLU A 1 779 ? 12.575 56.010 -7.652 1.00 22.09 779 GLU A N 1
ATOM 6182 C CA . GLU A 1 779 ? 11.506 57.025 -7.515 1.00 22.09 779 GLU A CA 1
ATOM 6183 C C . GLU A 1 779 ? 10.113 56.375 -7.519 1.00 22.09 779 GLU A C 1
ATOM 6185 O O . GLU A 1 779 ? 9.746 55.631 -8.423 1.00 22.09 779 GLU A O 1
ATOM 6190 N N . ILE A 1 780 ? 9.344 56.697 -6.481 1.00 26.38 780 ILE A N 1
ATOM 6191 C CA . ILE A 1 780 ? 7.887 56.580 -6.408 1.00 26.38 780 ILE A CA 1
ATOM 6192 C C . ILE A 1 780 ? 7.383 58.026 -6.431 1.00 26.38 780 ILE A C 1
ATOM 6194 O O . ILE A 1 780 ? 7.945 58.830 -5.692 1.00 26.38 780 ILE A O 1
ATOM 6198 N N . ASP A 1 781 ? 6.340 58.345 -7.210 1.00 20.70 781 ASP A N 1
ATOM 6199 C CA . ASP A 1 781 ? 5.237 59.140 -6.645 1.00 20.70 781 ASP A CA 1
ATOM 6200 C C . ASP A 1 781 ? 3.909 59.115 -7.432 1.00 20.70 781 ASP A C 1
ATOM 6202 O O . ASP A 1 781 ? 3.808 59.506 -8.592 1.00 20.70 781 ASP A O 1
ATOM 6206 N N . LEU A 1 782 ? 2.877 58.637 -6.727 1.00 22.56 782 LEU A N 1
ATOM 6207 C CA . LEU A 1 782 ? 1.598 59.312 -6.462 1.00 22.56 782 LEU A CA 1
ATOM 6208 C C . LEU A 1 782 ? 0.908 60.158 -7.568 1.00 22.56 782 LEU A C 1
ATOM 6210 O O . LEU A 1 782 ? 1.276 61.300 -7.818 1.00 22.56 782 LEU A O 1
ATOM 6214 N N . THR A 1 783 ? -0.269 59.715 -8.048 1.00 20.94 783 THR A N 1
ATOM 6215 C CA . THR A 1 783 ? -1.619 60.223 -7.638 1.00 20.94 783 THR A CA 1
ATOM 6216 C C . THR A 1 783 ? -2.743 60.079 -8.694 1.00 20.94 783 THR A C 1
ATOM 6218 O O . THR A 1 783 ? -2.518 60.151 -9.893 1.00 20.94 783 THR A O 1
ATOM 6221 N N . CYS A 1 784 ? -3.967 59.878 -8.171 1.00 20.89 784 CYS A N 1
ATOM 6222 C CA . CYS A 1 784 ? -5.328 60.158 -8.688 1.00 20.89 784 CYS A CA 1
ATOM 6223 C C . CYS A 1 784 ? -5.592 60.307 -10.215 1.00 20.89 784 CYS A C 1
ATOM 6225 O O . CYS A 1 784 ? -5.026 61.127 -10.925 1.00 20.89 784 CYS A O 1
ATOM 6227 N N . ASN A 1 785 ? -6.611 59.638 -10.763 1.00 23.09 785 ASN A N 1
ATOM 6228 C CA . ASN A 1 785 ? -8.011 59.980 -10.480 1.00 23.09 785 ASN A CA 1
ATOM 6229 C C . ASN A 1 785 ? -8.995 58.837 -10.766 1.00 23.09 785 ASN A C 1
ATOM 6231 O O . ASN A 1 785 ? -8.855 58.086 -11.728 1.00 23.09 785 ASN A O 1
ATOM 6235 N N . SER A 1 786 ? -10.070 58.806 -9.981 1.00 27.27 786 SER A N 1
ATOM 6236 C CA . SER A 1 786 ? -11.325 58.162 -10.357 1.00 27.27 786 SER A CA 1
ATOM 6237 C C . SER A 1 786 ? -12.011 58.937 -11.482 1.00 27.27 786 SER A C 1
ATOM 6239 O O . SER A 1 786 ? -12.166 60.150 -11.353 1.00 27.27 786 SER A O 1
ATOM 6241 N N . ASP A 1 787 ? -12.566 58.248 -12.478 1.00 23.53 787 ASP A N 1
ATOM 6242 C CA . ASP A 1 787 ? -13.774 58.750 -13.136 1.00 23.53 787 ASP A CA 1
ATOM 6243 C C . ASP A 1 787 ? -14.676 57.600 -13.602 1.00 23.53 787 ASP A C 1
ATOM 6245 O O . ASP A 1 787 ? -14.323 56.776 -14.446 1.00 23.53 787 ASP A O 1
ATOM 6249 N N . HIS A 1 788 ? -15.880 57.544 -13.034 1.00 24.44 788 HIS A N 1
ATOM 6250 C CA . HIS A 1 788 ? -16.954 56.710 -13.559 1.00 24.44 788 HIS A CA 1
ATOM 6251 C C . HIS A 1 788 ? -17.446 57.295 -14.884 1.00 24.44 788 HIS A C 1
ATOM 6253 O O . HIS A 1 788 ? -17.839 58.464 -14.899 1.00 24.44 788 HIS A O 1
ATOM 6259 N N . LYS A 1 789 ? -17.669 56.446 -15.900 1.00 24.23 789 LYS A N 1
ATOM 6260 C CA . LYS A 1 789 ? -18.964 56.432 -16.615 1.00 24.23 789 LYS A CA 1
ATOM 6261 C C . LYS A 1 789 ? -19.143 55.281 -17.611 1.00 24.23 789 LYS A C 1
ATOM 6263 O O . LYS A 1 789 ? -18.428 55.215 -18.593 1.00 24.23 789 LYS A O 1
ATOM 6268 N N . THR A 1 790 ? -20.200 54.491 -17.363 1.00 21.00 790 THR A N 1
ATOM 6269 C CA . THR A 1 790 ? -21.292 54.110 -18.303 1.00 21.00 790 THR A CA 1
ATOM 6270 C C . THR A 1 790 ? -20.941 53.552 -19.698 1.00 21.00 790 THR A C 1
ATOM 6272 O O . THR A 1 790 ? -20.107 54.095 -20.397 1.00 21.00 790 THR A O 1
ATOM 6275 N N . SER A 1 791 ? -21.670 52.597 -20.280 1.00 22.52 791 SER A N 1
ATOM 6276 C CA . SER A 1 791 ? -22.953 51.987 -19.902 1.00 22.52 791 SER A CA 1
ATOM 6277 C C . SER A 1 791 ? -23.191 50.742 -20.764 1.00 22.52 791 SER A C 1
ATOM 6279 O O . SER A 1 791 ? -23.093 50.820 -21.982 1.00 22.52 791 SER A O 1
ATOM 6281 N N . THR A 1 792 ? -23.601 49.652 -20.120 1.00 22.61 792 THR A N 1
ATOM 6282 C CA . THR A 1 792 ? -24.824 48.895 -20.440 1.00 22.61 792 THR A CA 1
ATOM 6283 C C . THR A 1 792 ? -25.261 48.788 -21.910 1.00 22.61 792 THR A C 1
ATOM 6285 O O . THR A 1 792 ? -25.883 49.709 -22.433 1.00 22.61 792 THR A O 1
ATOM 6288 N N . GLN A 1 793 ? -25.103 47.597 -22.494 1.00 25.30 793 GLN A N 1
ATOM 6289 C CA . GLN A 1 793 ? -26.179 46.736 -23.038 1.00 25.30 793 GLN A CA 1
ATOM 6290 C C . GLN A 1 793 ? -25.518 45.407 -23.470 1.00 25.30 793 GLN A C 1
ATOM 6292 O O . GLN A 1 793 ? -24.525 45.430 -24.180 1.00 25.30 793 GLN A O 1
ATOM 6297 N N . CYS A 1 794 ? -25.832 44.242 -22.896 1.00 19.97 794 CYS A N 1
ATOM 6298 C CA . CYS A 1 794 ? -27.120 43.542 -22.788 1.00 19.97 794 CYS A CA 1
ATOM 6299 C C . CYS A 1 794 ? -27.594 42.938 -24.123 1.00 19.97 794 CYS A C 1
ATOM 6301 O O . CYS A 1 794 ? -27.954 43.675 -25.036 1.00 19.97 794 CYS A O 1
ATOM 6303 N N . SER A 1 795 ? -27.725 41.600 -24.127 1.00 22.84 795 SER A N 1
ATOM 6304 C CA . SER A 1 795 ? -28.496 40.768 -25.072 1.00 22.84 795 SER A CA 1
ATOM 6305 C C . SER A 1 795 ? -27.925 40.645 -26.515 1.00 22.84 795 SER A C 1
ATOM 6307 O O . SER A 1 795 ? -27.294 41.574 -26.997 1.00 22.84 795 SER A O 1
ATOM 6309 N N . GLN A 1 796 ? -28.101 39.544 -27.268 1.00 24.20 796 GLN A N 1
ATOM 6310 C CA . GLN A 1 796 ? -29.004 38.389 -27.085 1.00 24.20 796 GLN A CA 1
ATOM 6311 C C . GLN A 1 796 ? -28.716 37.237 -28.098 1.00 24.20 796 GLN A C 1
ATOM 6313 O O . GLN A 1 796 ? -28.045 37.478 -29.093 1.00 24.20 796 GLN A O 1
ATOM 6318 N N . PHE A 1 797 ? -29.339 36.060 -27.880 1.00 22.39 797 PHE A N 1
ATOM 6319 C CA . PHE A 1 797 ? -29.571 34.912 -28.807 1.00 22.39 797 PHE A CA 1
ATOM 6320 C C . PHE A 1 797 ? -28.358 34.026 -29.217 1.00 22.39 797 PHE A C 1
ATOM 6322 O O . PHE A 1 797 ? -27.437 34.496 -29.866 1.00 22.39 797 PHE A O 1
ATOM 6329 N N . TYR A 1 798 ? -28.234 32.749 -28.795 1.00 21.97 798 TYR A N 1
ATOM 6330 C CA . TYR A 1 798 ? -28.998 31.538 -29.219 1.00 21.97 798 TYR A CA 1
ATOM 6331 C C . TYR A 1 798 ? -29.156 31.444 -30.762 1.00 21.97 798 TYR A C 1
ATOM 6333 O O . TYR A 1 798 ? -29.708 32.363 -31.348 1.00 21.97 798 TYR A O 1
ATOM 6341 N N . GLN A 1 799 ? -28.724 30.401 -31.494 1.00 23.08 799 GLN A N 1
ATOM 6342 C CA . GLN A 1 799 ? -29.104 28.980 -31.354 1.00 23.08 799 GLN A CA 1
ATOM 6343 C C . GLN A 1 799 ? -28.277 28.028 -32.275 1.00 23.08 799 GLN A C 1
ATOM 6345 O O . GLN A 1 799 ? -27.784 28.448 -33.315 1.00 23.08 799 GLN A O 1
ATOM 6350 N N . ASP A 1 800 ? -28.240 26.744 -31.891 1.00 22.44 800 ASP A N 1
ATOM 6351 C CA . ASP A 1 800 ? -28.268 25.487 -32.682 1.00 22.44 800 ASP A CA 1
ATOM 6352 C C . ASP A 1 800 ? -27.226 25.067 -33.762 1.00 22.44 800 ASP A C 1
ATOM 6354 O O . ASP A 1 800 ? -27.196 25.542 -34.889 1.00 22.44 800 ASP A O 1
ATOM 6358 N N . GLN A 1 801 ? -26.515 23.986 -33.394 1.00 22.52 801 GLN A N 1
ATOM 6359 C CA . GLN A 1 801 ? -26.336 22.677 -34.071 1.00 22.52 801 GLN A CA 1
ATOM 6360 C C . GLN A 1 801 ? -25.732 22.489 -35.493 1.00 22.52 801 GLN A C 1
ATOM 6362 O O . GLN A 1 801 ? -26.316 22.826 -36.513 1.00 22.52 801 GLN A O 1
ATOM 6367 N N . LEU A 1 802 ? -24.690 21.635 -35.481 1.00 21.20 802 LEU A N 1
ATOM 6368 C CA . LEU A 1 802 ? -24.399 20.479 -36.363 1.00 21.20 802 LEU A CA 1
ATOM 6369 C C . LEU A 1 802 ? -23.884 20.657 -37.817 1.00 21.20 802 LEU A C 1
ATOM 6371 O O . LEU A 1 802 ? -24.645 20.782 -38.765 1.00 21.20 802 LEU A O 1
ATOM 6375 N N . MET A 1 803 ? -22.583 20.343 -37.933 1.00 22.62 803 MET A N 1
ATOM 6376 C CA . MET A 1 803 ? -21.920 19.464 -38.923 1.00 22.62 803 MET A CA 1
ATOM 6377 C C . MET A 1 803 ? -21.633 19.887 -40.386 1.00 22.62 803 MET A C 1
ATOM 6379 O O . MET A 1 803 ? -22.383 20.570 -41.063 1.00 22.62 803 MET A O 1
ATOM 6383 N N . GLU A 1 804 ? -20.518 19.286 -40.832 1.00 23.09 804 GLU A N 1
ATOM 6384 C CA . GLU A 1 804 ? -20.018 18.987 -42.186 1.00 23.09 804 GLU A CA 1
ATOM 6385 C C . GLU A 1 804 ? -19.250 20.023 -43.045 1.00 23.09 804 GLU A C 1
ATOM 6387 O O . GLU A 1 804 ? -19.795 20.890 -43.716 1.00 23.09 804 GLU A O 1
ATOM 6392 N N . MET A 1 805 ? -17.954 19.691 -43.167 1.00 21.38 805 MET A N 1
ATOM 6393 C CA . MET A 1 805 ? -17.143 19.620 -44.394 1.00 21.38 805 MET A CA 1
ATOM 6394 C C . MET A 1 805 ? -16.482 20.876 -44.992 1.00 21.38 805 MET A C 1
ATOM 6396 O O . MET A 1 805 ? -16.818 22.028 -44.747 1.00 21.38 805 MET A O 1
ATOM 6400 N N . THR A 1 806 ? -15.403 20.572 -45.720 1.00 24.27 806 THR A N 1
ATOM 6401 C CA . THR A 1 806 ? -14.336 21.455 -46.212 1.00 24.27 806 THR A CA 1
ATOM 6402 C C . THR A 1 806 ? -14.750 22.296 -47.425 1.00 24.27 806 THR A C 1
ATOM 6404 O O . THR A 1 806 ? -15.765 22.025 -48.070 1.00 24.27 806 THR A O 1
ATOM 6407 N N . PRO A 1 807 ? -13.916 23.279 -47.814 1.00 28.00 807 PRO A N 1
ATOM 6408 C CA . PRO A 1 807 ? -13.227 23.055 -49.090 1.00 28.00 807 PRO A CA 1
ATOM 6409 C C . PRO A 1 807 ? -11.760 23.524 -49.168 1.00 28.00 807 PRO A C 1
ATOM 6411 O O . PRO A 1 807 ? -11.262 24.314 -48.373 1.00 28.00 807 PRO A O 1
ATOM 6414 N N . LYS A 1 808 ? -11.103 23.000 -50.209 1.00 21.72 808 LYS A N 1
ATOM 6415 C CA . LYS A 1 808 ? -9.748 23.282 -50.708 1.00 21.72 808 LYS A CA 1
ATOM 6416 C C . LYS A 1 808 ? -9.447 24.768 -50.966 1.00 21.72 808 LYS A C 1
ATOM 6418 O O . LYS A 1 808 ? -10.342 25.514 -51.355 1.00 21.72 808 LYS A O 1
ATOM 6423 N N . LEU A 1 809 ? -8.152 25.090 -51.028 1.00 23.14 809 LEU A N 1
ATOM 6424 C CA . LEU A 1 809 ? -7.603 25.975 -52.065 1.00 23.14 809 LEU A CA 1
ATOM 6425 C C . LEU A 1 809 ? -6.197 25.518 -52.488 1.00 23.14 809 LEU A C 1
ATOM 6427 O O . LEU A 1 809 ? -5.344 25.239 -51.650 1.00 23.14 809 LEU A O 1
ATOM 6431 N N . GLU A 1 810 ? -5.995 25.409 -53.800 1.00 21.27 810 GLU A N 1
ATOM 6432 C CA . GLU A 1 810 ? -4.707 25.166 -54.461 1.00 21.27 810 GLU A CA 1
ATOM 6433 C C . GLU A 1 810 ? -3.984 26.506 -54.690 1.00 21.27 810 GLU A C 1
ATOM 6435 O O . GLU A 1 810 ? -4.640 27.541 -54.816 1.00 21.27 810 GLU A O 1
ATOM 6440 N N . CYS A 1 811 ? -2.654 26.488 -54.819 1.00 22.95 811 CYS A N 1
ATOM 6441 C CA . CYS A 1 811 ? -1.901 27.588 -55.426 1.00 22.95 811 CYS A CA 1
ATOM 6442 C C . CYS A 1 811 ? -0.799 27.037 -56.340 1.00 22.95 811 CYS A C 1
ATOM 6444 O O . CYS A 1 811 ? -0.043 26.144 -55.959 1.00 22.95 811 CYS A O 1
ATOM 6446 N N . GLU A 1 812 ? -0.743 27.569 -57.557 1.00 23.28 812 GLU A N 1
ATOM 6447 C CA . GLU A 1 812 ? 0.162 27.153 -58.629 1.00 23.28 812 GLU A CA 1
ATOM 6448 C C . GLU A 1 812 ? 1.555 27.789 -58.475 1.00 23.28 812 GLU A C 1
ATOM 6450 O O . GLU A 1 812 ? 1.680 28.932 -58.036 1.00 23.28 812 GLU A O 1
ATOM 6455 N N . TYR A 1 813 ? 2.600 27.089 -58.927 1.00 25.45 813 TYR A N 1
ATOM 6456 C CA . TYR A 1 813 ? 3.929 27.673 -59.139 1.00 25.45 813 TYR A CA 1
ATOM 6457 C C . TYR A 1 813 ? 4.174 27.908 -60.631 1.00 25.45 813 TYR A C 1
ATOM 6459 O O . TYR A 1 813 ? 4.018 26.997 -61.446 1.00 25.45 813 TYR A O 1
ATOM 6467 N N . GLN A 1 814 ? 4.603 29.122 -60.986 1.00 25.19 814 GLN A N 1
ATOM 6468 C CA . GLN A 1 814 ? 5.107 29.436 -62.323 1.00 25.19 814 GLN A CA 1
ATOM 6469 C C . GLN A 1 814 ? 6.630 29.273 -62.396 1.00 25.19 814 GLN A C 1
ATOM 6471 O O . GLN A 1 814 ? 7.350 29.463 -61.418 1.00 25.19 814 GLN A O 1
ATOM 6476 N N . LEU A 1 815 ? 7.086 28.871 -63.580 1.00 27.62 815 LEU A N 1
ATOM 6477 C CA . LEU A 1 815 ? 8.472 28.548 -63.907 1.00 27.62 815 LEU A CA 1
ATOM 6478 C C . LEU A 1 815 ? 9.287 29.809 -64.211 1.00 27.62 815 LEU A C 1
ATOM 6480 O O . LEU A 1 815 ? 8.773 30.718 -64.855 1.00 27.62 815 LEU A O 1
ATOM 6484 N N . ASP A 1 816 ? 10.588 29.750 -63.935 1.00 25.59 816 ASP A N 1
ATOM 6485 C CA . ASP A 1 816 ? 11.592 30.347 -64.818 1.00 25.59 816 ASP A CA 1
ATOM 6486 C C . ASP A 1 816 ? 12.761 29.366 -65.004 1.00 25.59 816 ASP A C 1
ATOM 6488 O O . ASP A 1 816 ? 13.078 28.571 -64.116 1.00 25.59 816 ASP A O 1
ATOM 6492 N N . GLN A 1 817 ? 13.342 29.356 -66.203 1.00 30.59 817 GLN A N 1
ATOM 6493 C CA . GLN A 1 817 ? 14.351 28.382 -66.635 1.00 30.59 817 GLN A CA 1
ATOM 6494 C C . GLN A 1 817 ? 15.752 28.995 -66.601 1.00 30.59 817 GLN A C 1
ATOM 6496 O O . GLN A 1 817 ? 15.910 30.132 -67.032 1.00 30.59 817 GLN A O 1
ATOM 6501 N N . ASP A 1 818 ? 16.781 28.200 -66.280 1.00 29.73 818 ASP A N 1
ATOM 6502 C CA . ASP A 1 818 ? 17.968 28.172 -67.146 1.00 29.73 818 ASP A CA 1
ATOM 6503 C C . ASP A 1 818 ? 18.811 26.886 -67.011 1.00 29.73 818 ASP A C 1
ATOM 6505 O O . ASP A 1 818 ? 18.678 26.110 -66.065 1.00 29.73 818 ASP A O 1
ATOM 6509 N N . GLN A 1 819 ? 19.619 26.602 -68.036 1.00 33.31 819 GLN A N 1
ATOM 6510 C CA . GLN A 1 819 ? 20.046 25.240 -68.403 1.00 33.31 819 GLN A CA 1
ATOM 6511 C C . GLN A 1 819 ? 21.424 24.800 -67.864 1.00 33.31 819 GLN A C 1
ATOM 6513 O O . GLN A 1 819 ? 22.394 25.550 -67.998 1.00 33.31 819 GLN A O 1
ATOM 6518 N N . LYS A 1 820 ? 21.567 23.512 -67.469 1.00 27.00 820 LYS A N 1
ATOM 6519 C CA . LYS A 1 820 ? 22.728 22.661 -67.858 1.00 27.00 820 LYS A CA 1
ATOM 6520 C C . LYS A 1 820 ? 22.614 21.147 -67.552 1.00 27.00 820 LYS A C 1
ATOM 6522 O O . LYS A 1 820 ? 22.700 20.724 -66.411 1.00 27.00 820 LYS A O 1
ATOM 6527 N N . HIS A 1 821 ? 22.542 20.362 -68.632 1.00 27.19 821 HIS A N 1
ATOM 6528 C CA . HIS A 1 821 ? 23.004 18.972 -68.838 1.00 27.19 821 HIS A CA 1
ATOM 6529 C C . HIS A 1 821 ? 22.838 17.869 -67.756 1.00 27.19 821 HIS A C 1
ATOM 6531 O O . HIS A 1 821 ? 23.719 17.627 -66.939 1.00 27.19 821 HIS A O 1
ATOM 6537 N N . GLU A 1 822 ? 21.819 17.023 -67.957 1.00 32.56 822 GLU A N 1
ATOM 6538 C CA . GLU A 1 822 ? 22.030 15.681 -68.553 1.00 32.56 822 GLU A CA 1
ATOM 6539 C C . GLU A 1 822 ? 23.038 14.726 -67.858 1.00 32.56 822 GLU A C 1
ATOM 6541 O O . GLU A 1 822 ? 23.981 14.248 -68.486 1.00 32.56 822 GLU A O 1
ATOM 6546 N N . CYS A 1 823 ? 22.824 14.389 -66.574 1.00 28.81 823 CYS A N 1
ATOM 6547 C CA . CYS A 1 823 ? 23.523 13.259 -65.919 1.00 28.81 823 CYS A CA 1
ATOM 6548 C C . CYS A 1 823 ? 22.766 12.554 -64.755 1.00 28.81 823 CY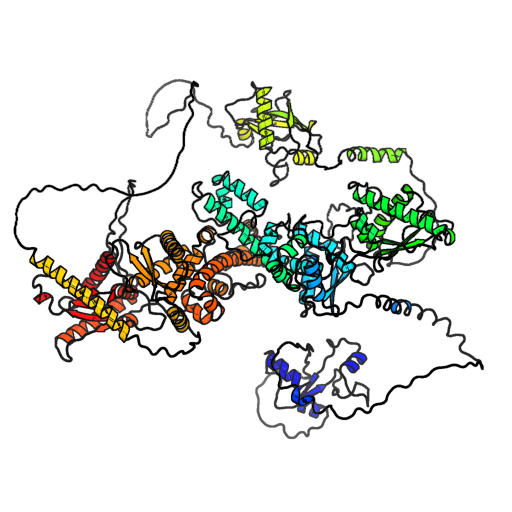S A C 1
ATOM 6550 O O . CYS A 1 823 ? 23.385 11.809 -63.998 1.00 28.81 823 CYS A O 1
ATOM 6552 N N . ASP A 1 824 ? 21.445 12.740 -64.586 1.00 36.47 824 ASP A N 1
ATOM 6553 C CA . ASP A 1 824 ? 20.716 12.172 -63.421 1.00 36.47 824 ASP A CA 1
ATOM 6554 C C . ASP A 1 824 ? 19.575 11.183 -63.722 1.00 36.47 824 ASP A C 1
ATOM 6556 O O . ASP A 1 824 ? 19.210 10.397 -62.846 1.00 36.47 824 ASP A O 1
ATOM 6560 N N . GLN A 1 825 ? 19.061 11.099 -64.955 1.00 33.72 825 GLN A N 1
ATOM 6561 C CA . GLN A 1 825 ? 17.967 10.157 -65.266 1.00 33.72 825 GLN A CA 1
ATOM 6562 C C . GLN A 1 825 ? 18.368 8.671 -65.162 1.00 33.72 825 GLN A C 1
ATOM 6564 O O . GLN A 1 825 ? 17.501 7.823 -64.981 1.00 33.72 825 GLN A O 1
ATOM 6569 N N . SER A 1 826 ? 19.666 8.339 -65.200 1.00 37.03 826 SER A N 1
ATOM 6570 C CA . SER A 1 826 ? 20.131 6.954 -65.016 1.00 37.03 826 SER A CA 1
ATOM 6571 C C . SER A 1 826 ? 20.122 6.483 -63.557 1.00 37.03 826 SER A C 1
ATOM 6573 O O . SER A 1 826 ? 20.034 5.280 -63.332 1.00 37.03 826 SER A O 1
ATOM 6575 N N . LYS A 1 827 ? 20.223 7.388 -62.571 1.00 37.38 827 LYS A N 1
ATOM 6576 C CA . LYS A 1 827 ? 20.278 7.008 -61.145 1.00 37.38 827 LYS A CA 1
ATOM 6577 C C . LYS A 1 827 ? 18.886 6.792 -60.562 1.00 37.38 827 LYS A C 1
ATOM 6579 O O . LYS A 1 827 ? 18.669 5.839 -59.825 1.00 37.38 827 LYS A O 1
ATOM 6584 N N . HIS A 1 828 ? 17.934 7.644 -60.943 1.00 34.28 828 HIS A N 1
ATOM 6585 C CA . HIS A 1 828 ? 16.569 7.599 -60.420 1.00 34.28 828 HIS A CA 1
ATOM 6586 C C . HIS A 1 828 ? 15.814 6.322 -60.839 1.00 34.28 828 HIS A C 1
ATOM 6588 O O . HIS A 1 828 ? 14.980 5.826 -60.086 1.00 34.28 828 HIS A O 1
ATOM 6594 N N . VAL A 1 829 ? 16.117 5.762 -62.017 1.00 37.34 829 VAL A N 1
ATOM 6595 C CA . VAL A 1 829 ? 15.547 4.475 -62.458 1.00 37.34 829 VAL A CA 1
ATOM 6596 C C . VAL A 1 829 ? 16.185 3.303 -61.703 1.00 37.34 829 VAL A C 1
ATOM 6598 O O . VAL A 1 829 ? 15.467 2.412 -61.269 1.00 37.34 829 VAL A O 1
ATOM 6601 N N . GLN A 1 830 ? 17.501 3.339 -61.461 1.00 39.22 830 GLN A N 1
ATOM 6602 C CA . GLN A 1 830 ? 18.192 2.314 -60.666 1.00 39.22 830 GLN A CA 1
ATOM 6603 C C . GLN A 1 830 ? 17.733 2.306 -59.198 1.00 39.22 830 GLN A C 1
ATOM 6605 O O . GLN A 1 830 ? 17.529 1.234 -58.642 1.00 39.22 830 GLN A O 1
ATOM 6610 N N . GLN A 1 831 ? 17.493 3.472 -58.586 1.00 37.47 831 GLN A N 1
ATOM 6611 C CA . GLN A 1 831 ? 16.950 3.549 -57.222 1.00 37.47 831 GLN A CA 1
ATOM 6612 C C . GLN A 1 831 ? 15.510 3.035 -57.110 1.00 37.47 831 GLN A C 1
ATOM 6614 O O . GLN A 1 831 ? 15.193 2.367 -56.134 1.00 37.47 831 GLN A O 1
ATOM 6619 N N . LEU A 1 832 ? 14.640 3.315 -58.088 1.00 38.34 832 LEU A N 1
ATOM 6620 C CA . LEU A 1 832 ? 13.268 2.788 -58.081 1.00 38.34 832 LEU A CA 1
ATOM 6621 C C . LEU A 1 832 ? 13.238 1.269 -58.274 1.00 38.34 832 LEU A C 1
ATOM 6623 O O . LEU A 1 832 ? 12.478 0.587 -57.598 1.00 38.34 832 LEU A O 1
ATOM 6627 N N . GLN A 1 833 ? 14.094 0.745 -59.152 1.00 38.56 833 GLN A N 1
ATOM 6628 C CA . GLN A 1 833 ? 14.190 -0.690 -59.401 1.00 38.56 833 GLN A CA 1
ATOM 6629 C C . GLN A 1 833 ? 14.759 -1.446 -58.189 1.00 38.56 833 GLN A C 1
ATOM 6631 O O . GLN A 1 833 ? 14.278 -2.523 -57.861 1.00 38.56 833 GLN A O 1
ATOM 6636 N N . GLN A 1 834 ? 15.713 -0.848 -57.469 1.00 39.44 834 GLN A N 1
ATOM 6637 C CA . GLN A 1 834 ? 16.252 -1.434 -56.242 1.00 39.44 834 GLN A CA 1
ATOM 6638 C C . GLN A 1 834 ? 15.262 -1.373 -55.063 1.00 39.44 834 GLN A C 1
ATOM 6640 O O . GLN A 1 834 ? 15.217 -2.306 -54.272 1.00 39.44 834 GLN A O 1
ATOM 6645 N N . LEU A 1 835 ? 14.411 -0.340 -54.980 1.00 41.25 835 LEU A N 1
ATOM 6646 C CA . LEU A 1 835 ? 13.305 -0.289 -54.011 1.00 41.25 835 LEU A CA 1
ATOM 6647 C C . LEU A 1 835 ? 12.257 -1.387 -54.264 1.00 41.25 835 LEU A C 1
ATOM 6649 O O . LEU A 1 835 ? 11.776 -1.991 -53.312 1.00 41.25 835 LEU A O 1
ATOM 6653 N N . GLU A 1 836 ? 11.931 -1.665 -55.529 1.00 40.06 836 GLU A N 1
ATOM 6654 C CA . GLU A 1 836 ? 11.017 -2.753 -55.912 1.00 40.06 836 GLU A CA 1
ATOM 6655 C C . GLU A 1 836 ? 11.644 -4.138 -55.634 1.00 40.06 836 GLU A C 1
ATOM 6657 O O . GLU A 1 836 ? 10.957 -5.055 -55.187 1.00 40.06 836 GLU A O 1
ATOM 6662 N N . GLU A 1 837 ? 12.958 -4.297 -55.823 1.00 41.91 837 GLU A N 1
ATOM 6663 C CA . GLU A 1 837 ? 13.695 -5.514 -55.444 1.00 41.91 837 GLU A CA 1
ATOM 6664 C C . GLU A 1 837 ? 13.760 -5.710 -53.913 1.00 41.91 837 GLU A C 1
ATOM 6666 O O . GLU A 1 837 ? 13.523 -6.823 -53.439 1.00 41.91 837 GLU A O 1
ATOM 6671 N N . ASP A 1 838 ? 13.996 -4.647 -53.134 1.00 43.62 838 ASP A N 1
ATOM 6672 C CA . ASP A 1 838 ? 14.006 -4.686 -51.663 1.00 43.62 838 ASP A CA 1
ATOM 6673 C C . ASP A 1 838 ? 12.604 -4.953 -51.068 1.00 43.62 838 ASP A C 1
ATOM 6675 O O . ASP A 1 838 ? 12.487 -5.678 -50.078 1.00 43.62 838 ASP A O 1
ATOM 6679 N N . GLU A 1 839 ? 11.531 -4.427 -51.674 1.00 44.62 839 GLU A N 1
ATOM 6680 C CA . GLU A 1 839 ? 10.138 -4.673 -51.257 1.00 44.62 839 GLU A CA 1
ATOM 6681 C C . GLU A 1 839 ? 9.724 -6.138 -51.491 1.00 44.62 839 GLU A C 1
ATOM 6683 O O . GLU A 1 839 ? 9.159 -6.779 -50.599 1.00 44.62 839 GLU A O 1
ATOM 6688 N N . ASN A 1 840 ? 10.086 -6.712 -52.645 1.00 44.66 840 ASN A N 1
ATOM 6689 C CA . ASN A 1 840 ? 9.872 -8.138 -52.917 1.00 44.66 840 ASN A CA 1
ATOM 6690 C C . ASN A 1 840 ? 10.735 -9.033 -52.007 1.00 44.66 840 ASN A C 1
ATOM 6692 O O . ASN A 1 840 ? 10.244 -10.043 -51.503 1.00 44.66 840 ASN A O 1
ATOM 6696 N N . LEU A 1 841 ? 11.989 -8.653 -51.733 1.00 48.84 841 LEU A N 1
ATOM 6697 C CA . LEU A 1 841 ? 12.868 -9.396 -50.823 1.00 48.84 841 LEU A CA 1
ATOM 6698 C C . LEU A 1 841 ? 12.359 -9.370 -49.373 1.00 48.84 841 LEU A C 1
ATOM 6700 O O . LEU A 1 841 ? 12.466 -10.378 -48.679 1.00 48.84 841 LEU A O 1
ATOM 6704 N N . ALA A 1 842 ? 11.786 -8.255 -48.912 1.00 43.88 842 ALA A N 1
ATOM 6705 C CA . ALA A 1 842 ? 11.149 -8.169 -47.597 1.00 43.88 842 ALA A CA 1
ATOM 6706 C C . ALA A 1 842 ? 9.906 -9.073 -47.501 1.00 43.88 842 ALA A C 1
ATOM 6708 O O . ALA A 1 842 ? 9.719 -9.759 -46.494 1.00 43.88 842 ALA A O 1
ATOM 6709 N N . PHE A 1 843 ? 9.094 -9.126 -48.562 1.00 43.41 843 PHE A N 1
ATOM 6710 C CA . PHE A 1 843 ? 7.930 -10.012 -48.649 1.00 43.41 843 PHE A CA 1
ATOM 6711 C C . PHE A 1 843 ? 8.325 -11.501 -48.657 1.00 43.41 843 PHE A C 1
ATOM 6713 O O . PHE A 1 843 ? 7.717 -12.307 -47.950 1.00 43.41 843 PHE A O 1
ATOM 6720 N N . ASP A 1 844 ? 9.374 -11.870 -49.398 1.00 38.94 844 ASP A N 1
ATOM 6721 C CA . ASP A 1 844 ? 9.893 -13.243 -49.423 1.00 38.94 844 ASP A CA 1
ATOM 6722 C C . ASP A 1 844 ? 10.600 -13.634 -48.112 1.00 38.94 844 ASP A C 1
ATOM 6724 O O . ASP A 1 844 ? 10.465 -14.778 -47.678 1.00 38.94 844 ASP A O 1
ATOM 6728 N N . LEU A 1 845 ? 11.300 -12.708 -47.441 1.00 45.12 845 LEU A N 1
ATOM 6729 C CA . LEU A 1 845 ? 11.901 -12.949 -46.121 1.00 45.12 845 LEU A CA 1
ATOM 6730 C C . LEU A 1 845 ? 10.835 -13.239 -45.061 1.00 45.12 845 LEU A C 1
ATOM 6732 O O . LEU A 1 845 ? 10.959 -14.239 -44.355 1.00 45.12 845 LEU A O 1
ATOM 6736 N N . GLN A 1 846 ? 9.767 -12.434 -44.999 1.00 42.41 846 GLN A N 1
ATOM 6737 C CA . GLN A 1 846 ? 8.623 -12.683 -44.111 1.00 42.41 846 GLN A CA 1
ATOM 6738 C C . GLN A 1 846 ? 8.086 -14.113 -44.299 1.00 42.41 846 GLN A C 1
ATOM 6740 O O . GLN A 1 846 ? 7.893 -14.843 -43.333 1.00 42.41 846 GLN A O 1
ATOM 6745 N N . ARG A 1 847 ? 7.958 -14.547 -45.558 1.00 34.28 847 ARG A N 1
ATOM 6746 C CA . ARG A 1 847 ? 7.444 -15.870 -45.934 1.00 34.28 847 ARG A CA 1
ATOM 6747 C C . ARG A 1 847 ? 8.430 -17.031 -45.721 1.00 34.28 847 ARG A C 1
ATOM 6749 O O . ARG A 1 847 ? 8.037 -18.187 -45.873 1.00 34.28 847 ARG A O 1
ATOM 6756 N N . CYS A 1 848 ? 9.702 -16.748 -45.440 1.00 36.16 848 CYS A N 1
ATOM 6757 C CA . CYS A 1 848 ? 10.705 -17.751 -45.072 1.00 36.16 848 CYS A CA 1
ATOM 6758 C C . CYS A 1 848 ? 10.770 -17.952 -43.551 1.00 36.16 848 CYS A C 1
ATOM 6760 O O . CYS A 1 848 ? 10.922 -19.092 -43.116 1.00 36.16 848 CYS A O 1
ATOM 6762 N N . TYR A 1 849 ? 10.577 -16.892 -42.755 1.00 43.62 849 TYR A N 1
ATOM 6763 C CA . TYR A 1 849 ? 10.444 -17.012 -41.296 1.00 43.62 849 TYR A CA 1
ATOM 6764 C C . TYR A 1 849 ? 9.229 -17.873 -40.905 1.00 43.62 849 TYR A C 1
ATOM 6766 O O . TYR A 1 849 ? 9.377 -18.788 -40.099 1.00 43.62 849 TYR A O 1
ATOM 6774 N N . ASP A 1 850 ? 8.092 -17.717 -41.600 1.00 35.66 850 ASP A N 1
ATOM 6775 C CA . ASP A 1 850 ? 6.880 -18.549 -41.436 1.00 35.66 850 ASP A CA 1
ATOM 6776 C C . ASP A 1 850 ? 7.100 -20.078 -41.630 1.00 35.66 850 ASP A C 1
ATOM 6778 O O . ASP A 1 850 ? 6.185 -20.872 -41.399 1.00 35.66 850 ASP A O 1
ATOM 6782 N N . VAL A 1 851 ? 8.269 -20.515 -42.124 1.00 34.00 851 VAL A N 1
ATOM 6783 C CA . VAL A 1 851 ? 8.568 -21.923 -42.462 1.00 34.00 851 VAL A CA 1
ATOM 6784 C C . VAL A 1 851 ? 9.586 -22.566 -41.513 1.00 34.00 851 VAL A C 1
ATOM 6786 O O . VAL A 1 851 ? 9.553 -23.788 -41.352 1.00 34.00 851 VAL A O 1
ATOM 6789 N N . GLU A 1 852 ? 10.460 -21.789 -40.865 1.00 31.81 852 GLU A N 1
ATOM 6790 C CA . GLU A 1 852 ? 11.425 -22.319 -39.885 1.00 31.81 852 GLU A CA 1
ATOM 6791 C C . GLU A 1 852 ? 10.847 -22.375 -38.458 1.00 31.81 852 GLU A C 1
ATOM 6793 O O . GLU A 1 852 ? 11.206 -23.282 -37.708 1.00 31.81 852 GLU A O 1
ATOM 6798 N N . ASP A 1 853 ? 9.856 -21.536 -38.129 1.00 34.09 853 ASP A N 1
ATOM 6799 C CA . ASP A 1 853 ? 9.145 -21.556 -36.835 1.00 34.09 853 ASP A CA 1
ATOM 6800 C C . ASP A 1 853 ? 8.044 -22.632 -36.717 1.00 34.09 853 ASP A C 1
ATOM 6802 O O . ASP A 1 853 ? 7.294 -22.667 -35.740 1.00 34.09 853 ASP A O 1
ATOM 6806 N N . ILE A 1 854 ? 7.979 -23.605 -37.640 1.00 33.62 854 ILE A N 1
ATOM 6807 C CA . ILE A 1 854 ? 7.195 -24.840 -37.432 1.00 33.62 854 ILE A CA 1
ATOM 6808 C C . ILE A 1 854 ? 7.962 -25.791 -36.494 1.00 33.62 854 ILE A C 1
ATOM 6810 O O . ILE A 1 854 ? 8.236 -26.955 -36.812 1.00 33.62 854 ILE A O 1
ATOM 6814 N N . ILE A 1 855 ? 8.269 -25.304 -35.291 1.00 36.84 855 ILE A N 1
ATOM 6815 C CA . ILE A 1 855 ? 8.442 -26.176 -34.136 1.00 36.84 855 ILE A CA 1
ATOM 6816 C C . ILE A 1 855 ? 7.074 -26.804 -33.878 1.00 36.84 855 ILE A C 1
ATOM 6818 O O . ILE A 1 855 ? 6.053 -26.127 -33.768 1.00 36.84 855 ILE A O 1
ATOM 6822 N N . THR A 1 856 ? 7.042 -28.130 -33.800 1.00 34.06 856 THR A N 1
ATOM 6823 C CA . THR A 1 856 ? 5.850 -28.868 -33.396 1.00 34.06 856 THR A CA 1
ATOM 6824 C C . THR A 1 856 ? 5.378 -28.363 -32.035 1.00 34.06 856 THR A C 1
ATOM 6826 O O . THR A 1 856 ? 6.035 -28.627 -31.029 1.00 34.06 856 THR A O 1
ATOM 6829 N N . HIS A 1 857 ? 4.238 -27.663 -32.003 1.00 40.81 857 HIS A N 1
ATOM 6830 C CA . HIS A 1 857 ? 3.516 -27.331 -30.775 1.00 40.81 857 HIS A CA 1
ATOM 6831 C C . HIS A 1 857 ? 2.976 -28.616 -30.128 1.00 40.81 857 HIS A C 1
ATOM 6833 O O . HIS A 1 857 ? 1.787 -28.924 -30.202 1.00 40.81 857 HIS A O 1
ATOM 6839 N N . GLU A 1 858 ? 3.864 -29.389 -29.513 1.00 39.69 858 GLU A N 1
ATOM 6840 C CA . GLU A 1 858 ? 3.480 -30.367 -28.507 1.00 39.69 858 GLU A CA 1
ATOM 6841 C C . GLU A 1 858 ? 3.115 -29.591 -27.235 1.00 39.69 858 GLU A C 1
ATOM 6843 O O . GLU A 1 858 ? 3.856 -28.712 -26.790 1.00 39.69 858 GLU A O 1
ATOM 6848 N N . GLU A 1 859 ? 1.936 -29.877 -26.678 1.00 38.97 859 GLU A N 1
ATOM 6849 C CA . GLU A 1 859 ? 1.413 -29.252 -25.458 1.00 38.97 859 GLU A CA 1
ATOM 6850 C C . GLU A 1 859 ? 2.164 -29.765 -24.213 1.00 38.97 859 GLU A C 1
ATOM 6852 O O . GLU A 1 859 ? 1.581 -30.359 -23.302 1.00 38.97 859 GLU A O 1
ATOM 6857 N N . GLU A 1 860 ? 3.480 -29.554 -24.157 1.00 45.69 860 GLU A N 1
ATOM 6858 C CA . GLU A 1 860 ? 4.234 -29.747 -22.925 1.00 45.69 860 GLU A CA 1
ATOM 6859 C C . GLU A 1 860 ? 3.898 -28.623 -21.943 1.00 45.69 860 GLU A C 1
ATOM 6861 O O . GLU A 1 860 ? 4.129 -27.435 -22.182 1.00 45.69 860 GLU A O 1
ATOM 6866 N N . ASN A 1 861 ? 3.344 -29.029 -20.804 1.00 48.72 861 ASN A N 1
ATOM 6867 C CA . ASN A 1 861 ? 2.967 -28.158 -19.702 1.00 48.72 861 ASN A CA 1
ATOM 6868 C C . ASN A 1 861 ? 4.248 -27.668 -18.993 1.00 48.72 861 ASN A C 1
ATOM 6870 O O . ASN A 1 861 ? 4.647 -28.219 -17.967 1.00 48.72 861 ASN A O 1
ATOM 6874 N N . THR A 1 862 ? 4.952 -26.703 -19.600 1.00 56.75 862 THR A N 1
ATOM 6875 C CA . THR A 1 862 ? 6.295 -26.278 -19.173 1.00 56.75 862 THR A CA 1
ATOM 6876 C C . THR A 1 862 ? 6.278 -25.741 -17.746 1.00 56.75 862 THR A C 1
ATOM 6878 O O . THR A 1 862 ? 5.785 -24.640 -17.495 1.00 56.75 862 THR A O 1
ATOM 6881 N N . THR A 1 863 ? 6.855 -26.509 -16.825 1.00 81.94 863 THR A N 1
ATOM 6882 C CA . THR A 1 863 ? 7.090 -26.104 -15.439 1.00 81.94 863 THR A CA 1
ATOM 6883 C C . THR A 1 863 ? 8.050 -24.922 -15.388 1.00 81.94 863 THR A C 1
ATOM 6885 O O . THR A 1 863 ? 9.146 -25.007 -15.937 1.00 81.94 863 THR A O 1
ATOM 6888 N N . ILE A 1 864 ? 7.661 -23.848 -14.701 1.00 89.12 864 ILE A N 1
ATOM 6889 C CA . ILE A 1 864 ? 8.520 -22.679 -14.493 1.00 89.12 864 ILE A CA 1
ATOM 6890 C C . ILE A 1 864 ? 9.599 -23.036 -13.456 1.00 89.12 864 ILE A C 1
ATOM 6892 O O . ILE A 1 864 ? 9.291 -23.294 -12.290 1.00 89.12 864 ILE A O 1
ATOM 6896 N N . SER A 1 865 ? 10.857 -23.076 -13.899 1.00 89.31 865 SER A N 1
ATOM 6897 C CA . SER A 1 865 ? 12.042 -23.466 -13.114 1.00 89.31 865 SER A CA 1
ATOM 6898 C C . SER A 1 865 ? 13.092 -22.362 -12.993 1.00 89.31 865 SER A C 1
ATOM 6900 O O . SER A 1 865 ? 13.795 -22.285 -11.989 1.00 89.31 865 SER A O 1
ATOM 6902 N N . ASP A 1 866 ? 13.207 -21.521 -14.017 1.00 89.44 866 ASP A N 1
ATOM 6903 C CA . ASP A 1 866 ? 14.268 -20.526 -14.194 1.00 89.44 866 ASP A CA 1
ATOM 6904 C C . ASP A 1 866 ? 13.794 -19.341 -15.054 1.00 89.44 866 ASP A C 1
ATOM 6906 O O . ASP A 1 866 ? 12.700 -19.350 -15.626 1.00 89.44 866 ASP A O 1
ATOM 6910 N N . SER A 1 867 ? 14.630 -18.312 -15.177 1.00 90.56 867 SER A N 1
ATOM 6911 C CA . SER A 1 867 ? 14.295 -17.081 -15.899 1.00 90.56 867 SER A CA 1
ATOM 6912 C C . SER A 1 867 ? 14.024 -17.278 -17.400 1.00 90.56 867 SER A C 1
ATOM 6914 O O . SER A 1 867 ? 13.221 -16.530 -17.960 1.00 90.56 867 SER A O 1
ATOM 6916 N N . SER A 1 868 ? 14.618 -18.287 -18.051 1.00 89.19 868 SER A N 1
ATOM 6917 C CA . SER A 1 868 ? 14.324 -18.596 -19.460 1.00 89.19 868 SER A CA 1
ATOM 6918 C C . SER A 1 868 ? 12.940 -19.234 -19.600 1.00 89.19 868 SER A C 1
ATOM 6920 O O . SER A 1 868 ? 12.154 -18.839 -20.468 1.00 89.19 868 SER A O 1
ATOM 6922 N N . SER A 1 869 ? 12.581 -20.148 -18.692 1.00 91.31 869 SER A N 1
ATOM 6923 C CA . SER A 1 869 ? 11.240 -20.744 -18.648 1.00 91.31 869 SER A CA 1
ATOM 6924 C C . SER A 1 869 ? 10.139 -19.699 -18.387 1.00 91.31 869 SER A C 1
ATOM 6926 O O . SER A 1 869 ? 9.076 -19.777 -19.003 1.00 91.31 869 SER A O 1
ATOM 6928 N N . VAL A 1 870 ? 10.415 -18.667 -17.570 1.00 92.12 870 VAL A N 1
ATOM 6929 C CA . VAL A 1 870 ? 9.518 -17.509 -17.366 1.00 92.12 870 VAL A CA 1
ATOM 6930 C C . VAL A 1 870 ? 9.319 -16.737 -18.673 1.00 92.12 870 VAL A C 1
ATOM 6932 O O . VAL A 1 870 ? 8.180 -16.528 -19.090 1.00 92.12 870 VAL A O 1
ATOM 6935 N N . VAL A 1 871 ? 10.404 -16.342 -19.347 1.00 91.75 871 VAL A N 1
ATOM 6936 C CA . VAL A 1 871 ? 10.337 -15.593 -20.619 1.00 91.75 871 VAL A CA 1
ATOM 6937 C C . VAL A 1 871 ? 9.620 -16.399 -21.703 1.00 91.75 871 VAL A C 1
ATOM 6939 O O . VAL A 1 871 ? 8.734 -15.877 -22.375 1.00 91.75 871 VAL A O 1
ATOM 6942 N N . THR A 1 872 ? 9.926 -17.691 -21.815 1.00 91.00 872 THR A N 1
ATOM 6943 C CA . THR A 1 872 ? 9.278 -18.611 -22.762 1.00 91.00 872 THR A CA 1
ATOM 6944 C C . THR A 1 872 ? 7.779 -18.754 -22.481 1.00 91.00 872 THR A C 1
ATOM 6946 O O . THR A 1 872 ? 6.971 -18.777 -23.411 1.00 91.00 872 THR A O 1
ATOM 6949 N N . HIS A 1 873 ? 7.379 -18.816 -21.207 1.00 91.88 873 HIS A N 1
ATOM 6950 C CA . HIS A 1 873 ? 5.969 -18.853 -20.824 1.00 91.88 873 HIS A CA 1
ATOM 6951 C C . HIS A 1 873 ? 5.238 -17.549 -21.185 1.00 91.88 873 HIS A C 1
ATOM 6953 O O . HIS A 1 873 ? 4.130 -17.605 -21.716 1.00 91.88 873 HIS A O 1
ATOM 6959 N N . LEU A 1 874 ? 5.850 -16.386 -20.932 1.00 92.06 874 LEU A N 1
ATOM 6960 C CA . LEU A 1 874 ? 5.270 -15.076 -21.248 1.00 92.06 874 LEU A CA 1
ATOM 6961 C C . LEU A 1 874 ? 5.157 -14.832 -22.760 1.00 92.06 874 LEU A C 1
ATOM 6963 O O . LEU A 1 874 ? 4.122 -14.344 -23.214 1.00 92.06 874 LEU A O 1
ATOM 6967 N N . GLY A 1 875 ? 6.179 -15.202 -23.538 1.00 90.25 875 GLY A N 1
ATOM 6968 C CA . GLY A 1 875 ? 6.202 -15.015 -24.993 1.00 90.25 875 GLY A CA 1
ATOM 6969 C C . GLY A 1 875 ? 5.064 -15.742 -25.711 1.00 90.25 875 GLY A C 1
ATOM 6970 O O . GLY A 1 875 ? 4.427 -15.175 -26.592 1.00 90.25 875 GLY A O 1
ATOM 6971 N N . ARG A 1 876 ? 4.693 -16.945 -25.249 1.00 88.69 876 ARG A N 1
ATOM 6972 C CA . ARG A 1 876 ? 3.524 -17.691 -25.764 1.00 88.69 876 ARG A CA 1
ATOM 6973 C C . ARG A 1 876 ? 2.176 -16.998 -25.533 1.00 88.69 876 ARG A C 1
ATOM 6975 O O . ARG A 1 876 ? 1.175 -17.440 -26.088 1.00 88.69 876 ARG A O 1
ATOM 6982 N N . GLN A 1 877 ? 2.118 -15.963 -24.694 1.00 85.62 877 GLN A N 1
ATOM 6983 C CA . GLN A 1 877 ? 0.893 -15.198 -24.451 1.00 85.62 877 GLN A CA 1
ATOM 6984 C C . GLN A 1 877 ? 0.750 -13.976 -25.373 1.00 85.62 877 GLN A C 1
ATOM 6986 O O . GLN A 1 877 ? -0.256 -13.270 -25.264 1.00 85.62 877 GLN A O 1
ATOM 6991 N N . VAL A 1 878 ? 1.741 -13.699 -26.229 1.00 89.81 878 VAL A N 1
ATOM 6992 C CA . VAL A 1 878 ? 1.745 -12.547 -27.137 1.00 89.81 878 VAL A CA 1
ATOM 6993 C C . VAL A 1 878 ? 0.785 -12.792 -28.306 1.00 89.81 878 VAL A C 1
ATOM 6995 O O . VAL A 1 878 ? 0.825 -13.827 -28.964 1.00 89.81 878 VAL A O 1
ATOM 6998 N N . ASP A 1 879 ? -0.092 -11.825 -28.571 1.00 87.31 879 ASP A N 1
ATOM 6999 C CA . ASP A 1 879 ? -0.976 -11.817 -29.736 1.00 87.31 879 ASP A CA 1
ATOM 7000 C C . ASP A 1 879 ? -0.250 -11.208 -30.942 1.00 87.31 879 ASP A C 1
ATOM 7002 O O . ASP A 1 879 ? -0.150 -9.987 -31.084 1.00 87.31 879 ASP A O 1
ATOM 7006 N N . GLU A 1 880 ? 0.235 -12.075 -31.826 1.00 84.25 880 GLU A N 1
ATOM 7007 C CA . GLU A 1 880 ? 0.867 -11.695 -33.094 1.00 84.25 880 GLU A CA 1
ATOM 7008 C C . GLU A 1 880 ? -0.144 -11.222 -34.153 1.00 84.25 880 GLU A C 1
ATOM 7010 O O . GLU A 1 880 ? 0.239 -10.586 -35.137 1.00 84.25 880 GLU A O 1
ATOM 7015 N N . SER A 1 881 ? -1.444 -11.486 -33.963 1.00 81.75 881 SER A N 1
ATOM 7016 C CA . SER A 1 881 ? -2.484 -11.123 -34.936 1.00 81.75 881 SER A CA 1
ATOM 7017 C C . SER A 1 881 ? -2.879 -9.644 -34.890 1.00 81.75 881 SER A C 1
ATOM 7019 O O . SER A 1 881 ? -3.521 -9.146 -35.822 1.00 81.75 881 SER A O 1
ATOM 7021 N N . SER A 1 882 ? -2.505 -8.914 -33.830 1.00 81.00 882 SER A N 1
ATOM 7022 C CA . SER A 1 882 ? -2.818 -7.493 -33.693 1.00 81.00 882 SER A CA 1
ATOM 7023 C C . SER A 1 882 ? -1.693 -6.681 -33.042 1.00 81.00 882 SER A C 1
ATOM 7025 O O . SER A 1 882 ? -1.038 -7.116 -32.104 1.00 81.00 882 SER A O 1
ATOM 7027 N N . ASN A 1 883 ? -1.469 -5.464 -33.550 1.00 84.50 883 ASN A N 1
ATOM 7028 C CA . ASN A 1 883 ? -0.344 -4.614 -33.147 1.00 84.50 883 ASN A CA 1
ATOM 7029 C C . ASN A 1 883 ? -0.724 -3.618 -32.036 1.00 84.50 883 ASN A C 1
ATOM 7031 O O . ASN A 1 883 ? -1.802 -3.015 -32.070 1.00 84.50 883 ASN A O 1
ATOM 7035 N N . PHE A 1 884 ? 0.211 -3.362 -31.121 1.00 90.44 884 PHE A N 1
ATOM 7036 C CA . PHE A 1 884 ? 0.255 -2.185 -30.249 1.00 90.44 884 PHE A CA 1
ATOM 7037 C C . PHE A 1 884 ? 1.264 -1.192 -30.839 1.00 90.44 884 PHE A C 1
ATOM 7039 O O . PHE A 1 884 ? 2.472 -1.339 -30.663 1.00 90.44 884 PHE A O 1
ATOM 7046 N N . PHE A 1 885 ? 0.778 -0.223 -31.618 1.00 90.62 885 PHE A N 1
ATOM 7047 C CA . PHE A 1 885 ? 1.637 0.672 -32.395 1.00 90.62 885 PHE A CA 1
ATOM 7048 C C . PHE A 1 885 ? 1.865 2.012 -31.688 1.00 90.62 885 PHE A C 1
ATOM 7050 O O . PHE A 1 885 ? 0.913 2.763 -31.463 1.00 90.62 885 PHE A O 1
ATOM 7057 N N . ILE A 1 886 ? 3.126 2.339 -31.396 1.00 91.62 886 ILE A N 1
ATOM 7058 C CA . ILE A 1 886 ? 3.517 3.624 -30.800 1.00 91.62 886 ILE A CA 1
ATOM 7059 C C . ILE A 1 886 ? 4.454 4.417 -31.713 1.00 91.62 886 ILE A C 1
ATOM 7061 O O . ILE A 1 886 ? 5.313 3.872 -32.403 1.00 91.62 886 ILE A O 1
ATOM 7065 N N . VAL A 1 887 ? 4.292 5.741 -31.676 1.00 90.00 887 VAL A N 1
ATOM 7066 C CA . VAL A 1 887 ? 5.157 6.705 -32.363 1.00 90.00 887 VAL A CA 1
ATOM 7067 C C . VAL A 1 887 ? 5.826 7.580 -31.311 1.00 90.00 887 VAL A C 1
ATOM 7069 O O . VAL A 1 887 ? 5.138 8.240 -30.528 1.00 90.00 887 VAL A O 1
ATOM 7072 N N . VAL A 1 888 ? 7.156 7.572 -31.279 1.00 88.94 888 VAL A N 1
ATOM 7073 C CA . VAL A 1 888 ? 7.980 8.247 -30.259 1.00 88.94 888 VAL A CA 1
ATOM 7074 C C . VAL A 1 888 ? 9.199 8.903 -30.923 1.00 88.94 888 VAL A C 1
ATOM 7076 O O . VAL A 1 888 ? 9.441 8.683 -32.106 1.00 88.94 888 VAL A O 1
ATOM 7079 N N . ARG A 1 889 ? 9.954 9.753 -30.219 1.00 86.38 889 ARG A N 1
ATOM 7080 C CA . ARG A 1 889 ? 11.266 10.250 -30.683 1.00 86.38 889 ARG A CA 1
ATOM 7081 C C . ARG A 1 889 ? 12.364 9.608 -29.842 1.00 86.38 889 ARG A C 1
ATOM 7083 O O . ARG A 1 889 ? 12.166 9.390 -28.647 1.00 86.38 889 ARG A O 1
ATOM 7090 N N . ARG A 1 890 ? 13.536 9.372 -30.427 1.00 78.50 890 ARG A N 1
ATOM 7091 C CA . ARG A 1 890 ? 14.742 9.048 -29.655 1.00 78.50 890 ARG A CA 1
ATOM 7092 C C . ARG A 1 890 ? 15.067 10.191 -28.685 1.00 78.50 890 ARG A C 1
ATOM 7094 O O . ARG A 1 890 ? 14.833 11.365 -28.989 1.00 78.50 890 ARG A O 1
ATOM 7101 N N . GLY A 1 891 ? 15.516 9.835 -27.482 1.00 74.56 891 GLY A N 1
ATOM 7102 C CA . GLY A 1 891 ? 15.738 10.793 -26.393 1.00 74.56 891 GLY A CA 1
ATOM 7103 C C . GLY A 1 891 ? 14.478 11.530 -25.908 1.00 74.56 891 GLY A C 1
ATOM 7104 O O . GLY A 1 891 ? 14.598 12.612 -25.343 1.00 74.56 891 GLY A O 1
ATOM 7105 N N . ALA A 1 892 ? 13.266 11.011 -26.147 1.00 84.25 892 ALA A N 1
ATOM 7106 C CA . ALA A 1 892 ? 12.063 11.579 -25.536 1.00 84.25 892 ALA A CA 1
ATOM 7107 C C . ALA A 1 892 ? 12.109 11.424 -23.996 1.00 84.25 892 ALA A C 1
ATOM 7109 O O . ALA A 1 892 ? 12.418 10.327 -23.524 1.00 84.25 892 ALA A O 1
ATOM 7110 N N . PRO A 1 893 ? 11.762 12.468 -23.210 1.00 91.06 893 PRO A N 1
ATOM 7111 C CA . PRO A 1 893 ? 11.672 12.368 -21.751 1.00 91.06 893 PRO A CA 1
ATOM 7112 C C . PRO A 1 893 ? 10.730 11.246 -21.306 1.00 91.06 893 PRO A C 1
ATOM 7114 O O . PRO A 1 893 ? 9.716 10.995 -21.964 1.00 91.06 893 PRO A O 1
ATOM 7117 N N . LEU A 1 894 ? 11.028 10.592 -20.178 1.00 93.50 894 LEU A N 1
ATOM 7118 C CA . LEU A 1 894 ? 10.292 9.399 -19.752 1.00 93.50 894 LEU A CA 1
ATOM 7119 C C . LEU A 1 894 ? 8.783 9.661 -19.616 1.00 93.50 894 LEU A C 1
ATOM 7121 O O . LEU A 1 894 ? 8.000 8.911 -20.192 1.00 93.50 894 LEU A O 1
ATOM 7125 N N . ASP A 1 895 ? 8.363 10.759 -18.983 1.00 91.06 895 ASP A N 1
ATOM 7126 C CA . ASP A 1 895 ? 6.938 11.096 -18.815 1.00 91.06 895 ASP A CA 1
ATOM 7127 C C . ASP A 1 895 ? 6.196 11.237 -20.154 1.00 91.06 895 ASP A C 1
ATOM 7129 O O . ASP A 1 895 ? 5.028 10.856 -20.288 1.00 91.06 895 ASP A O 1
ATOM 7133 N N . ARG A 1 896 ? 6.887 11.719 -21.199 1.00 92.50 896 ARG A N 1
ATOM 7134 C CA . ARG A 1 896 ? 6.345 11.801 -22.563 1.00 92.50 896 ARG A CA 1
ATOM 7135 C C . ARG A 1 896 ? 6.113 10.405 -23.139 1.00 92.50 896 ARG A C 1
ATOM 7137 O O . ARG A 1 896 ? 5.080 10.193 -23.779 1.00 92.50 896 ARG A O 1
ATOM 7144 N N . THR A 1 897 ? 7.038 9.479 -22.900 1.00 94.62 897 THR A N 1
ATOM 7145 C CA . THR A 1 897 ? 6.957 8.067 -23.304 1.00 94.62 897 THR A CA 1
ATOM 7146 C C . THR A 1 897 ? 5.848 7.327 -22.549 1.00 94.62 897 THR A C 1
ATOM 7148 O O . THR A 1 897 ? 4.987 6.721 -23.191 1.00 94.62 897 THR A O 1
ATOM 7151 N N . LEU A 1 898 ? 5.780 7.462 -21.219 1.00 96.31 898 LEU A N 1
ATOM 7152 C CA . LEU A 1 898 ? 4.712 6.887 -20.387 1.00 96.31 898 LEU A CA 1
ATOM 7153 C C . LEU A 1 898 ? 3.327 7.414 -20.807 1.00 96.31 898 LEU A C 1
ATOM 7155 O O . LEU A 1 898 ? 2.367 6.647 -20.921 1.00 96.31 898 LEU A O 1
ATOM 7159 N N . SER A 1 899 ? 3.227 8.704 -21.146 1.00 94.12 899 SER A N 1
ATOM 7160 C CA . SER A 1 899 ? 1.996 9.317 -21.668 1.00 94.12 899 SER A CA 1
ATOM 7161 C C . SER A 1 899 ? 1.565 8.756 -23.032 1.00 94.12 899 SER A C 1
ATOM 7163 O O . SER A 1 899 ? 0.368 8.590 -23.283 1.00 94.12 899 SER A O 1
ATOM 7165 N N . ILE A 1 900 ? 2.514 8.460 -23.933 1.00 94.50 900 ILE A N 1
ATOM 7166 C CA . ILE A 1 900 ? 2.228 7.833 -25.240 1.00 94.50 900 ILE A CA 1
ATOM 7167 C C . ILE A 1 900 ? 1.694 6.416 -25.031 1.00 94.50 900 ILE A C 1
ATOM 7169 O O . ILE A 1 900 ? 0.632 6.090 -25.566 1.00 94.50 900 ILE A O 1
ATOM 7173 N N . TRP A 1 901 ? 2.380 5.620 -24.209 1.00 94.94 901 TRP A N 1
ATOM 7174 C CA . TRP A 1 901 ? 1.971 4.257 -23.870 1.00 94.94 901 TRP A CA 1
ATOM 7175 C C . TRP A 1 901 ? 0.567 4.225 -23.254 1.00 94.94 901 TRP A C 1
ATOM 7177 O O . TRP A 1 901 ? -0.331 3.569 -23.781 1.00 94.94 901 TRP A O 1
ATOM 7187 N N . SER A 1 902 ? 0.335 5.033 -22.214 1.00 92.88 902 SER A N 1
ATOM 7188 C CA . SER A 1 902 ? -0.963 5.166 -21.532 1.00 92.88 902 SER A CA 1
ATOM 7189 C C . SER A 1 902 ? -2.108 5.499 -22.487 1.00 92.88 902 SER A C 1
ATOM 7191 O O . SER A 1 902 ? -3.226 4.992 -22.351 1.00 92.88 902 SER A O 1
ATOM 7193 N N . ARG A 1 903 ? -1.852 6.377 -23.466 1.00 91.94 903 ARG A N 1
ATOM 7194 C CA . ARG A 1 903 ? -2.839 6.746 -24.485 1.00 91.94 903 ARG A CA 1
ATOM 7195 C C . ARG A 1 903 ? -3.148 5.575 -25.414 1.00 91.94 903 ARG A C 1
ATOM 7197 O O . ARG A 1 903 ? -4.305 5.424 -25.804 1.00 91.94 903 ARG A O 1
ATOM 7204 N N . GLU A 1 904 ? -2.153 4.771 -25.772 1.00 90.75 904 GLU A N 1
ATOM 7205 C CA . GLU A 1 904 ? -2.331 3.622 -26.660 1.00 90.75 904 GLU A CA 1
ATOM 7206 C C . GLU A 1 904 ? -3.033 2.450 -25.957 1.00 90.75 904 GLU A C 1
ATOM 7208 O O . GLU A 1 904 ? -3.953 1.865 -26.532 1.00 90.75 904 GLU A O 1
ATOM 7213 N N . VAL A 1 905 ? -2.731 2.191 -24.679 1.00 89.44 905 VAL A N 1
ATOM 7214 C CA . VAL A 1 905 ? -3.483 1.231 -23.843 1.00 89.44 905 VAL A CA 1
ATOM 7215 C C . VAL A 1 905 ? -4.963 1.613 -23.764 1.00 89.44 905 VAL A C 1
ATOM 7217 O O . VAL A 1 905 ? -5.830 0.772 -23.998 1.00 89.44 905 VAL A O 1
ATOM 7220 N N . LYS A 1 906 ? -5.280 2.898 -23.534 1.00 87.44 906 LYS A N 1
ATOM 7221 C CA . LYS A 1 906 ? -6.674 3.383 -23.469 1.00 87.44 906 LYS A CA 1
ATOM 7222 C C . LYS A 1 906 ? -7.462 3.143 -24.767 1.00 87.44 906 LYS A C 1
ATOM 7224 O O . LYS A 1 906 ? -8.648 2.831 -24.684 1.00 87.44 906 LYS A O 1
ATOM 7229 N N . LYS A 1 907 ? -6.829 3.244 -25.947 1.00 84.81 907 LYS A N 1
ATOM 7230 C CA . LYS A 1 907 ? -7.461 2.897 -27.241 1.00 84.81 907 LYS A CA 1
ATOM 7231 C C . LYS A 1 907 ? -7.670 1.391 -27.422 1.00 84.81 907 LYS A C 1
ATOM 7233 O O . LYS A 1 907 ? -8.633 0.984 -28.063 1.00 84.81 907 LYS A O 1
ATOM 7238 N N . ASN A 1 908 ? -6.757 0.572 -26.902 1.00 74.94 908 ASN A N 1
ATOM 7239 C CA . ASN A 1 908 ? -6.727 -0.879 -27.093 1.00 74.94 908 ASN A CA 1
ATOM 7240 C C . ASN A 1 908 ? -7.438 -1.619 -25.948 1.00 74.94 908 ASN A C 1
ATOM 7242 O O . ASN A 1 908 ? -6.914 -2.579 -25.383 1.00 74.94 908 ASN A O 1
ATOM 7246 N N . THR A 1 909 ? -8.651 -1.174 -25.610 1.00 63.81 909 THR A N 1
ATOM 7247 C CA . THR A 1 909 ? -9.456 -1.685 -24.490 1.00 63.81 909 THR A CA 1
ATOM 7248 C C . THR A 1 909 ? -9.971 -3.109 -24.774 1.00 63.81 909 THR A C 1
ATOM 7250 O O . THR A 1 909 ? -11.110 -3.309 -25.186 1.00 63.81 909 THR A O 1
ATOM 7253 N N . GLY A 1 910 ? -9.108 -4.115 -24.595 1.00 59.50 910 GLY A N 1
ATOM 7254 C CA . GLY A 1 910 ? -9.444 -5.528 -24.816 1.00 59.50 910 GLY A CA 1
ATOM 7255 C C . GLY A 1 910 ? -8.266 -6.508 -24.774 1.00 59.50 910 GLY A C 1
ATOM 7256 O O . GLY A 1 910 ? -8.469 -7.659 -24.408 1.00 59.50 910 GLY A O 1
ATOM 7257 N N . SER A 1 911 ? -7.042 -6.075 -25.102 1.00 65.94 911 SER A N 1
ATOM 7258 C CA . SER A 1 911 ? -5.822 -6.872 -24.887 1.00 65.94 911 SER A CA 1
ATOM 7259 C C . SER A 1 911 ? -4.577 -5.986 -24.856 1.00 65.94 911 SER A C 1
ATOM 7261 O O . SER A 1 911 ? -4.342 -5.208 -25.783 1.00 65.94 911 SER A O 1
ATOM 7263 N N . THR A 1 912 ? -3.772 -6.142 -23.804 1.00 65.56 912 THR A N 1
ATOM 7264 C CA . THR A 1 912 ? -2.428 -5.560 -23.630 1.00 65.56 912 THR A CA 1
ATOM 7265 C C . THR A 1 912 ? -1.314 -6.449 -24.180 1.00 65.56 912 THR A C 1
ATOM 7267 O O . THR A 1 912 ? -0.177 -5.997 -24.276 1.00 65.56 912 THR A O 1
ATOM 7270 N N . LYS A 1 913 ? -1.626 -7.699 -24.552 1.00 84.25 913 LYS A N 1
ATOM 7271 C CA . LYS A 1 913 ? -0.642 -8.721 -24.952 1.00 84.25 913 LYS A CA 1
ATOM 7272 C C . LYS A 1 913 ? -0.258 -8.672 -26.433 1.00 84.25 913 LYS A C 1
ATOM 7274 O O . LYS A 1 913 ? 0.381 -9.579 -26.941 1.00 84.25 913 LYS A O 1
ATOM 7279 N N . LYS A 1 914 ? -0.692 -7.633 -27.137 1.00 88.00 914 LYS A N 1
ATOM 7280 C CA . LYS A 1 914 ? -0.428 -7.398 -28.558 1.00 88.00 914 LYS A CA 1
ATOM 7281 C C . LYS A 1 914 ? 1.062 -7.226 -28.832 1.00 88.00 914 LYS A C 1
ATOM 7283 O O . LYS A 1 914 ? 1.763 -6.619 -28.018 1.00 88.00 914 LYS A O 1
ATOM 7288 N N . ILE A 1 915 ? 1.523 -7.655 -30.004 1.00 90.19 915 ILE A N 1
ATOM 7289 C CA . ILE A 1 915 ? 2.900 -7.385 -30.427 1.00 90.19 915 ILE A CA 1
ATOM 7290 C C . ILE A 1 915 ? 3.148 -5.870 -30.533 1.00 90.19 915 ILE A C 1
ATOM 7292 O O . ILE A 1 915 ? 2.413 -5.133 -31.200 1.00 90.19 915 ILE A O 1
ATOM 7296 N N . VAL A 1 916 ? 4.162 -5.382 -29.822 1.00 91.94 916 VAL A N 1
ATOM 7297 C CA . VAL A 1 916 ? 4.547 -3.970 -29.798 1.00 91.94 916 VAL A CA 1
ATOM 7298 C C . VAL A 1 916 ? 5.283 -3.648 -31.091 1.00 91.94 916 VAL A C 1
ATOM 7300 O O . VAL A 1 916 ? 6.192 -4.363 -31.504 1.00 91.94 916 VAL A O 1
ATOM 7303 N N . ARG A 1 917 ? 4.873 -2.556 -31.737 1.00 90.69 917 ARG A N 1
ATOM 7304 C CA . ARG A 1 917 ? 5.497 -2.027 -32.951 1.00 90.69 917 ARG A CA 1
ATOM 7305 C C . ARG A 1 917 ? 5.824 -0.557 -32.728 1.00 90.69 917 ARG A C 1
ATOM 7307 O O . ARG A 1 917 ? 4.945 0.222 -32.351 1.00 90.69 917 ARG A O 1
ATOM 7314 N N . VAL A 1 918 ? 7.070 -0.168 -32.960 1.00 90.25 918 VAL A N 1
ATOM 7315 C CA . VAL A 1 918 ? 7.562 1.188 -32.682 1.00 90.25 918 VAL A CA 1
ATOM 7316 C C . VAL A 1 918 ? 7.972 1.878 -33.970 1.00 90.25 918 VAL A C 1
ATOM 7318 O O . VAL A 1 918 ? 8.700 1.320 -34.777 1.00 90.25 918 VAL A O 1
ATOM 7321 N N . HIS A 1 919 ? 7.546 3.123 -34.150 1.00 88.06 919 HIS A N 1
ATOM 7322 C CA . HIS A 1 919 ? 8.078 3.996 -35.190 1.00 88.06 919 HIS A CA 1
ATOM 7323 C C . HIS A 1 919 ? 8.737 5.217 -34.548 1.00 88.06 919 HIS A C 1
ATOM 7325 O O . HIS A 1 919 ? 8.088 5.983 -33.824 1.00 88.06 919 HIS A O 1
ATOM 7331 N N . PHE A 1 920 ? 10.027 5.405 -34.816 1.00 84.69 920 PHE A N 1
ATOM 7332 C CA . PHE A 1 920 ? 10.735 6.600 -34.386 1.00 84.69 920 PHE A CA 1
ATOM 7333 C C . PHE A 1 920 ? 10.494 7.760 -35.362 1.00 84.69 920 PHE A C 1
ATOM 7335 O O . PHE A 1 920 ? 10.599 7.635 -36.580 1.00 84.69 920 PHE A O 1
ATOM 7342 N N . SER A 1 921 ? 10.106 8.905 -34.806 1.00 81.81 921 SER A N 1
ATOM 7343 C CA . SER A 1 921 ? 9.628 10.069 -35.551 1.00 81.81 921 SER A CA 1
ATOM 7344 C C . SER A 1 921 ? 10.770 10.736 -36.316 1.00 81.81 921 SER A C 1
ATOM 7346 O O . SER A 1 921 ? 11.665 11.295 -35.690 1.00 81.81 921 SER A O 1
ATOM 7348 N N . GLY A 1 922 ? 10.687 10.727 -37.648 1.00 74.44 922 GLY A N 1
ATOM 7349 C CA . GLY A 1 922 ? 11.710 11.263 -38.559 1.00 74.44 922 GLY A CA 1
ATOM 7350 C C . GLY A 1 922 ? 12.400 10.173 -39.384 1.00 74.44 922 GLY A C 1
ATOM 7351 O O . GLY A 1 922 ? 12.775 10.410 -40.532 1.00 74.44 922 GLY A O 1
ATOM 7352 N N . GLU A 1 923 ? 12.463 8.952 -38.854 1.00 74.50 923 GLU A N 1
ATOM 7353 C CA . GLU A 1 923 ? 13.136 7.817 -39.484 1.00 74.50 923 GLU A CA 1
ATOM 7354 C C . GLU A 1 923 ? 12.243 7.115 -40.521 1.00 74.50 923 GLU A C 1
ATOM 7356 O O . GLU A 1 923 ? 11.014 7.089 -40.421 1.00 74.50 923 GLU A O 1
ATOM 7361 N N . LYS A 1 924 ? 12.856 6.503 -41.541 1.00 67.62 924 LYS A N 1
ATOM 7362 C CA . LYS A 1 924 ? 12.148 5.671 -42.528 1.00 67.62 924 LYS A CA 1
ATOM 7363 C C . LYS A 1 924 ? 12.367 4.194 -42.228 1.00 67.62 924 LYS A C 1
ATOM 7365 O O . LYS A 1 924 ? 13.482 3.703 -42.358 1.00 67.62 924 LYS A O 1
ATOM 7370 N N . GLY A 1 925 ? 11.291 3.476 -41.924 1.00 64.75 925 GLY A N 1
ATOM 7371 C CA . GLY A 1 925 ? 11.311 2.024 -41.767 1.00 64.75 925 GLY A CA 1
ATOM 7372 C C . GLY A 1 925 ? 9.979 1.471 -41.268 1.00 64.75 925 GLY A C 1
ATOM 7373 O O . GLY A 1 925 ? 9.142 2.212 -40.750 1.00 64.75 925 GLY A O 1
ATOM 7374 N N . ILE A 1 926 ? 9.799 0.163 -41.442 1.00 69.81 926 ILE A N 1
ATOM 7375 C CA . ILE A 1 926 ? 8.726 -0.629 -40.833 1.00 69.81 926 ILE A CA 1
ATOM 7376 C C . ILE A 1 926 ? 9.377 -1.468 -39.735 1.00 69.81 926 ILE A C 1
ATOM 7378 O O . ILE A 1 926 ? 10.425 -2.070 -39.963 1.00 69.81 926 ILE A O 1
ATOM 7382 N N . ASP A 1 927 ? 8.770 -1.508 -38.553 1.00 77.31 927 ASP A N 1
ATOM 7383 C CA . ASP A 1 927 ? 9.315 -2.265 -37.432 1.00 77.31 927 ASP A CA 1
ATOM 7384 C C . ASP A 1 927 ? 9.093 -3.771 -37.600 1.00 77.31 927 ASP A C 1
ATOM 7386 O O . ASP A 1 927 ? 7.994 -4.278 -37.367 1.00 77.31 927 ASP A O 1
ATOM 7390 N N . SER A 1 928 ? 10.154 -4.503 -37.946 1.00 71.25 928 SER A N 1
ATOM 7391 C CA . SER A 1 928 ? 10.169 -5.972 -37.934 1.00 71.25 928 SER A CA 1
ATOM 7392 C C . SER A 1 928 ? 10.136 -6.570 -36.518 1.00 71.25 928 SER A C 1
ATOM 7394 O O . SER A 1 928 ? 9.879 -7.761 -36.370 1.00 71.25 928 SER A O 1
ATOM 7396 N N . GLY A 1 929 ? 10.313 -5.748 -35.479 1.00 77.44 929 GLY A N 1
ATOM 7397 C CA . GLY A 1 929 ? 10.479 -6.111 -34.067 1.00 77.44 929 GLY A CA 1
ATOM 7398 C C . GLY A 1 929 ? 11.786 -5.546 -33.488 1.00 77.44 929 GLY A C 1
ATOM 7399 O O . GLY A 1 929 ? 11.954 -5.459 -32.271 1.00 77.44 929 GLY A O 1
ATOM 7400 N N . ALA A 1 930 ? 12.714 -5.124 -34.355 1.00 76.44 930 ALA A N 1
ATOM 7401 C CA . ALA A 1 930 ? 13.982 -4.516 -33.962 1.00 76.44 930 ALA A CA 1
ATOM 7402 C C . ALA A 1 930 ? 13.803 -3.135 -33.301 1.00 76.44 930 ALA A C 1
ATOM 7404 O O . ALA A 1 930 ? 14.473 -2.859 -32.307 1.00 76.44 930 ALA A O 1
ATOM 7405 N N . MET A 1 931 ? 12.877 -2.292 -33.783 1.00 83.88 931 MET A N 1
ATOM 7406 C CA . MET A 1 931 ? 12.635 -0.967 -33.189 1.00 83.88 931 MET A CA 1
ATOM 7407 C C . MET A 1 931 ? 11.924 -1.090 -31.835 1.00 83.88 931 MET A C 1
ATOM 7409 O O . MET A 1 931 ? 12.210 -0.315 -30.925 1.00 83.88 931 MET A O 1
ATOM 7413 N N . ALA A 1 932 ? 11.053 -2.091 -31.659 1.00 87.69 932 ALA A N 1
ATOM 7414 C CA . ALA A 1 932 ? 10.467 -2.419 -30.358 1.00 87.69 932 ALA A CA 1
ATOM 7415 C C . ALA A 1 932 ? 11.524 -2.858 -29.329 1.00 87.69 932 ALA A C 1
ATOM 7417 O O . ALA A 1 932 ? 11.563 -2.327 -28.217 1.00 87.69 932 ALA A O 1
ATOM 7418 N N . LYS A 1 933 ? 12.440 -3.762 -29.704 1.00 85.38 933 LYS A N 1
ATOM 7419 C CA . LYS A 1 933 ? 13.564 -4.171 -28.839 1.00 85.38 933 LYS A CA 1
ATOM 7420 C C . LYS A 1 933 ? 14.484 -3.001 -28.485 1.00 85.38 933 LYS A C 1
ATOM 7422 O O . LYS A 1 933 ? 14.881 -2.863 -27.325 1.00 85.38 933 LYS A O 1
ATOM 7427 N N . GLU A 1 934 ? 14.782 -2.137 -29.450 1.00 83.88 934 GLU A N 1
ATOM 7428 C CA . GLU A 1 934 ? 15.568 -0.921 -29.234 1.00 83.88 934 GLU A CA 1
ATOM 7429 C C . GLU A 1 934 ? 14.858 0.060 -28.284 1.00 83.88 934 GLU A C 1
ATOM 7431 O O . GLU A 1 934 ? 15.462 0.563 -27.335 1.00 83.88 934 GLU A O 1
ATOM 7436 N N . PHE A 1 935 ? 13.551 0.272 -28.467 1.00 89.81 935 PHE A N 1
ATOM 7437 C CA . PHE A 1 935 ? 12.725 1.082 -27.572 1.00 89.81 935 PHE A CA 1
ATOM 7438 C C . PHE A 1 935 ? 12.773 0.583 -26.125 1.00 89.81 935 PHE A C 1
ATOM 7440 O O . PHE A 1 935 ? 12.978 1.392 -25.216 1.00 89.81 935 PHE A O 1
ATOM 7447 N N . PHE A 1 936 ? 12.640 -0.727 -25.891 1.00 91.75 936 PHE A N 1
ATOM 7448 C CA . PHE A 1 936 ? 12.767 -1.288 -24.544 1.00 91.75 936 PHE A CA 1
ATOM 7449 C C . PHE A 1 936 ? 14.186 -1.111 -23.983 1.00 91.75 936 PHE A C 1
ATOM 7451 O O . PHE A 1 936 ? 14.337 -0.703 -22.832 1.00 91.75 936 PHE A O 1
ATOM 7458 N N . THR A 1 937 ? 15.215 -1.322 -24.809 1.00 85.19 937 THR A N 1
ATOM 7459 C CA . THR A 1 937 ? 16.634 -1.122 -24.451 1.00 85.19 937 THR A CA 1
ATOM 7460 C C . THR A 1 937 ? 16.934 0.306 -23.989 1.00 85.19 937 THR A C 1
ATOM 7462 O O . THR A 1 937 ? 17.718 0.495 -23.064 1.00 85.19 937 THR A O 1
ATOM 7465 N N . ILE A 1 938 ? 16.292 1.312 -24.586 1.00 85.12 938 ILE A N 1
ATOM 7466 C CA . ILE A 1 938 ? 16.431 2.721 -24.182 1.00 85.12 938 ILE A CA 1
ATOM 7467 C C . ILE A 1 938 ? 15.535 3.050 -22.973 1.00 85.12 938 ILE A C 1
ATOM 7469 O O . ILE A 1 938 ? 15.918 3.828 -22.101 1.00 85.12 938 ILE A O 1
ATOM 7473 N N . THR A 1 939 ? 14.331 2.476 -22.904 1.00 92.44 939 THR A N 1
ATOM 7474 C CA . THR A 1 939 ? 13.311 2.878 -21.919 1.00 92.44 939 THR A CA 1
ATOM 7475 C C . THR A 1 939 ? 13.522 2.250 -20.541 1.00 92.44 939 THR A C 1
ATOM 7477 O O . THR A 1 939 ? 13.335 2.938 -19.539 1.00 92.44 939 THR A O 1
ATOM 7480 N N . LEU A 1 940 ? 13.935 0.981 -20.452 1.00 92.81 940 LEU A N 1
ATOM 7481 C CA . LEU A 1 940 ? 14.108 0.291 -19.164 1.00 92.81 940 LEU A CA 1
ATOM 7482 C C . LEU A 1 940 ? 15.183 0.932 -18.261 1.00 92.81 940 LEU A C 1
ATOM 7484 O O . LEU A 1 940 ? 14.885 1.143 -17.084 1.00 92.81 940 LEU A O 1
ATOM 7488 N N . PRO A 1 941 ? 16.370 1.332 -18.764 1.00 89.25 941 PRO A N 1
ATOM 7489 C CA . PRO A 1 941 ? 17.336 2.092 -17.972 1.00 89.25 941 PRO A CA 1
ATOM 7490 C C . PRO A 1 941 ? 16.778 3.428 -17.467 1.00 89.25 941 PRO A C 1
ATOM 7492 O O . PRO A 1 941 ? 17.004 3.777 -16.313 1.00 89.25 941 PRO A O 1
ATOM 7495 N N . ASN A 1 942 ? 15.988 4.140 -18.280 1.00 93.06 942 ASN A N 1
ATOM 7496 C CA . ASN A 1 942 ? 15.345 5.394 -17.869 1.00 93.06 942 ASN A CA 1
ATOM 7497 C C . ASN A 1 942 ? 14.283 5.178 -16.775 1.00 93.06 942 ASN A C 1
ATOM 7499 O O . ASN A 1 942 ? 14.180 5.985 -15.855 1.00 93.06 942 ASN A O 1
ATOM 7503 N N . ILE A 1 943 ? 13.523 4.077 -16.823 1.00 97.00 943 ILE A N 1
ATOM 7504 C CA . ILE A 1 943 ? 12.638 3.668 -15.717 1.00 97.00 943 ILE A CA 1
ATOM 7505 C C . ILE A 1 943 ? 13.473 3.403 -14.451 1.00 97.00 943 ILE A C 1
ATOM 7507 O O . ILE A 1 943 ? 13.131 3.894 -13.374 1.00 97.00 943 ILE A O 1
ATOM 7511 N N . GLY A 1 944 ? 14.591 2.685 -14.584 1.00 95.25 944 GLY A N 1
ATOM 7512 C CA . GLY A 1 944 ? 15.505 2.379 -13.482 1.00 95.25 944 GLY A CA 1
ATOM 7513 C C . GLY A 1 944 ? 16.182 3.602 -12.848 1.00 95.25 944 GLY A C 1
ATOM 7514 O O . GLY A 1 944 ? 16.480 3.573 -11.659 1.00 95.25 944 GLY A O 1
ATOM 7515 N N . THR A 1 945 ? 16.408 4.687 -13.595 1.00 93.88 945 THR A N 1
ATOM 7516 C CA . THR A 1 945 ? 17.030 5.915 -13.064 1.00 93.88 945 THR A CA 1
ATOM 7517 C C . THR A 1 945 ? 16.024 6.939 -12.546 1.00 93.88 945 THR A C 1
ATOM 7519 O O . THR A 1 945 ? 16.310 7.590 -11.544 1.00 93.88 945 THR A O 1
ATOM 7522 N N . VAL A 1 946 ? 14.862 7.087 -13.192 1.00 94.56 946 VAL A N 1
ATOM 7523 C CA . VAL A 1 946 ? 13.859 8.113 -12.843 1.00 94.56 946 VAL A CA 1
ATOM 7524 C C . VAL A 1 946 ? 12.828 7.597 -11.836 1.00 94.56 946 VAL A C 1
ATOM 7526 O O . VAL A 1 946 ? 12.488 8.306 -10.894 1.00 94.56 946 VAL A O 1
ATOM 7529 N N . ILE A 1 947 ? 12.328 6.371 -12.018 1.00 97.31 947 ILE A N 1
ATOM 7530 C CA . ILE A 1 947 ? 11.215 5.819 -11.224 1.00 97.31 947 ILE A CA 1
ATOM 7531 C C . ILE A 1 947 ? 11.721 4.907 -10.101 1.00 97.31 947 ILE A C 1
ATOM 7533 O O . ILE A 1 947 ? 11.110 4.876 -9.033 1.00 97.31 947 ILE A O 1
ATOM 7537 N N . PHE A 1 948 ? 12.844 4.207 -10.314 1.00 96.94 948 PHE A N 1
ATOM 7538 C CA . PHE A 1 948 ? 13.469 3.312 -9.327 1.00 96.94 948 PHE A CA 1
ATOM 7539 C C . PHE A 1 948 ? 14.923 3.688 -8.945 1.00 96.94 948 PHE A C 1
ATOM 7541 O O . PHE A 1 948 ? 15.783 2.799 -8.890 1.00 96.94 948 PHE A O 1
ATOM 7548 N N . PRO A 1 949 ? 15.245 4.972 -8.674 1.00 94.81 949 PRO A N 1
ATOM 7549 C CA . PRO A 1 949 ? 16.608 5.408 -8.377 1.00 94.81 949 PRO A CA 1
ATOM 7550 C C . PRO A 1 949 ? 17.213 4.607 -7.221 1.00 94.81 949 PRO A C 1
ATOM 7552 O O . PRO A 1 949 ? 16.562 4.286 -6.228 1.00 94.81 949 PRO A O 1
ATOM 7555 N N . ASN A 1 950 ? 18.486 4.238 -7.368 1.00 91.62 950 ASN A N 1
ATOM 7556 C CA . ASN A 1 950 ? 19.212 3.341 -6.461 1.00 91.62 950 ASN A CA 1
ATOM 7557 C C . ASN A 1 950 ? 18.594 1.938 -6.262 1.00 91.62 950 ASN A C 1
ATOM 7559 O O . ASN A 1 950 ? 19.237 1.089 -5.649 1.00 91.62 950 ASN A O 1
ATOM 7563 N N . GLY A 1 951 ? 17.491 1.612 -6.938 1.00 94.06 951 GLY A N 1
ATOM 7564 C CA . GLY A 1 951 ? 16.824 0.309 -6.929 1.00 94.06 951 GLY A CA 1
ATOM 7565 C C . GLY A 1 951 ? 15.598 0.215 -6.030 1.00 94.06 951 GLY A C 1
ATOM 7566 O O . GLY A 1 951 ? 15.136 -0.891 -5.753 1.00 94.06 951 GLY A O 1
ATOM 7567 N N . GLN A 1 952 ? 15.053 1.359 -5.617 1.00 94.88 952 GLN A N 1
ATOM 7568 C CA . GLN A 1 952 ? 13.794 1.477 -4.886 1.00 94.88 952 GLN A CA 1
ATOM 7569 C C . GLN A 1 952 ? 12.883 2.509 -5.564 1.00 94.88 952 GLN A C 1
ATOM 7571 O O . GLN A 1 952 ? 13.407 3.454 -6.153 1.00 94.88 952 GLN A O 1
ATOM 7576 N N . PRO A 1 953 ? 11.547 2.358 -5.509 1.00 96.56 953 PRO A N 1
ATOM 7577 C CA . PRO A 1 953 ? 10.636 3.334 -6.099 1.00 96.56 953 PRO A CA 1
ATOM 7578 C C . PRO A 1 953 ? 10.766 4.706 -5.425 1.00 96.56 953 PRO A C 1
ATOM 7580 O O . PRO A 1 953 ? 10.970 4.781 -4.212 1.00 96.56 953 PRO A O 1
ATOM 7583 N N . VAL A 1 954 ? 10.600 5.781 -6.199 1.00 95.25 954 VAL A N 1
ATOM 7584 C CA . VAL A 1 954 ? 10.473 7.148 -5.662 1.00 95.25 954 VAL A CA 1
ATOM 7585 C C . VAL A 1 954 ? 9.238 7.295 -4.763 1.00 95.25 954 VAL A C 1
ATOM 7587 O O . VAL A 1 954 ? 8.171 6.772 -5.083 1.00 95.25 954 VAL A O 1
ATOM 7590 N N . ASP A 1 955 ? 9.353 8.046 -3.664 1.00 93.94 955 ASP A N 1
ATOM 7591 C CA . ASP A 1 955 ? 8.209 8.402 -2.811 1.00 93.94 955 ASP A CA 1
ATOM 7592 C C . ASP A 1 955 ? 7.395 9.513 -3.497 1.00 93.94 955 ASP A C 1
ATOM 7594 O O . ASP A 1 955 ? 7.659 10.699 -3.313 1.00 93.94 955 ASP A O 1
ATOM 7598 N N . SER A 1 956 ? 6.480 9.126 -4.395 1.00 95.50 956 SER A N 1
ATOM 7599 C CA . SER A 1 956 ? 5.754 10.065 -5.256 1.00 95.50 956 SER A CA 1
ATOM 7600 C C . SER A 1 956 ? 4.290 9.688 -5.466 1.00 95.50 956 SER A C 1
ATOM 7602 O O . SER A 1 956 ? 3.946 8.799 -6.255 1.00 95.50 956 SER A O 1
ATOM 7604 N N . THR A 1 957 ? 3.394 10.449 -4.841 1.00 95.62 957 THR A N 1
ATOM 7605 C CA . THR A 1 957 ? 1.953 10.369 -5.107 1.00 95.62 957 THR A CA 1
ATOM 7606 C C . THR A 1 957 ? 1.592 10.953 -6.478 1.00 95.62 957 THR A C 1
ATOM 7608 O O . THR A 1 957 ? 0.620 10.499 -7.080 1.00 95.62 957 THR A O 1
ATOM 7611 N N . TYR A 1 958 ? 2.435 11.828 -7.047 1.00 95.06 958 TYR A N 1
ATOM 7612 C CA . TYR A 1 958 ? 2.317 12.314 -8.431 1.00 95.06 958 TYR A CA 1
ATOM 7613 C C . TYR A 1 958 ? 2.435 11.162 -9.445 1.00 95.06 958 TYR A C 1
ATOM 7615 O O . TYR A 1 958 ? 1.593 11.019 -10.339 1.00 95.06 958 TYR A O 1
ATOM 7623 N N . HIS A 1 959 ? 3.435 10.284 -9.286 1.00 95.94 959 HIS A N 1
ATOM 7624 C CA . HIS A 1 959 ? 3.586 9.113 -10.155 1.00 95.94 959 HIS A CA 1
ATOM 7625 C C . HIS A 1 959 ? 2.487 8.057 -9.919 1.00 95.94 959 HIS A C 1
ATOM 7627 O O . HIS A 1 959 ? 2.147 7.340 -10.862 1.00 95.94 959 HIS A O 1
ATOM 7633 N N . VAL A 1 960 ? 1.870 7.986 -8.731 1.00 95.06 960 VAL A N 1
ATOM 7634 C CA . VAL A 1 960 ? 0.663 7.158 -8.505 1.00 95.06 960 VAL A CA 1
ATOM 7635 C C . VAL A 1 960 ? -0.558 7.753 -9.207 1.00 95.06 960 VAL A C 1
ATOM 7637 O O . VAL A 1 960 ? -1.236 7.030 -9.938 1.00 95.06 960 VAL A O 1
ATOM 7640 N N . HIS A 1 961 ? -0.820 9.054 -9.045 1.00 94.25 961 HIS A N 1
ATOM 7641 C CA . HIS A 1 961 ? -1.950 9.746 -9.671 1.00 94.25 961 HIS A CA 1
ATOM 7642 C C . HIS A 1 961 ? -1.947 9.577 -11.194 1.00 94.25 961 HIS A C 1
ATOM 7644 O O . HIS A 1 961 ? -2.935 9.139 -11.783 1.00 94.25 961 HIS A O 1
ATOM 7650 N N . ASN A 1 962 ? -0.798 9.839 -11.818 1.00 92.94 962 ASN A N 1
ATOM 7651 C CA . ASN A 1 962 ? -0.621 9.705 -13.261 1.00 92.94 962 ASN A CA 1
ATOM 7652 C C . ASN A 1 962 ? -0.495 8.240 -13.739 1.00 92.94 962 ASN A C 1
ATOM 7654 O O . ASN A 1 962 ? -0.406 7.988 -14.940 1.00 92.94 962 ASN A O 1
ATOM 7658 N N . GLY A 1 963 ? -0.517 7.259 -12.827 1.00 94.62 963 GLY A N 1
ATOM 7659 C CA .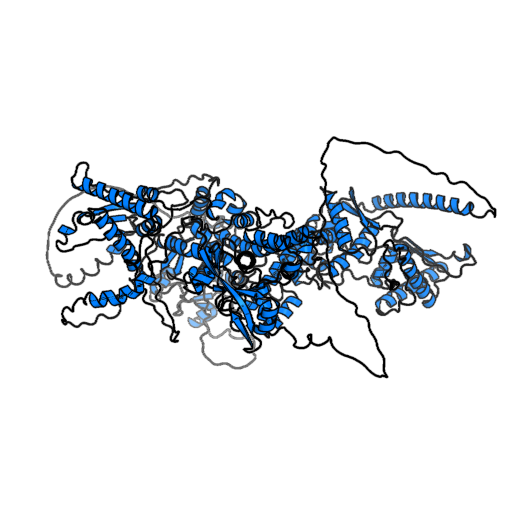 GLY A 1 963 ? -0.412 5.829 -13.142 1.00 94.62 963 GLY A CA 1
ATOM 7660 C C . GLY A 1 963 ? 0.972 5.394 -13.636 1.00 94.62 963 GLY A C 1
ATOM 7661 O O . GLY A 1 963 ? 1.120 4.292 -14.162 1.00 94.62 963 GLY A O 1
ATOM 7662 N N . ASN A 1 964 ? 1.995 6.233 -13.465 1.00 96.62 964 ASN A N 1
ATOM 7663 C CA . ASN A 1 964 ? 3.333 6.048 -14.023 1.00 96.62 964 ASN A CA 1
ATOM 7664 C C . ASN A 1 964 ? 3.997 4.746 -13.544 1.00 96.62 964 ASN A C 1
ATOM 7666 O O . ASN A 1 964 ? 4.580 4.038 -14.363 1.00 96.62 964 ASN A O 1
ATOM 7670 N N . PHE A 1 965 ? 3.846 4.368 -12.267 1.00 97.44 965 PHE A N 1
ATOM 7671 C CA . PHE A 1 965 ? 4.330 3.073 -11.759 1.00 97.44 965 PHE A CA 1
ATOM 7672 C C . PHE A 1 965 ? 3.698 1.887 -12.495 1.00 97.44 965 PHE A C 1
ATOM 7674 O O . PHE A 1 965 ? 4.407 0.979 -12.929 1.00 97.44 965 PHE A O 1
ATOM 7681 N N . LYS A 1 966 ? 2.378 1.920 -12.704 1.00 96.19 966 LYS A N 1
ATOM 7682 C CA . LYS A 1 966 ? 1.661 0.882 -13.448 1.00 96.19 966 LYS A CA 1
ATOM 7683 C C . LYS A 1 966 ? 2.135 0.805 -14.898 1.00 96.19 966 LYS A C 1
ATOM 7685 O O . LYS A 1 966 ? 2.455 -0.276 -15.380 1.00 96.19 966 LYS A O 1
ATOM 7690 N N . VAL A 1 967 ? 2.256 1.945 -15.574 1.00 96.88 967 VAL A N 1
ATOM 7691 C CA . VAL A 1 967 ? 2.735 2.018 -16.966 1.00 96.88 967 VAL A CA 1
ATOM 7692 C C . VAL A 1 967 ? 4.163 1.478 -17.092 1.00 96.88 967 VAL A C 1
ATOM 7694 O O . VAL A 1 967 ? 4.465 0.753 -18.037 1.00 96.88 967 VAL A O 1
ATOM 7697 N N . CYS A 1 968 ? 5.034 1.748 -16.115 1.00 98.06 968 CYS A N 1
ATOM 7698 C CA . CYS A 1 968 ? 6.367 1.144 -16.066 1.00 98.06 968 CYS A CA 1
ATOM 7699 C C . CYS A 1 968 ? 6.298 -0.386 -15.943 1.00 98.06 968 CYS A C 1
ATOM 7701 O O . CYS A 1 968 ? 7.055 -1.078 -16.618 1.00 98.06 968 CYS A O 1
ATOM 7703 N N . GLY A 1 969 ? 5.375 -0.921 -15.136 1.00 97.50 969 GLY A N 1
ATOM 7704 C CA . GLY A 1 969 ? 5.133 -2.363 -15.035 1.00 97.50 969 GLY A CA 1
ATOM 7705 C C . GLY A 1 969 ? 4.629 -2.979 -16.345 1.00 97.50 969 GLY A C 1
ATOM 7706 O O . GLY A 1 969 ? 5.104 -4.039 -16.742 1.00 97.50 969 GLY A O 1
ATOM 7707 N N . GLU A 1 970 ? 3.731 -2.296 -17.060 1.00 96.62 970 GLU A N 1
ATOM 7708 C CA . GLU A 1 970 ? 3.246 -2.725 -18.384 1.00 96.62 970 GLU A CA 1
ATOM 7709 C C . GLU A 1 970 ? 4.383 -2.767 -19.424 1.00 96.62 970 GLU A C 1
ATOM 7711 O O . GLU A 1 970 ? 4.511 -3.749 -20.158 1.00 96.62 970 GLU A O 1
ATOM 7716 N N . ILE A 1 971 ? 5.245 -1.742 -19.457 1.00 97.00 971 ILE A N 1
ATOM 7717 C CA . ILE A 1 971 ? 6.415 -1.678 -20.353 1.00 97.00 971 ILE A CA 1
ATOM 7718 C C . ILE A 1 971 ? 7.435 -2.771 -20.009 1.00 97.00 971 ILE A C 1
ATOM 7720 O O . ILE A 1 971 ? 7.961 -3.423 -20.911 1.00 97.00 971 ILE A O 1
ATOM 7724 N N . VAL A 1 972 ? 7.707 -3.003 -18.721 1.00 97.25 972 VAL A N 1
ATOM 7725 C CA . VAL A 1 972 ? 8.626 -4.059 -18.265 1.00 97.25 972 VAL A CA 1
ATOM 7726 C C . VAL A 1 972 ? 8.093 -5.448 -18.620 1.00 97.25 972 VAL A C 1
ATOM 7728 O O . VAL A 1 972 ? 8.849 -6.265 -19.146 1.00 97.25 972 VAL A O 1
ATOM 7731 N N . ALA A 1 973 ? 6.803 -5.716 -18.405 1.00 95.81 973 ALA A N 1
ATOM 7732 C CA . ALA A 1 973 ? 6.198 -6.991 -18.783 1.00 95.81 973 ALA A CA 1
ATOM 7733 C C . ALA A 1 973 ? 6.217 -7.216 -20.302 1.00 95.81 973 ALA A C 1
ATOM 7735 O O . ALA A 1 973 ? 6.588 -8.302 -20.744 1.00 95.81 973 ALA A O 1
ATOM 7736 N N . ALA A 1 974 ? 5.906 -6.188 -21.099 1.00 94.94 974 ALA A N 1
ATOM 7737 C CA . ALA A 1 974 ? 6.007 -6.260 -22.556 1.00 94.94 974 ALA A CA 1
ATOM 7738 C C . ALA A 1 974 ? 7.455 -6.490 -23.028 1.00 94.94 974 ALA A C 1
ATOM 7740 O O . ALA A 1 974 ? 7.674 -7.307 -23.918 1.00 94.94 974 ALA A O 1
ATOM 7741 N N . SER A 1 975 ? 8.444 -5.841 -22.400 1.00 94.56 975 SER A N 1
ATOM 7742 C CA . SER A 1 975 ? 9.869 -6.064 -22.685 1.00 94.56 975 SER A CA 1
ATOM 7743 C C . SER A 1 975 ? 10.258 -7.526 -22.465 1.00 94.56 975 SER A C 1
ATOM 7745 O O . SER A 1 975 ? 10.753 -8.178 -23.383 1.00 94.56 975 SER A O 1
ATOM 7747 N N . ILE A 1 976 ? 9.965 -8.070 -21.279 1.00 94.00 976 ILE A N 1
ATOM 7748 C CA . ILE A 1 976 ? 10.297 -9.456 -20.916 1.00 94.00 976 ILE A CA 1
ATOM 7749 C C . ILE A 1 976 ? 9.561 -10.454 -21.830 1.00 94.00 976 ILE A C 1
ATOM 7751 O O . ILE A 1 976 ? 10.168 -11.420 -22.287 1.00 94.00 976 ILE A O 1
ATOM 7755 N N . ALA A 1 977 ? 8.280 -10.219 -22.137 1.00 93.31 977 ALA A N 1
ATOM 7756 C CA . ALA A 1 977 ? 7.481 -11.108 -22.984 1.00 93.31 977 ALA A CA 1
ATOM 7757 C C . ALA A 1 977 ? 7.890 -11.088 -24.470 1.00 93.31 977 ALA A C 1
ATOM 7759 O O . ALA A 1 977 ? 7.743 -12.099 -25.149 1.00 93.31 977 ALA A O 1
ATOM 7760 N N . GLN A 1 978 ? 8.395 -9.961 -24.986 1.00 91.12 978 GLN A N 1
ATOM 7761 C CA . GLN A 1 978 ? 8.649 -9.753 -26.424 1.00 91.12 978 GLN A CA 1
ATOM 7762 C C . GLN A 1 978 ? 10.149 -9.685 -26.778 1.00 91.12 978 GLN A C 1
ATOM 7764 O O . GLN A 1 978 ? 10.543 -9.161 -27.822 1.00 91.12 978 GLN A O 1
ATOM 7769 N N . GLY A 1 979 ? 11.016 -10.224 -25.912 1.00 86.81 979 GLY A N 1
ATOM 7770 C CA . GLY A 1 979 ? 12.457 -10.345 -26.168 1.00 86.81 979 GLY A CA 1
ATOM 7771 C C . GLY A 1 979 ? 13.253 -9.037 -26.058 1.00 86.81 979 GLY A C 1
ATOM 7772 O O . GLY A 1 979 ? 14.376 -8.955 -26.570 1.00 86.81 979 GLY A O 1
ATOM 7773 N N . GLY A 1 980 ? 12.695 -8.017 -25.405 1.00 88.75 980 GLY A N 1
ATOM 7774 C CA . GLY A 1 980 ? 13.445 -6.881 -24.869 1.00 88.75 980 GLY A CA 1
ATOM 7775 C C . GLY A 1 980 ? 14.304 -7.285 -23.655 1.00 88.75 980 GLY A C 1
ATOM 7776 O O . GLY A 1 980 ? 14.314 -8.455 -23.260 1.00 88.75 980 GLY A O 1
ATOM 7777 N N . PRO A 1 981 ? 15.079 -6.353 -23.075 1.00 87.75 981 PRO A N 1
ATOM 7778 C CA . PRO A 1 981 ? 15.905 -6.660 -21.917 1.00 87.75 981 PRO A CA 1
ATOM 7779 C C . PRO A 1 981 ? 15.066 -6.851 -20.648 1.00 87.75 981 PRO A C 1
ATOM 7781 O O . PRO A 1 981 ? 13.916 -6.413 -20.545 1.00 87.75 981 PRO A O 1
ATOM 7784 N N . ALA A 1 982 ? 15.678 -7.489 -19.655 1.00 90.56 982 ALA A N 1
ATOM 7785 C CA . ALA A 1 982 ? 15.164 -7.536 -18.295 1.00 90.56 982 ALA A CA 1
ATOM 7786 C C . ALA A 1 982 ? 15.454 -6.204 -17.566 1.00 90.56 982 ALA A C 1
ATOM 7788 O O . ALA A 1 982 ? 16.444 -5.544 -17.890 1.00 90.56 982 ALA A O 1
ATOM 7789 N N . PRO A 1 983 ? 14.612 -5.776 -16.605 1.00 91.62 983 PRO A N 1
ATOM 7790 C CA . PRO A 1 983 ? 14.797 -4.510 -15.897 1.00 91.62 983 PRO A CA 1
ATOM 7791 C C . PRO A 1 983 ? 16.085 -4.452 -15.064 1.00 91.62 983 PRO A C 1
ATOM 7793 O O . PRO A 1 983 ? 16.754 -3.424 -15.089 1.00 91.62 983 PRO A O 1
ATOM 7796 N N . CYS A 1 984 ? 16.434 -5.523 -14.336 1.00 90.62 984 CYS A N 1
ATOM 7797 C CA . CYS A 1 984 ? 17.678 -5.674 -13.558 1.00 90.62 984 CYS A CA 1
ATOM 7798 C C . CYS A 1 984 ? 18.091 -4.466 -12.681 1.00 90.62 984 CYS A C 1
ATOM 7800 O O . CYS A 1 984 ? 19.276 -4.271 -12.406 1.00 90.62 984 CYS A O 1
ATOM 7802 N N . PHE A 1 985 ? 17.135 -3.638 -12.243 1.00 92.75 985 PHE A N 1
ATOM 7803 C CA . PHE A 1 985 ? 17.403 -2.366 -11.566 1.00 92.75 985 PHE A CA 1
ATOM 7804 C C . PHE A 1 985 ? 16.993 -2.317 -10.089 1.00 92.75 985 PHE A C 1
ATOM 7806 O O . PHE A 1 985 ? 17.292 -1.315 -9.452 1.00 92.75 985 PHE A O 1
ATOM 7813 N N . LEU A 1 986 ? 16.353 -3.341 -9.513 1.00 95.81 986 LEU A N 1
ATOM 7814 C CA . LEU A 1 986 ? 15.879 -3.322 -8.116 1.00 95.81 986 LEU A CA 1
ATOM 7815 C C . LEU A 1 986 ? 16.949 -3.769 -7.102 1.00 95.81 986 LEU A C 1
ATOM 7817 O O . LEU A 1 986 ? 17.800 -4.603 -7.410 1.00 95.81 986 LEU A O 1
ATOM 7821 N N . GLU A 1 987 ? 16.883 -3.256 -5.869 1.00 95.25 987 GLU A N 1
ATOM 7822 C CA . GLU A 1 987 ? 17.562 -3.881 -4.721 1.00 95.25 987 GLU A CA 1
ATOM 7823 C C . GLU A 1 987 ? 16.826 -5.176 -4.321 1.00 95.25 987 GLU A C 1
ATOM 7825 O O . GLU A 1 987 ? 15.609 -5.296 -4.485 1.00 95.25 987 GLU A O 1
ATOM 7830 N N . GLU A 1 988 ? 17.558 -6.163 -3.794 1.00 95.06 988 GLU A N 1
ATOM 7831 C CA . GLU A 1 988 ? 17.014 -7.487 -3.461 1.00 95.06 988 GLU A CA 1
ATOM 7832 C C . GLU A 1 988 ? 15.844 -7.423 -2.465 1.00 95.06 988 GLU A C 1
ATOM 7834 O O . GLU A 1 988 ? 14.864 -8.148 -2.630 1.00 95.06 988 GLU A O 1
ATOM 7839 N N . SER A 1 989 ? 15.886 -6.512 -1.488 1.00 95.50 989 SER A N 1
ATOM 7840 C CA . SER A 1 989 ? 14.794 -6.315 -0.525 1.00 95.50 989 SER A CA 1
ATOM 7841 C C . SER A 1 989 ? 13.533 -5.708 -1.146 1.00 95.50 989 SER A C 1
ATOM 7843 O O . SER A 1 989 ? 12.417 -6.066 -0.771 1.00 95.50 989 SER A O 1
ATOM 7845 N N . VAL A 1 990 ? 13.686 -4.847 -2.156 1.00 97.00 990 VAL A N 1
ATOM 7846 C CA . VAL A 1 990 ? 12.563 -4.268 -2.914 1.00 97.00 990 VAL A CA 1
ATOM 7847 C C . VAL A 1 990 ? 11.894 -5.336 -3.776 1.00 97.00 990 VAL A C 1
ATOM 7849 O O . VAL A 1 990 ? 10.666 -5.397 -3.836 1.00 97.00 990 VAL A O 1
ATOM 7852 N N . TYR A 1 991 ? 12.684 -6.227 -4.380 1.00 96.81 991 TYR A N 1
ATOM 7853 C CA . TYR A 1 991 ? 12.154 -7.413 -5.052 1.00 96.81 991 TYR A CA 1
ATOM 7854 C C . TYR A 1 991 ? 11.481 -8.387 -4.067 1.00 96.81 991 TYR A C 1
ATOM 7856 O O . TYR A 1 991 ? 10.409 -8.912 -4.364 1.00 96.81 991 TYR A O 1
ATOM 7864 N N . GLY A 1 992 ? 12.043 -8.574 -2.867 1.00 95.69 992 GLY A N 1
ATOM 7865 C CA . GLY A 1 992 ? 11.428 -9.366 -1.797 1.00 95.69 992 GLY A CA 1
ATOM 7866 C C . GLY A 1 992 ? 10.015 -8.891 -1.440 1.00 95.69 992 GLY A C 1
ATOM 7867 O O . GLY A 1 992 ? 9.097 -9.704 -1.371 1.00 95.69 992 GLY A O 1
ATOM 7868 N N . LEU A 1 993 ? 9.811 -7.575 -1.325 1.00 95.88 993 LEU A N 1
ATOM 7869 C CA . LEU A 1 993 ? 8.490 -6.963 -1.102 1.00 95.88 993 LEU A CA 1
ATOM 7870 C C . LEU A 1 993 ? 7.531 -7.074 -2.305 1.00 95.88 993 LEU A C 1
ATOM 7872 O O . LEU A 1 993 ? 6.322 -6.942 -2.134 1.00 95.88 993 LEU A O 1
ATOM 7876 N N . MET A 1 994 ? 8.034 -7.306 -3.524 1.00 95.56 994 MET A N 1
ATOM 7877 C CA . MET A 1 994 ? 7.186 -7.636 -4.679 1.00 95.56 994 MET A CA 1
ATOM 7878 C C . MET A 1 994 ? 6.747 -9.106 -4.675 1.00 95.56 994 MET A C 1
ATOM 7880 O O . MET A 1 994 ? 5.617 -9.406 -5.069 1.00 95.56 994 MET A O 1
ATOM 7884 N N . ALA A 1 995 ? 7.637 -10.004 -4.246 1.00 95.12 995 ALA A N 1
ATOM 7885 C CA . ALA A 1 995 ? 7.376 -11.435 -4.118 1.00 95.12 995 ALA A CA 1
ATOM 7886 C C . ALA A 1 995 ? 6.416 -11.754 -2.958 1.00 95.12 995 ALA A C 1
ATOM 7888 O O . ALA A 1 995 ? 5.512 -12.569 -3.133 1.00 95.12 995 ALA A O 1
ATOM 7889 N N . ASP A 1 996 ? 6.558 -11.075 -1.815 1.00 93.56 996 ASP A N 1
ATOM 7890 C CA . ASP A 1 996 ? 5.598 -11.111 -0.704 1.00 93.56 996 ASP A CA 1
ATOM 7891 C C . ASP A 1 996 ? 5.149 -9.690 -0.299 1.00 93.56 996 ASP A C 1
ATOM 7893 O O . ASP A 1 996 ? 5.738 -9.065 0.591 1.00 93.56 996 ASP A O 1
ATOM 7897 N N . PRO A 1 997 ? 4.080 -9.158 -0.923 1.00 89.56 997 PRO A N 1
ATOM 7898 C CA . PRO A 1 997 ? 3.535 -7.847 -0.580 1.00 89.56 997 PRO A CA 1
ATOM 7899 C C . PRO A 1 997 ? 2.674 -7.851 0.696 1.00 89.56 997 PRO A C 1
ATOM 7901 O O . PRO A 1 997 ? 2.158 -6.797 1.072 1.00 89.56 997 PRO A O 1
ATOM 7904 N N . ASN A 1 998 ? 2.479 -9.005 1.351 1.00 87.94 998 ASN A N 1
ATOM 7905 C CA . ASN A 1 998 ? 1.645 -9.153 2.552 1.00 87.94 998 ASN A CA 1
ATOM 7906 C C . ASN A 1 998 ? 2.483 -9.366 3.829 1.00 87.94 998 ASN A C 1
ATOM 7908 O O . ASN A 1 998 ? 1.975 -9.890 4.824 1.00 87.94 998 ASN A O 1
ATOM 7912 N N . VAL A 1 999 ? 3.754 -8.947 3.806 1.00 89.19 999 VAL A N 1
ATOM 7913 C CA . VAL A 1 999 ? 4.693 -9.066 4.930 1.00 89.19 999 VAL A CA 1
ATOM 7914 C C . VAL A 1 999 ? 4.095 -8.540 6.255 1.00 89.19 999 VAL A C 1
ATOM 7916 O O . VAL A 1 999 ? 3.587 -7.415 6.303 1.00 89.19 999 VAL A O 1
ATOM 7919 N N . PRO A 1 1000 ? 4.166 -9.303 7.367 1.00 88.31 1000 PRO A N 1
ATOM 7920 C CA . PRO A 1 1000 ? 3.689 -8.837 8.668 1.00 88.31 1000 PRO A CA 1
ATOM 7921 C C . PRO A 1 1000 ? 4.498 -7.636 9.180 1.00 88.31 1000 PRO A C 1
ATOM 7923 O O . PRO A 1 1000 ? 5.674 -7.763 9.527 1.00 88.31 1000 PRO A O 1
ATOM 7926 N N . LEU A 1 1001 ? 3.853 -6.470 9.283 1.00 90.19 1001 LEU A N 1
ATOM 7927 C CA . LEU A 1 1001 ? 4.509 -5.194 9.609 1.00 90.19 1001 LEU A CA 1
ATOM 7928 C C . LEU A 1 1001 ? 5.202 -5.182 10.984 1.00 90.19 1001 LEU A C 1
ATOM 7930 O O . LEU A 1 1001 ? 6.192 -4.483 11.168 1.00 90.19 1001 LEU A O 1
ATOM 7934 N N . GLN A 1 1002 ? 4.742 -5.987 11.945 1.00 88.06 1002 GLN A N 1
ATOM 7935 C CA . GLN A 1 1002 ? 5.381 -6.114 13.265 1.00 88.06 1002 GLN A CA 1
ATOM 7936 C C . GLN A 1 1002 ? 6.594 -7.066 13.278 1.00 88.06 1002 GLN A C 1
ATOM 7938 O O . GLN A 1 1002 ? 7.162 -7.314 14.341 1.00 88.06 1002 GLN A O 1
ATOM 7943 N N . GLN A 1 1003 ? 6.966 -7.660 12.137 1.00 86.12 1003 GLN A N 1
ATOM 7944 C CA . GLN A 1 1003 ? 8.042 -8.658 12.017 1.00 86.12 1003 GLN A CA 1
ATOM 7945 C C . GLN A 1 1003 ? 9.004 -8.338 10.857 1.00 86.12 1003 GLN A C 1
ATOM 7947 O O . GLN A 1 1003 ? 9.582 -9.237 10.242 1.00 86.12 1003 GLN A O 1
ATOM 7952 N N . LEU A 1 1004 ? 9.185 -7.048 10.551 1.00 93.00 1004 LEU A N 1
ATOM 7953 C CA . LEU A 1 1004 ? 10.087 -6.586 9.497 1.00 93.00 1004 LEU A CA 1
ATOM 7954 C C . LEU A 1 1004 ? 11.558 -6.884 9.834 1.00 93.00 1004 LEU A C 1
ATOM 7956 O O . LEU A 1 1004 ? 12.188 -6.219 10.651 1.00 93.00 1004 LEU A O 1
ATOM 7960 N N . ASP A 1 1005 ? 12.119 -7.876 9.148 1.00 92.00 1005 ASP A N 1
ATOM 7961 C CA . ASP A 1 1005 ? 13.559 -8.145 9.103 1.00 92.00 1005 ASP A CA 1
ATOM 7962 C C . ASP A 1 1005 ? 14.326 -7.075 8.289 1.00 92.00 1005 ASP A C 1
ATOM 7964 O O . ASP A 1 1005 ? 13.977 -6.784 7.142 1.00 92.00 1005 ASP A O 1
ATOM 7968 N N . SER A 1 1006 ? 15.389 -6.518 8.881 1.00 89.00 1006 SER A N 1
ATOM 7969 C CA . SER A 1 1006 ? 16.218 -5.438 8.310 1.00 89.00 1006 SER A CA 1
ATOM 7970 C C . SER A 1 1006 ? 17.095 -5.872 7.121 1.00 89.00 1006 SER A C 1
ATOM 7972 O O . SER A 1 1006 ? 17.399 -5.071 6.234 1.00 89.00 1006 SER A O 1
ATOM 7974 N N . GLY A 1 1007 ? 17.483 -7.149 7.058 1.00 87.12 1007 GLY A N 1
ATOM 7975 C CA . GLY A 1 1007 ? 18.236 -7.697 5.929 1.00 87.12 1007 GLY A CA 1
ATOM 7976 C C . GLY A 1 1007 ? 17.354 -8.014 4.719 1.00 87.12 1007 GLY A C 1
ATOM 7977 O O . GLY A 1 1007 ? 17.832 -7.945 3.590 1.00 87.12 1007 GLY A O 1
ATOM 7978 N N . LYS A 1 1008 ? 16.075 -8.347 4.943 1.00 91.06 1008 LYS A N 1
ATOM 7979 C CA . LYS A 1 1008 ? 15.147 -8.791 3.887 1.00 91.06 1008 LYS A CA 1
ATOM 7980 C C . LYS A 1 1008 ? 14.211 -7.717 3.344 1.00 91.06 1008 LYS A C 1
ATOM 7982 O O . LYS A 1 1008 ? 13.891 -7.773 2.164 1.00 91.06 1008 LYS A O 1
ATOM 7987 N N . HIS A 1 1009 ? 13.738 -6.782 4.169 1.00 94.81 1009 HIS A N 1
ATOM 7988 C CA . HIS A 1 1009 ? 12.649 -5.865 3.778 1.00 94.81 1009 HIS A CA 1
ATOM 7989 C C . HIS A 1 1009 ? 13.078 -4.400 3.654 1.00 94.81 1009 HIS A C 1
ATOM 7991 O O . HIS A 1 1009 ? 12.344 -3.594 3.083 1.00 94.81 1009 HIS A O 1
ATOM 7997 N N . LEU A 1 1010 ? 14.251 -4.050 4.184 1.00 96.00 1010 LEU A N 1
ATOM 7998 C CA . LEU A 1 1010 ? 14.779 -2.689 4.162 1.00 96.00 1010 LEU A CA 1
ATOM 7999 C C . LEU A 1 1010 ? 15.839 -2.526 3.074 1.00 96.00 1010 LEU A C 1
ATOM 8001 O O . LEU A 1 1010 ? 16.584 -3.459 2.751 1.00 96.00 1010 LEU A O 1
ATOM 8005 N N . THR A 1 1011 ? 15.897 -1.341 2.481 1.00 95.94 1011 THR A N 1
ATOM 8006 C CA . THR A 1 1011 ? 16.928 -0.979 1.499 1.00 95.94 1011 THR A CA 1
ATOM 8007 C C . THR A 1 1011 ? 18.225 -0.579 2.187 1.00 95.94 1011 THR A C 1
ATOM 8009 O O . THR A 1 1011 ? 18.292 -0.424 3.410 1.00 95.94 1011 THR A O 1
ATOM 8012 N N . THR A 1 1012 ? 19.285 -0.405 1.406 1.00 95.00 1012 THR A N 1
ATOM 8013 C CA . THR A 1 1012 ? 20.564 0.077 1.942 1.00 95.00 1012 THR A CA 1
ATOM 8014 C C . THR A 1 1012 ? 20.418 1.474 2.552 1.00 95.00 1012 THR A C 1
ATOM 8016 O O . THR A 1 1012 ? 20.872 1.679 3.675 1.00 95.00 1012 THR A O 1
ATOM 8019 N N . SER A 1 1013 ? 19.667 2.375 1.908 1.00 95.19 1013 SER A N 1
ATOM 8020 C CA . SER A 1 1013 ? 19.377 3.707 2.460 1.00 95.19 1013 SER A CA 1
ATOM 8021 C C . SER A 1 1013 ? 18.484 3.672 3.704 1.00 95.19 1013 SER A C 1
ATOM 8023 O O . SER A 1 1013 ? 18.668 4.487 4.603 1.00 95.19 1013 SER A O 1
ATOM 8025 N N . ASP A 1 1014 ? 17.523 2.739 3.783 1.00 96.69 1014 ASP A N 1
ATOM 8026 C CA . ASP A 1 1014 ? 16.689 2.586 4.984 1.00 96.69 1014 ASP A CA 1
ATOM 8027 C C . ASP A 1 1014 ? 17.553 2.215 6.197 1.00 96.69 1014 ASP A C 1
ATOM 8029 O O . ASP A 1 1014 ? 17.377 2.767 7.281 1.00 96.69 1014 ASP A O 1
ATOM 8033 N N . ARG A 1 1015 ? 18.503 1.282 6.020 1.00 96.88 1015 ARG A N 1
ATOM 8034 C CA . ARG A 1 1015 ? 19.421 0.862 7.089 1.00 96.88 1015 ARG A CA 1
ATOM 8035 C C . ARG A 1 1015 ? 20.325 2.008 7.536 1.00 96.88 1015 ARG A C 1
ATOM 8037 O O . ARG A 1 1015 ? 20.439 2.233 8.734 1.00 96.88 1015 ARG A O 1
ATOM 8044 N N . GLU A 1 1016 ? 20.888 2.763 6.593 1.00 96.56 1016 GLU A N 1
ATOM 8045 C CA . GLU A 1 1016 ? 21.704 3.952 6.884 1.00 96.56 1016 GLU A CA 1
ATOM 8046 C C . GLU A 1 1016 ? 20.920 5.012 7.682 1.00 96.56 1016 GLU A C 1
ATOM 8048 O O . GLU A 1 1016 ? 21.443 5.561 8.653 1.00 96.56 1016 GLU A O 1
ATOM 8053 N N . LEU A 1 1017 ? 19.649 5.256 7.335 1.00 96.44 1017 LEU A N 1
ATOM 8054 C CA . LEU A 1 1017 ? 18.767 6.158 8.085 1.00 96.44 1017 LEU A CA 1
ATOM 8055 C C . LEU A 1 1017 ? 18.475 5.639 9.502 1.00 96.44 1017 LEU A C 1
ATOM 8057 O O . LEU A 1 1017 ? 18.539 6.403 10.466 1.00 96.44 1017 LEU A O 1
ATOM 8061 N N . LEU A 1 1018 ? 18.165 4.348 9.650 1.00 97.00 1018 LEU A N 1
ATOM 8062 C CA . LEU A 1 1018 ? 17.904 3.746 10.960 1.00 97.00 1018 LEU A CA 1
ATOM 8063 C C . LEU A 1 1018 ? 19.150 3.744 11.855 1.00 97.00 1018 LEU A C 1
ATOM 8065 O O . LEU A 1 1018 ? 19.029 4.014 13.049 1.00 97.00 1018 LEU A O 1
ATOM 8069 N N . ASP A 1 1019 ? 20.337 3.496 11.302 1.00 97.06 1019 ASP A N 1
ATOM 8070 C CA . ASP A 1 1019 ? 21.593 3.578 12.050 1.00 97.06 1019 ASP A CA 1
ATOM 8071 C C . ASP A 1 1019 ? 21.884 5.028 12.488 1.00 97.06 1019 ASP A C 1
ATOM 8073 O O . ASP A 1 1019 ? 22.202 5.250 13.657 1.00 97.06 1019 ASP A O 1
ATOM 8077 N N . ALA A 1 1020 ? 21.657 6.033 11.631 1.00 97.44 1020 ALA A N 1
ATOM 8078 C CA . ALA A 1 1020 ? 21.789 7.449 12.005 1.00 97.44 1020 ALA A CA 1
ATOM 8079 C C . ALA A 1 1020 ? 20.813 7.871 13.126 1.00 97.44 1020 ALA A C 1
ATOM 8081 O O . ALA A 1 1020 ? 21.209 8.541 14.085 1.00 97.44 1020 ALA A O 1
ATOM 8082 N N . ILE A 1 1021 ? 19.552 7.423 13.060 1.00 96.94 1021 ILE A N 1
ATOM 8083 C CA . ILE A 1 1021 ? 18.562 7.624 14.133 1.00 96.94 1021 ILE A CA 1
ATOM 8084 C C . ILE A 1 1021 ? 19.011 6.928 15.426 1.00 96.94 1021 ILE A C 1
ATOM 8086 O O . ILE A 1 1021 ? 18.826 7.470 16.516 1.00 96.94 1021 ILE A O 1
ATOM 8090 N N . LYS A 1 1022 ? 19.614 5.737 15.326 1.00 96.25 1022 LYS A N 1
ATOM 8091 C CA . LYS A 1 1022 ? 20.115 4.966 16.473 1.00 96.25 1022 LYS A CA 1
ATOM 8092 C C . LYS A 1 1022 ? 21.315 5.630 17.155 1.00 96.25 1022 LYS A C 1
ATOM 8094 O O . LYS A 1 1022 ? 21.457 5.484 18.371 1.00 96.25 1022 LYS A O 1
ATOM 8099 N N . GLU A 1 1023 ? 22.153 6.343 16.403 1.00 96.31 1023 GLU A N 1
ATOM 8100 C CA . GLU A 1 1023 ? 23.284 7.111 16.940 1.00 96.31 1023 GLU A CA 1
ATOM 8101 C C . GLU A 1 1023 ? 22.837 8.357 17.724 1.00 96.31 1023 GLU A C 1
ATOM 8103 O O . GLU A 1 1023 ? 23.353 8.591 18.820 1.00 96.31 1023 GLU A O 1
ATOM 8108 N N . ASP A 1 1024 ? 21.859 9.126 17.222 1.00 95.38 1024 ASP A N 1
ATOM 8109 C CA . ASP A 1 1024 ? 21.286 10.278 17.940 1.00 95.38 1024 ASP A CA 1
ATOM 8110 C C . ASP A 1 1024 ? 19.775 10.447 17.691 1.00 95.38 1024 ASP A C 1
ATOM 8112 O O . ASP A 1 1024 ? 19.330 11.154 16.784 1.00 95.38 1024 ASP A O 1
ATOM 8116 N N . ILE A 1 1025 ? 18.969 9.837 18.562 1.00 95.25 1025 ILE A N 1
ATOM 8117 C CA . ILE A 1 1025 ? 17.499 9.928 18.542 1.00 95.25 1025 ILE A CA 1
ATOM 8118 C C . ILE A 1 1025 ? 17.010 11.373 18.685 1.00 95.25 1025 ILE A C 1
ATOM 8120 O O . ILE A 1 1025 ? 16.008 11.746 18.076 1.00 95.25 1025 ILE A O 1
ATOM 8124 N N . MET A 1 1026 ? 17.694 12.199 19.485 1.00 93.75 1026 MET A N 1
ATOM 8125 C CA . MET A 1 1026 ? 17.226 13.556 19.767 1.00 93.75 1026 MET A CA 1
ATOM 8126 C C . MET A 1 1026 ? 17.435 14.468 18.559 1.00 93.75 1026 MET A C 1
ATOM 8128 O O . MET A 1 1026 ? 16.543 15.258 18.242 1.00 93.75 1026 MET A O 1
ATOM 8132 N N . ALA A 1 1027 ? 18.563 14.327 17.856 1.00 95.19 1027 ALA A N 1
ATOM 8133 C CA . ALA A 1 1027 ? 18.828 15.048 16.611 1.00 95.19 1027 ALA A CA 1
ATOM 8134 C C . ALA A 1 1027 ? 17.823 14.712 15.493 1.00 95.19 1027 ALA A C 1
ATOM 8136 O O . ALA A 1 1027 ? 17.528 15.574 14.670 1.00 95.19 1027 ALA A O 1
ATOM 8137 N N . HIS A 1 1028 ? 17.255 13.502 15.496 1.00 96.44 1028 HIS A N 1
ATOM 8138 C CA . HIS A 1 1028 ? 16.301 13.028 14.485 1.00 96.44 1028 HIS A CA 1
ATOM 8139 C C . HIS A 1 1028 ? 14.828 13.080 14.941 1.00 96.44 1028 HIS A C 1
ATOM 8141 O O . HIS A 1 1028 ? 13.973 12.443 14.324 1.00 96.44 1028 HIS A O 1
ATOM 8147 N N . THR A 1 1029 ? 14.506 13.838 16.000 1.00 96.19 1029 THR A N 1
ATOM 8148 C CA . THR A 1 1029 ? 13.142 13.917 16.573 1.00 96.19 1029 THR A CA 1
ATOM 8149 C C . THR A 1 1029 ? 12.073 14.235 15.522 1.00 96.19 1029 THR A C 1
ATOM 8151 O O . THR A 1 1029 ? 11.034 13.577 15.493 1.00 96.19 1029 THR A O 1
ATOM 8154 N N . ASP A 1 1030 ? 12.327 15.205 14.640 1.00 95.00 1030 ASP A N 1
ATOM 8155 C CA . ASP A 1 1030 ? 11.354 15.619 13.624 1.00 95.00 1030 ASP A CA 1
ATOM 8156 C C . ASP A 1 1030 ? 11.122 14.507 12.585 1.00 95.00 1030 ASP A C 1
ATOM 8158 O O . ASP A 1 1030 ? 9.977 14.163 12.309 1.00 95.00 1030 ASP A O 1
ATOM 8162 N N . THR A 1 1031 ? 12.187 13.847 12.112 1.00 94.88 1031 THR A N 1
ATOM 8163 C CA . THR A 1 1031 ? 12.108 12.686 11.204 1.00 94.88 1031 THR A CA 1
ATOM 8164 C C . THR A 1 1031 ? 11.347 11.514 11.829 1.00 94.88 1031 THR A C 1
ATOM 8166 O O . THR A 1 1031 ? 10.553 10.859 11.156 1.00 94.88 1031 THR A O 1
ATOM 8169 N N . ILE A 1 1032 ? 11.550 11.247 13.123 1.00 96.31 1032 ILE A N 1
ATOM 8170 C CA . ILE A 1 1032 ? 10.830 10.197 13.862 1.00 96.31 1032 ILE A CA 1
ATOM 8171 C C . ILE A 1 1032 ? 9.319 10.490 13.888 1.00 96.31 1032 ILE A C 1
ATOM 8173 O O . ILE A 1 1032 ? 8.508 9.593 13.640 1.00 96.31 1032 ILE A O 1
ATOM 8177 N N . ILE A 1 1033 ? 8.939 11.746 14.142 1.00 94.38 1033 ILE A N 1
ATOM 8178 C CA . ILE A 1 1033 ? 7.537 12.193 14.165 1.00 94.38 1033 ILE A CA 1
ATOM 8179 C C . ILE A 1 1033 ? 6.926 12.171 12.754 1.00 94.38 1033 ILE A C 1
ATOM 8181 O O . ILE A 1 1033 ? 5.797 11.709 12.593 1.00 94.38 1033 ILE A O 1
ATOM 8185 N N . GLU A 1 1034 ? 7.669 12.596 11.729 1.00 91.38 1034 GLU A N 1
ATOM 8186 C CA . GLU A 1 1034 ? 7.261 12.553 10.315 1.00 91.38 1034 GLU A CA 1
ATOM 8187 C C . GLU A 1 1034 ? 6.944 11.120 9.844 1.00 91.38 1034 GLU A C 1
ATOM 8189 O O . GLU A 1 1034 ? 6.006 10.894 9.079 1.00 91.38 1034 GLU A O 1
ATOM 8194 N N . HIS A 1 1035 ? 7.663 10.123 10.370 1.00 93.56 1035 HIS A N 1
ATOM 8195 C CA . HIS A 1 1035 ? 7.394 8.702 10.123 1.00 93.56 1035 HIS A CA 1
ATOM 8196 C C . HIS A 1 1035 ? 6.264 8.123 11.008 1.00 93.56 1035 HIS A C 1
ATOM 8198 O O . HIS A 1 1035 ? 6.093 6.902 11.080 1.00 93.56 1035 HIS A O 1
ATOM 8204 N N . GLY A 1 1036 ? 5.463 8.974 11.656 1.00 92.25 1036 GLY A N 1
ATOM 8205 C CA . GLY A 1 1036 ? 4.242 8.596 12.374 1.00 92.25 1036 GLY A CA 1
ATOM 8206 C C . GLY A 1 1036 ? 4.464 8.028 13.779 1.00 92.25 1036 GLY A C 1
ATOM 8207 O O . GLY A 1 1036 ? 3.560 7.399 14.334 1.00 92.25 1036 GLY A O 1
ATOM 8208 N N . TYR A 1 1037 ? 5.645 8.201 14.379 1.00 95.44 1037 TYR A N 1
ATOM 8209 C CA . TYR A 1 1037 ? 5.868 7.753 15.753 1.00 95.44 1037 TYR A CA 1
ATOM 8210 C C . TYR A 1 1037 ? 5.208 8.714 16.753 1.00 95.44 1037 TYR A C 1
ATOM 8212 O O . TYR A 1 1037 ? 5.622 9.860 16.913 1.00 95.44 1037 TYR A O 1
ATOM 8220 N N . THR A 1 1038 ? 4.187 8.225 17.461 1.00 93.75 1038 THR A N 1
ATOM 8221 C CA . THR A 1 1038 ? 3.413 9.002 18.449 1.00 93.75 1038 THR A CA 1
ATOM 8222 C C . THR A 1 1038 ? 3.784 8.695 19.906 1.00 93.75 1038 THR A C 1
ATOM 8224 O O . THR A 1 1038 ? 3.080 9.129 20.818 1.00 93.75 1038 THR A O 1
ATOM 8227 N N . GLY A 1 1039 ? 4.837 7.905 20.137 1.00 90.75 1039 GLY A N 1
ATOM 8228 C CA . GLY A 1 1039 ? 5.329 7.557 21.472 1.00 90.75 1039 GLY A CA 1
ATOM 8229 C C . GLY A 1 1039 ? 6.281 8.606 22.061 1.00 90.75 1039 GLY A C 1
ATOM 8230 O O . GLY A 1 1039 ? 6.462 9.702 21.528 1.00 90.75 1039 GLY A O 1
ATOM 8231 N N . THR A 1 1040 ? 6.920 8.271 23.180 1.00 91.69 1040 THR A N 1
ATOM 8232 C CA . THR A 1 1040 ? 7.944 9.113 23.814 1.00 91.69 1040 THR A CA 1
ATOM 8233 C C . THR A 1 1040 ? 9.289 8.980 23.101 1.00 91.69 1040 THR A C 1
ATOM 8235 O O . THR A 1 1040 ? 9.921 7.928 23.149 1.00 91.69 1040 THR A O 1
ATOM 8238 N N . VAL A 1 1041 ? 9.750 10.063 22.468 1.00 94.06 1041 VAL A N 1
ATOM 8239 C CA . VAL A 1 1041 ? 11.044 10.115 21.768 1.00 94.06 1041 VAL A CA 1
ATOM 8240 C C . VAL A 1 1041 ? 12.185 10.238 22.784 1.00 94.06 1041 VAL A C 1
ATOM 8242 O O . VAL A 1 1041 ? 12.554 11.333 23.204 1.00 94.06 1041 VAL A O 1
ATOM 8245 N N . GLU A 1 1042 ? 12.720 9.097 23.215 1.00 91.69 1042 GLU A N 1
ATOM 8246 C CA . GLU A 1 1042 ? 13.870 9.004 24.120 1.00 91.69 1042 GLU A CA 1
ATOM 8247 C C . GLU A 1 1042 ? 14.627 7.673 23.950 1.00 91.69 1042 GLU A C 1
ATOM 8249 O O . GLU A 1 1042 ? 14.087 6.682 23.460 1.00 91.69 1042 GLU A O 1
ATOM 8254 N N . ALA A 1 1043 ? 15.882 7.620 24.412 1.00 90.31 1043 ALA A N 1
ATOM 8255 C CA . ALA A 1 1043 ? 16.769 6.459 24.248 1.00 90.31 1043 ALA A CA 1
ATOM 8256 C C . ALA A 1 1043 ? 16.323 5.173 24.981 1.00 90.31 1043 ALA A C 1
ATOM 8258 O O . ALA A 1 1043 ? 16.908 4.111 24.774 1.00 90.31 1043 ALA A O 1
ATOM 8259 N N . SER A 1 1044 ? 15.290 5.236 25.826 1.00 92.69 1044 SER A N 1
ATOM 8260 C CA . SER A 1 1044 ? 14.637 4.053 26.407 1.00 92.69 1044 SER A CA 1
ATOM 8261 C C . SER A 1 1044 ? 13.799 3.285 25.375 1.00 92.69 1044 SER A C 1
ATOM 8263 O O . SER A 1 1044 ? 13.573 2.088 25.547 1.00 92.69 1044 SER A O 1
ATOM 8265 N N . HIS A 1 1045 ? 13.344 3.966 24.316 1.00 92.75 1045 HIS A N 1
ATOM 8266 C CA . HIS A 1 1045 ? 12.390 3.472 23.316 1.00 92.75 1045 HIS A CA 1
ATOM 8267 C C . HIS A 1 1045 ? 13.034 3.207 21.939 1.00 92.75 1045 HIS A C 1
ATOM 8269 O O . HIS A 1 1045 ? 12.322 3.009 20.959 1.00 92.75 1045 HIS A O 1
ATOM 8275 N N . THR A 1 1046 ? 14.369 3.154 21.840 1.00 93.44 1046 THR A N 1
ATOM 8276 C CA . THR A 1 1046 ? 15.117 3.035 20.570 1.00 93.44 1046 THR A CA 1
ATOM 8277 C C . THR A 1 1046 ? 14.562 1.984 19.605 1.00 93.44 1046 THR A C 1
ATOM 8279 O O . THR A 1 1046 ? 14.259 2.307 18.465 1.00 93.44 1046 THR A O 1
ATOM 8282 N N . GLU A 1 1047 ? 14.388 0.734 20.036 1.00 92.81 1047 GLU A N 1
ATOM 8283 C CA . GLU A 1 1047 ? 13.934 -0.346 19.141 1.00 92.81 1047 GLU A CA 1
ATOM 8284 C C . GLU A 1 1047 ? 12.474 -0.147 18.671 1.00 92.81 1047 GLU A C 1
ATOM 8286 O O . GLU A 1 1047 ? 12.125 -0.500 17.548 1.00 92.81 1047 GLU A O 1
ATOM 8291 N N . GLU A 1 1048 ? 11.635 0.485 19.497 1.00 93.31 1048 GLU A N 1
ATOM 8292 C CA . GLU A 1 1048 ? 10.238 0.826 19.187 1.00 93.31 1048 GLU A CA 1
ATOM 8293 C C . GLU A 1 1048 ? 10.153 1.977 18.166 1.00 93.31 1048 GLU A C 1
ATOM 8295 O O . GLU A 1 1048 ? 9.355 1.920 17.227 1.00 93.31 1048 GLU A O 1
ATOM 8300 N N . ILE A 1 1049 ? 11.024 2.982 18.314 1.00 96.25 1049 ILE A N 1
ATOM 8301 C CA . ILE A 1 1049 ? 11.215 4.090 17.368 1.00 96.25 1049 ILE A CA 1
ATOM 8302 C C . ILE A 1 1049 ? 11.690 3.548 16.015 1.00 96.25 1049 ILE A C 1
ATOM 8304 O O . ILE A 1 1049 ? 11.039 3.783 14.997 1.00 96.25 1049 ILE A O 1
ATOM 8308 N N . LEU A 1 1050 ? 12.782 2.774 16.000 1.00 95.94 1050 LEU A N 1
ATOM 8309 C CA . LEU A 1 1050 ? 13.364 2.223 14.772 1.00 95.94 1050 LEU A CA 1
ATOM 8310 C C . LEU A 1 1050 ? 12.375 1.311 14.033 1.00 95.94 1050 LEU A C 1
ATOM 8312 O O . LEU A 1 1050 ? 12.251 1.402 12.813 1.00 95.94 1050 LEU A O 1
ATOM 8316 N N . SER A 1 1051 ? 11.624 0.475 14.760 1.00 94.94 1051 SER A N 1
ATOM 8317 C CA . SER A 1 1051 ? 10.588 -0.370 14.159 1.00 94.94 1051 SER A CA 1
ATOM 8318 C C . SER A 1 1051 ? 9.434 0.454 13.570 1.00 94.94 1051 SER A C 1
ATOM 8320 O O . SER A 1 1051 ? 8.979 0.168 12.464 1.00 94.94 1051 SER A O 1
ATOM 8322 N N . SER A 1 1052 ? 9.010 1.527 14.243 1.00 95.06 1052 SER A N 1
ATOM 8323 C CA . SER A 1 1052 ? 7.957 2.425 13.743 1.00 95.06 1052 SER A CA 1
ATOM 8324 C C . SER A 1 1052 ? 8.381 3.168 12.465 1.00 95.06 1052 SER A C 1
ATOM 8326 O O . SER A 1 1052 ? 7.603 3.250 11.511 1.00 95.06 1052 SER A O 1
ATOM 8328 N N . VAL A 1 1053 ? 9.637 3.628 12.396 1.00 96.56 1053 VAL A N 1
ATOM 8329 C CA . VAL A 1 1053 ? 10.223 4.230 11.183 1.00 96.56 1053 VAL A CA 1
ATOM 8330 C C . VAL A 1 1053 ? 10.316 3.199 10.050 1.00 96.56 1053 VAL A C 1
ATOM 8332 O O . VAL A 1 1053 ? 9.876 3.478 8.934 1.00 96.56 1053 VAL A O 1
ATOM 8335 N N . ALA A 1 1054 ? 10.788 1.979 10.333 1.00 97.25 1054 ALA A N 1
ATOM 8336 C CA . ALA A 1 1054 ? 10.848 0.886 9.358 1.00 97.25 1054 ALA A CA 1
ATOM 8337 C C . ALA A 1 1054 ? 9.464 0.529 8.776 1.00 97.25 1054 ALA A C 1
ATOM 8339 O O . ALA A 1 1054 ? 9.332 0.335 7.566 1.00 97.25 1054 ALA A O 1
ATOM 8340 N N . ILE A 1 1055 ? 8.421 0.501 9.615 1.00 96.19 1055 ILE A N 1
ATOM 8341 C CA . ILE A 1 1055 ? 7.029 0.300 9.183 1.00 96.19 1055 ILE A CA 1
ATOM 8342 C C . ILE A 1 1055 ? 6.596 1.405 8.213 1.00 96.19 1055 ILE A C 1
ATOM 8344 O O . ILE A 1 1055 ? 6.017 1.096 7.171 1.00 96.19 1055 ILE A O 1
ATOM 8348 N N . SER A 1 1056 ? 6.892 2.673 8.507 1.00 95.06 1056 SER A N 1
ATOM 8349 C CA . SER A 1 1056 ? 6.561 3.797 7.618 1.00 95.06 1056 SER A CA 1
ATOM 8350 C C . SER A 1 1056 ? 7.235 3.664 6.242 1.00 95.06 1056 SER A C 1
ATOM 8352 O O . SER A 1 1056 ? 6.560 3.700 5.211 1.00 95.06 1056 SER A O 1
ATOM 8354 N N . LEU A 1 1057 ? 8.545 3.391 6.216 1.00 95.50 1057 LEU A N 1
ATOM 8355 C CA . LEU A 1 1057 ? 9.320 3.206 4.980 1.00 95.50 1057 LEU A CA 1
ATOM 8356 C C . LEU A 1 1057 ? 8.771 2.055 4.115 1.00 95.50 1057 LEU A C 1
ATOM 8358 O O . LEU A 1 1057 ? 8.522 2.230 2.919 1.00 95.50 1057 LEU A O 1
ATOM 8362 N N . VAL A 1 1058 ? 8.525 0.885 4.718 1.00 96.44 1058 VAL A N 1
ATOM 8363 C CA . VAL A 1 1058 ? 8.014 -0.294 3.996 1.00 96.44 1058 VAL A CA 1
ATOM 8364 C C . VAL A 1 1058 ? 6.571 -0.094 3.527 1.00 96.44 1058 VAL A C 1
ATOM 8366 O O . VAL A 1 1058 ? 6.252 -0.433 2.388 1.00 96.44 1058 VAL A O 1
ATOM 8369 N N . THR A 1 1059 ? 5.694 0.484 4.353 1.00 94.19 1059 THR A N 1
ATOM 8370 C CA . THR A 1 1059 ? 4.280 0.690 3.982 1.00 94.19 1059 THR A CA 1
ATOM 8371 C C . THR A 1 1059 ? 4.108 1.700 2.852 1.00 94.19 1059 THR A C 1
ATOM 8373 O O . THR A 1 1059 ? 3.349 1.412 1.925 1.00 94.19 1059 THR A O 1
ATOM 8376 N N . LYS A 1 1060 ? 4.863 2.811 2.851 1.00 92.75 1060 LYS A N 1
ATOM 8377 C CA . LYS A 1 1060 ? 4.959 3.720 1.692 1.00 92.75 1060 LYS A CA 1
ATOM 8378 C C . LYS A 1 1060 ? 5.405 2.961 0.439 1.00 92.75 1060 LYS A C 1
ATOM 8380 O O . LYS A 1 1060 ? 4.716 2.977 -0.580 1.00 92.75 1060 LYS A O 1
ATOM 8385 N N . ARG A 1 1061 ? 6.521 2.224 0.526 1.00 95.38 1061 ARG A N 1
ATOM 8386 C CA . ARG A 1 1061 ? 7.098 1.465 -0.597 1.00 95.38 1061 ARG A CA 1
ATOM 8387 C C . ARG A 1 1061 ? 6.117 0.450 -1.197 1.00 95.38 1061 ARG A C 1
ATOM 8389 O O . ARG A 1 1061 ? 6.020 0.350 -2.420 1.00 95.38 1061 ARG A O 1
ATOM 8396 N N . LEU A 1 1062 ? 5.349 -0.252 -0.362 1.00 95.25 1062 LEU A N 1
ATOM 8397 C CA . LEU A 1 1062 ? 4.332 -1.219 -0.797 1.00 95.25 1062 LEU A CA 1
ATOM 8398 C C . LEU A 1 1062 ? 3.206 -0.589 -1.639 1.00 95.25 1062 LEU A C 1
ATOM 8400 O O . LEU A 1 1062 ? 2.661 -1.276 -2.504 1.00 95.25 1062 LEU A O 1
ATOM 8404 N N . VAL A 1 1063 ? 2.878 0.699 -1.463 1.00 93.50 1063 VAL A N 1
ATOM 8405 C CA . VAL A 1 1063 ? 1.909 1.404 -2.331 1.00 93.50 1063 VAL A CA 1
ATOM 8406 C C . VAL A 1 1063 ? 2.423 1.456 -3.773 1.00 93.50 1063 VAL A C 1
ATOM 8408 O O . VAL A 1 1063 ? 1.719 1.057 -4.702 1.00 93.50 1063 VAL A O 1
ATOM 8411 N N . TYR A 1 1064 ? 3.670 1.890 -3.958 1.00 95.69 1064 TYR A N 1
ATOM 8412 C CA . TYR A 1 1064 ? 4.291 2.045 -5.277 1.00 95.69 1064 TYR A CA 1
ATOM 8413 C C . TYR A 1 1064 ? 4.564 0.695 -5.949 1.00 95.69 1064 TYR A C 1
ATOM 8415 O O . TYR A 1 1064 ? 4.304 0.524 -7.143 1.00 95.69 1064 TYR A O 1
ATOM 8423 N N . LEU A 1 1065 ? 5.009 -0.298 -5.170 1.00 96.81 1065 LEU A N 1
ATOM 8424 C CA . LEU A 1 1065 ? 5.200 -1.664 -5.660 1.00 96.81 1065 LEU A CA 1
ATOM 8425 C C . LEU A 1 1065 ? 3.878 -2.334 -6.052 1.00 96.81 1065 LEU A C 1
ATOM 8427 O O . LEU A 1 1065 ? 3.854 -3.045 -7.055 1.00 96.81 1065 LEU A O 1
ATOM 8431 N N . LYS A 1 1066 ? 2.767 -2.076 -5.342 1.00 94.88 1066 LYS A N 1
ATOM 8432 C CA . LYS A 1 1066 ? 1.439 -2.576 -5.741 1.00 94.88 1066 LYS A CA 1
ATOM 8433 C C . LYS A 1 1066 ? 1.033 -2.039 -7.116 1.00 94.88 1066 LYS A C 1
ATOM 8435 O O . LYS A 1 1066 ? 0.561 -2.814 -7.944 1.00 94.88 1066 LYS A O 1
ATOM 8440 N N . GLU A 1 1067 ? 1.266 -0.757 -7.394 1.00 95.56 1067 GLU A N 1
ATOM 8441 C CA . GLU A 1 1067 ? 0.973 -0.181 -8.713 1.00 95.56 1067 GLU A CA 1
ATOM 8442 C C . GLU A 1 1067 ? 1.877 -0.742 -9.817 1.00 95.56 1067 GLU A C 1
ATOM 8444 O O . GLU A 1 1067 ? 1.382 -1.083 -10.891 1.00 95.56 1067 GLU A O 1
ATOM 8449 N N . PHE A 1 1068 ? 3.171 -0.930 -9.550 1.00 97.50 1068 PHE A N 1
ATOM 8450 C CA . PHE A 1 1068 ? 4.084 -1.588 -10.492 1.00 97.50 1068 PHE A CA 1
ATOM 8451 C C . PHE A 1 1068 ? 3.671 -3.046 -10.777 1.00 97.50 1068 PHE A C 1
ATOM 8453 O O . PHE A 1 1068 ? 3.586 -3.448 -11.940 1.00 97.50 1068 PHE A O 1
ATOM 8460 N N . LEU A 1 1069 ? 3.305 -3.815 -9.743 1.00 96.62 1069 LEU A N 1
ATOM 8461 C CA . LEU A 1 1069 ? 2.755 -5.172 -9.873 1.00 96.62 1069 LEU A CA 1
ATOM 8462 C C . LEU A 1 1069 ? 1.444 -5.196 -10.672 1.00 96.62 1069 LEU A C 1
ATOM 8464 O O . LEU A 1 1069 ? 1.279 -6.067 -11.522 1.00 96.62 1069 LEU A O 1
ATOM 8468 N N . ASN A 1 1070 ? 0.543 -4.228 -10.469 1.00 94.00 1070 ASN A N 1
ATOM 8469 C CA . ASN A 1 1070 ? -0.682 -4.073 -11.268 1.00 94.00 1070 ASN A CA 1
ATOM 8470 C C . ASN A 1 1070 ? -0.391 -3.803 -12.760 1.00 94.00 1070 ASN A C 1
ATOM 8472 O O . ASN A 1 1070 ? -1.249 -4.050 -13.608 1.00 94.00 1070 ASN A O 1
ATOM 8476 N N . GLY A 1 1071 ? 0.797 -3.286 -13.088 1.00 94.88 1071 GLY A N 1
ATOM 8477 C CA . GLY A 1 1071 ? 1.284 -3.157 -14.460 1.00 94.88 1071 GLY A CA 1
ATOM 8478 C C . GLY A 1 1071 ? 1.840 -4.467 -15.014 1.00 94.88 1071 GLY A C 1
ATOM 8479 O O . GLY A 1 1071 ? 1.492 -4.869 -16.124 1.00 94.88 1071 GLY A O 1
ATOM 8480 N N . LEU A 1 1072 ? 2.651 -5.173 -14.219 1.00 96.06 1072 LEU A N 1
ATOM 8481 C CA . LEU A 1 1072 ? 3.214 -6.486 -14.573 1.00 96.06 1072 LEU A CA 1
ATOM 8482 C C . LEU A 1 1072 ? 2.125 -7.555 -14.804 1.00 96.06 1072 LEU A C 1
ATOM 8484 O O . LEU A 1 1072 ? 2.289 -8.466 -15.620 1.00 96.06 1072 LEU A O 1
ATOM 8488 N N . ASP A 1 1073 ? 0.981 -7.407 -14.134 1.00 93.88 1073 ASP A N 1
ATOM 8489 C CA . ASP A 1 1073 ? -0.221 -8.240 -14.287 1.00 93.88 1073 ASP A CA 1
ATOM 8490 C C . ASP A 1 1073 ? -0.802 -8.230 -15.718 1.00 93.88 1073 ASP A C 1
ATOM 8492 O O . ASP A 1 1073 ? -1.495 -9.159 -16.127 1.00 93.88 1073 ASP A O 1
ATOM 8496 N N . SER A 1 1074 ? -0.460 -7.231 -16.544 1.00 90.69 1074 SER A N 1
ATOM 8497 C CA . SER A 1 1074 ? -0.884 -7.154 -17.956 1.00 90.69 1074 SER A CA 1
ATOM 8498 C C . SER A 1 1074 ? -0.447 -8.354 -18.820 1.00 90.69 1074 SER A C 1
ATOM 8500 O O . SER A 1 1074 ? -1.071 -8.618 -19.853 1.00 90.69 1074 SER A O 1
ATOM 8502 N N . TYR A 1 1075 ? 0.567 -9.107 -18.373 1.00 89.81 1075 TYR A N 1
ATOM 8503 C CA . TYR A 1 1075 ? 1.005 -10.396 -18.933 1.00 89.81 1075 TYR A CA 1
ATOM 8504 C C . TYR A 1 1075 ? 0.932 -11.552 -17.909 1.00 89.81 1075 TYR A C 1
ATOM 8506 O O . TYR A 1 1075 ? 1.450 -12.635 -18.165 1.00 89.81 1075 TYR A O 1
ATOM 8514 N N . GLY A 1 1076 ? 0.300 -11.349 -16.746 1.00 91.81 1076 GLY A N 1
ATOM 8515 C CA . GLY A 1 1076 ? 0.254 -12.325 -15.644 1.00 91.81 1076 GLY A CA 1
ATOM 8516 C C . GLY A 1 1076 ? 1.579 -12.506 -14.887 1.00 91.81 1076 GLY A C 1
ATOM 8517 O O . GLY A 1 1076 ? 1.703 -13.408 -14.064 1.00 91.81 1076 GLY A O 1
ATOM 8518 N N . LEU A 1 1077 ? 2.586 -11.656 -15.131 1.00 95.00 1077 LEU A N 1
ATOM 8519 C CA . LEU A 1 1077 ? 3.918 -11.787 -14.522 1.00 95.00 1077 LEU A CA 1
ATOM 8520 C C . LEU A 1 1077 ? 3.903 -11.552 -13.001 1.00 95.00 1077 LEU A C 1
ATOM 8522 O O . LEU A 1 1077 ? 4.734 -12.101 -12.286 1.00 95.00 1077 LEU A O 1
ATOM 8526 N N . LYS A 1 1078 ? 2.927 -10.800 -12.486 1.00 95.62 1078 LYS A N 1
ATOM 8527 C CA . LYS A 1 1078 ? 2.683 -10.638 -11.045 1.00 95.62 1078 LYS A CA 1
ATOM 8528 C C . LYS A 1 1078 ? 2.490 -11.983 -10.335 1.00 95.62 1078 LYS A C 1
ATOM 8530 O O . LYS A 1 1078 ? 3.193 -12.255 -9.364 1.00 95.62 1078 LYS A O 1
ATOM 8535 N N . ASP A 1 1079 ? 1.605 -12.837 -10.847 1.00 94.75 1079 ASP A N 1
ATOM 8536 C CA . ASP A 1 1079 ? 1.335 -14.151 -10.253 1.00 94.75 1079 ASP A CA 1
ATOM 8537 C C . ASP A 1 1079 ? 2.562 -15.071 -10.360 1.00 94.75 1079 ASP A C 1
ATOM 8539 O O . ASP A 1 1079 ? 2.867 -15.817 -9.428 1.00 94.75 1079 ASP A O 1
ATOM 8543 N N . ILE A 1 1080 ? 3.322 -14.980 -11.460 1.00 95.75 1080 ILE A N 1
ATOM 8544 C CA . ILE A 1 1080 ? 4.562 -15.751 -11.654 1.00 95.75 1080 ILE A CA 1
ATOM 8545 C C . ILE A 1 1080 ? 5.650 -15.314 -10.658 1.00 95.75 1080 ILE A C 1
ATOM 8547 O O . ILE A 1 1080 ? 6.318 -16.171 -10.088 1.00 95.75 1080 ILE A O 1
ATOM 8551 N N . ILE A 1 1081 ? 5.799 -14.014 -10.377 1.00 96.56 1081 ILE A N 1
ATOM 8552 C CA . ILE A 1 1081 ? 6.736 -13.508 -9.354 1.00 96.56 1081 ILE A CA 1
ATOM 8553 C C . ILE A 1 1081 ? 6.381 -14.055 -7.964 1.00 96.56 1081 ILE A C 1
ATOM 8555 O O . ILE A 1 1081 ? 7.274 -14.430 -7.209 1.00 96.56 1081 ILE A O 1
ATOM 8559 N N . GLN A 1 1082 ? 5.091 -14.136 -7.631 1.00 95.19 1082 GLN A N 1
ATOM 8560 C CA . GLN A 1 1082 ? 4.625 -14.592 -6.314 1.00 95.19 1082 GLN A CA 1
ATOM 8561 C C . GLN A 1 1082 ? 4.676 -16.122 -6.154 1.00 95.19 1082 GLN A C 1
ATOM 8563 O O . GLN A 1 1082 ? 4.890 -16.623 -5.052 1.00 95.19 1082 GLN A O 1
ATOM 8568 N N . THR A 1 1083 ? 4.518 -16.879 -7.244 1.00 95.38 1083 THR A N 1
ATOM 8569 C CA . THR A 1 1083 ? 4.555 -18.356 -7.234 1.00 95.38 1083 THR A CA 1
ATOM 8570 C C . THR A 1 1083 ? 5.945 -18.942 -7.506 1.00 95.38 1083 THR A C 1
ATOM 8572 O O . THR A 1 1083 ? 6.273 -20.005 -6.979 1.00 95.38 1083 THR A O 1
ATOM 8575 N N . HIS A 1 1084 ? 6.785 -18.245 -8.276 1.00 95.81 1084 HIS A N 1
ATOM 8576 C CA . HIS A 1 1084 ? 8.131 -18.666 -8.679 1.00 95.81 1084 HIS A CA 1
ATOM 8577 C C . HIS A 1 1084 ? 9.192 -17.559 -8.441 1.00 95.81 1084 HIS A C 1
ATOM 8579 O O . HIS A 1 1084 ? 9.940 -17.206 -9.361 1.00 95.81 1084 HIS A O 1
ATOM 8585 N N . PRO A 1 1085 ? 9.321 -17.015 -7.211 1.00 95.19 1085 PRO A N 1
ATOM 8586 C CA . PRO A 1 1085 ? 10.139 -15.831 -6.943 1.00 95.19 1085 PRO A CA 1
ATOM 8587 C C . PRO A 1 1085 ? 11.620 -16.003 -7.292 1.00 95.19 1085 PRO A C 1
ATOM 8589 O O . PRO A 1 1085 ? 12.208 -15.086 -7.859 1.00 95.19 1085 PRO A O 1
ATOM 8592 N N . GLU A 1 1086 ? 12.230 -17.162 -7.036 1.00 93.81 1086 GLU A N 1
ATOM 8593 C CA . GLU A 1 1086 ? 13.647 -17.388 -7.370 1.00 93.81 1086 GLU A CA 1
ATOM 8594 C C . GLU A 1 1086 ? 13.896 -17.514 -8.885 1.00 93.81 1086 GLU A C 1
ATOM 8596 O O . GLU A 1 1086 ? 14.975 -17.158 -9.352 1.00 93.81 1086 GLU A O 1
ATOM 8601 N N . ALA A 1 1087 ? 12.904 -17.939 -9.679 1.00 93.06 1087 ALA A N 1
ATOM 8602 C CA . ALA A 1 1087 ? 13.019 -17.981 -11.142 1.00 93.06 1087 ALA A CA 1
ATOM 8603 C C . ALA A 1 1087 ? 12.929 -16.575 -11.765 1.00 93.06 1087 ALA A C 1
ATOM 8605 O O . ALA A 1 1087 ? 13.594 -16.287 -12.763 1.00 93.06 1087 ALA A O 1
ATOM 8606 N N . CYS A 1 1088 ? 12.133 -15.684 -11.167 1.00 94.56 1088 CYS A N 1
ATOM 8607 C CA . CYS A 1 1088 ? 11.984 -14.298 -11.612 1.00 94.56 1088 CYS A CA 1
ATOM 8608 C C . CYS A 1 1088 ? 13.076 -13.355 -11.077 1.00 94.56 1088 CYS A C 1
ATOM 8610 O O . CYS A 1 1088 ? 13.411 -12.385 -11.754 1.00 94.56 1088 CYS A O 1
ATOM 8612 N N . LYS A 1 1089 ? 13.666 -13.634 -9.908 1.00 93.88 1089 LYS A N 1
ATOM 8613 C CA . LYS A 1 1089 ? 14.662 -12.782 -9.226 1.00 93.88 1089 LYS A CA 1
ATOM 8614 C C . LYS A 1 1089 ? 15.801 -12.266 -10.127 1.00 93.88 1089 LYS A C 1
ATOM 8616 O O . LYS A 1 1089 ? 16.059 -11.059 -10.078 1.00 93.88 1089 LYS A O 1
ATOM 8621 N N . PRO A 1 1090 ? 16.428 -13.088 -10.997 1.00 91.50 1090 PRO A N 1
ATOM 8622 C CA . PRO A 1 1090 ? 17.513 -12.637 -11.872 1.00 91.50 1090 PRO A CA 1
ATOM 8623 C C . PRO A 1 1090 ? 17.084 -11.641 -12.961 1.00 91.50 1090 PRO A C 1
ATOM 8625 O O . PRO A 1 1090 ? 17.929 -10.972 -13.546 1.00 91.50 1090 PRO A O 1
ATOM 8628 N N . LEU A 1 1091 ? 15.779 -11.515 -13.236 1.00 92.69 1091 LEU A N 1
ATOM 8629 C CA . LEU A 1 1091 ? 15.239 -10.533 -14.183 1.00 92.69 1091 LEU A CA 1
ATOM 8630 C C . LEU A 1 1091 ? 15.116 -9.131 -13.565 1.00 92.69 1091 LEU A C 1
ATOM 8632 O O . LEU A 1 1091 ? 15.066 -8.138 -14.286 1.00 92.69 1091 LEU A O 1
ATOM 8636 N N . PHE A 1 1092 ? 15.012 -9.030 -12.239 1.00 94.81 1092 PHE A N 1
ATOM 8637 C CA . PHE A 1 1092 ? 14.637 -7.789 -11.555 1.00 94.81 1092 PHE A CA 1
ATOM 8638 C C . PHE A 1 1092 ? 15.750 -7.198 -10.695 1.00 94.81 1092 PHE A C 1
ATOM 8640 O O . PHE A 1 1092 ? 15.881 -5.973 -10.645 1.00 94.81 1092 PHE A O 1
ATOM 8647 N N . VAL A 1 1093 ? 16.539 -8.036 -10.023 1.00 93.06 1093 VAL A N 1
ATOM 8648 C CA . VAL A 1 1093 ? 17.530 -7.588 -9.037 1.00 93.06 1093 VAL A CA 1
ATOM 8649 C C . VAL A 1 1093 ? 18.847 -7.194 -9.712 1.00 93.06 1093 VAL A C 1
ATOM 8651 O O . VAL A 1 1093 ? 19.345 -7.893 -10.595 1.00 93.06 1093 VAL A O 1
ATOM 8654 N N . LYS A 1 1094 ? 19.438 -6.077 -9.272 1.00 83.38 1094 LYS A N 1
ATOM 8655 C CA . LYS A 1 1094 ? 20.762 -5.619 -9.720 1.00 83.38 1094 LYS A CA 1
ATOM 8656 C C . LYS A 1 1094 ? 21.818 -6.705 -9.540 1.00 83.38 1094 LYS A C 1
ATOM 8658 O O . LYS A 1 1094 ? 21.938 -7.278 -8.461 1.00 83.38 1094 LYS A O 1
ATOM 8663 N N . ASN A 1 1095 ? 22.642 -6.914 -10.566 1.00 68.94 1095 ASN A N 1
ATOM 8664 C CA . ASN A 1 1095 ? 23.788 -7.832 -10.545 1.00 68.94 1095 ASN A CA 1
ATOM 8665 C C . ASN A 1 1095 ? 23.432 -9.297 -10.201 1.00 68.94 1095 ASN A C 1
ATOM 8667 O O . ASN A 1 1095 ? 24.318 -10.070 -9.830 1.00 68.94 1095 ASN A O 1
ATOM 8671 N N . ALA A 1 1096 ? 22.159 -9.698 -10.310 1.00 58.47 1096 ALA A N 1
ATOM 8672 C CA . ALA A 1 1096 ? 21.695 -11.053 -10.020 1.00 58.47 1096 ALA A CA 1
ATOM 8673 C C . ALA A 1 1096 ? 22.051 -12.023 -11.163 1.00 58.47 1096 ALA A C 1
ATOM 8675 O O . ALA A 1 1096 ? 21.190 -12.544 -11.865 1.00 58.47 1096 ALA A O 1
ATOM 8676 N N . GLY A 1 1097 ? 23.353 -12.254 -11.334 1.00 52.47 1097 GLY A N 1
ATOM 8677 C CA . GLY A 1 1097 ? 23.926 -12.954 -12.477 1.00 52.47 1097 GLY A CA 1
ATOM 8678 C C . GLY A 1 1097 ? 24.123 -12.026 -13.677 1.00 52.47 1097 GLY A C 1
ATOM 8679 O O . GLY A 1 1097 ? 23.291 -11.176 -13.981 1.00 52.47 1097 GLY A O 1
ATOM 8680 N N . ASP A 1 1098 ? 25.224 -12.225 -14.397 1.00 57.34 1098 ASP A N 1
ATOM 8681 C CA . ASP A 1 1098 ? 25.641 -11.410 -15.549 1.00 57.34 1098 ASP A CA 1
ATOM 8682 C C . ASP A 1 1098 ? 24.868 -11.776 -16.842 1.00 57.34 1098 ASP A C 1
ATOM 8684 O O . ASP A 1 1098 ? 25.401 -11.848 -17.949 1.00 57.34 1098 ASP A O 1
ATOM 8688 N N . ILE A 1 1099 ? 23.580 -12.098 -16.683 1.00 56.00 1099 ILE A N 1
ATOM 8689 C CA . ILE A 1 1099 ? 22.744 -12.845 -17.640 1.00 56.00 1099 ILE A CA 1
ATOM 8690 C C . ILE A 1 1099 ? 22.539 -12.071 -18.952 1.00 56.00 1099 ILE A C 1
ATOM 8692 O O . ILE A 1 1099 ? 22.394 -12.674 -20.015 1.00 56.00 1099 ILE A O 1
ATOM 8696 N N . GLY A 1 1100 ? 22.547 -10.737 -18.885 1.00 58.00 1100 GLY A N 1
ATOM 8697 C CA . GLY A 1 1100 ? 22.351 -9.853 -20.035 1.00 58.00 1100 GLY A CA 1
ATOM 8698 C C . GLY A 1 1100 ? 23.625 -9.257 -20.641 1.00 58.00 1100 GLY A C 1
ATOM 8699 O O . GLY A 1 1100 ? 23.541 -8.717 -21.746 1.00 58.00 1100 GLY A O 1
ATOM 8700 N N . ALA A 1 1101 ? 24.776 -9.329 -19.959 1.00 72.00 1101 ALA A N 1
ATOM 8701 C CA . ALA A 1 1101 ? 25.992 -8.633 -20.382 1.00 72.00 1101 ALA A CA 1
ATOM 8702 C C . ALA A 1 1101 ? 26.546 -9.228 -21.680 1.00 72.00 1101 ALA A C 1
ATOM 8704 O O . ALA A 1 1101 ? 26.812 -10.425 -21.759 1.00 72.00 1101 ALA A O 1
ATOM 8705 N N . VAL A 1 1102 ? 26.706 -8.401 -22.712 1.00 84.06 1102 VAL A N 1
ATOM 8706 C CA . VAL A 1 1102 ? 27.277 -8.812 -23.999 1.00 84.06 1102 VAL A CA 1
ATOM 8707 C C . VAL A 1 1102 ? 28.790 -8.648 -23.930 1.00 84.06 1102 VAL A C 1
ATOM 8709 O O . VAL A 1 1102 ? 29.295 -7.532 -23.997 1.00 84.06 1102 VAL A O 1
ATOM 8712 N N . ASP A 1 1103 ? 29.489 -9.771 -23.803 1.00 88.94 1103 ASP A N 1
ATOM 8713 C CA . ASP A 1 1103 ? 30.941 -9.885 -23.940 1.00 88.94 1103 ASP A CA 1
ATOM 8714 C C . ASP A 1 1103 ? 31.356 -10.088 -25.413 1.00 88.94 1103 ASP A C 1
ATOM 8716 O O . ASP A 1 1103 ? 30.541 -10.451 -26.278 1.00 88.94 1103 ASP A O 1
ATOM 8720 N N . ALA A 1 1104 ? 32.636 -9.867 -25.712 1.00 91.06 1104 ALA A N 1
ATOM 8721 C CA . ALA A 1 1104 ? 33.203 -10.006 -27.049 1.00 91.06 1104 ALA A CA 1
ATOM 8722 C C . ALA A 1 1104 ? 33.096 -11.438 -27.593 1.00 91.06 1104 ALA A C 1
ATOM 8724 O O . ALA A 1 1104 ? 32.844 -11.614 -28.787 1.00 91.06 1104 ALA A O 1
ATOM 8725 N N . ASN A 1 1105 ? 33.241 -12.466 -26.746 1.00 92.12 1105 ASN A N 1
ATOM 8726 C CA . ASN A 1 1105 ? 33.163 -13.865 -27.179 1.00 92.12 1105 ASN A CA 1
ATOM 8727 C C . ASN A 1 1105 ? 31.740 -14.245 -27.603 1.00 92.12 1105 ASN A C 1
ATOM 8729 O O . ASN A 1 1105 ? 31.564 -14.892 -28.638 1.00 92.12 1105 ASN A O 1
ATOM 8733 N N . TYR A 1 1106 ? 30.723 -13.811 -26.857 1.00 91.00 1106 TYR A N 1
ATOM 8734 C CA . TYR A 1 1106 ? 29.321 -13.999 -27.216 1.00 91.00 1106 TYR A CA 1
ATOM 8735 C C . TYR A 1 1106 ? 28.991 -13.313 -28.544 1.00 91.00 1106 TYR A C 1
ATOM 8737 O O . TYR A 1 1106 ? 28.466 -13.966 -29.454 1.00 91.00 1106 TYR A O 1
ATOM 8745 N N . LEU A 1 1107 ? 29.335 -12.025 -28.685 1.00 92.12 1107 LEU A N 1
ATOM 8746 C CA . LEU A 1 1107 ? 29.093 -11.291 -29.929 1.00 92.12 1107 LEU A CA 1
ATOM 8747 C C . LEU A 1 1107 ? 29.813 -11.970 -31.099 1.00 92.12 1107 LEU A C 1
ATOM 8749 O O . LEU A 1 1107 ? 29.193 -12.218 -32.130 1.00 92.12 1107 LEU A O 1
ATOM 8753 N N . PHE A 1 1108 ? 31.080 -12.351 -30.931 1.00 93.94 1108 PHE A N 1
ATOM 8754 C CA . PHE A 1 1108 ? 31.827 -13.029 -31.986 1.00 93.94 1108 PHE A CA 1
ATOM 8755 C C . PHE A 1 1108 ? 31.225 -14.398 -32.345 1.00 93.94 1108 PHE A C 1
ATOM 8757 O O . PHE A 1 1108 ? 31.095 -14.712 -33.525 1.00 93.94 1108 PHE A O 1
ATOM 8764 N N . SER A 1 1109 ? 30.746 -15.173 -31.364 1.00 92.75 1109 SER A N 1
ATOM 8765 C CA . SER A 1 1109 ? 30.033 -16.443 -31.605 1.00 92.75 1109 SER A CA 1
ATOM 8766 C C . SER A 1 1109 ? 28.662 -16.286 -32.280 1.00 92.75 1109 SER A C 1
ATOM 8768 O O . SER A 1 1109 ? 28.090 -17.269 -32.751 1.00 92.75 1109 SER A O 1
ATOM 8770 N N . SER A 1 1110 ? 28.132 -15.061 -32.334 1.00 92.81 1110 SER A N 1
ATOM 8771 C CA . SER A 1 1110 ? 26.895 -14.727 -33.049 1.00 92.81 1110 SER A CA 1
ATOM 8772 C C . SER A 1 1110 ? 27.144 -14.435 -34.540 1.00 92.81 1110 SER A C 1
ATOM 8774 O O . SER A 1 1110 ? 26.209 -14.457 -35.344 1.00 92.81 1110 SER A O 1
ATOM 8776 N N . LEU A 1 1111 ? 28.397 -14.185 -34.944 1.00 94.19 1111 LEU A N 1
ATOM 8777 C CA . LEU A 1 1111 ? 28.783 -13.856 -36.318 1.00 94.19 1111 LEU A CA 1
ATOM 8778 C C . LEU A 1 1111 ? 28.989 -15.121 -37.166 1.00 94.19 1111 LEU A C 1
ATOM 8780 O O . LEU A 1 1111 ? 29.815 -15.977 -36.858 1.00 94.19 1111 LEU A O 1
ATOM 8784 N N . HIS A 1 1112 ? 28.275 -15.200 -38.286 1.00 95.19 1112 HIS A N 1
ATOM 8785 C CA . HIS A 1 1112 ? 28.260 -16.336 -39.204 1.00 95.19 1112 HIS A CA 1
ATOM 8786 C C . HIS A 1 1112 ? 28.808 -15.909 -40.582 1.00 95.19 1112 HIS A C 1
ATOM 8788 O O . HIS A 1 1112 ? 28.053 -15.412 -41.422 1.00 95.19 1112 HIS A O 1
ATOM 8794 N N . PRO A 1 1113 ? 30.127 -16.046 -40.828 1.00 94.44 1113 PRO A N 1
ATOM 8795 C CA . PRO A 1 1113 ? 30.759 -15.590 -42.066 1.00 94.44 1113 PRO A CA 1
ATOM 8796 C C . PRO A 1 1113 ? 30.516 -16.493 -43.284 1.00 94.44 1113 PRO A C 1
ATOM 8798 O O . PRO A 1 1113 ? 30.893 -17.668 -43.311 1.00 94.44 1113 PRO A O 1
ATOM 8801 N N . GLU A 1 1114 ? 29.982 -15.901 -44.356 1.00 95.06 1114 GLU A N 1
ATOM 8802 C CA . GLU A 1 1114 ? 29.866 -16.498 -45.692 1.00 95.06 1114 GLU A CA 1
ATOM 8803 C C . GLU A 1 1114 ? 31.232 -16.516 -46.403 1.00 95.06 1114 GLU A C 1
ATOM 8805 O O . GLU A 1 1114 ? 31.510 -15.746 -47.327 1.00 95.06 1114 GLU A O 1
ATOM 8810 N N . HIS A 1 1115 ? 32.122 -17.402 -45.958 1.00 92.12 1115 HIS A N 1
ATOM 8811 C CA . HIS A 1 1115 ? 33.455 -17.529 -46.540 1.00 92.12 1115 HIS A CA 1
ATOM 8812 C C . HIS A 1 1115 ? 33.447 -17.997 -48.004 1.00 92.12 1115 HIS A C 1
ATOM 8814 O O . HIS A 1 1115 ? 32.726 -18.916 -48.412 1.00 92.12 1115 HIS A O 1
ATOM 8820 N N . ALA A 1 1116 ? 34.376 -17.449 -48.787 1.00 89.56 1116 ALA A N 1
ATOM 8821 C CA . ALA A 1 1116 ? 34.759 -17.989 -50.079 1.00 89.56 1116 ALA A CA 1
ATOM 8822 C C . ALA A 1 1116 ? 35.275 -19.436 -49.953 1.00 89.56 1116 ALA A C 1
ATOM 8824 O O . ALA A 1 1116 ? 35.651 -19.920 -48.887 1.00 89.56 1116 ALA A O 1
ATOM 8825 N N . LYS A 1 1117 ? 35.336 -20.147 -51.087 1.00 89.81 1117 LYS A N 1
ATOM 8826 C CA . LYS A 1 1117 ? 35.713 -21.571 -51.127 1.00 89.81 1117 LYS A CA 1
ATOM 8827 C C . LYS A 1 1117 ? 37.018 -21.858 -50.378 1.00 89.81 1117 LYS A C 1
ATOM 8829 O O . LYS A 1 1117 ? 37.992 -21.106 -50.483 1.00 89.81 1117 LYS A O 1
ATOM 8834 N N . GLU A 1 1118 ? 37.031 -22.985 -49.673 1.00 85.69 1118 GLU A N 1
ATOM 8835 C CA . GLU A 1 1118 ? 38.173 -23.455 -48.893 1.00 85.69 1118 GLU A CA 1
ATOM 8836 C C . GLU A 1 1118 ? 39.458 -23.523 -49.735 1.00 85.69 1118 GLU A C 1
ATOM 8838 O O . GLU A 1 1118 ? 39.443 -23.913 -50.905 1.00 85.69 1118 GLU A O 1
ATOM 8843 N N . GLY A 1 1119 ? 40.571 -23.058 -49.162 1.00 81.31 1119 GLY A N 1
ATOM 8844 C CA . GLY A 1 1119 ? 41.858 -22.939 -49.853 1.00 81.31 1119 GLY A CA 1
ATOM 8845 C C . GLY A 1 1119 ? 41.983 -21.775 -50.851 1.00 81.31 1119 GLY A C 1
ATOM 8846 O O . GLY A 1 1119 ? 43.070 -21.579 -51.400 1.00 81.31 1119 GLY A O 1
ATOM 8847 N N . SER A 1 1120 ? 40.932 -20.981 -51.093 1.00 92.19 1120 SER A N 1
ATOM 8848 C CA . SER A 1 1120 ? 41.026 -19.792 -51.952 1.00 92.19 1120 SER A CA 1
ATOM 8849 C C . SER A 1 1120 ? 41.851 -18.666 -51.313 1.00 92.19 1120 SER A C 1
ATOM 8851 O O . SER A 1 1120 ? 41.953 -18.547 -50.094 1.00 92.19 1120 SER A O 1
ATOM 8853 N N . SER A 1 1121 ? 42.431 -17.794 -52.145 1.00 86.50 1121 SER A N 1
ATOM 8854 C CA . SER A 1 1121 ? 43.128 -16.597 -51.658 1.00 86.50 1121 SER A CA 1
ATOM 8855 C C . SER A 1 1121 ? 42.183 -15.565 -51.043 1.00 86.50 1121 SER A C 1
ATOM 8857 O O . SER A 1 1121 ? 42.632 -14.812 -50.191 1.00 86.50 1121 SER A O 1
ATOM 8859 N N . ARG A 1 1122 ? 40.903 -15.537 -51.451 1.00 87.81 1122 ARG A N 1
ATOM 8860 C CA . ARG A 1 1122 ? 39.876 -14.669 -50.853 1.00 87.81 1122 ARG A CA 1
ATOM 8861 C C . ARG A 1 1122 ? 39.601 -15.077 -49.405 1.00 87.81 1122 ARG A C 1
ATOM 8863 O O . ARG A 1 1122 ? 39.775 -14.244 -48.522 1.00 87.81 1122 ARG A O 1
ATOM 8870 N N . ARG A 1 1123 ? 39.346 -16.369 -49.157 1.00 90.88 1123 ARG A N 1
ATOM 8871 C CA . ARG A 1 1123 ? 39.070 -16.907 -47.815 1.00 90.88 1123 ARG A CA 1
ATOM 8872 C C . ARG A 1 1123 ? 40.143 -16.562 -46.780 1.00 90.88 1123 ARG A C 1
ATOM 8874 O O . ARG A 1 1123 ? 39.801 -16.139 -45.691 1.00 90.88 1123 ARG A O 1
ATOM 8881 N N . LYS A 1 1124 ? 41.428 -16.631 -47.143 1.00 88.38 1124 LYS A N 1
ATOM 8882 C CA . LYS A 1 1124 ? 42.527 -16.252 -46.232 1.00 88.38 1124 LYS A CA 1
ATOM 8883 C C . LYS A 1 1124 ? 42.485 -14.797 -45.765 1.00 88.38 1124 LYS A C 1
ATOM 8885 O O . LYS A 1 1124 ? 43.008 -14.494 -44.702 1.00 88.38 1124 LYS A O 1
ATOM 8890 N N . VAL A 1 1125 ? 41.957 -13.892 -46.590 1.00 90.62 1125 VAL A N 1
ATOM 8891 C CA . VAL A 1 1125 ? 41.821 -12.477 -46.221 1.00 90.62 1125 VAL A CA 1
ATOM 8892 C C . VAL A 1 1125 ? 40.541 -12.268 -45.414 1.00 90.62 1125 VAL A C 1
ATOM 8894 O O . VAL A 1 1125 ? 40.551 -11.492 -44.475 1.00 90.62 1125 VAL A O 1
ATOM 8897 N N . GLU A 1 1126 ? 39.474 -13.000 -45.731 1.00 94.31 1126 GLU A N 1
ATOM 8898 C CA . GLU A 1 1126 ? 38.211 -12.990 -44.980 1.00 94.31 1126 GLU A CA 1
ATOM 8899 C C . GLU A 1 1126 ? 38.390 -13.516 -43.548 1.00 94.31 1126 GLU A C 1
ATOM 8901 O O . GLU A 1 1126 ? 37.937 -12.874 -42.610 1.00 94.31 1126 GLU A O 1
ATOM 8906 N N . GLU A 1 1127 ? 39.098 -14.639 -43.377 1.00 93.56 1127 GLU A N 1
ATOM 8907 C CA . GLU A 1 1127 ? 39.488 -15.188 -42.069 1.00 93.56 1127 GLU A CA 1
ATOM 8908 C C . GLU A 1 1127 ? 40.320 -14.157 -41.285 1.00 93.56 1127 GLU A C 1
ATOM 8910 O O . GLU A 1 1127 ? 39.948 -13.799 -40.174 1.00 93.56 1127 GLU A O 1
ATOM 8915 N N . ALA A 1 1128 ? 41.344 -13.558 -41.906 1.00 93.00 1128 ALA A N 1
ATOM 8916 C CA . ALA A 1 1128 ? 42.135 -12.503 -41.267 1.00 93.00 1128 ALA A CA 1
ATOM 8917 C C . ALA A 1 1128 ? 41.312 -11.249 -40.903 1.00 93.00 1128 ALA A C 1
ATOM 8919 O O . ALA A 1 1128 ? 41.594 -10.608 -39.899 1.00 93.00 1128 ALA A O 1
ATOM 8920 N N . THR A 1 1129 ? 40.291 -10.874 -41.682 1.00 94.00 1129 THR A N 1
ATOM 8921 C CA . THR A 1 1129 ? 39.383 -9.769 -41.321 1.00 94.00 1129 THR A CA 1
ATOM 8922 C C . THR A 1 1129 ? 38.492 -10.122 -40.126 1.00 94.00 1129 THR A C 1
ATOM 8924 O O . THR A 1 1129 ? 38.169 -9.228 -39.347 1.00 94.00 1129 THR A O 1
ATOM 8927 N N . MET A 1 1130 ? 38.133 -11.397 -39.940 1.00 95.75 1130 MET A N 1
ATOM 8928 C CA . MET A 1 1130 ? 37.445 -11.850 -38.725 1.00 95.75 1130 MET A CA 1
ATOM 8929 C C . MET A 1 1130 ? 38.380 -11.840 -37.508 1.00 95.75 1130 MET A C 1
ATOM 8931 O O . MET A 1 1130 ? 37.947 -11.398 -36.449 1.00 95.75 1130 MET A O 1
ATOM 8935 N N . ASP A 1 1131 ? 39.655 -12.217 -37.661 1.00 95.31 1131 ASP A N 1
ATOM 8936 C CA . ASP A 1 1131 ? 40.655 -12.094 -36.584 1.00 95.31 1131 ASP A CA 1
ATOM 8937 C C . ASP A 1 1131 ? 40.781 -10.623 -36.117 1.00 95.31 1131 ASP A C 1
ATOM 8939 O O . ASP A 1 1131 ? 40.659 -10.336 -34.927 1.00 95.31 1131 ASP A O 1
ATOM 8943 N N . LEU A 1 1132 ? 40.909 -9.669 -37.057 1.00 95.50 1132 LEU A N 1
ATOM 8944 C CA . LEU A 1 1132 ? 40.964 -8.225 -36.750 1.00 95.50 1132 LEU A CA 1
ATOM 8945 C C . LEU A 1 1132 ? 39.694 -7.714 -36.039 1.00 95.50 1132 LEU A C 1
ATOM 8947 O O . LEU A 1 1132 ? 39.770 -6.806 -35.207 1.00 95.50 1132 LEU A O 1
ATOM 8951 N N . LEU A 1 1133 ? 38.524 -8.281 -36.363 1.00 94.44 1133 LEU A N 1
ATOM 8952 C CA . LEU A 1 1133 ? 37.263 -7.974 -35.684 1.00 94.44 1133 LEU A CA 1
ATOM 8953 C C . LEU A 1 1133 ? 37.238 -8.534 -34.260 1.00 94.44 1133 LEU A C 1
ATOM 8955 O O . LEU A 1 1133 ? 36.753 -7.852 -33.361 1.00 94.44 1133 LEU A O 1
ATOM 8959 N N . GLN A 1 1134 ? 37.767 -9.738 -34.040 1.00 95.06 1134 GLN A N 1
ATOM 8960 C CA . GLN A 1 1134 ? 37.845 -10.330 -32.707 1.00 95.06 1134 GLN A CA 1
ATOM 8961 C C . GLN A 1 1134 ? 38.783 -9.523 -31.798 1.00 95.06 1134 GLN A C 1
ATOM 8963 O O . GLN A 1 1134 ? 38.383 -9.142 -30.698 1.00 95.06 1134 GLN A O 1
ATOM 8968 N N . ASP A 1 1135 ? 39.970 -9.168 -32.299 1.00 94.12 1135 ASP A N 1
ATOM 8969 C CA . ASP A 1 1135 ? 40.935 -8.306 -31.603 1.00 94.12 1135 ASP A CA 1
ATOM 8970 C C . ASP A 1 1135 ? 40.348 -6.912 -31.299 1.00 94.12 1135 ASP A C 1
ATOM 8972 O O . ASP A 1 1135 ? 40.596 -6.347 -30.232 1.00 94.12 1135 ASP A O 1
ATOM 8976 N N . PHE A 1 1136 ? 39.522 -6.358 -32.198 1.00 92.81 1136 PHE A N 1
ATOM 8977 C CA . PHE A 1 1136 ? 38.797 -5.109 -31.942 1.00 92.81 1136 PHE A CA 1
ATOM 8978 C C . PHE A 1 1136 ? 37.768 -5.257 -30.814 1.00 92.81 1136 PHE A C 1
ATOM 8980 O O . PHE A 1 1136 ? 37.710 -4.398 -29.938 1.00 92.81 1136 PHE A O 1
ATOM 8987 N N . LEU A 1 1137 ? 36.975 -6.334 -30.804 1.00 92.94 1137 LEU A N 1
ATOM 8988 C CA . LEU A 1 1137 ? 35.971 -6.557 -29.760 1.00 92.94 1137 LEU A CA 1
ATOM 8989 C C . LEU A 1 1137 ? 36.605 -6.803 -28.387 1.00 92.94 1137 LEU A C 1
ATOM 8991 O O . LEU A 1 1137 ? 36.116 -6.248 -27.407 1.00 92.94 1137 LEU A O 1
ATOM 8995 N N . PHE A 1 1138 ? 37.711 -7.551 -28.313 1.00 92.56 1138 PHE A N 1
ATOM 8996 C CA . PHE A 1 1138 ? 38.479 -7.684 -27.070 1.00 92.56 1138 PHE A CA 1
ATOM 8997 C C . PHE A 1 1138 ? 39.044 -6.337 -26.607 1.00 92.56 1138 PHE A C 1
ATOM 8999 O O . PHE A 1 1138 ? 38.959 -6.022 -25.425 1.00 92.56 1138 PHE A O 1
ATOM 9006 N N . HIS A 1 1139 ? 39.519 -5.483 -27.520 1.00 89.69 1139 HIS A N 1
ATOM 9007 C CA . HIS A 1 1139 ? 39.949 -4.133 -27.149 1.00 89.69 1139 HIS A CA 1
ATOM 9008 C C . HIS A 1 1139 ? 38.807 -3.273 -26.570 1.00 89.69 1139 HIS A C 1
ATOM 9010 O O . HIS A 1 1139 ? 39.063 -2.514 -25.635 1.00 89.69 1139 HIS A O 1
ATOM 9016 N N . LEU A 1 1140 ? 37.567 -3.413 -27.067 1.00 87.75 1140 LEU A N 1
ATOM 9017 C CA . LEU A 1 1140 ? 36.385 -2.746 -26.490 1.00 87.75 1140 LEU A CA 1
ATOM 9018 C C . LEU A 1 1140 ? 35.992 -3.275 -25.099 1.00 87.75 1140 LEU A C 1
ATOM 9020 O O . LEU A 1 1140 ? 35.309 -2.574 -24.357 1.00 87.75 1140 LEU A O 1
ATOM 9024 N N . GLU A 1 1141 ? 36.364 -4.511 -24.761 1.00 88.00 1141 GLU A N 1
ATOM 9025 C CA . GLU A 1 1141 ? 36.075 -5.134 -23.462 1.00 88.00 1141 GLU A CA 1
ATOM 9026 C C . GLU A 1 1141 ? 37.179 -4.835 -22.427 1.00 88.00 1141 GLU A C 1
ATOM 9028 O O . GLU A 1 1141 ? 36.878 -4.520 -21.276 1.00 88.00 1141 GLU A O 1
ATOM 9033 N N . ASP A 1 1142 ? 38.448 -4.862 -22.849 1.00 85.88 1142 ASP A N 1
ATOM 9034 C CA . ASP A 1 1142 ? 39.621 -4.670 -21.985 1.00 85.88 1142 ASP A CA 1
ATOM 9035 C C . ASP A 1 1142 ? 39.890 -3.196 -21.599 1.00 85.88 1142 ASP A C 1
ATOM 9037 O O . ASP A 1 1142 ? 40.511 -2.941 -20.561 1.00 85.88 1142 ASP A O 1
ATOM 9041 N N . ASP A 1 1143 ? 39.469 -2.214 -22.413 1.00 78.31 1143 ASP A N 1
ATOM 9042 C CA . ASP A 1 1143 ? 39.707 -0.780 -22.165 1.00 78.31 1143 ASP A CA 1
ATOM 9043 C C . ASP A 1 1143 ? 38.398 0.015 -21.960 1.00 78.31 1143 ASP A C 1
ATOM 9045 O O . ASP A 1 1143 ? 37.790 0.487 -22.922 1.00 78.31 1143 ASP A O 1
ATOM 9049 N N . PRO A 1 1144 ? 37.968 0.258 -20.706 1.00 63.91 1144 PRO A N 1
ATOM 9050 C CA . PRO A 1 1144 ? 36.762 1.037 -20.421 1.00 63.91 1144 PRO A CA 1
ATOM 9051 C C . PRO A 1 1144 ? 36.930 2.556 -20.633 1.00 63.91 1144 PRO A C 1
ATOM 9053 O O . PRO A 1 1144 ? 35.989 3.306 -20.377 1.00 63.91 1144 PRO A O 1
ATOM 9056 N N . ASN A 1 1145 ? 38.108 3.043 -21.054 1.00 64.00 1145 ASN A N 1
ATOM 9057 C CA . ASN A 1 1145 ? 38.409 4.472 -21.229 1.00 64.00 1145 ASN A CA 1
ATOM 9058 C C . ASN A 1 1145 ? 38.790 4.839 -22.677 1.00 64.00 1145 ASN A C 1
ATOM 9060 O O . ASN A 1 1145 ? 39.521 5.814 -22.896 1.00 64.00 1145 ASN A O 1
ATOM 9064 N N . ILE A 1 1146 ? 38.294 4.095 -23.674 1.00 71.50 1146 ILE A N 1
ATOM 9065 C CA . ILE A 1 1146 ? 38.532 4.406 -25.091 1.00 71.50 1146 ILE A CA 1
ATOM 9066 C C . ILE A 1 1146 ? 38.158 5.865 -25.380 1.00 71.50 1146 ILE A C 1
ATOM 9068 O O . ILE A 1 1146 ? 37.048 6.328 -25.118 1.00 71.50 1146 ILE A O 1
ATOM 9072 N N . ASN A 1 1147 ? 39.114 6.618 -25.927 1.00 62.09 1147 ASN A N 1
ATOM 9073 C CA . ASN A 1 1147 ? 38.958 8.052 -26.140 1.00 62.09 1147 ASN A CA 1
ATOM 9074 C C . ASN A 1 1147 ? 38.041 8.351 -27.342 1.00 62.09 1147 ASN A C 1
ATOM 9076 O O . ASN A 1 1147 ? 38.503 8.608 -28.457 1.00 62.09 1147 ASN A O 1
ATOM 9080 N N . CYS A 1 1148 ? 36.732 8.375 -27.089 1.00 62.62 1148 CYS A N 1
ATOM 9081 C CA . CYS A 1 1148 ? 35.693 8.657 -28.080 1.00 62.62 1148 CYS A CA 1
ATOM 9082 C C . CYS A 1 1148 ? 35.670 10.112 -28.587 1.00 62.62 1148 CYS A C 1
ATOM 9084 O O . CYS A 1 1148 ? 34.981 10.394 -29.564 1.00 62.62 1148 CYS A O 1
ATOM 9086 N N . SER A 1 1149 ? 36.382 11.052 -27.949 1.00 59.09 1149 SER A N 1
ATOM 9087 C CA . SER A 1 1149 ? 36.201 12.499 -28.192 1.00 59.09 1149 SER A CA 1
ATOM 9088 C C . SER A 1 1149 ? 36.496 12.950 -29.630 1.00 59.09 1149 SER A C 1
ATOM 9090 O O . SER A 1 1149 ? 35.900 13.915 -30.101 1.00 59.09 1149 SER A O 1
ATOM 9092 N N . GLY A 1 1150 ? 37.364 12.234 -30.354 1.00 59.25 1150 GLY A N 1
ATOM 9093 C CA . GLY A 1 1150 ? 37.646 12.479 -31.776 1.00 59.25 1150 GLY A CA 1
ATOM 9094 C C . GLY A 1 1150 ? 36.570 11.973 -32.749 1.00 59.25 1150 GLY A C 1
ATOM 9095 O O . GLY A 1 1150 ? 36.641 12.284 -33.935 1.00 59.25 1150 GLY A O 1
ATOM 9096 N N . TYR A 1 1151 ? 35.588 11.214 -32.255 1.00 64.94 1151 TYR A N 1
ATOM 9097 C CA . TYR A 1 1151 ? 34.504 10.588 -33.022 1.00 64.94 1151 TYR A CA 1
ATOM 9098 C C . TYR A 1 1151 ? 33.118 11.114 -32.613 1.00 64.94 1151 TYR A C 1
ATOM 9100 O O . TYR A 1 1151 ? 32.103 10.519 -32.962 1.00 64.94 1151 TYR A O 1
ATOM 9108 N N . ALA A 1 1152 ? 33.070 12.214 -31.857 1.00 61.47 1152 ALA A N 1
ATOM 9109 C CA . ALA A 1 1152 ? 31.829 12.817 -31.394 1.00 61.47 1152 ALA A CA 1
ATOM 9110 C C . ALA A 1 1152 ? 31.068 13.513 -32.541 1.00 61.47 1152 ALA A C 1
ATOM 9112 O O . ALA A 1 1152 ? 31.685 14.151 -33.400 1.00 61.47 1152 ALA A O 1
ATOM 9113 N N . GLU A 1 1153 ? 29.736 13.429 -32.547 1.00 58.56 1153 GLU A N 1
ATOM 9114 C CA . GLU A 1 1153 ? 28.891 14.022 -33.595 1.00 58.56 1153 GLU A CA 1
ATOM 9115 C C . GLU A 1 1153 ? 27.884 15.017 -33.015 1.00 58.56 1153 GLU A C 1
ATOM 9117 O O . GLU A 1 1153 ? 27.244 14.749 -32.001 1.00 58.56 1153 GLU A O 1
ATOM 9122 N N . ALA A 1 1154 ? 27.739 16.175 -33.662 1.00 51.81 1154 ALA A N 1
ATOM 9123 C CA . ALA A 1 1154 ? 26.764 17.184 -33.265 1.00 51.81 1154 ALA A CA 1
ATOM 9124 C C . ALA A 1 1154 ? 25.340 16.722 -33.592 1.00 51.81 1154 ALA A C 1
ATOM 9126 O O . ALA A 1 1154 ? 25.054 16.349 -34.733 1.00 51.81 1154 ALA A O 1
ATOM 9127 N N . MET A 1 1155 ? 24.441 16.780 -32.606 1.00 50.94 1155 MET A N 1
ATOM 9128 C CA . MET A 1 1155 ? 23.015 16.593 -32.862 1.00 50.94 1155 MET A CA 1
ATOM 9129 C C . MET A 1 1155 ? 22.459 17.728 -33.728 1.00 50.94 1155 MET A C 1
ATOM 9131 O O . MET A 1 1155 ? 22.783 18.898 -33.532 1.00 50.94 1155 MET A O 1
ATOM 9135 N N . ALA A 1 1156 ? 21.562 17.389 -34.655 1.00 45.28 1156 ALA A N 1
ATOM 9136 C CA . ALA A 1 1156 ? 20.808 18.380 -35.409 1.00 45.28 1156 ALA A CA 1
ATOM 9137 C C . ALA A 1 1156 ? 19.783 19.071 -34.490 1.00 45.28 1156 ALA A C 1
ATOM 9139 O O . ALA A 1 1156 ? 18.701 18.536 -34.228 1.00 45.28 1156 ALA A O 1
ATOM 9140 N N . SER A 1 1157 ? 20.104 20.272 -34.001 1.00 36.00 1157 SER A N 1
ATOM 9141 C CA . SER A 1 1157 ? 19.130 21.107 -33.301 1.00 36.00 1157 SER A CA 1
ATOM 9142 C C . SER A 1 1157 ? 18.101 21.657 -34.294 1.00 36.00 1157 SER A C 1
ATOM 9144 O O . SER A 1 1157 ? 18.389 22.481 -35.160 1.00 36.00 1157 SER A O 1
ATOM 9146 N N . CYS A 1 1158 ? 16.860 21.198 -34.161 1.00 38.91 1158 CYS A N 1
ATOM 9147 C CA . CYS A 1 1158 ? 15.698 21.843 -34.761 1.00 38.91 1158 CYS A CA 1
ATOM 9148 C C . CYS A 1 1158 ? 15.027 22.712 -33.690 1.00 38.91 1158 CYS A C 1
ATOM 9150 O O . CYS A 1 1158 ? 14.121 22.277 -32.981 1.00 38.91 1158 CYS A O 1
ATOM 9152 N N . GLU A 1 1159 ? 15.513 23.947 -33.550 1.00 32.75 1159 GLU A N 1
ATOM 9153 C CA . GLU A 1 1159 ? 14.883 24.963 -32.704 1.00 32.75 1159 GLU A CA 1
ATOM 9154 C C . GLU A 1 1159 ? 13.523 25.374 -33.294 1.00 32.75 1159 GLU A C 1
ATOM 9156 O O . GLU A 1 1159 ? 13.446 26.250 -34.151 1.00 32.75 1159 GLU A O 1
ATOM 9161 N N . ASP A 1 1160 ? 12.436 24.766 -32.809 1.00 40.28 1160 ASP A N 1
ATOM 9162 C CA . ASP A 1 1160 ? 11.067 25.276 -32.997 1.00 40.28 1160 ASP A CA 1
ATOM 9163 C C . ASP A 1 1160 ? 10.434 25.656 -31.649 1.00 40.28 1160 ASP A C 1
ATOM 9165 O O . ASP A 1 1160 ? 9.364 25.196 -31.251 1.00 40.28 1160 ASP A O 1
ATOM 9169 N N . THR A 1 1161 ? 11.143 26.509 -30.902 1.00 37.81 1161 THR A N 1
ATOM 9170 C CA . THR A 1 1161 ? 10.546 27.304 -29.818 1.00 37.81 1161 THR A CA 1
ATOM 9171 C C . THR A 1 1161 ? 11.067 28.734 -29.898 1.00 37.81 1161 THR A C 1
ATOM 9173 O O . THR A 1 1161 ? 12.259 28.985 -29.759 1.00 37.81 1161 THR A O 1
ATOM 9176 N N . GLY A 1 1162 ? 10.170 29.697 -30.126 1.00 40.41 1162 GLY A N 1
ATOM 9177 C CA . GLY A 1 1162 ? 10.516 31.115 -30.283 1.00 40.41 1162 GLY A CA 1
ATOM 9178 C C . GLY A 1 1162 ? 10.908 31.813 -28.975 1.00 40.41 1162 GLY A C 1
ATOM 9179 O O . GLY A 1 1162 ? 10.200 32.721 -28.534 1.00 40.41 1162 GLY A O 1
ATOM 9180 N N . LYS A 1 1163 ? 12.016 31.398 -28.353 1.00 36.84 1163 LYS A N 1
ATOM 9181 C CA . LYS A 1 1163 ? 12.675 32.086 -27.231 1.00 36.84 1163 LYS A CA 1
ATOM 9182 C C . LYS A 1 1163 ? 14.193 31.983 -27.378 1.00 36.84 1163 LYS A C 1
ATOM 9184 O O . LYS A 1 1163 ? 14.776 30.953 -27.065 1.00 36.84 1163 LYS A O 1
ATOM 9189 N N . GLU A 1 1164 ? 14.829 33.076 -27.795 1.00 33.59 1164 GLU A N 1
ATOM 9190 C CA . GLU A 1 1164 ? 16.291 33.196 -27.800 1.00 33.59 1164 GLU A CA 1
ATOM 9191 C C . GLU A 1 1164 ? 16.837 33.087 -26.364 1.00 33.59 1164 GLU A C 1
ATOM 9193 O O . GLU A 1 1164 ? 16.700 34.011 -25.558 1.00 33.59 1164 GLU A O 1
ATOM 9198 N N . ALA A 1 1165 ? 17.479 31.962 -26.044 1.00 31.81 1165 ALA A N 1
ATOM 9199 C CA . ALA A 1 1165 ? 18.294 31.799 -24.846 1.00 31.81 1165 ALA A CA 1
ATOM 9200 C C . ALA A 1 1165 ? 19.770 31.760 -25.262 1.00 31.81 1165 ALA A C 1
ATOM 9202 O O . ALA A 1 1165 ? 20.244 30.793 -25.854 1.00 31.81 1165 ALA A O 1
ATOM 9203 N N . ALA A 1 1166 ? 20.509 32.832 -24.975 1.00 34.44 1166 ALA A N 1
ATOM 9204 C CA . ALA A 1 1166 ? 21.916 32.934 -25.343 1.00 34.44 1166 ALA A CA 1
ATOM 9205 C C . ALA A 1 1166 ? 22.784 31.988 -24.490 1.00 34.44 1166 ALA A C 1
ATOM 9207 O O . ALA A 1 1166 ? 23.179 32.352 -23.381 1.00 34.44 1166 ALA A O 1
ATOM 9208 N N . GLY A 1 1167 ? 23.097 30.795 -25.009 1.00 36.31 1167 GLY A N 1
ATOM 9209 C CA . GLY A 1 1167 ? 24.021 29.866 -24.346 1.00 36.31 1167 GLY A CA 1
ATOM 9210 C C . GLY A 1 1167 ? 23.830 28.372 -24.617 1.00 36.31 1167 GLY A C 1
ATOM 9211 O O . GLY A 1 1167 ? 24.118 27.582 -23.723 1.00 36.31 1167 GLY A O 1
ATOM 9212 N N . SER A 1 1168 ? 23.363 27.953 -25.797 1.00 35.25 1168 SER A N 1
ATOM 9213 C CA . SER A 1 1168 ? 23.351 26.532 -26.167 1.00 35.25 1168 SER A CA 1
ATOM 9214 C C . SER A 1 1168 ? 24.778 26.020 -26.419 1.00 35.25 1168 SER A C 1
ATOM 9216 O O . SER A 1 1168 ? 25.447 26.432 -27.366 1.00 35.25 1168 SER A O 1
ATOM 9218 N N . GLN A 1 1169 ? 25.264 25.111 -25.568 1.00 37.34 1169 GLN A N 1
ATOM 9219 C CA . GLN A 1 1169 ? 26.360 24.221 -25.962 1.00 37.34 1169 GLN A CA 1
ATOM 9220 C C . GLN A 1 1169 ? 25.792 23.173 -26.925 1.00 37.34 1169 GLN A C 1
ATOM 9222 O O . GLN A 1 1169 ? 24.738 22.604 -26.650 1.00 37.34 1169 GLN A O 1
ATOM 9227 N N . GLU A 1 1170 ? 26.479 22.914 -28.038 1.00 43.41 1170 GLU A N 1
ATOM 9228 C CA . GLU A 1 1170 ? 26.142 21.790 -28.917 1.00 43.41 1170 GLU A CA 1
ATOM 9229 C C . GLU A 1 1170 ? 26.336 20.478 -28.145 1.00 43.41 1170 GLU A C 1
ATOM 9231 O O . GLU A 1 1170 ? 27.444 20.157 -27.710 1.00 43.41 1170 GLU A O 1
ATOM 9236 N N . GLU A 1 1171 ? 25.252 19.727 -27.951 1.00 47.34 1171 GLU A N 1
ATOM 9237 C CA . GLU A 1 1171 ? 25.296 18.420 -27.300 1.00 47.34 1171 GLU A CA 1
ATOM 9238 C C . GLU A 1 1171 ? 25.868 17.394 -28.291 1.00 47.34 1171 GLU A C 1
ATOM 9240 O O . GLU A 1 1171 ? 25.245 17.044 -29.299 1.00 47.34 1171 GLU A O 1
ATOM 9245 N N . LEU A 1 1172 ? 27.111 16.975 -28.037 1.00 55.44 1172 LEU A N 1
ATOM 9246 C CA . LEU A 1 1172 ? 27.849 16.033 -28.873 1.00 55.44 1172 LEU A CA 1
ATOM 9247 C C . LEU A 1 1172 ? 27.575 14.594 -28.420 1.00 55.44 1172 LEU A C 1
ATOM 9249 O O . LEU A 1 1172 ? 27.880 14.229 -27.283 1.00 55.44 1172 LEU A O 1
ATOM 9253 N N . LEU A 1 1173 ? 27.069 13.757 -29.324 1.00 56.94 1173 LEU A N 1
ATOM 9254 C CA . LEU A 1 1173 ? 26.911 12.324 -29.085 1.00 56.94 1173 LEU A CA 1
ATOM 9255 C C . LEU A 1 1173 ? 28.250 11.603 -29.263 1.00 56.94 1173 LEU A C 1
ATOM 9257 O O . LEU A 1 1173 ? 28.930 11.781 -30.274 1.00 56.94 1173 LEU A O 1
ATOM 9261 N N . LEU A 1 1174 ? 28.603 10.758 -28.296 1.00 66.69 1174 LEU A N 1
ATOM 9262 C CA . LEU A 1 1174 ? 29.730 9.829 -28.386 1.00 66.69 1174 LEU A CA 1
ATOM 9263 C C . LEU A 1 1174 ? 29.222 8.447 -28.823 1.00 66.69 1174 LEU A C 1
ATOM 9265 O O . LEU A 1 1174 ? 28.156 8.038 -28.357 1.00 66.69 1174 LEU A O 1
ATOM 9269 N N . PRO A 1 1175 ? 29.963 7.709 -29.670 1.00 69.94 1175 PRO A N 1
ATOM 9270 C CA . PRO A 1 1175 ? 29.594 6.342 -30.011 1.00 69.94 1175 PRO A CA 1
ATOM 9271 C C . PRO A 1 1175 ? 29.634 5.425 -28.782 1.00 69.94 1175 PRO A C 1
ATOM 9273 O O . PRO A 1 1175 ? 30.578 5.472 -27.992 1.00 69.94 1175 PRO A O 1
ATOM 9276 N N . ASP A 1 1176 ? 28.637 4.549 -28.656 1.00 77.81 1176 ASP A N 1
ATOM 9277 C CA . ASP A 1 1176 ? 28.663 3.426 -27.708 1.00 77.81 1176 ASP A CA 1
ATOM 9278 C C . ASP A 1 1176 ? 29.685 2.372 -28.173 1.00 77.81 1176 ASP A C 1
ATOM 9280 O O . ASP A 1 1176 ? 29.407 1.574 -29.073 1.00 77.81 1176 ASP A O 1
ATOM 9284 N N . LEU A 1 1177 ? 30.887 2.424 -27.592 1.00 84.81 1177 LEU A N 1
ATOM 9285 C CA . LEU A 1 1177 ? 32.036 1.574 -27.919 1.00 84.81 1177 LEU A CA 1
ATOM 9286 C C . LEU A 1 1177 ? 32.194 0.415 -26.934 1.00 84.81 1177 LEU A C 1
ATOM 9288 O O . LEU A 1 1177 ? 33.230 0.243 -26.301 1.00 84.81 1177 LEU A O 1
ATOM 9292 N N . THR A 1 1178 ? 31.150 -0.393 -26.825 1.00 87.94 1178 THR A N 1
ATOM 9293 C CA . THR A 1 1178 ? 31.149 -1.645 -26.062 1.00 87.94 1178 THR A CA 1
ATOM 9294 C C . THR A 1 1178 ? 30.751 -2.804 -26.983 1.00 87.94 1178 THR A C 1
ATOM 9296 O O . THR A 1 1178 ? 30.117 -2.559 -28.017 1.00 87.94 1178 THR A O 1
ATOM 9299 N N . PRO A 1 1179 ? 31.036 -4.079 -26.650 1.00 90.12 1179 PRO A N 1
ATOM 9300 C CA . PRO A 1 1179 ? 30.501 -5.199 -27.427 1.00 90.12 1179 PRO A CA 1
ATOM 9301 C C . PRO A 1 1179 ? 28.957 -5.184 -27.483 1.00 90.12 1179 PRO A C 1
ATOM 9303 O O . PRO A 1 1179 ? 28.376 -5.485 -28.525 1.00 90.12 1179 PRO A O 1
ATOM 9306 N N . ALA A 1 1180 ? 28.283 -4.715 -26.425 1.00 87.00 1180 ALA A N 1
ATOM 9307 C CA . ALA A 1 1180 ? 26.842 -4.434 -26.423 1.00 87.00 1180 ALA A CA 1
ATOM 9308 C C . ALA A 1 1180 ? 26.439 -3.346 -27.442 1.00 87.00 1180 ALA A C 1
ATOM 9310 O O . ALA A 1 1180 ? 25.469 -3.516 -28.186 1.00 87.00 1180 ALA A O 1
ATOM 9311 N N . GLY A 1 1181 ? 27.199 -2.251 -27.523 1.00 85.88 1181 GLY A N 1
ATOM 9312 C CA . GLY A 1 1181 ? 27.017 -1.178 -28.503 1.00 85.88 1181 GLY A CA 1
ATOM 9313 C C . GLY A 1 1181 ? 27.184 -1.649 -29.950 1.00 85.88 1181 GLY A C 1
ATOM 9314 O O . GLY A 1 1181 ? 26.365 -1.306 -30.808 1.00 85.88 1181 GLY A O 1
ATOM 9315 N N . VAL A 1 1182 ? 28.179 -2.504 -30.215 1.00 89.62 1182 VAL A N 1
ATOM 9316 C CA . VAL A 1 1182 ? 28.390 -3.122 -31.537 1.00 89.62 1182 VAL A CA 1
ATOM 9317 C C . VAL A 1 1182 ? 27.262 -4.100 -31.883 1.00 89.62 1182 VAL A C 1
ATOM 9319 O O . VAL A 1 1182 ? 26.754 -4.050 -33.003 1.00 89.62 1182 VAL A O 1
ATOM 9322 N N . LEU A 1 1183 ? 26.805 -4.937 -30.942 1.00 88.62 1183 LEU A N 1
ATOM 9323 C CA . LEU A 1 1183 ? 25.632 -5.802 -31.150 1.00 88.62 1183 LEU A CA 1
ATOM 9324 C C . LEU A 1 1183 ? 24.380 -4.969 -31.483 1.00 88.62 1183 LEU A C 1
ATOM 9326 O O 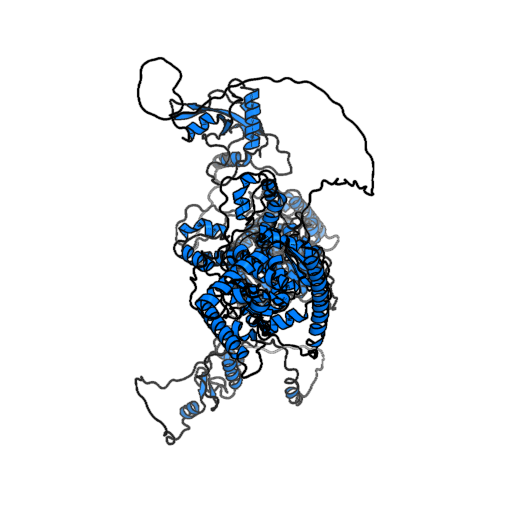. LEU A 1 1183 ? 23.657 -5.295 -32.429 1.00 88.62 1183 LEU A O 1
ATOM 9330 N N . GLY A 1 1184 ? 24.177 -3.857 -30.769 1.00 84.12 1184 GLY A N 1
ATOM 9331 C CA . GLY A 1 1184 ? 23.100 -2.901 -31.025 1.00 84.12 1184 GLY A CA 1
ATOM 9332 C C . GLY A 1 1184 ? 23.160 -2.301 -32.423 1.00 84.12 1184 GLY A C 1
ATOM 9333 O O . GLY A 1 1184 ? 22.151 -2.281 -33.121 1.00 84.12 1184 GLY A O 1
ATOM 9334 N N . TRP A 1 1185 ? 24.342 -1.883 -32.875 1.00 85.25 1185 TRP A N 1
ATOM 9335 C CA . TRP A 1 1185 ? 24.535 -1.388 -34.241 1.00 85.25 1185 TRP A CA 1
ATOM 9336 C C . TRP A 1 1185 ? 24.235 -2.460 -35.300 1.00 85.25 1185 TRP A C 1
ATOM 9338 O O . TRP A 1 1185 ? 23.604 -2.162 -36.313 1.00 85.25 1185 TRP A O 1
ATOM 9348 N N . LEU A 1 1186 ? 24.631 -3.713 -35.054 1.00 86.38 1186 LEU A N 1
ATOM 9349 C CA . LEU A 1 1186 ? 24.440 -4.833 -35.982 1.00 86.38 1186 LEU A CA 1
ATOM 9350 C C . LEU A 1 1186 ? 23.010 -5.399 -36.023 1.00 86.38 1186 LEU A C 1
ATOM 9352 O O . LEU A 1 1186 ? 22.668 -6.061 -37.004 1.00 86.38 1186 LEU A O 1
ATOM 9356 N N . THR A 1 1187 ? 22.190 -5.197 -34.984 1.00 81.56 1187 THR A N 1
ATOM 9357 C CA . THR A 1 1187 ? 20.908 -5.924 -34.820 1.00 81.56 1187 THR A CA 1
ATOM 9358 C C . THR A 1 1187 ? 19.728 -5.105 -34.276 1.00 81.56 1187 THR A C 1
ATOM 9360 O O . THR A 1 1187 ? 18.599 -5.591 -34.296 1.00 81.56 1187 THR A O 1
ATOM 9363 N N . GLY A 1 1188 ? 19.957 -3.893 -33.761 1.00 75.56 1188 GLY A N 1
ATOM 9364 C CA . GLY A 1 1188 ? 18.983 -3.119 -32.971 1.00 75.56 1188 GLY A CA 1
ATOM 9365 C C . GLY A 1 1188 ? 18.832 -3.579 -31.509 1.00 75.56 1188 GLY A C 1
ATOM 9366 O O . GLY A 1 1188 ? 18.173 -2.912 -30.715 1.00 75.56 1188 GLY A O 1
ATOM 9367 N N . GLN A 1 1189 ? 19.457 -4.695 -31.123 1.00 78.19 1189 GLN A N 1
ATOM 9368 C CA . GLN A 1 1189 ? 19.377 -5.307 -29.794 1.00 78.19 1189 GLN A CA 1
ATOM 9369 C C . GLN A 1 1189 ? 20.747 -5.224 -29.094 1.00 78.19 1189 GLN A C 1
ATOM 9371 O O . GLN A 1 1189 ? 21.750 -5.637 -29.665 1.00 78.19 1189 GLN A O 1
ATOM 9376 N N . LYS A 1 1190 ? 20.815 -4.699 -27.859 1.00 81.75 1190 LYS A N 1
ATOM 9377 C CA . LYS A 1 1190 ? 22.082 -4.561 -27.093 1.00 81.75 1190 LYS A CA 1
ATOM 9378 C C . LYS A 1 1190 ? 22.294 -5.629 -26.011 1.00 81.75 1190 LYS A C 1
ATOM 9380 O O . LYS A 1 1190 ? 23.306 -5.605 -25.322 1.00 81.75 1190 LYS A O 1
ATOM 9385 N N . HIS A 1 1191 ? 21.346 -6.546 -25.843 1.00 83.50 1191 HIS A N 1
ATOM 9386 C CA . HIS A 1 1191 ? 21.305 -7.542 -24.766 1.00 83.50 1191 HIS A CA 1
ATOM 9387 C C . HIS A 1 1191 ? 21.227 -8.972 -25.311 1.00 83.50 1191 HIS A C 1
ATOM 9389 O O . HIS A 1 1191 ? 20.673 -9.207 -26.387 1.00 83.50 1191 HIS A O 1
ATOM 9395 N N . LYS A 1 1192 ? 21.717 -9.948 -24.540 1.00 85.06 1192 LYS A N 1
ATOM 9396 C CA . LYS A 1 1192 ? 21.527 -11.385 -24.818 1.00 85.06 1192 LYS A CA 1
ATOM 9397 C C . LYS A 1 1192 ? 20.028 -11.767 -24.741 1.00 85.06 1192 LYS A C 1
ATOM 9399 O O . LYS A 1 1192 ? 19.350 -11.290 -23.828 1.00 85.06 1192 LYS A O 1
ATOM 9404 N N . PRO A 1 1193 ? 19.472 -12.610 -25.639 1.00 83.19 1193 PRO A N 1
ATOM 9405 C CA . PRO A 1 1193 ? 18.109 -13.126 -25.501 1.00 83.19 1193 PRO A CA 1
ATOM 9406 C C . PRO A 1 1193 ? 17.976 -14.021 -24.263 1.00 83.19 1193 PRO A C 1
ATOM 9408 O O . PRO A 1 1193 ? 18.668 -15.027 -24.127 1.00 83.19 1193 PRO A O 1
ATOM 9411 N N . ILE A 1 1194 ? 17.058 -13.670 -23.363 1.00 82.88 1194 ILE A N 1
ATOM 9412 C CA . ILE A 1 1194 ? 16.892 -14.349 -22.065 1.00 82.88 1194 ILE A CA 1
ATOM 9413 C C . ILE A 1 1194 ? 16.288 -15.758 -22.225 1.00 82.88 1194 ILE A C 1
ATOM 9415 O O . ILE A 1 1194 ? 16.527 -16.635 -21.400 1.00 82.88 1194 ILE A O 1
ATOM 9419 N N . SER A 1 1195 ? 15.560 -15.999 -23.320 1.00 77.00 1195 SER A N 1
ATOM 9420 C CA . SER A 1 1195 ? 15.066 -17.322 -23.730 1.00 77.00 1195 SER A CA 1
ATOM 9421 C C . SER A 1 1195 ? 16.183 -18.335 -24.027 1.00 77.00 1195 SER A C 1
ATOM 9423 O O . SER A 1 1195 ? 15.916 -19.532 -24.104 1.00 77.00 1195 SER A O 1
ATOM 9425 N N . GLY A 1 1196 ? 17.431 -17.886 -24.204 1.00 73.56 1196 GLY A N 1
ATOM 9426 C CA . GLY A 1 1196 ? 18.534 -18.726 -24.675 1.00 73.56 1196 GLY A CA 1
ATOM 9427 C C . GLY A 1 1196 ? 18.592 -18.886 -26.200 1.00 73.56 1196 GLY A C 1
ATOM 9428 O O . GLY A 1 1196 ? 19.416 -19.653 -26.692 1.00 73.56 1196 GLY A O 1
ATOM 9429 N N . GLU A 1 1197 ? 17.758 -18.159 -26.955 1.00 76.88 1197 GLU A N 1
ATOM 9430 C CA . GLU A 1 1197 ? 17.884 -18.042 -28.414 1.00 76.88 1197 GLU A CA 1
ATOM 9431 C C . GLU A 1 1197 ? 19.273 -17.480 -28.778 1.00 76.88 1197 GLU A C 1
ATOM 9433 O O . GLU A 1 1197 ? 19.716 -16.465 -28.232 1.00 76.88 1197 GLU A O 1
ATOM 9438 N N . GLN A 1 1198 ? 19.975 -18.126 -29.711 1.00 77.88 1198 GLN A N 1
ATOM 9439 C CA . GLN A 1 1198 ? 21.261 -17.631 -30.195 1.00 77.88 1198 GLN A CA 1
ATOM 9440 C C . GLN A 1 1198 ? 21.040 -16.602 -31.307 1.00 77.88 1198 GLN A C 1
ATOM 9442 O O . GLN A 1 1198 ? 20.440 -16.899 -32.340 1.00 77.88 1198 GLN A O 1
ATOM 9447 N N . ILE A 1 1199 ? 21.572 -15.390 -31.128 1.00 86.00 1199 ILE A N 1
ATOM 9448 C CA . ILE A 1 1199 ? 21.588 -14.394 -32.201 1.00 86.00 1199 ILE A CA 1
ATOM 9449 C C . ILE A 1 1199 ? 22.498 -14.916 -33.322 1.00 86.00 1199 ILE A C 1
ATOM 9451 O O . ILE A 1 1199 ? 23.650 -15.269 -33.087 1.00 86.00 1199 ILE A O 1
ATOM 9455 N N . SER A 1 1200 ? 21.984 -14.936 -34.551 1.00 90.38 1200 SER A N 1
ATOM 9456 C CA . SER A 1 1200 ? 22.762 -15.216 -35.759 1.00 90.38 1200 SER A CA 1
ATOM 9457 C C . SER A 1 1200 ? 22.840 -13.958 -36.619 1.00 90.38 1200 SER A C 1
ATOM 9459 O O . SER A 1 1200 ? 21.811 -13.355 -36.932 1.00 90.38 1200 SER A O 1
ATOM 9461 N N . ILE A 1 1201 ? 24.065 -13.545 -36.949 1.00 93.12 1201 ILE A N 1
ATOM 9462 C CA . ILE A 1 1201 ? 24.388 -12.370 -37.759 1.00 93.12 1201 ILE A CA 1
ATOM 9463 C C . ILE A 1 1201 ? 25.196 -12.830 -38.972 1.00 93.12 1201 ILE A C 1
ATOM 9465 O O . ILE A 1 1201 ? 26.329 -13.288 -38.828 1.00 93.12 1201 ILE A O 1
ATOM 9469 N N . THR A 1 1202 ? 24.653 -12.676 -40.174 1.00 95.69 1202 THR A N 1
ATOM 9470 C CA . THR A 1 1202 ? 25.331 -13.050 -41.421 1.00 95.69 1202 THR A CA 1
ATOM 9471 C C . THR A 1 1202 ? 26.447 -12.056 -41.741 1.00 95.69 1202 THR A C 1
ATOM 9473 O O . THR A 1 1202 ? 26.194 -10.858 -41.894 1.00 95.69 1202 THR A O 1
ATOM 9476 N N . VAL A 1 1203 ? 27.681 -12.543 -41.893 1.00 96.31 1203 VAL A N 1
ATOM 9477 C CA . VAL A 1 1203 ? 28.834 -11.710 -42.273 1.00 96.31 1203 VAL A CA 1
ATOM 9478 C C . VAL A 1 1203 ? 29.240 -11.980 -43.720 1.00 96.31 1203 VAL A C 1
ATOM 9480 O O . VAL A 1 1203 ? 29.552 -13.108 -44.097 1.00 96.31 1203 VAL A O 1
ATOM 9483 N N . LYS A 1 1204 ? 29.264 -10.925 -44.534 1.00 95.38 1204 LYS A N 1
ATOM 9484 C CA . LYS A 1 1204 ? 29.626 -10.944 -45.959 1.00 95.38 1204 LYS A CA 1
ATOM 9485 C C . LYS A 1 1204 ? 30.890 -10.129 -46.216 1.00 95.38 1204 LYS A C 1
ATOM 9487 O O . LYS A 1 1204 ? 31.244 -9.231 -45.452 1.00 95.38 1204 LYS A O 1
ATOM 9492 N N . PHE A 1 1205 ? 31.567 -10.414 -47.325 1.00 94.94 1205 PHE A N 1
ATOM 9493 C CA . PHE A 1 1205 ? 32.875 -9.833 -47.631 1.00 94.94 1205 PHE A CA 1
ATOM 9494 C C . PHE A 1 1205 ? 32.924 -9.231 -49.037 1.00 94.94 1205 PHE A C 1
ATOM 9496 O O . PHE A 1 1205 ? 32.815 -9.934 -50.045 1.00 94.94 1205 PHE A O 1
ATOM 9503 N N . ASP A 1 1206 ? 33.134 -7.918 -49.116 1.00 92.69 1206 ASP A N 1
ATOM 9504 C CA . ASP A 1 1206 ? 33.244 -7.196 -50.379 1.00 92.69 1206 ASP A CA 1
ATOM 9505 C C . ASP A 1 1206 ? 34.706 -7.047 -50.820 1.00 92.69 1206 ASP A C 1
ATOM 9507 O O . ASP A 1 1206 ? 35.474 -6.231 -50.303 1.00 92.69 1206 ASP A O 1
ATOM 9511 N N . HIS A 1 1207 ? 35.074 -7.831 -51.833 1.00 90.50 1207 HIS A N 1
ATOM 9512 C CA . HIS A 1 1207 ? 36.386 -7.781 -52.489 1.00 90.50 1207 HIS A CA 1
ATOM 9513 C C . HIS A 1 1207 ? 36.436 -6.816 -53.680 1.00 90.50 1207 HIS A C 1
ATOM 9515 O O . HIS A 1 1207 ? 37.521 -6.520 -54.184 1.00 90.50 1207 HIS A O 1
ATOM 9521 N N . ASP A 1 1208 ? 35.281 -6.348 -54.159 1.00 90.31 1208 ASP A N 1
ATOM 9522 C CA . ASP A 1 1208 ? 35.135 -5.775 -55.499 1.00 90.31 1208 ASP A CA 1
ATOM 9523 C C . ASP A 1 1208 ? 34.816 -4.263 -55.472 1.00 90.31 1208 ASP A C 1
ATOM 9525 O O . ASP A 1 1208 ? 34.577 -3.663 -56.524 1.00 90.31 1208 ASP A O 1
ATOM 9529 N N . CYS A 1 1209 ? 34.877 -3.598 -54.308 1.00 86.94 1209 CYS A N 1
ATOM 9530 C CA . CYS A 1 1209 ? 34.658 -2.147 -54.182 1.00 86.94 1209 CYS A CA 1
ATOM 9531 C C . CYS A 1 1209 ? 35.532 -1.326 -55.147 1.00 86.94 1209 CYS A C 1
ATOM 9533 O O . CYS A 1 1209 ? 35.030 -0.437 -55.839 1.00 86.94 1209 CYS A O 1
ATOM 9535 N N . LEU A 1 1210 ? 36.829 -1.646 -55.256 1.00 85.44 1210 LEU A N 1
ATOM 9536 C CA . LEU A 1 1210 ? 37.783 -0.980 -56.157 1.00 85.44 1210 LEU A CA 1
ATOM 9537 C C . LEU A 1 1210 ? 37.529 -1.290 -57.640 1.00 85.44 1210 LEU A C 1
ATOM 9539 O O . LEU A 1 1210 ? 37.982 -0.540 -58.501 1.00 85.44 1210 LEU A O 1
ATOM 9543 N N . ILE A 1 1211 ? 36.782 -2.355 -57.947 1.00 87.75 1211 ILE A N 1
ATOM 9544 C CA . ILE A 1 1211 ? 36.305 -2.650 -59.304 1.00 87.75 1211 ILE A CA 1
ATOM 9545 C C . ILE A 1 1211 ? 35.083 -1.776 -59.614 1.00 87.75 1211 ILE A C 1
ATOM 9547 O O . ILE A 1 1211 ? 35.023 -1.165 -60.681 1.00 87.75 1211 ILE A O 1
ATOM 9551 N N . ARG A 1 1212 ? 34.136 -1.667 -58.670 1.00 90.19 1212 ARG A N 1
ATOM 9552 C CA . ARG A 1 1212 ? 32.918 -0.848 -58.823 1.00 90.19 1212 ARG A CA 1
ATOM 9553 C C . ARG A 1 1212 ? 33.216 0.656 -58.857 1.00 90.19 1212 ARG A C 1
ATOM 9555 O O . ARG A 1 1212 ? 32.577 1.386 -59.608 1.00 90.19 1212 ARG A O 1
ATOM 9562 N N . ASN A 1 1213 ? 34.198 1.127 -58.087 1.00 86.00 1213 ASN A N 1
ATOM 9563 C CA . ASN A 1 1213 ? 34.639 2.523 -58.086 1.00 86.00 1213 ASN A CA 1
ATOM 9564 C C . ASN A 1 1213 ? 36.166 2.627 -57.878 1.00 86.00 1213 ASN A C 1
ATOM 9566 O O . ASN A 1 1213 ? 36.612 2.729 -56.740 1.00 86.00 1213 ASN A O 1
ATOM 9570 N N . PRO A 1 1214 ? 36.992 2.699 -58.934 1.00 87.44 1214 PRO A N 1
ATOM 9571 C CA . PRO A 1 1214 ? 38.455 2.739 -58.793 1.00 87.44 1214 PRO A CA 1
ATOM 9572 C C . PRO A 1 1214 ? 39.062 3.992 -58.125 1.00 87.44 1214 PRO A C 1
ATOM 9574 O O . PRO A 1 1214 ? 40.286 4.104 -58.085 1.00 87.44 1214 PRO A O 1
ATOM 9577 N N . LYS A 1 1215 ? 38.259 4.973 -57.677 1.00 87.38 1215 LYS A N 1
ATOM 9578 C CA . LYS A 1 1215 ? 38.746 6.274 -57.164 1.00 87.38 1215 LYS A CA 1
ATOM 9579 C C . LYS A 1 1215 ? 38.471 6.549 -55.682 1.00 87.38 1215 LYS A C 1
ATOM 9581 O O . LYS A 1 1215 ? 39.031 7.512 -55.155 1.00 87.38 1215 LYS A O 1
ATOM 9586 N N . HIS A 1 1216 ? 37.611 5.775 -55.018 1.00 85.75 1216 HIS A N 1
ATOM 9587 C CA . HIS A 1 1216 ? 37.360 5.978 -53.586 1.00 85.75 1216 HIS A CA 1
ATOM 9588 C C . HIS A 1 1216 ? 38.601 5.608 -52.757 1.00 85.75 1216 HIS A C 1
ATOM 9590 O O . HIS A 1 1216 ? 39.410 4.784 -53.177 1.00 85.75 1216 HIS A O 1
ATOM 9596 N N . GLN A 1 1217 ? 38.748 6.243 -51.594 1.00 85.06 1217 GLN A N 1
ATOM 9597 C CA . GLN A 1 1217 ? 39.896 6.053 -50.695 1.00 85.06 1217 GLN A CA 1
ATOM 9598 C C . GLN A 1 1217 ? 39.553 5.220 -49.450 1.00 85.06 1217 GLN A C 1
ATOM 9600 O O . GLN A 1 1217 ? 40.450 4.746 -48.770 1.00 85.06 1217 GLN A O 1
ATOM 9605 N N . ILE A 1 1218 ? 38.260 5.056 -49.158 1.00 86.38 1218 ILE A N 1
ATOM 9606 C CA . ILE A 1 1218 ? 37.722 4.365 -47.985 1.00 86.38 1218 ILE A CA 1
ATOM 9607 C C . ILE A 1 1218 ? 36.351 3.772 -48.341 1.00 86.38 1218 ILE A C 1
ATOM 9609 O O . ILE A 1 1218 ? 35.634 4.319 -49.186 1.00 86.38 1218 ILE A O 1
ATOM 9613 N N . CYS A 1 1219 ? 35.987 2.667 -47.697 1.00 88.50 1219 CYS A N 1
ATOM 9614 C CA . CYS A 1 1219 ? 34.613 2.174 -47.612 1.00 88.50 1219 CYS A CA 1
ATOM 9615 C C . CYS A 1 1219 ? 34.319 1.844 -46.152 1.00 88.50 1219 CYS A C 1
ATOM 9617 O O . CYS A 1 1219 ? 35.204 1.357 -45.455 1.00 88.50 1219 CYS A O 1
ATOM 9619 N N . PHE A 1 1220 ? 33.075 2.045 -45.734 1.00 89.88 1220 PHE A N 1
ATOM 9620 C CA . PHE A 1 1220 ? 32.572 1.594 -44.439 1.00 89.88 1220 PHE A CA 1
ATOM 9621 C C . PHE A 1 1220 ? 31.853 0.245 -44.598 1.00 89.88 1220 PHE A C 1
ATOM 9623 O O . PHE A 1 1220 ? 31.422 -0.072 -45.714 1.00 89.88 1220 PHE A O 1
ATOM 9630 N N . PRO A 1 1221 ? 31.717 -0.558 -43.528 1.00 91.00 1221 PRO A N 1
ATOM 9631 C CA . PRO A 1 1221 ? 30.833 -1.713 -43.534 1.00 91.00 1221 PRO A CA 1
ATOM 9632 C C . PRO A 1 1221 ? 29.395 -1.302 -43.846 1.00 91.00 1221 PRO A C 1
ATOM 9634 O O . PRO A 1 1221 ? 28.936 -0.241 -43.423 1.00 91.00 1221 PRO A O 1
ATOM 9637 N N . VAL A 1 1222 ? 28.679 -2.155 -44.574 1.00 88.56 1222 VAL A N 1
ATOM 9638 C CA . VAL A 1 1222 ? 27.242 -1.982 -44.819 1.00 88.56 1222 VAL A CA 1
ATOM 9639 C C . VAL A 1 1222 ? 26.496 -2.878 -43.845 1.00 88.56 1222 VAL A C 1
ATOM 9641 O O . VAL A 1 1222 ? 26.666 -4.094 -43.900 1.00 88.56 1222 VAL A O 1
ATOM 9644 N N . VAL A 1 1223 ? 25.684 -2.286 -42.970 1.00 86.75 1223 VAL A N 1
ATOM 9645 C CA . VAL A 1 1223 ? 24.875 -3.004 -41.978 1.00 86.75 1223 VAL A CA 1
ATOM 9646 C C . VAL A 1 1223 ? 23.403 -2.948 -42.370 1.00 86.75 1223 VAL A C 1
ATOM 9648 O O . VAL A 1 1223 ? 22.873 -1.885 -42.695 1.00 86.75 1223 VAL A O 1
ATOM 9651 N N . ARG A 1 1224 ? 22.733 -4.099 -42.318 1.00 83.12 1224 ARG A N 1
ATOM 9652 C CA . ARG A 1 1224 ? 21.286 -4.258 -42.494 1.00 83.12 1224 ARG A CA 1
ATOM 9653 C C . ARG A 1 1224 ? 20.727 -4.866 -41.211 1.00 83.12 1224 ARG A C 1
ATOM 9655 O O . ARG A 1 1224 ? 20.453 -6.061 -41.156 1.00 83.12 1224 ARG A O 1
ATOM 9662 N N . ALA A 1 1225 ? 20.575 -4.040 -40.174 1.00 77.81 1225 ALA A N 1
ATOM 9663 C CA . ALA A 1 1225 ? 20.252 -4.497 -38.818 1.00 77.81 1225 ALA A CA 1
ATOM 9664 C C . ALA A 1 1225 ? 18.961 -5.335 -38.741 1.00 77.81 1225 ALA A C 1
ATOM 9666 O O . ALA A 1 1225 ? 18.942 -6.388 -38.110 1.00 77.81 1225 ALA A O 1
ATOM 9667 N N . CYS A 1 1226 ? 17.914 -4.943 -39.479 1.00 71.88 1226 CYS A N 1
ATOM 9668 C CA . CYS A 1 1226 ? 16.659 -5.704 -39.575 1.00 71.88 1226 CYS A CA 1
ATOM 9669 C C . CYS A 1 1226 ? 16.818 -7.102 -40.204 1.00 71.88 1226 CYS A C 1
ATOM 9671 O O . CYS A 1 1226 ? 15.987 -7.967 -39.955 1.00 71.88 1226 CYS A O 1
ATOM 9673 N N . ALA A 1 1227 ? 17.865 -7.322 -41.005 1.00 80.12 1227 ALA A N 1
ATOM 9674 C CA . ALA A 1 1227 ? 18.206 -8.610 -41.612 1.00 80.12 1227 ALA A CA 1
ATOM 9675 C C . ALA A 1 1227 ? 19.359 -9.327 -40.878 1.00 80.12 1227 ALA A C 1
ATOM 9677 O O . ALA A 1 1227 ? 19.839 -10.345 -41.371 1.00 80.12 1227 ALA A O 1
ATOM 9678 N N . LYS A 1 1228 ? 19.830 -8.778 -39.742 1.00 86.50 1228 LYS A N 1
ATOM 9679 C CA . LYS A 1 1228 ? 21.011 -9.235 -38.988 1.00 86.50 1228 LYS A CA 1
ATOM 9680 C C . LYS A 1 1228 ? 22.211 -9.504 -39.917 1.00 86.50 1228 LYS A C 1
ATOM 9682 O O . LYS A 1 1228 ? 22.823 -10.563 -39.864 1.00 86.50 1228 LYS A O 1
ATOM 9687 N N . GLU A 1 1229 ? 22.534 -8.573 -40.816 1.00 91.38 1229 GLU A N 1
ATOM 9688 C CA . GLU A 1 1229 ? 23.577 -8.763 -41.839 1.00 91.38 1229 GLU A CA 1
ATOM 9689 C C . GLU A 1 1229 ? 24.591 -7.610 -41.851 1.00 91.38 1229 GLU A C 1
ATOM 9691 O O . GLU A 1 1229 ? 24.208 -6.438 -41.809 1.00 91.38 1229 GLU A O 1
ATOM 9696 N N . VAL A 1 1230 ? 25.884 -7.931 -41.972 1.00 93.50 1230 VAL A N 1
ATOM 9697 C CA . VAL A 1 1230 ? 26.969 -6.953 -42.168 1.00 93.50 1230 VAL A CA 1
ATOM 9698 C C . VAL A 1 1230 ? 27.898 -7.366 -43.306 1.00 93.50 1230 VAL A C 1
ATOM 9700 O O . VAL A 1 1230 ? 28.284 -8.525 -43.425 1.00 93.50 1230 VAL A O 1
ATOM 9703 N N . THR A 1 1231 ? 28.284 -6.411 -44.154 1.00 94.12 1231 THR A N 1
ATOM 9704 C CA . THR A 1 1231 ? 29.248 -6.616 -45.246 1.00 94.12 1231 THR A CA 1
ATOM 9705 C C . THR A 1 1231 ? 30.522 -5.805 -45.012 1.00 94.12 1231 THR A C 1
ATOM 9707 O O . THR A 1 1231 ? 30.470 -4.574 -45.027 1.00 94.12 1231 THR A O 1
ATOM 9710 N N . PHE A 1 1232 ? 31.671 -6.471 -44.854 1.00 94.19 1232 PHE A N 1
ATOM 9711 C CA . PHE A 1 1232 ? 32.973 -5.825 -44.636 1.00 94.19 1232 PHE A CA 1
ATOM 9712 C C . PHE A 1 1232 ? 33.732 -5.533 -45.951 1.00 94.19 1232 PHE A C 1
ATOM 9714 O O . PHE A 1 1232 ? 33.912 -6.439 -46.772 1.00 94.19 1232 PHE A O 1
ATOM 9721 N N . PRO A 1 1233 ? 34.237 -4.299 -46.164 1.00 91.62 1233 PRO A N 1
ATOM 9722 C CA . PRO A 1 1233 ? 35.022 -3.929 -47.342 1.00 91.62 1233 PRO A CA 1
ATOM 9723 C C . PRO A 1 1233 ? 36.507 -4.310 -47.199 1.00 91.62 1233 PRO A C 1
ATOM 9725 O O . PRO A 1 1233 ? 37.364 -3.504 -46.821 1.00 91.62 1233 PRO A O 1
ATOM 9728 N N . ILE A 1 1234 ? 36.827 -5.543 -47.595 1.00 90.50 1234 ILE A N 1
ATOM 9729 C CA . ILE A 1 1234 ? 38.147 -6.189 -47.459 1.00 90.50 1234 ILE A CA 1
ATOM 9730 C C . ILE A 1 1234 ? 39.320 -5.354 -48.009 1.00 90.50 1234 ILE A C 1
ATOM 9732 O O . ILE A 1 1234 ? 40.452 -5.437 -47.529 1.00 90.50 1234 ILE A O 1
ATOM 9736 N N . ALA A 1 1235 ? 39.092 -4.535 -49.039 1.00 87.88 1235 ALA A N 1
ATOM 9737 C CA . ALA A 1 1235 ? 40.165 -3.780 -49.684 1.00 87.88 1235 ALA A CA 1
ATOM 9738 C C . ALA A 1 1235 ? 40.860 -2.756 -48.764 1.00 87.88 1235 ALA A C 1
ATOM 9740 O O . ALA A 1 1235 ? 42.039 -2.467 -49.003 1.00 87.88 1235 ALA A O 1
ATOM 9741 N N . HIS A 1 1236 ? 40.167 -2.251 -47.738 1.00 87.06 1236 HIS A N 1
ATOM 9742 C CA . HIS A 1 1236 ? 40.638 -1.164 -46.861 1.00 87.06 1236 HIS A CA 1
ATOM 9743 C C . HIS A 1 1236 ? 40.867 -1.596 -45.409 1.00 87.06 1236 HIS A C 1
ATOM 9745 O O . HIS A 1 1236 ? 41.534 -0.892 -44.665 1.00 87.06 1236 HIS A O 1
ATOM 9751 N N . MET A 1 1237 ? 40.372 -2.773 -45.027 1.00 90.06 1237 MET A N 1
ATOM 9752 C CA . MET A 1 1237 ? 40.427 -3.331 -43.673 1.00 90.06 1237 MET A CA 1
ATOM 9753 C C . MET A 1 1237 ? 41.525 -4.402 -43.555 1.00 90.06 1237 MET A C 1
ATOM 9755 O O . MET A 1 1237 ? 41.241 -5.592 -43.430 1.00 90.06 1237 MET A O 1
ATOM 9759 N N . LYS A 1 1238 ? 42.795 -3.991 -43.690 1.00 86.50 1238 LYS A N 1
ATOM 9760 C CA . LYS A 1 1238 ? 43.948 -4.915 -43.840 1.00 86.50 1238 LYS A CA 1
ATOM 9761 C C . LYS A 1 1238 ? 44.932 -4.932 -42.671 1.00 86.50 1238 LYS A C 1
ATOM 9763 O O . LYS A 1 1238 ? 45.803 -5.798 -42.636 1.00 86.50 1238 LYS A O 1
ATOM 9768 N N . THR A 1 1239 ? 44.847 -3.965 -41.768 1.00 91.00 1239 THR A N 1
ATOM 9769 C CA . THR A 1 1239 ? 45.674 -3.863 -40.555 1.00 91.00 1239 THR A CA 1
ATOM 9770 C C . THR A 1 1239 ? 44.775 -3.483 -39.389 1.00 91.00 1239 THR A C 1
ATOM 9772 O O . THR A 1 1239 ? 43.755 -2.840 -39.621 1.00 91.00 1239 THR A O 1
ATOM 9775 N N . GLN A 1 1240 ? 45.152 -3.807 -38.148 1.00 91.44 1240 GLN A N 1
ATOM 9776 C CA . GLN A 1 1240 ? 44.344 -3.437 -36.977 1.00 91.44 1240 GLN A CA 1
ATOM 9777 C C . GLN A 1 1240 ? 44.093 -1.924 -36.905 1.00 91.44 1240 GLN A C 1
ATOM 9779 O O . GLN A 1 1240 ? 42.981 -1.495 -36.643 1.00 91.44 1240 GLN A O 1
ATOM 9784 N N . GLU A 1 1241 ? 45.103 -1.110 -37.223 1.00 88.88 1241 GLU A N 1
ATOM 9785 C CA . GLU A 1 1241 ? 44.997 0.355 -37.255 1.00 88.88 1241 GLU A CA 1
ATOM 9786 C C . GLU A 1 1241 ? 43.895 0.831 -38.219 1.00 88.88 1241 GLU A C 1
ATOM 9788 O O . GLU A 1 1241 ? 43.011 1.588 -37.825 1.00 88.88 1241 GLU A O 1
ATOM 9793 N N . THR A 1 1242 ? 43.909 0.337 -39.464 1.00 90.44 1242 THR A N 1
ATOM 9794 C CA . THR A 1 1242 ? 42.912 0.707 -40.488 1.00 90.44 1242 THR A CA 1
ATOM 9795 C C . THR A 1 1242 ? 41.546 0.081 -40.225 1.00 90.44 1242 THR A C 1
ATOM 9797 O O . THR A 1 1242 ? 40.523 0.700 -40.504 1.00 90.44 1242 THR A O 1
ATOM 9800 N N . PHE A 1 1243 ? 41.508 -1.124 -39.654 1.00 92.69 1243 PHE A N 1
ATOM 9801 C CA . PHE A 1 1243 ? 40.278 -1.783 -39.231 1.00 92.69 1243 PHE A CA 1
ATOM 9802 C C . PHE A 1 1243 ? 39.577 -0.976 -38.131 1.00 92.69 1243 PHE A C 1
ATOM 9804 O O . PHE A 1 1243 ? 38.417 -0.599 -38.300 1.00 92.69 1243 PHE A O 1
ATOM 9811 N N . ASN A 1 1244 ? 40.306 -0.642 -37.061 1.00 89.88 1244 ASN A N 1
ATOM 9812 C CA . ASN A 1 1244 ? 39.807 0.149 -35.940 1.00 89.88 1244 ASN A CA 1
ATOM 9813 C C . ASN A 1 1244 ? 39.331 1.527 -36.418 1.00 89.88 1244 ASN A C 1
ATOM 9815 O O . ASN A 1 1244 ? 38.201 1.896 -36.127 1.00 89.88 1244 ASN A O 1
ATOM 9819 N N . GLU A 1 1245 ? 40.137 2.269 -37.189 1.00 87.31 1245 GLU A N 1
ATOM 9820 C CA . GLU A 1 1245 ? 39.755 3.597 -37.699 1.00 87.31 1245 GLU A CA 1
ATOM 9821 C C . GLU A 1 1245 ? 38.441 3.550 -38.501 1.00 87.31 1245 GLU A C 1
ATOM 9823 O O . GLU A 1 1245 ? 37.514 4.316 -38.226 1.00 87.31 1245 GLU A O 1
ATOM 9828 N N . ILE A 1 1246 ? 38.323 2.621 -39.457 1.00 90.25 1246 ILE A N 1
ATOM 9829 C CA . ILE A 1 1246 ? 37.126 2.508 -40.301 1.00 90.25 1246 ILE A CA 1
ATOM 9830 C C . ILE A 1 1246 ? 35.908 2.069 -39.477 1.00 90.25 1246 ILE A C 1
ATOM 9832 O O . ILE A 1 1246 ? 34.816 2.592 -39.702 1.00 90.25 1246 ILE A O 1
ATOM 9836 N N . LEU A 1 1247 ? 36.063 1.124 -38.544 1.00 89.69 1247 LEU A N 1
ATOM 9837 C CA . LEU A 1 1247 ? 34.945 0.601 -37.757 1.00 89.69 1247 LEU A CA 1
ATOM 9838 C C . LEU A 1 1247 ? 34.459 1.607 -36.702 1.00 89.69 1247 LEU A C 1
ATOM 9840 O O . LEU A 1 1247 ? 33.255 1.773 -36.540 1.00 89.69 1247 LEU A O 1
ATOM 9844 N N . MET A 1 1248 ? 35.369 2.352 -36.071 1.00 86.94 1248 MET A N 1
ATOM 9845 C CA . MET A 1 1248 ? 35.051 3.457 -35.154 1.00 86.94 1248 MET A CA 1
ATOM 9846 C C . MET A 1 1248 ? 34.277 4.575 -35.863 1.00 86.94 1248 MET A C 1
ATOM 9848 O O . MET A 1 1248 ? 33.241 5.022 -35.371 1.00 86.94 1248 MET A O 1
ATOM 9852 N N . LEU A 1 1249 ? 34.731 4.977 -37.057 1.00 85.38 1249 LEU A N 1
ATOM 9853 C CA . LEU A 1 1249 ? 34.016 5.936 -37.907 1.00 85.38 1249 LEU A CA 1
ATOM 9854 C C . LEU A 1 1249 ? 32.660 5.393 -38.382 1.00 85.38 1249 LEU A C 1
ATOM 9856 O O . LEU A 1 1249 ? 31.700 6.153 -38.481 1.00 85.38 1249 LEU A O 1
ATOM 9860 N N . ALA A 1 1250 ? 32.561 4.095 -38.682 1.00 86.69 1250 ALA A N 1
ATOM 9861 C CA . ALA A 1 1250 ? 31.304 3.466 -39.085 1.00 86.69 1250 ALA A CA 1
ATOM 9862 C C . ALA A 1 1250 ? 30.294 3.383 -37.930 1.00 86.69 1250 ALA A C 1
ATOM 9864 O O . ALA A 1 1250 ? 29.105 3.586 -38.162 1.00 86.69 1250 ALA A O 1
ATOM 9865 N N . LEU A 1 1251 ? 30.758 3.136 -36.702 1.00 83.50 1251 LEU A N 1
ATOM 9866 C CA . LEU A 1 1251 ? 29.933 3.151 -35.494 1.00 83.50 1251 LEU A CA 1
ATOM 9867 C C . LEU A 1 1251 ? 29.448 4.571 -35.172 1.00 83.50 1251 LEU A C 1
ATOM 9869 O O . LEU A 1 1251 ? 28.249 4.754 -34.975 1.00 83.50 1251 LEU A O 1
ATOM 9873 N N . SER A 1 1252 ? 30.327 5.583 -35.194 1.00 77.62 1252 SER A N 1
ATOM 9874 C CA . SER A 1 1252 ? 29.920 6.971 -34.910 1.00 77.62 1252 SER A CA 1
ATOM 9875 C C . SER A 1 1252 ? 28.909 7.492 -35.937 1.00 77.62 1252 SER A C 1
ATOM 9877 O O . SER A 1 1252 ? 27.825 7.949 -35.572 1.00 77.62 1252 SER A O 1
ATOM 9879 N N . LYS A 1 1253 ? 29.218 7.328 -37.232 1.00 73.50 1253 LYS A N 1
ATOM 9880 C CA . LYS A 1 1253 ? 28.366 7.791 -38.338 1.00 73.50 1253 LYS A CA 1
ATOM 9881 C C . LYS A 1 1253 ? 27.102 6.939 -38.466 1.00 73.50 1253 LYS A C 1
ATOM 9883 O O . LYS A 1 1253 ? 26.052 7.435 -38.855 1.00 73.50 1253 LYS A O 1
ATOM 9888 N N . GLY A 1 1254 ? 27.187 5.649 -38.147 1.00 65.69 1254 GLY A N 1
ATOM 9889 C CA . GLY A 1 1254 ? 26.054 4.727 -38.171 1.00 65.69 1254 GLY A CA 1
ATOM 9890 C C . GLY A 1 1254 ? 25.026 5.026 -37.082 1.00 65.69 1254 GLY A C 1
ATOM 9891 O O . GLY A 1 1254 ? 23.830 4.936 -37.347 1.00 65.69 1254 GLY A O 1
ATOM 9892 N N . GLN A 1 1255 ? 25.472 5.433 -35.889 1.00 58.72 1255 GLN A N 1
ATOM 9893 C CA . GLN A 1 1255 ? 24.576 5.844 -34.804 1.00 58.72 1255 GLN A CA 1
ATOM 9894 C C . GLN A 1 1255 ? 23.883 7.185 -35.105 1.00 58.72 1255 GLN A C 1
ATOM 9896 O O . GLN A 1 1255 ? 22.702 7.330 -34.792 1.00 58.72 1255 GLN A O 1
ATOM 9901 N N . SER A 1 1256 ? 24.548 8.135 -35.779 1.00 47.16 1256 SER A N 1
ATOM 9902 C CA . SER A 1 1256 ? 23.918 9.413 -36.153 1.00 47.16 1256 SER A CA 1
ATOM 9903 C C . SER A 1 1256 ? 22.878 9.282 -37.275 1.00 47.16 1256 SER A C 1
ATOM 9905 O O . SER A 1 1256 ? 21.841 9.937 -37.199 1.00 47.16 1256 SER A O 1
ATOM 9907 N N . PHE A 1 1257 ? 23.051 8.375 -38.247 1.00 41.28 1257 PHE A N 1
ATOM 9908 C CA . PHE A 1 1257 ? 22.012 8.087 -39.258 1.00 41.28 1257 PHE A CA 1
ATOM 9909 C C . PHE A 1 1257 ? 20.719 7.480 -38.689 1.00 41.28 1257 PHE A C 1
ATOM 9911 O O . PHE A 1 1257 ? 19.682 7.560 -39.344 1.00 41.28 1257 PHE A O 1
ATOM 9918 N N . GLY A 1 1258 ? 20.771 6.883 -37.495 1.00 41.53 1258 GLY A N 1
ATOM 9919 C CA . GLY A 1 1258 ? 19.586 6.424 -36.774 1.00 41.53 1258 GLY A CA 1
ATOM 9920 C C . GLY A 1 1258 ? 18.921 7.500 -35.912 1.00 41.53 1258 GLY A C 1
ATOM 9921 O O . GLY A 1 1258 ? 17.836 7.250 -35.419 1.00 41.53 1258 GLY A O 1
ATOM 9922 N N . MET A 1 1259 ? 19.541 8.666 -35.686 1.00 36.47 1259 MET A N 1
ATOM 9923 C CA . MET A 1 1259 ? 19.066 9.680 -34.722 1.00 36.47 1259 MET A CA 1
ATOM 9924 C C . MET A 1 1259 ? 18.842 11.082 -35.327 1.00 36.47 1259 MET A C 1
ATOM 9926 O O . MET A 1 1259 ? 18.575 12.022 -34.574 1.00 36.47 1259 MET A O 1
ATOM 9930 N N . ALA A 1 1260 ? 18.964 11.225 -36.652 1.00 26.61 1260 ALA A N 1
ATOM 9931 C CA . ALA A 1 1260 ? 18.888 12.487 -37.401 1.00 26.61 1260 ALA A CA 1
ATOM 9932 C C . ALA A 1 1260 ? 17.539 12.710 -38.109 1.00 26.61 1260 ALA A C 1
ATOM 9934 O O . ALA A 1 1260 ? 17.008 11.738 -38.691 1.00 26.61 1260 ALA A O 1
#

Radius of gyration: 46.2 Å; chains: 1; bounding box: 104×133×143 Å

Sequence (1260 aa):
MIELLISEDIKTGKKSNLYDESQPYHLLLEDGQKALLLPGSKKELFTLSRYQEELGKDFKRITFFLCPDRDFQISEGNFDEHDLTDFGDDDSDAPSSCNKRQKCEIDLTCNSDHKTSTQCSQFYQDQLMEMTPKLECEYQLDQDQKHECDQSKHVQQLQQLQQLEEDENLAFDLQRCYDVEDIITHEEENTTISDSSSVVTHLGRQVDESSNFFIVVRRVAPLDRTLSIWSREVKKNTGSTKKIVRVHFSGEKGIDSGAMAKEFFTITLPNIGTVIFPNGQPVDSTYHVHNGNFKVCGEIVAASIAQGGPAPCFLEESVSGLMADPNVPLQQLDSGKHLTTSDRELLDAIKEEIIAHTDTIIEHGYTGTVEASHTEEILSSVAISLVTKRLVYLKEFLNGLDSYGLKDIIQTHPEACKPLFVKNAGDIGAVDANYLFSSLHPEHAKEGSSRRKVEEATMDLLQDFLFHLEDDPNINCSGYAEAMASCEDTGKEAAGSQEELLLPDLTPAGVLGWLTGQKHKPISGEQISITVKFDHDCLIRNPKHQICFPVVRACAKEVTFPIAHMKTQETFNEILMLALSKGQSFAIHSSMEKQGRSSEDSDFTSTKVKSFASFRKSKGKEWKSRVTKFSKEEKKYEDVVVHLGLMEWNEKDQILKSKRGKRLPLRVSPNASYATLRQQAEEKWKTFHSNLYDESQPYHLLLEDGQKALLLPGSKKELFTLSRYQEELGKDFKRITFFLCPDRDFQISEGNFDEHDLTDFGDDDSDAPSSCNKRQKCEIDLTCNSDHKTSTQCSQFYQDQLMEMTPKLECEYQLDQDQKHECDQSKHVQQLQQLEEDENLAFDLQRCYDVEDIITHEEENTTISDSSSVVTHLGRQVDESSNFFIVVRRGAPLDRTLSIWSREVKKNTGSTKKIVRVHFSGEKGIDSGAMAKEFFTITLPNIGTVIFPNGQPVDSTYHVHNGNFKVCGEIVAASIAQGGPAPCFLEESVYGLMADPNVPLQQLDSGKHLTTSDRELLDAIKEDIMAHTDTIIEHGYTGTVEASHTEEILSSVAISLVTKRLVYLKEFLNGLDSYGLKDIIQTHPEACKPLFVKNAGDIGAVDANYLFSSLHPEHAKEGSSRRKVEEATMDLLQDFLFHLEDDPNINCSGYAEAMASCEDTGKEAAGSQEELLLPDLTPAGVLGWLTGQKHKPISGEQISITVKFDHDCLIRNPKHQICFPVVRACAKEVTFPIAHMKTQETFNEILMLALSKGQSFGMA

InterPro domains:
  IPR000569 HECT domain [PS50237] (237-267)
  IPR000569 HECT domain [PS50237] (908-938)
  IPR035983 HECT, E3 ligase catalytic domain [SSF56204] (213-404)
  IPR035983 HECT, E3 ligase catalytic domain [SSF56204] (884-1075)

Foldseek 3Di:
DVVVVLVVCVVVVPDPPPDDPVFDKFKAFPVRHGQQAAPPDPDHGHDLVVNCVVVVDDSQPGWIWIDTPVRVCVVVVNDDPPPPDDDDDDDDDDDDDPDPTDIDRDDPDDDPDDPDDPPPVVPPVVPPPDDDDDDDDDDDDDDDDDDDDDDDDDPPPPVVPVPPVVVVVVVVVVVPPPPDDDDPPPDPPPQDQDALLSVLVVLLVLADAPAEQEFEEALDDQLLVVLVRLVVSVVVPPDQLRYHYWYDHPLFDDGGPLLVLLLCLVSRLVNCLCPQQNQAAGALFLLCQLSLVLLSSLQSQLNCSNSQHAQSQRHAQLLLLCLLPLPPQLLDDDCVRNNDPVLVVVLVVCLVPVVVCVVVLVLLFAPDDRDNVCSVLSSSLSSSSVRLSRSVSSVSSLNNNCSSDVSVCCNVPVNNCSSSRHHPPDPQFADALVLLLVQEDEPADDPPDPRRVLVVVLSVLSSVQQVVLVVDPPPPQVVLKDWDDDDDPDPDDDPDDDTDIDGFPSHSLSVLCLQASHSTDRNNNDRNHAYEAEAACPCVVPVPDDDDAWDHDRPVSYIYDDSVQRRDSVSVNVRVSNCRSVSVVVSVPSNPPDDDDDDDDDDDDDDDDDDPVVVVVVVVVVVLVVVPDDDPDPDPQFFAKAKEWAWFQDPVVLAIDTPPPDIDIQTGGQFDFQVRVQVSRLVVCCVPPVVPHDPVFDKFKAFPVGHGQQAAPPDPPHGDTNNVNCVVVVDGRHPGYIHIYTPVRSCSSVVNDDPPPDDDDDDDDDDDDDDDDDDDDDDDDDDDDDDDDYDDDDDDDDDDDDDDDDDDDDDDDDDDDDDDDDDPPVPVVVVVVVVVVVVVVVVVVVVVVVPVPPPPPDPDPQDQDAQLSVLVLLLVQADAPDEQEFEEAPPDQLVVVLVRLVVSCVVVPPALRYQYWYDHPPDDDGGPLLVLLLVLVRRLVNCLCPQQNQAAGRLHSSCSNSLVLLSSLQSQLSCSNSQHAFSQRHAQLLLLCLLPVPDSLNDDDCVRNPDPVLVVVLVVCLVPQPVCVVVLVSLNHPDDRDNVCSVSSSSSSSSSVRSSRSSSSVSSLNNNCSSDVSVVCNVPVNNCVNRRHHPSDPLWAQALVLLLVQEDEPADDPPDPRRVLVVVLSVLSSVQQVVLVVDPPPPQVVLWDFDDDPPPDPDDDPDDDGDTDGFPSHSLSVLCLLASHSTDRSSNDRRHAYEAEDACPCVVPVPDDDDAWDHDNPVSYIYDDSVQSRDSVSVNVRDSNCRSVSVNSVND

Secondary structure (DSSP, 8-state):
-HHHHHHHHHHTT--S-S--TTS-EEEE-TTS-BTTB-TT-SSPBP-HHHHHHHHTS-GGG--EEEEEHHHHHHHTT---TT-------------------EEE-------------TTSTTTTGGGS-S------------------------TTSSSSSSSSSHHHHHHHGGGGSS-SS-------------SHHHHHHHHHTTSEEEEEEEEEE-SS--HHHHHHHHHHHHTT--S-S-EEEEEEETT-----SSHHHHHHHHHHHHHHHHHTSGGGS----HHHHHTTHHHHHHHHHHHHHHTT------B-HHHHHHHH-TT--GGG--TTTTS-HHHHHHHHHHHH-GGGGHHHHHHTT--S--STTSHHHHHHHHHHHHHHHHHHHHHHHHHHHGGGTHHHHHHH-HHHHHHHHBTTSS-TT---HHHHHHHEEE-PPSTT-HHHHHHHHHHHHHHHHHHHHHH-TT--GGGS-EE------S-S--S-----EEPP--SHHHHHHHHHS--S--TT-PPPPEEEEE---HHHH-TT-S--PPEEEGGGTEEEE-GGG--SHHHHHHHHHHHHHHHHHHHHHTTSS-S-------------PPPHHHHHHHHHHHTTTSSS----SS--PPPEEEEEEEEEEETTTTEEEE-TT--EEEEE-TT-BHHHHHHHHHHHHHHHHGGG--TTS-EEEE-TTS-BTTB-TT-SSPBPBHHHHHHHHT--GGG-EEEEEEHHHHHHHTT---TTS------------------------------------------------------PPPP--------SHHHHHHHHHHHHHHHHHHHHHHHHHHHH-------------SHHHHHHHHHTT-EEEEEEEEEE-TT--HHHHHHHHHHHHHH-TT-S-EEEEEEETT-----SSHHHHHHHHHHHHHHHHHTSGGGS----HHHHHTTHHHHHHHHHHHHHHTT------B-HHHHHHHH-TT--GGG--TTTSS-HHHHHHHHHHHH-TTTTHHHHHHTT--S--STTSHHHHHHHHHHHHHHHHHHHHHHHHHHHGGGTHHHHHHHSHHHHHHHHBTTSSSTT---HHHHHHHEEE-PPSTT-HHHHHHHHHHHHHHHHHHHHHH-TT--GGGG-EE------S----S-----EEPP--SHHHHHHHHHS--S--TT-PPP-EEEEEE--HHHH-TT-S--PPEEEGGGTEEEEETTT--SHHHHHHHHHHHHHHHHHHTT-

pLDDT: mean 71.49, std 24.99, range [19.97, 98.06]

Organism: Stylophora pistillata (NCBI:txid50429)